Protein AF-0000000078037935 (afdb_homodimer)

Radius of gyration: 75.95 Å; Cα contacts (8 Å, |Δi|>4): 1669; chains: 2; bounding box: 79×256×126 Å

Sequence (1076 aa):
MRINQPVTQREYPV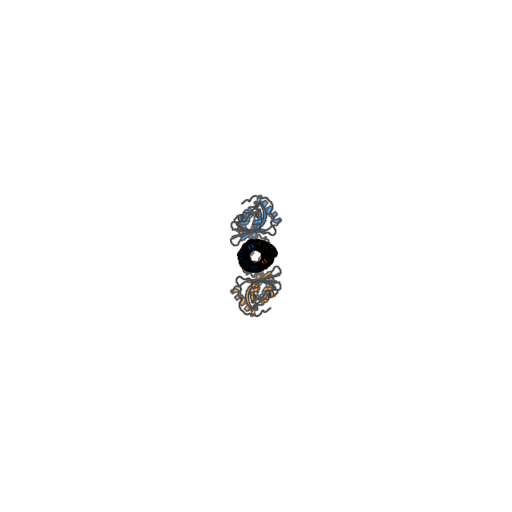RDDCAIISHTDEKGRITYFNKDFLEYSGFAPEELMGQPHNIIRHPDMPPEAFRDLWATLKAGRPWQGMVKNRRKDGDHYWVKATATPKPGGGYMSVRMKPTREEVQAADELYARMRAGEKIALEGGKVRAGAITRFLRRITLKQRVVLLMLFPVIGFGLLLGLEWYEYGQPSLLSFLFTLLGVVVTLTVGGWTVSRLSHGFAEALRIARAVANGEIKVEFDDMGRDELGELFDALQIMRNRLFELVFTLQQQLKAVQEAQHAAESSAQAIAASAHQQAENTQAIAASVSQNTASAQKIAEHATVTAKAAVAAQQAVDTGARVVHRAADEIARIALSVRTSAANLTKLEGIAGEIGQIIQTIREIADQTNLLALNAAIEAARAGEQGRGFAVVADEVRKLAERTAKATLEIGTMIERIQEETRVSVTSMQEGVALVEKGAESAHEAGNSVEEIKREAEKVISAAQEIQRAMHEELEALREIETHAKQIAEDSQLVEEKAQTVVAAAGQVGRATQQVINTASLFKTMRINQPVTQREYPVRDDCAIISHTDEKGRITYFNKDFLEYSGFAPEELMGQPHNIIRHPDMPPEAFRDLWATLKAGRPWQGMVKNRRKDGDHYWVKATATPKPGGGYMSVRMKPTREEVQAADELYARMRAGEKIALEGGKVRAGAITRFLRRITLKQRVVLLMLFPVIGFGLLLGLEWYEYGQPSLLSFLFTLLGVVVTLTVGGWTVSRLSHGFAEALRIARAVANGEIKVEFDDMGRDELGELFDALQIMRNRLFELVFTLQQQLKAVQEAQHAAESSAQAIAASAHQQAENTQAIAASVSQNTASAQKIAEHATVTAKAAVAAQQAVDTGARVVHRAADEIARIALSVRTSAANLTKLEGIAGEIGQIIQTIREIADQTNLLALNAAIEAARAGEQGRGFAVVADEVRKLAERTAKATLEIGTMIERIQEETRVSVTSMQEGVALVEKGAESAHEAGNSVEEIKREAEKVISAAQEIQRAMHEELEALREIETHAKQIAEDSQLVEEKAQTVVAAAGQVGRATQQVINTASLFKT

Structure (mmCIF, N/CA/C/O backbone):
data_AF-0000000078037935-model_v1
#
loop_
_entity.id
_entity.type
_entity.pdbx_description
1 polymer 'Methyl-accepting chemotaxis sensory transducer with PAS sensor'
#
loop_
_atom_site.group_PDB
_atom_site.id
_atom_site.type_symbol
_atom_site.label_atom_id
_atom_site.label_alt_id
_atom_site.label_comp_id
_atom_site.label_asym_id
_atom_site.label_entity_id
_atom_site.label_seq_id
_atom_site.pdbx_PDB_ins_code
_atom_site.Cartn_x
_atom_site.Cartn_y
_atom_site.Cartn_z
_atom_site.occupancy
_atom_site.B_iso_or_equiv
_atom_site.auth_seq_id
_atom_site.auth_comp_id
_atom_site.auth_asym_id
_atom_site.auth_atom_id
_atom_site.pdbx_PDB_model_num
ATOM 1 N N . MET A 1 1 ? 35.781 31.25 18.203 1 72.38 1 MET A N 1
ATOM 2 C CA . MET A 1 1 ? 34.781 30.797 17.234 1 72.38 1 MET A CA 1
ATOM 3 C C . MET A 1 1 ? 35.375 29.781 16.266 1 72.38 1 MET A C 1
ATOM 5 O O . MET A 1 1 ? 36.5 29.938 15.812 1 72.38 1 MET A O 1
ATOM 9 N N . ARG A 1 2 ? 34.75 28.594 16.219 1 77.56 2 ARG A N 1
ATOM 10 C CA . ARG A 1 2 ? 35.219 27.531 15.336 1 77.56 2 ARG A CA 1
ATOM 11 C C . ARG A 1 2 ? 35.375 28.031 13.906 1 77.56 2 ARG A C 1
ATOM 13 O O . ARG A 1 2 ? 34.5 28.734 13.391 1 77.56 2 ARG A O 1
ATOM 20 N N . ILE A 1 3 ? 36.562 27.906 13.328 1 82.31 3 ILE A N 1
ATOM 21 C CA . ILE A 1 3 ? 36.812 28.25 11.93 1 82.31 3 ILE A CA 1
ATOM 22 C C . ILE A 1 3 ? 36.812 26.984 11.07 1 82.31 3 ILE A C 1
ATOM 24 O O . ILE A 1 3 ? 37.75 26.172 11.156 1 82.31 3 ILE A O 1
ATOM 28 N N . ASN A 1 4 ? 35.75 26.875 10.305 1 83.75 4 ASN A N 1
ATOM 29 C CA . ASN A 1 4 ? 35.625 25.703 9.453 1 83.75 4 ASN A CA 1
ATOM 30 C C . ASN A 1 4 ? 36.312 25.891 8.117 1 83.75 4 ASN A C 1
ATOM 32 O O . ASN A 1 4 ? 36.125 26.906 7.445 1 83.75 4 ASN A O 1
ATOM 36 N N . GLN A 1 5 ? 37.188 24.984 7.809 1 86.88 5 GLN A N 1
ATOM 37 C CA . GLN A 1 5 ? 37.938 24.984 6.555 1 86.88 5 GLN A CA 1
ATOM 38 C C . GLN A 1 5 ? 37.812 23.641 5.836 1 86.88 5 GLN A C 1
ATOM 40 O O . GLN A 1 5 ? 37.375 22.641 6.441 1 86.88 5 GLN A O 1
ATOM 45 N N . PRO A 1 6 ? 37.969 23.578 4.391 1 85 6 PRO A N 1
ATOM 46 C CA . PRO A 1 6 ? 38.312 24.625 3.428 1 85 6 PRO A CA 1
ATOM 47 C C . PRO A 1 6 ? 37.094 25.406 2.932 1 85 6 PRO A C 1
ATOM 49 O O . PRO A 1 6 ? 35.969 24.984 3.127 1 85 6 PRO A O 1
ATOM 52 N N . VAL A 1 7 ? 37.406 26.609 2.379 1 90.94 7 VAL A N 1
ATOM 53 C CA . VAL A 1 7 ? 36.344 27.406 1.749 1 90.94 7 VAL A CA 1
ATOM 54 C C . VAL A 1 7 ? 36.688 27.641 0.282 1 90.94 7 VAL A C 1
ATOM 56 O O . VAL A 1 7 ? 37.812 28.031 -0.038 1 90.94 7 VAL A O 1
ATOM 59 N N . THR A 1 8 ? 35.844 27.25 -0.712 1 90.56 8 THR A N 1
ATOM 60 C CA . THR A 1 8 ? 36.094 27.391 -2.143 1 90.56 8 THR A CA 1
ATOM 61 C C . THR A 1 8 ? 35.531 28.719 -2.658 1 90.56 8 THR A C 1
ATOM 63 O O . THR A 1 8 ? 35.875 29.156 -3.752 1 90.56 8 THR A O 1
ATOM 66 N N . GLN A 1 9 ? 34.688 29.375 -2.148 1 85.5 9 GLN A N 1
ATOM 67 C CA . GLN A 1 9 ? 33.969 30.594 -2.486 1 85.5 9 GLN A CA 1
ATOM 68 C C . GLN A 1 9 ? 33.031 30.375 -3.676 1 85.5 9 GLN A C 1
ATOM 70 O O . GLN A 1 9 ? 32.719 31.312 -4.41 1 85.5 9 GLN A O 1
ATOM 75 N N . ARG A 1 10 ? 32.781 29.078 -4.023 1 92.56 10 ARG A N 1
ATOM 76 C CA . ARG A 1 10 ? 31.734 28.75 -4.977 1 92.56 10 ARG A CA 1
ATOM 77 C C . ARG A 1 10 ? 30.375 28.688 -4.289 1 92.56 10 ARG A C 1
ATOM 79 O O . ARG A 1 10 ? 30.188 27.969 -3.305 1 92.56 10 ARG A O 1
ATOM 86 N N . GLU A 1 11 ? 29.406 29.469 -4.77 1 94.31 11 GLU A N 1
ATOM 87 C CA . GLU A 1 11 ? 28.094 29.531 -4.145 1 94.31 11 GLU A CA 1
ATOM 88 C C . GLU A 1 11 ? 27.203 28.391 -4.629 1 94.31 11 GLU A C 1
ATOM 90 O O . GLU A 1 11 ? 27.125 28.125 -5.828 1 94.31 11 GLU A O 1
ATOM 95 N N . TYR A 1 12 ? 26.688 27.688 -3.777 1 94.88 12 TYR A N 1
ATOM 96 C CA . TYR A 1 12 ? 25.641 26.688 -4.02 1 94.88 12 TYR A CA 1
ATOM 97 C C . TYR A 1 12 ? 24.25 27.312 -3.82 1 94.88 12 TYR A C 1
ATOM 99 O O . TYR A 1 12 ? 23.75 27.359 -2.699 1 94.88 12 TYR A O 1
ATOM 107 N N . PRO A 1 13 ? 23.578 27.734 -4.836 1 92.44 13 PRO A N 1
ATOM 108 C CA . PRO A 1 13 ? 22.344 28.516 -4.715 1 92.44 13 PRO A CA 1
ATOM 109 C C . PRO A 1 13 ? 21.219 27.719 -4.078 1 92.44 13 PRO A C 1
ATOM 111 O O . PRO A 1 13 ? 21.031 26.531 -4.383 1 92.44 13 PRO A O 1
ATOM 114 N N . VAL A 1 14 ? 20.469 28.438 -3.229 1 93.31 14 VAL A N 1
ATOM 115 C CA . VAL A 1 14 ? 19.344 27.812 -2.555 1 93.31 14 VAL A CA 1
ATOM 116 C C . VAL A 1 14 ? 18.109 27.859 -3.465 1 93.31 14 VAL A C 1
ATOM 118 O O . VAL A 1 14 ? 17.797 28.891 -4.047 1 93.31 14 VAL A O 1
ATOM 121 N N . ARG A 1 15 ? 17.391 26.734 -3.547 1 91.44 15 ARG A N 1
ATOM 122 C CA . ARG A 1 15 ? 16.203 26.625 -4.391 1 91.44 15 ARG A CA 1
ATOM 123 C C . ARG A 1 15 ? 15.031 27.375 -3.777 1 91.44 15 ARG A C 1
ATOM 125 O O . ARG A 1 15 ? 14.93 27.5 -2.555 1 91.44 15 ARG A O 1
ATOM 132 N N . ASP A 1 16 ? 14.07 27.797 -4.582 1 86.44 16 ASP A N 1
ATOM 133 C CA . ASP A 1 16 ? 12.898 28.562 -4.152 1 86.44 16 ASP A CA 1
ATOM 134 C C . ASP A 1 16 ? 11.922 27.672 -3.389 1 86.44 16 ASP A C 1
ATOM 136 O O . ASP A 1 16 ? 11.18 28.156 -2.529 1 86.44 16 ASP A O 1
ATOM 140 N N . ASP A 1 17 ? 11.992 26.422 -3.684 1 81.94 17 ASP A N 1
ATOM 141 C CA . ASP A 1 17 ? 10.984 25.516 -3.135 1 81.94 17 ASP A CA 1
ATOM 142 C C . ASP A 1 17 ? 11.516 24.781 -1.906 1 81.94 17 ASP A C 1
ATOM 144 O O . ASP A 1 17 ? 10.898 23.844 -1.427 1 81.94 17 ASP A O 1
ATOM 148 N N . CYS A 1 18 ? 12.711 25.25 -1.368 1 86.5 18 CYS A N 1
ATOM 149 C CA . CYS A 1 18 ? 13.297 24.531 -0.248 1 86.5 18 CYS A CA 1
ATOM 150 C C . CYS A 1 18 ? 13.234 25.344 1.031 1 86.5 18 CYS A C 1
ATOM 152 O O . CYS A 1 18 ? 13.156 26.578 0.979 1 86.5 18 CYS A O 1
ATOM 154 N N . ALA A 1 19 ? 13.047 24.719 2.135 1 89.81 19 ALA A N 1
ATOM 155 C CA . ALA A 1 19 ? 13.164 25.297 3.475 1 89.81 19 ALA A CA 1
ATOM 156 C C . ALA A 1 19 ? 14.094 24.453 4.352 1 89.81 19 ALA A C 1
ATOM 158 O O . ALA A 1 19 ? 13.789 23.297 4.664 1 89.81 19 ALA A O 1
ATOM 159 N N . ILE A 1 20 ? 15.188 25.078 4.688 1 93.56 20 ILE A N 1
ATOM 160 C CA . ILE A 1 20 ? 16.172 24.375 5.512 1 93.56 20 ILE A CA 1
ATOM 161 C C . ILE A 1 20 ? 15.789 24.5 6.984 1 93.56 20 ILE A C 1
ATOM 163 O O . ILE A 1 20 ? 15.828 25.609 7.547 1 93.56 20 ILE A O 1
ATOM 167 N N . ILE A 1 21 ? 15.383 23.438 7.598 1 92.31 21 ILE A N 1
ATOM 168 C CA . ILE A 1 21 ? 14.867 23.469 8.961 1 92.31 21 ILE A CA 1
ATOM 169 C C . ILE A 1 21 ? 15.758 22.625 9.875 1 92.31 21 ILE A C 1
ATOM 171 O O . ILE A 1 21 ? 16.156 21.516 9.508 1 92.31 21 ILE A O 1
ATOM 175 N N . SER A 1 22 ? 16.078 23.078 11.008 1 93.75 22 SER A N 1
ATOM 176 C CA . SER A 1 22 ? 16.828 22.328 12.023 1 93.75 22 SER A CA 1
ATOM 177 C C . SER A 1 22 ? 16.359 22.719 13.43 1 93.75 22 SER A C 1
ATOM 179 O O . SER A 1 22 ? 15.773 23.781 13.633 1 93.75 22 SER A O 1
ATOM 181 N N . HIS A 1 23 ? 16.422 21.797 14.359 1 92.81 23 HIS A N 1
ATOM 182 C CA . HIS A 1 23 ? 16.203 22.047 15.781 1 92.81 23 HIS A CA 1
ATOM 183 C C . HIS A 1 23 ? 17.5 21.844 16.578 1 92.81 23 HIS A C 1
ATOM 185 O O . HIS A 1 23 ? 18.328 21.016 16.203 1 92.81 23 HIS A O 1
ATOM 191 N N . THR A 1 24 ? 17.688 22.641 17.484 1 94.06 24 THR A N 1
ATOM 192 C CA . THR A 1 24 ? 18.828 22.5 18.375 1 94.06 24 THR A CA 1
ATOM 193 C C . THR A 1 24 ? 18.391 22.469 19.828 1 94.06 24 THR A C 1
ATOM 195 O O . THR A 1 24 ? 17.281 22.906 20.156 1 94.06 24 THR A O 1
ATOM 198 N N . ASP A 1 25 ? 19.172 21.906 20.672 1 92.88 25 ASP A N 1
ATOM 199 C CA . ASP A 1 25 ? 18.922 22.016 22.109 1 92.88 25 ASP A CA 1
ATOM 200 C C . ASP A 1 25 ? 19.359 23.375 22.641 1 92.88 25 ASP A C 1
ATOM 202 O O . ASP A 1 25 ? 19.672 24.281 21.859 1 92.88 25 ASP A O 1
ATOM 206 N N . GLU A 1 26 ? 19.25 23.594 23.922 1 91.75 26 GLU A N 1
ATOM 207 C CA . GLU A 1 26 ? 19.531 24.891 24.547 1 91.75 26 GLU A CA 1
ATOM 208 C C . GLU A 1 26 ? 21.016 25.25 24.391 1 91.75 26 GLU A C 1
ATOM 210 O O . GLU A 1 26 ? 21.375 26.422 24.484 1 91.75 26 GLU A O 1
ATOM 215 N N . LYS A 1 27 ? 21.859 24.109 24.125 1 92.19 27 LYS A N 1
ATOM 216 C CA . LYS A 1 27 ? 23.297 24.328 23.969 1 92.19 27 LYS A CA 1
ATOM 217 C C . LYS A 1 27 ? 23.672 24.484 22.5 1 92.19 27 LYS A C 1
ATOM 219 O O . LYS A 1 27 ? 24.859 24.625 22.172 1 92.19 27 LYS A O 1
ATOM 224 N N . GLY A 1 28 ? 22.719 24.438 21.625 1 91.5 28 GLY A N 1
ATOM 225 C CA . GLY A 1 28 ? 22.984 24.641 20.203 1 91.5 28 GLY A CA 1
ATOM 226 C C . GLY A 1 28 ? 23.344 23.359 19.469 1 91.5 28 GLY A C 1
ATOM 227 O O . GLY A 1 28 ? 23.875 23.406 18.359 1 91.5 28 GLY A O 1
ATOM 228 N N . ARG A 1 29 ? 23.141 22.234 20.094 1 96 29 ARG A N 1
ATOM 229 C CA . ARG A 1 29 ? 23.391 20.953 19.422 1 96 29 ARG A CA 1
ATOM 230 C C . ARG A 1 29 ? 22.203 20.516 18.594 1 96 29 ARG A C 1
ATOM 232 O O . ARG A 1 29 ? 21.047 20.594 19.047 1 96 29 ARG A O 1
ATOM 239 N N . ILE A 1 30 ? 22.484 20.047 17.438 1 94.5 30 ILE A N 1
ATOM 240 C CA . ILE A 1 30 ? 21.453 19.688 16.484 1 94.5 30 ILE A CA 1
ATOM 241 C C . ILE A 1 30 ? 20.688 18.453 16.969 1 94.5 30 ILE A C 1
ATOM 243 O O . ILE A 1 30 ? 21.281 17.422 17.266 1 94.5 30 ILE A O 1
ATOM 247 N N . THR A 1 31 ? 19.375 18.5 17.047 1 92.12 31 THR A N 1
ATOM 248 C CA . THR A 1 31 ? 18.531 17.406 17.5 1 92.12 31 THR A CA 1
ATOM 249 C C . THR A 1 31 ? 17.625 16.922 16.359 1 92.12 31 THR A C 1
ATOM 251 O O . THR A 1 31 ? 17.062 15.828 16.422 1 92.12 31 THR A O 1
ATOM 254 N N . TYR A 1 32 ? 17.531 17.75 15.43 1 90.31 32 TYR A N 1
ATOM 255 C CA . TYR A 1 32 ? 16.719 17.406 14.266 1 90.31 32 TYR A CA 1
ATOM 256 C C . TYR A 1 32 ? 17.172 18.188 13.039 1 90.31 32 TYR A C 1
ATOM 258 O O . TYR A 1 32 ? 17.625 19.328 13.156 1 90.31 32 TYR A O 1
ATOM 266 N N . PHE A 1 33 ? 17.047 17.641 11.859 1 91.88 33 PHE A N 1
ATOM 267 C CA . PHE A 1 33 ? 17.234 18.312 10.578 1 91.88 33 PHE A CA 1
ATOM 268 C C . PHE A 1 33 ? 16.375 17.688 9.492 1 91.88 33 PHE A C 1
ATOM 270 O O . PHE A 1 33 ? 16.047 16.5 9.57 1 91.88 33 PHE A O 1
ATOM 277 N N . ASN A 1 34 ? 16.016 18.516 8.523 1 88.19 34 ASN A N 1
ATOM 278 C CA . ASN A 1 34 ? 15.211 17.969 7.438 1 88.19 34 ASN A CA 1
ATOM 279 C C . ASN A 1 34 ? 16.078 17.609 6.23 1 88.19 34 ASN A C 1
ATOM 281 O O . ASN A 1 34 ? 17.297 17.719 6.277 1 88.19 34 ASN A O 1
ATOM 285 N N . LYS A 1 35 ? 15.516 17.094 5.191 1 88.31 35 LYS A N 1
ATOM 286 C CA . LYS A 1 35 ? 16.219 16.594 4.008 1 88.31 35 LYS A CA 1
ATOM 287 C C . LYS A 1 35 ? 16.984 17.734 3.316 1 88.31 35 LYS A C 1
ATOM 289 O O . LYS A 1 35 ? 18.094 17.531 2.83 1 88.31 35 LYS A O 1
ATOM 294 N N . ASP A 1 36 ? 16.328 18.859 3.307 1 92.12 36 ASP A N 1
ATOM 295 C CA . ASP A 1 36 ? 16.969 20.016 2.67 1 92.12 36 ASP A CA 1
ATOM 296 C C . ASP A 1 36 ? 18.25 20.406 3.402 1 92.12 36 ASP A C 1
ATOM 298 O O . ASP A 1 36 ? 19.25 20.75 2.771 1 92.12 36 ASP A O 1
ATOM 302 N N . PHE A 1 37 ? 18.203 20.359 4.734 1 94.88 37 PHE A N 1
ATOM 303 C CA . PHE A 1 37 ? 19.391 20.641 5.535 1 94.88 37 PHE A CA 1
ATOM 304 C C . PHE A 1 37 ? 20.531 19.688 5.18 1 94.88 37 PHE A C 1
ATOM 306 O O . PHE A 1 37 ? 21.688 20.109 5.039 1 94.88 37 PHE A O 1
ATOM 313 N N . LEU A 1 38 ? 20.203 18.484 5.062 1 93.38 38 LEU A N 1
ATOM 314 C CA . LEU A 1 38 ? 21.188 17.453 4.707 1 93.38 38 LEU A CA 1
ATOM 315 C C . LEU A 1 38 ? 21.797 17.734 3.334 1 93.38 38 LEU A C 1
ATOM 317 O O . LEU A 1 38 ? 23.016 17.656 3.154 1 93.38 38 LEU A O 1
ATOM 321 N N . GLU A 1 39 ? 20.984 18.047 2.445 1 94 39 GLU A N 1
ATOM 322 C CA . GLU A 1 39 ? 21.422 18.312 1.078 1 94 39 GLU A CA 1
ATOM 323 C C . GLU A 1 39 ? 22.359 19.516 1.023 1 94 39 GLU A C 1
ATOM 325 O O . GLU A 1 39 ? 23.422 19.453 0.41 1 94 39 GLU A O 1
ATOM 330 N N . TYR A 1 40 ? 21.984 20.531 1.707 1 94.56 40 TYR A N 1
ATOM 331 C CA . TYR A 1 40 ? 22.719 21.781 1.575 1 94.56 40 TYR A CA 1
ATOM 332 C C . TYR A 1 40 ? 23.969 21.766 2.438 1 94.56 40 TYR A C 1
ATOM 334 O O . TYR A 1 40 ? 24.984 22.375 2.086 1 94.56 40 TYR A O 1
ATOM 342 N N . SER A 1 41 ? 23.953 21.109 3.506 1 94.25 41 SER A N 1
ATOM 343 C CA . SER A 1 41 ? 25.141 21 4.336 1 94.25 41 SER A CA 1
ATOM 344 C C . SER A 1 41 ? 26.188 20.078 3.697 1 94.25 41 SER A C 1
ATOM 346 O O . SER A 1 41 ? 27.391 20.297 3.852 1 94.25 41 SER A O 1
ATOM 348 N N . GLY A 1 42 ? 25.656 19 3.059 1 94.06 42 GLY A N 1
ATOM 349 C CA . GLY A 1 42 ? 26.531 18.031 2.41 1 94.06 42 GLY A CA 1
ATOM 350 C C . GLY A 1 42 ? 27.062 16.969 3.361 1 94.06 42 GLY A C 1
ATOM 351 O O . GLY A 1 42 ? 27.875 16.125 2.973 1 94.06 42 GLY A O 1
ATOM 352 N N . PHE A 1 43 ? 26.656 17 4.602 1 93.62 43 PHE A N 1
ATOM 353 C CA . PHE A 1 43 ? 27.094 16.047 5.609 1 93.62 43 PHE A CA 1
ATOM 354 C C . PHE A 1 43 ? 26.203 14.805 5.613 1 93.62 43 PHE A C 1
ATOM 356 O O . PHE A 1 43 ? 25.094 14.836 5.086 1 93.62 43 PHE A O 1
ATOM 363 N N . ALA A 1 44 ? 26.75 13.758 6.223 1 93.12 44 ALA A N 1
ATOM 364 C CA . ALA A 1 44 ? 25.938 12.578 6.488 1 93.12 44 ALA A CA 1
ATOM 365 C C . ALA A 1 44 ? 25.125 12.75 7.766 1 93.12 44 ALA A C 1
ATOM 367 O O . ALA A 1 44 ? 25.5 13.5 8.664 1 93.12 44 ALA A O 1
ATOM 368 N N . PRO A 1 45 ? 23.984 12.133 7.883 1 91.81 45 PRO A N 1
ATOM 369 C CA . PRO A 1 45 ? 23.109 12.258 9.062 1 91.81 45 PRO A CA 1
ATOM 370 C C . PRO A 1 45 ? 23.859 11.977 10.367 1 91.81 45 PRO A C 1
ATOM 372 O O . PRO A 1 45 ? 23.641 12.672 11.359 1 91.81 45 PRO A O 1
ATOM 375 N N . GLU A 1 46 ? 24.75 11.008 10.32 1 92.06 46 GLU A N 1
ATOM 376 C CA . GLU A 1 46 ? 25.469 10.602 11.523 1 92.06 46 GLU A CA 1
ATOM 377 C C . GLU A 1 46 ? 26.469 11.68 11.953 1 92.06 46 GLU A C 1
ATOM 379 O O . GLU A 1 46 ? 26.781 11.797 13.141 1 92.06 46 GLU A O 1
ATOM 384 N N . GLU A 1 47 ? 26.891 12.484 10.984 1 93.56 47 GLU A N 1
ATOM 385 C CA . GLU A 1 47 ? 27.875 13.523 11.25 1 93.56 47 GLU A CA 1
ATOM 386 C C . GLU A 1 47 ? 27.219 14.781 11.812 1 93.56 47 GLU A C 1
ATOM 388 O O . GLU A 1 47 ? 27.906 15.633 12.398 1 93.56 47 GLU A O 1
ATOM 393 N N . LEU A 1 48 ? 25.938 14.922 11.625 1 92 48 LEU A N 1
ATOM 394 C CA . LEU A 1 48 ? 25.234 16.156 11.984 1 92 48 LEU A CA 1
ATOM 395 C C . LEU A 1 48 ? 24.547 16.016 13.336 1 92 48 LEU A C 1
ATOM 397 O O . LEU A 1 48 ? 24.578 16.938 14.156 1 92 48 LEU A O 1
ATOM 401 N N . MET A 1 49 ? 24.031 14.836 13.617 1 93 49 MET A N 1
ATOM 402 C CA . MET A 1 49 ? 23.234 14.633 14.82 1 93 49 MET A CA 1
ATOM 403 C C . MET A 1 49 ? 24.078 14.797 16.078 1 93 49 MET A C 1
ATOM 405 O O . MET A 1 49 ? 25.141 14.172 16.203 1 93 49 MET A O 1
ATOM 409 N N . GLY A 1 50 ? 23.672 15.625 16.859 1 92.62 50 GLY A N 1
ATOM 410 C CA . GLY A 1 50 ? 24.344 15.828 18.141 1 92.62 50 GLY A CA 1
ATOM 411 C C . GLY A 1 50 ? 25.5 16.797 18.062 1 92.62 50 GLY A C 1
ATOM 412 O O . GLY A 1 50 ? 26.062 17.188 19.078 1 92.62 50 GLY A O 1
ATOM 413 N N . GLN A 1 51 ? 25.828 17.219 16.953 1 93.06 51 GLN A N 1
ATOM 414 C CA . GLN A 1 51 ? 26.938 18.156 16.766 1 93.06 51 GLN A CA 1
ATOM 415 C C . GLN A 1 51 ? 26.484 19.594 16.938 1 93.06 51 GLN A C 1
ATOM 417 O O . GLN A 1 51 ? 25.297 19.906 16.766 1 93.06 51 GLN A O 1
ATOM 422 N N . PRO A 1 52 ? 27.438 20.422 17.375 1 93.62 52 PRO A N 1
ATOM 423 C CA . PRO A 1 52 ? 27.078 21.844 17.453 1 93.62 52 PRO A CA 1
ATOM 424 C C . PRO A 1 52 ? 26.703 22.438 16.094 1 93.62 52 PRO A C 1
ATOM 426 O O . PRO A 1 52 ? 27.328 22.094 15.078 1 93.62 52 PRO A O 1
ATOM 429 N N . HIS A 1 53 ? 25.75 23.312 16.094 1 92.62 53 HIS A N 1
ATOM 430 C CA . HIS A 1 53 ? 25.203 23.875 14.859 1 92.62 53 HIS A CA 1
ATOM 431 C C . HIS A 1 53 ? 26.266 24.688 14.109 1 92.62 53 HIS A C 1
ATOM 433 O O . HIS A 1 53 ? 26.141 24.906 12.898 1 92.62 53 HIS A O 1
ATOM 439 N N . ASN A 1 54 ? 27.344 25.062 14.781 1 92 54 ASN A N 1
ATOM 440 C CA . ASN A 1 54 ? 28.375 25.891 14.164 1 92 54 ASN A CA 1
ATOM 441 C C . ASN A 1 54 ? 29.234 25.062 13.195 1 92 54 ASN A C 1
ATOM 443 O O . ASN A 1 54 ? 30.156 25.609 12.562 1 92 54 ASN A O 1
ATOM 447 N N . ILE A 1 55 ? 28.922 23.781 13.023 1 91.44 55 ILE A N 1
ATOM 448 C CA . ILE A 1 55 ? 29.625 22.906 12.094 1 91.44 55 ILE A CA 1
ATOM 449 C C . ILE A 1 55 ? 29.438 23.406 10.664 1 91.44 55 ILE A C 1
ATOM 451 O O . ILE A 1 55 ? 30.266 23.141 9.789 1 91.44 55 ILE A O 1
ATOM 455 N N . ILE A 1 56 ? 28.391 24.141 10.422 1 93.06 56 ILE A N 1
ATOM 456 C CA . ILE A 1 56 ? 28.109 24.578 9.07 1 93.06 56 ILE A CA 1
ATOM 457 C C . ILE A 1 56 ? 28.438 26.078 8.938 1 93.06 56 ILE A C 1
ATOM 459 O O . ILE A 1 56 ? 28.094 26.703 7.938 1 93.06 56 ILE A O 1
ATOM 463 N N . ARG A 1 57 ? 29.062 26.656 9.898 1 92.88 57 ARG A N 1
ATOM 464 C CA . ARG A 1 57 ? 29.344 28.078 9.898 1 92.88 57 ARG A CA 1
ATOM 465 C C . ARG A 1 57 ? 30.453 28.422 8.914 1 92.88 57 ARG A C 1
ATOM 467 O O . ARG A 1 57 ? 31.5 27.766 8.891 1 92.88 57 ARG A O 1
ATOM 474 N N . HIS A 1 58 ? 30.141 29.422 8.125 1 94.31 58 HIS A N 1
ATOM 475 C CA . HIS A 1 58 ? 31.172 29.922 7.234 1 94.31 58 HIS A CA 1
ATOM 476 C C . HIS A 1 58 ? 32.125 30.891 7.969 1 94.31 58 HIS A C 1
ATOM 478 O O . HIS A 1 58 ? 31.656 31.703 8.773 1 94.31 58 HIS A O 1
ATOM 484 N N . PRO A 1 59 ? 33.375 30.844 7.672 1 92.69 59 PRO A N 1
ATOM 485 C CA . PRO A 1 59 ? 34.344 31.703 8.359 1 92.69 59 PRO A CA 1
ATOM 486 C C . PRO A 1 59 ? 34.125 33.188 8.07 1 92.69 59 PRO A C 1
ATOM 488 O O . PRO A 1 59 ? 34.594 34.031 8.836 1 92.69 59 PRO A O 1
ATOM 491 N N . ASP A 1 60 ? 33.406 33.5 7.09 1 92.62 60 ASP A N 1
ATOM 492 C CA . ASP A 1 60 ? 33.156 34.875 6.73 1 92.62 60 ASP A CA 1
ATOM 493 C C . ASP A 1 60 ? 32.156 35.531 7.68 1 92.62 60 ASP A C 1
ATOM 495 O O . ASP A 1 60 ? 32 36.75 7.703 1 92.62 60 ASP A O 1
ATOM 499 N N . MET A 1 61 ? 31.469 34.75 8.406 1 94.19 61 MET A N 1
ATOM 500 C CA . MET A 1 61 ? 30.453 35.281 9.32 1 94.19 61 MET A CA 1
ATOM 501 C C . MET A 1 61 ? 31.109 35.938 10.523 1 94.19 61 MET A C 1
ATOM 503 O O . MET A 1 61 ? 31.922 35.344 11.219 1 94.19 61 MET A O 1
ATOM 507 N N . PRO A 1 62 ? 30.797 37.156 10.766 1 93.75 62 PRO A N 1
ATOM 508 C CA . PRO A 1 62 ? 31.391 37.844 11.922 1 93.75 62 PRO A CA 1
ATOM 509 C C . PRO A 1 62 ? 30.859 37.312 13.25 1 93.75 62 PRO A C 1
ATOM 511 O O . PRO A 1 62 ? 29.688 36.969 13.359 1 93.75 62 PRO A O 1
ATOM 514 N N . PRO A 1 63 ? 31.719 37.281 14.242 1 92.25 63 PRO A N 1
ATOM 515 C CA . PRO A 1 63 ? 31.297 36.781 15.555 1 92.25 63 PRO A CA 1
ATOM 516 C C . PRO A 1 63 ? 30.141 37.594 16.141 1 92.25 63 PRO A C 1
ATOM 518 O O . PRO A 1 63 ? 29.312 37.031 16.875 1 92.25 63 PRO A O 1
ATOM 521 N N . GLU A 1 64 ? 30.047 38.812 15.75 1 93.94 64 GLU A N 1
ATOM 522 C CA . GLU A 1 64 ? 28.984 39.656 16.234 1 93.94 64 GLU A CA 1
ATOM 523 C C . GLU A 1 64 ? 27.609 39.156 15.828 1 93.94 64 GLU A C 1
ATOM 525 O O . GLU A 1 64 ? 26.641 39.281 16.578 1 93.94 64 GLU A O 1
ATOM 530 N N . ALA A 1 65 ? 27.531 38.625 14.742 1 93.19 65 ALA A N 1
ATOM 531 C CA . ALA A 1 65 ? 26.266 38.094 14.25 1 93.19 65 ALA A CA 1
ATOM 532 C C . ALA A 1 65 ? 25.75 36.969 15.141 1 93.19 65 ALA A C 1
ATOM 534 O O . ALA A 1 65 ? 24.562 36.906 15.461 1 93.19 65 ALA A O 1
ATOM 535 N N . PHE A 1 66 ? 26.656 36.156 15.586 1 92.5 66 PHE A N 1
ATOM 536 C CA . PHE A 1 66 ? 26.25 35 16.406 1 92.5 66 PHE A CA 1
ATOM 537 C C . PHE A 1 66 ? 26.062 35.438 17.859 1 92.5 66 PHE A C 1
ATOM 539 O O . PHE A 1 66 ? 25.219 34.875 18.562 1 92.5 66 PHE A O 1
ATOM 546 N N . ARG A 1 67 ? 26.891 36.344 18.266 1 93.44 67 ARG A N 1
ATOM 547 C CA . ARG A 1 67 ? 26.609 36.938 19.578 1 93.44 67 ARG A CA 1
ATOM 548 C C . ARG A 1 67 ? 25.172 37.469 19.641 1 93.44 67 ARG A C 1
ATOM 550 O O . ARG A 1 67 ? 24.453 37.188 20.594 1 93.44 67 ARG A O 1
ATOM 557 N N . ASP A 1 68 ? 24.844 38.219 18.641 1 94.44 68 ASP A N 1
ATOM 558 C CA . ASP A 1 68 ? 23.5 38.812 18.547 1 94.44 68 ASP A CA 1
ATOM 559 C C . ASP A 1 68 ? 22.438 37.719 18.5 1 94.44 68 ASP A C 1
ATOM 561 O O . ASP A 1 68 ? 21.406 37.812 19.172 1 94.44 68 ASP A O 1
ATOM 565 N N . LEU A 1 69 ? 22.688 36.719 17.734 1 93.94 69 LEU A N 1
ATOM 566 C CA . LEU A 1 69 ? 21.75 35.594 17.609 1 93.94 69 LEU A CA 1
ATOM 567 C C . LEU A 1 69 ? 21.469 34.938 18.969 1 93.94 69 LEU A C 1
ATOM 569 O O . LEU A 1 69 ? 20.312 34.844 19.375 1 93.94 69 LEU A O 1
ATOM 573 N N . TRP A 1 70 ? 22.469 34.656 19.656 1 93.31 70 TRP A N 1
ATOM 574 C CA . TRP A 1 70 ? 22.328 33.938 20.922 1 93.31 70 TRP A CA 1
ATOM 575 C C . TRP A 1 70 ? 21.734 34.844 21.984 1 93.31 70 TRP A C 1
ATOM 577 O O . TRP A 1 70 ? 20.891 34.438 22.781 1 93.31 70 TRP A O 1
ATOM 587 N N . ALA A 1 71 ? 22.172 36.062 21.969 1 93.62 71 ALA A N 1
ATOM 588 C CA . ALA A 1 71 ? 21.625 37.031 22.922 1 93.62 71 ALA A CA 1
ATOM 589 C C . ALA A 1 71 ? 20.109 37.188 22.734 1 93.62 71 ALA A C 1
ATOM 591 O O . ALA A 1 71 ? 19.359 37.25 23.703 1 93.62 71 ALA A O 1
ATOM 592 N N . THR A 1 72 ? 19.75 37.25 21.516 1 92.88 72 THR A N 1
ATOM 593 C CA . THR A 1 72 ? 18.344 37.406 21.172 1 92.88 72 THR A CA 1
ATOM 594 C C . THR A 1 72 ? 17.531 36.188 21.562 1 92.88 72 THR A C 1
ATOM 596 O O . THR A 1 72 ? 16.469 36.312 22.188 1 92.88 72 THR A O 1
ATOM 599 N N . LEU A 1 73 ? 17.984 35.031 21.234 1 92.88 73 LEU A N 1
ATOM 600 C CA . LEU A 1 73 ? 17.281 33.781 21.5 1 92.88 73 LEU A CA 1
ATOM 601 C C . LEU A 1 73 ? 17.188 33.531 23 1 92.88 73 LEU A C 1
ATOM 603 O O . LEU A 1 73 ? 16.141 33.094 23.484 1 92.88 73 LEU A O 1
ATOM 607 N N . LYS A 1 74 ? 18.281 33.75 23.672 1 92.06 74 LYS A N 1
ATOM 608 C CA . LYS A 1 74 ? 18.297 33.531 25.109 1 92.06 74 LYS A CA 1
ATOM 609 C C . LYS A 1 74 ? 17.312 34.469 25.812 1 92.06 74 LYS A C 1
ATOM 611 O O . LYS A 1 74 ? 16.812 34.156 26.891 1 92.06 74 LYS A O 1
ATOM 616 N N . ALA A 1 75 ? 17.031 35.594 25.141 1 90.38 75 ALA A N 1
ATOM 617 C CA . ALA A 1 75 ? 16.062 36.531 25.672 1 90.38 75 ALA A CA 1
ATOM 618 C C . ALA A 1 75 ? 14.633 36.125 25.328 1 90.38 75 ALA A C 1
ATOM 620 O O . ALA A 1 75 ? 13.68 36.844 25.641 1 90.38 75 ALA A O 1
ATOM 621 N N . GLY A 1 76 ? 14.469 34.969 24.656 1 88.5 76 GLY A N 1
ATOM 622 C CA . GLY A 1 76 ? 13.156 34.438 24.312 1 88.5 76 GLY A CA 1
ATOM 623 C C . GLY A 1 76 ? 12.547 35.125 23.094 1 88.5 76 GLY A C 1
ATOM 624 O O . GLY A 1 76 ? 11.328 35.062 22.906 1 88.5 76 GLY A O 1
ATOM 625 N N . ARG A 1 77 ? 13.375 35.781 22.344 1 91.06 77 ARG A N 1
ATOM 626 C CA . ARG A 1 77 ? 12.898 36.5 21.172 1 91.06 77 ARG A CA 1
ATOM 627 C C . ARG A 1 77 ? 13.344 35.844 19.875 1 91.06 77 ARG A C 1
ATOM 629 O O . ARG A 1 77 ? 14.344 35.125 19.859 1 91.06 77 ARG A O 1
ATOM 636 N N . PRO A 1 78 ? 12.57 36.062 18.828 1 91.62 78 PRO A N 1
ATOM 637 C CA . PRO A 1 78 ? 12.969 35.531 17.531 1 91.62 78 PRO A CA 1
ATOM 638 C C . PRO A 1 78 ? 14.094 36.344 16.875 1 91.62 78 PRO A C 1
ATOM 640 O O . PRO A 1 78 ? 14.125 37.562 17.016 1 91.62 78 PRO A O 1
ATOM 643 N N . TRP A 1 79 ? 14.992 35.656 16.297 1 93.44 79 TRP A N 1
ATOM 644 C CA . TRP A 1 79 ? 16.109 36.281 15.57 1 93.44 79 TRP A CA 1
ATOM 645 C C . TRP A 1 79 ? 15.969 36.062 14.07 1 93.44 79 TRP A C 1
ATOM 647 O O . TRP A 1 79 ? 15.641 34.969 13.617 1 93.44 79 TRP A O 1
ATOM 657 N N . GLN A 1 80 ? 16.031 37.094 13.281 1 92.62 80 GLN A N 1
ATOM 658 C CA . GLN A 1 80 ? 16 36.969 11.828 1 92.62 80 GLN A CA 1
ATOM 659 C C . GLN A 1 80 ? 17.188 37.719 11.203 1 92.62 80 GLN A C 1
ATOM 661 O O . GLN A 1 80 ? 17.438 38.875 11.5 1 92.62 80 GLN A O 1
ATOM 666 N N . GLY A 1 81 ? 17.922 37.031 10.406 1 92.75 81 GLY A N 1
ATOM 667 C CA . GLY A 1 81 ? 19.094 37.625 9.766 1 92.75 81 GLY A CA 1
ATOM 668 C C . GLY A 1 81 ? 19.641 36.781 8.633 1 92.75 81 GLY A C 1
ATOM 669 O O . GLY A 1 81 ? 19.141 35.688 8.352 1 92.75 81 GLY A O 1
ATOM 670 N N . MET A 1 82 ? 20.609 37.406 7.953 1 95.12 82 MET A N 1
ATOM 671 C CA . MET A 1 82 ? 21.281 36.719 6.852 1 95.12 82 MET A CA 1
ATOM 672 C C . MET A 1 82 ? 22.469 35.938 7.363 1 95.12 82 MET A C 1
ATOM 674 O O . MET A 1 82 ? 23.25 36.406 8.18 1 95.12 82 MET A O 1
ATOM 678 N N . VAL A 1 83 ? 22.594 34.688 6.906 1 96.12 83 VAL A N 1
ATOM 679 C CA . VAL A 1 83 ? 23.688 33.844 7.355 1 96.12 83 VAL A CA 1
ATOM 680 C C . VAL A 1 83 ? 24.359 33.188 6.156 1 96.12 83 VAL A C 1
ATOM 682 O O . VAL A 1 83 ? 23.672 32.656 5.281 1 96.12 83 VAL A O 1
ATOM 685 N N . LYS A 1 84 ? 25.688 33.312 6.051 1 96.69 84 LYS A N 1
ATOM 686 C CA . LYS A 1 84 ? 26.5 32.562 5.094 1 96.69 84 LYS A CA 1
ATOM 687 C C . LYS A 1 84 ? 26.969 31.25 5.691 1 96.69 84 LYS A C 1
ATOM 689 O O . LYS A 1 84 ? 27.672 31.234 6.707 1 96.69 84 LYS A O 1
ATOM 694 N N . ASN A 1 85 ? 26.5 30.141 5.086 1 95.94 85 ASN A N 1
ATOM 695 C CA . ASN A 1 85 ? 26.859 28.812 5.598 1 95.94 85 ASN A CA 1
ATOM 696 C C . ASN A 1 85 ? 27.875 28.109 4.684 1 95.94 85 ASN A C 1
ATOM 698 O O . ASN A 1 85 ? 27.984 28.453 3.506 1 95.94 85 ASN A O 1
ATOM 702 N N . ARG A 1 86 ? 28.594 27.188 5.293 1 95.94 86 ARG A N 1
ATOM 703 C CA . ARG A 1 86 ? 29.594 26.406 4.566 1 95.94 86 ARG A CA 1
ATOM 704 C C . ARG A 1 86 ? 29.172 24.953 4.41 1 95.94 86 ARG A C 1
ATOM 706 O O . ARG A 1 86 ? 28.719 24.328 5.375 1 95.94 86 ARG A O 1
ATOM 713 N N . ARG A 1 87 ? 29.312 24.484 3.186 1 95.5 87 ARG A N 1
ATOM 714 C CA . ARG A 1 87 ? 29.094 23.078 2.92 1 95.5 87 ARG A CA 1
ATOM 715 C C . ARG A 1 87 ? 30.312 22.234 3.283 1 95.5 87 ARG A C 1
ATOM 717 O O . ARG A 1 87 ? 31.422 22.766 3.387 1 95.5 87 ARG A O 1
ATOM 724 N N . LYS A 1 88 ? 30.094 20.953 3.402 1 93.81 88 LYS A N 1
ATOM 725 C CA . LYS A 1 88 ? 31.203 20.078 3.742 1 93.81 88 LYS A CA 1
ATOM 726 C C . LYS A 1 88 ? 32.312 20.156 2.699 1 93.81 88 LYS A C 1
ATOM 728 O O . LYS A 1 88 ? 33.5 20.062 3.033 1 93.81 88 LYS A O 1
ATOM 733 N N . ASP A 1 89 ? 31.984 20.359 1.46 1 93.31 89 ASP A N 1
ATOM 734 C CA . ASP A 1 89 ? 32.938 20.375 0.363 1 93.31 89 ASP A CA 1
ATOM 735 C C . ASP A 1 89 ? 33.625 21.75 0.241 1 93.31 89 ASP A C 1
ATOM 737 O O . ASP A 1 89 ? 34.438 21.969 -0.637 1 93.31 89 ASP A O 1
ATOM 741 N N . GLY A 1 90 ? 33.219 22.719 1.082 1 94 90 GLY A N 1
ATOM 742 C CA . GLY A 1 90 ? 33.844 24.031 1.083 1 94 90 GLY A CA 1
ATOM 743 C C . GLY A 1 90 ? 33.031 25.094 0.372 1 94 90 GLY A C 1
ATOM 744 O O . GLY A 1 90 ? 33.281 26.281 0.515 1 94 90 GLY A O 1
ATOM 745 N N . ASP A 1 91 ? 32.062 24.688 -0.371 1 96.06 91 ASP A N 1
ATOM 746 C CA . ASP A 1 91 ? 31.156 25.656 -0.998 1 96.06 91 ASP A CA 1
ATOM 747 C C . ASP A 1 91 ? 30.328 26.406 0.05 1 96.06 91 ASP A C 1
ATOM 749 O O . ASP A 1 91 ? 30.391 26.078 1.237 1 96.06 91 ASP A O 1
ATOM 753 N N . HIS A 1 92 ? 29.781 27.516 -0.456 1 96.31 92 HIS A N 1
ATOM 754 C CA . HIS A 1 92 ? 28.969 28.25 0.516 1 96.31 92 HIS A CA 1
ATOM 755 C C . HIS A 1 92 ? 27.562 28.5 -0.015 1 96.31 92 HIS A C 1
ATOM 757 O O . HIS A 1 92 ? 27.312 28.375 -1.215 1 96.31 92 HIS A O 1
ATOM 763 N N . TYR A 1 93 ? 26.594 28.734 0.833 1 96.12 93 TYR A N 1
ATOM 764 C CA . TYR A 1 93 ? 25.234 29.141 0.476 1 96.12 93 TYR A CA 1
ATOM 765 C C . TYR A 1 93 ? 24.703 30.188 1.453 1 96.12 93 TYR A C 1
ATOM 767 O O . TYR A 1 93 ? 25.016 30.141 2.646 1 96.12 93 TYR A O 1
ATOM 775 N N . TRP A 1 94 ? 23.922 31.172 0.937 1 96.06 94 TRP A N 1
ATOM 776 C CA . TRP A 1 94 ? 23.297 32.219 1.729 1 96.06 94 TRP A CA 1
ATOM 777 C C . TRP A 1 94 ? 21.844 31.875 2.062 1 96.06 94 TRP A C 1
ATOM 779 O O . TRP A 1 94 ? 21.125 31.344 1.218 1 96.06 94 TRP A O 1
ATOM 789 N N . VAL A 1 95 ? 21.516 32.125 3.312 1 95.44 95 VAL A N 1
ATOM 790 C CA . VAL A 1 95 ? 20.125 31.891 3.693 1 95.44 95 VAL A CA 1
ATOM 791 C C . VAL A 1 95 ? 19.625 33.031 4.562 1 95.44 95 VAL A C 1
ATOM 793 O O . VAL A 1 95 ? 20.406 33.719 5.211 1 95.44 95 VAL A O 1
ATOM 796 N N . LYS A 1 96 ? 18.359 33.25 4.418 1 95.25 96 LYS A N 1
ATOM 797 C CA . LYS A 1 96 ? 17.656 34.062 5.398 1 95.25 96 LYS A CA 1
ATOM 798 C C . LYS A 1 96 ? 17.109 33.219 6.543 1 95.25 96 LYS A C 1
ATOM 800 O O . LYS A 1 96 ? 16.109 32.531 6.383 1 95.25 96 LYS A O 1
ATOM 805 N N . ALA A 1 97 ? 17.719 33.344 7.672 1 93.69 97 ALA A N 1
ATOM 806 C CA . ALA A 1 97 ? 17.422 32.438 8.781 1 93.69 97 ALA A CA 1
ATOM 807 C C . ALA A 1 97 ? 16.516 33.125 9.805 1 93.69 97 ALA A C 1
ATOM 809 O O . ALA A 1 97 ? 16.688 34.281 10.133 1 93.69 97 ALA A O 1
ATOM 810 N N . THR A 1 98 ? 15.508 32.438 10.203 1 92.31 98 THR A N 1
ATOM 811 C CA . THR A 1 98 ? 14.648 32.812 11.32 1 92.31 98 THR A CA 1
ATOM 812 C C . THR A 1 98 ? 14.734 31.781 12.438 1 92.31 98 THR A C 1
ATOM 814 O O . THR A 1 98 ? 14.234 30.656 12.289 1 92.31 98 THR A O 1
ATOM 817 N N . ALA A 1 99 ? 15.32 32.125 13.477 1 94 99 ALA A N 1
ATOM 818 C CA . ALA A 1 99 ? 15.461 31.234 14.625 1 94 99 ALA A CA 1
ATOM 819 C C . ALA A 1 99 ? 14.539 31.656 15.766 1 94 99 ALA A C 1
ATOM 821 O O . ALA A 1 99 ? 14.422 32.844 16.078 1 94 99 ALA A O 1
ATOM 822 N N . THR A 1 100 ? 13.828 30.734 16.281 1 93.38 100 THR A N 1
ATOM 823 C CA . THR A 1 100 ? 12.875 31.016 17.344 1 93.38 100 THR A CA 1
ATOM 824 C C . THR A 1 100 ? 13.039 30.016 18.484 1 93.38 100 THR A C 1
ATOM 826 O O . THR A 1 100 ? 13.461 28.875 18.266 1 93.38 100 THR A O 1
ATOM 829 N N . PRO A 1 101 ? 12.75 30.453 19.672 1 91.12 101 PRO A N 1
ATOM 830 C CA . PRO A 1 101 ? 12.734 29.484 20.781 1 91.12 101 PRO A CA 1
ATOM 831 C C . PRO A 1 101 ? 11.586 28.484 20.672 1 91.12 101 PRO A C 1
ATOM 833 O O . PRO A 1 101 ? 10.516 28.828 20.172 1 91.12 101 PRO A O 1
ATOM 836 N N . LYS A 1 102 ? 11.742 27.172 21.062 1 88.31 102 LYS A N 1
ATOM 837 C CA . LYS A 1 102 ? 10.727 26.109 21.078 1 88.31 102 LYS A CA 1
ATOM 838 C C . LYS A 1 102 ? 10.117 25.969 22.469 1 88.31 102 LYS A C 1
ATOM 840 O O . LYS A 1 102 ? 10.789 26.203 23.484 1 88.31 102 LYS A O 1
ATOM 845 N N . PRO A 1 103 ? 8.727 25.531 22.25 1 75.81 103 PRO A N 1
ATOM 846 C CA . PRO A 1 103 ? 8.141 25.219 23.547 1 75.81 103 PRO A CA 1
ATOM 847 C C . PRO A 1 103 ? 8.797 24.016 24.219 1 75.81 103 PRO A C 1
ATOM 849 O O . PRO A 1 103 ? 9.047 23 23.562 1 75.81 103 PRO A O 1
ATOM 852 N N . GLY A 1 104 ? 9.445 24.062 25.344 1 77 104 GLY A N 1
ATOM 853 C CA . GLY A 1 104 ? 10.086 22.969 26.062 1 77 104 GLY A CA 1
ATOM 854 C C . GLY A 1 104 ? 11.594 23.094 26.094 1 77 104 GLY A C 1
ATOM 855 O O . GLY A 1 104 ? 12.273 22.219 26.656 1 77 104 GLY A O 1
ATOM 856 N N . GLY A 1 105 ? 12.031 23.906 25.344 1 85.38 105 GLY A N 1
ATOM 857 C CA . GLY A 1 105 ? 13.469 24.109 25.375 1 85.38 105 GLY A CA 1
ATOM 858 C C . GLY A 1 105 ? 14.133 23.906 24.031 1 85.38 105 GLY A C 1
ATOM 859 O O . GLY A 1 105 ? 13.656 23.109 23.219 1 85.38 105 GLY A O 1
ATOM 860 N N . GLY A 1 106 ? 15.07 24.797 23.766 1 92.06 106 GLY A N 1
ATOM 861 C CA . GLY A 1 106 ? 15.797 24.703 22.516 1 92.06 106 GLY A CA 1
ATOM 862 C C . GLY A 1 106 ? 15.352 25.75 21.5 1 92.06 106 GLY A C 1
ATOM 863 O O . GLY A 1 106 ? 14.711 26.734 21.844 1 92.06 106 GLY A O 1
ATOM 864 N N . TYR A 1 107 ? 15.852 25.516 20.219 1 93.88 107 TYR A N 1
ATOM 865 C CA . TYR A 1 107 ? 15.586 26.531 19.188 1 93.88 107 TYR A CA 1
ATOM 866 C C . TYR A 1 107 ? 15.242 25.875 17.859 1 93.88 107 TYR A C 1
ATOM 868 O O . TYR A 1 107 ? 15.648 24.734 17.594 1 93.88 107 TYR A O 1
ATOM 876 N N . MET A 1 108 ? 14.477 26.484 17.188 1 92.06 108 MET A N 1
ATOM 877 C CA . MET A 1 108 ? 14.133 26.078 15.828 1 92.06 108 MET A CA 1
ATOM 878 C C . MET A 1 108 ? 14.602 27.125 14.82 1 92.06 108 MET A C 1
ATOM 880 O O . MET A 1 108 ? 14.469 28.328 15.055 1 92.06 108 MET A O 1
ATOM 884 N N . SER A 1 109 ? 15.172 26.688 13.789 1 94 109 SER A N 1
ATOM 885 C CA . SER A 1 109 ? 15.656 27.594 12.75 1 94 109 SER A CA 1
ATOM 886 C C . SER A 1 109 ? 15.07 27.219 11.391 1 94 109 SER A C 1
ATOM 888 O O . SER A 1 109 ? 15.148 26.078 10.961 1 94 109 SER A O 1
ATOM 890 N N . VAL A 1 110 ? 14.422 28.141 10.82 1 91.5 110 VAL A N 1
ATOM 891 C CA . VAL A 1 110 ? 13.922 28.016 9.453 1 91.5 110 VAL A CA 1
ATOM 892 C C . VAL A 1 110 ? 14.695 28.953 8.523 1 91.5 110 VAL A C 1
ATOM 894 O O . VAL A 1 110 ? 14.758 30.156 8.766 1 91.5 110 VAL A O 1
ATOM 897 N N . ARG A 1 111 ? 15.305 28.359 7.48 1 94.75 111 ARG A N 1
ATOM 898 C CA . ARG A 1 111 ? 16.125 29.125 6.555 1 94.75 111 ARG A CA 1
ATOM 899 C C . ARG A 1 111 ? 15.562 29.062 5.137 1 94.75 111 ARG A C 1
ATOM 901 O O . ARG A 1 111 ? 15.305 27.969 4.621 1 94.75 111 ARG A O 1
ATOM 908 N N . MET A 1 112 ? 15.367 30.219 4.613 1 91.75 112 MET A N 1
ATOM 909 C CA . MET A 1 112 ? 14.789 30.297 3.275 1 91.75 112 MET A CA 1
ATOM 910 C C . MET A 1 112 ? 15.734 31.031 2.316 1 91.75 112 MET A C 1
ATOM 912 O O . MET A 1 112 ? 16.75 31.578 2.74 1 91.75 112 MET A O 1
ATOM 916 N N . LYS A 1 113 ? 15.383 30.984 0.978 1 93.12 113 LYS A N 1
ATOM 917 C CA . LYS A 1 113 ? 16.172 31.641 -0.051 1 93.12 113 LYS A CA 1
ATOM 918 C C . LYS A 1 113 ? 16.109 33.156 0.086 1 93.12 113 LYS A C 1
ATOM 920 O O . LYS A 1 113 ? 15.008 33.75 0.118 1 93.12 113 LYS A O 1
ATOM 925 N N . PRO A 1 114 ? 17.203 33.812 0.31 1 93.19 114 PRO A N 1
ATOM 926 C CA . PRO A 1 114 ? 17.203 35.25 0.349 1 93.19 114 PRO A CA 1
ATOM 927 C C . PRO A 1 114 ? 17.188 35.875 -1.044 1 93.19 114 PRO A C 1
ATOM 929 O O . PRO A 1 114 ? 17.453 35.219 -2.035 1 93.19 114 PRO A O 1
ATOM 932 N N . THR A 1 115 ? 16.797 37.125 -1.088 1 91.62 115 THR A N 1
ATOM 933 C CA . THR A 1 115 ? 16.906 37.875 -2.344 1 91.62 115 THR A CA 1
ATOM 934 C C . THR A 1 115 ? 18.344 38.25 -2.611 1 91.62 115 THR A C 1
ATOM 936 O O . THR A 1 115 ? 19.172 38.312 -1.689 1 91.62 115 THR A O 1
ATOM 939 N N . ARG A 1 116 ? 18.625 38.531 -3.855 1 94.12 116 ARG A N 1
ATOM 940 C CA . ARG A 1 116 ? 19.984 38.906 -4.227 1 94.12 116 ARG A CA 1
ATOM 941 C C . ARG A 1 116 ? 20.375 40.25 -3.59 1 94.12 116 ARG A C 1
ATOM 943 O O . ARG A 1 116 ? 21.547 40.438 -3.221 1 94.12 116 ARG A O 1
ATOM 950 N N . GLU A 1 117 ? 19.438 41.031 -3.455 1 94.31 117 GLU A N 1
ATOM 951 C CA . GLU A 1 117 ? 19.672 42.344 -2.822 1 94.31 117 GLU A CA 1
ATOM 952 C C . GLU A 1 117 ? 20.031 42.188 -1.35 1 94.31 117 GLU A C 1
ATOM 954 O O . GLU A 1 117 ? 20.938 42.844 -0.849 1 94.31 117 GLU A O 1
ATOM 959 N N . GLU A 1 118 ? 19.359 41.312 -0.735 1 93.56 118 GLU A N 1
ATOM 960 C CA . GLU A 1 118 ? 19.641 41.031 0.672 1 93.56 118 GLU A CA 1
ATOM 961 C C . GLU A 1 118 ? 21.047 40.438 0.852 1 93.56 118 GLU A C 1
ATOM 963 O O . GLU A 1 118 ? 21.75 40.781 1.808 1 93.56 118 GLU A O 1
ATOM 968 N N . VAL A 1 119 ? 21.422 39.594 -0.039 1 95.44 119 VAL A N 1
ATOM 969 C CA . VAL A 1 119 ? 22.719 38.938 0.036 1 95.44 119 VAL A CA 1
ATOM 970 C C . VAL A 1 119 ? 23.844 39.969 -0.136 1 95.44 119 VAL A C 1
ATOM 972 O O . VAL A 1 119 ? 24.812 39.969 0.619 1 95.44 119 VAL A O 1
ATOM 975 N N . GLN A 1 120 ? 23.656 40.812 -1.086 1 95.62 120 GLN A N 1
ATOM 976 C CA . GLN A 1 120 ? 24.672 41.812 -1.35 1 95.62 120 GLN A CA 1
ATOM 977 C C . GLN A 1 120 ? 24.828 42.75 -0.159 1 95.62 120 GLN A C 1
ATOM 979 O O . GLN A 1 120 ? 25.938 43.094 0.238 1 95.62 120 GLN A O 1
ATOM 984 N N . ALA A 1 121 ? 23.719 43.156 0.367 1 95.31 121 ALA A N 1
ATOM 985 C CA . ALA A 1 121 ? 23.734 44.062 1.518 1 95.31 121 ALA A CA 1
ATOM 986 C C . ALA A 1 121 ? 24.422 43.406 2.713 1 95.31 121 ALA A C 1
ATOM 988 O O . ALA A 1 121 ? 25.203 44.062 3.416 1 95.31 121 ALA A O 1
ATOM 989 N N . ALA A 1 122 ? 24.109 42.219 2.957 1 95.06 122 ALA A N 1
ATOM 990 C CA . ALA A 1 122 ? 24.688 41.5 4.082 1 95.06 122 ALA A CA 1
ATOM 991 C C . ALA A 1 122 ? 26.188 41.281 3.877 1 95.06 122 ALA A C 1
ATOM 993 O O . ALA A 1 122 ? 26.969 41.375 4.82 1 95.06 122 ALA A O 1
ATOM 994 N N . ASP A 1 123 ? 26.516 40.938 2.693 1 94.88 123 ASP A N 1
ATOM 995 C CA . ASP A 1 123 ? 27.922 40.688 2.375 1 94.88 123 ASP A CA 1
ATOM 996 C C . ASP A 1 123 ? 28.766 41.938 2.617 1 94.88 123 ASP A C 1
ATOM 998 O O . ASP A 1 123 ? 29.859 41.875 3.162 1 94.88 123 ASP A O 1
ATOM 1002 N N . GLU A 1 124 ? 28.234 43 2.199 1 95.44 124 GLU A N 1
ATOM 1003 C CA . GLU A 1 124 ? 28.922 44.281 2.416 1 95.44 124 GLU A CA 1
ATOM 1004 C C . GLU A 1 124 ? 29.031 44.594 3.904 1 95.44 124 GLU A C 1
ATOM 1006 O O . GLU A 1 124 ? 30.078 45.062 4.375 1 95.44 124 GLU A O 1
ATOM 1011 N N . LEU A 1 125 ? 27.969 44.406 4.562 1 95.19 125 LEU A N 1
ATOM 1012 C CA . LEU A 1 125 ? 27.938 44.688 5.996 1 95.19 125 LEU A CA 1
ATOM 1013 C C . LEU A 1 125 ? 28.953 43.812 6.734 1 95.19 125 LEU A C 1
ATOM 1015 O O . LEU A 1 125 ? 29.719 44.312 7.566 1 95.19 125 LEU A O 1
ATOM 1019 N N . TYR A 1 126 ? 28.969 42.562 6.449 1 94.69 126 TYR A N 1
ATOM 1020 C CA . TYR A 1 126 ? 29.844 41.656 7.141 1 94.69 126 TYR A CA 1
ATOM 1021 C C . TYR A 1 126 ? 31.312 41.875 6.766 1 94.69 126 TYR A C 1
ATOM 1023 O O . TYR A 1 126 ? 32.219 41.688 7.582 1 94.69 126 TYR A O 1
ATOM 1031 N N . ALA A 1 127 ? 31.531 42.312 5.539 1 94.38 127 ALA A N 1
ATOM 1032 C CA . ALA A 1 127 ? 32.875 42.656 5.129 1 94.38 127 ALA A CA 1
ATOM 1033 C C . ALA A 1 127 ? 33.406 43.844 5.945 1 94.38 127 ALA A C 1
ATOM 1035 O O . ALA A 1 127 ? 34.562 43.844 6.352 1 94.38 127 ALA A O 1
ATOM 1036 N N . ARG A 1 128 ? 32.562 44.75 6.141 1 94.81 128 ARG A N 1
ATOM 1037 C CA . ARG A 1 128 ? 32.938 45.906 6.965 1 94.81 128 ARG A CA 1
ATOM 1038 C C . ARG A 1 128 ? 33.25 45.469 8.398 1 94.81 128 ARG A C 1
ATOM 1040 O O . ARG A 1 128 ? 34.188 46 9.016 1 94.81 128 ARG A O 1
ATOM 1047 N N . MET A 1 129 ? 32.5 44.594 8.891 1 93.94 129 MET A N 1
ATOM 1048 C CA . MET A 1 129 ? 32.688 44.094 10.25 1 93.94 129 MET A CA 1
ATOM 1049 C C . MET A 1 129 ? 34 43.344 10.359 1 93.94 129 MET A C 1
ATOM 1051 O O . MET A 1 129 ? 34.719 43.469 11.352 1 93.94 129 MET A O 1
ATOM 1055 N N . ARG A 1 130 ? 34.312 42.625 9.336 1 90.81 130 ARG A N 1
ATOM 1056 C CA . ARG A 1 130 ? 35.562 41.875 9.328 1 90.81 130 ARG A CA 1
ATOM 1057 C C . ARG A 1 130 ? 36.781 42.781 9.219 1 90.81 130 ARG A C 1
ATOM 1059 O O . ARG A 1 130 ? 37.844 42.438 9.711 1 90.81 130 ARG A O 1
ATOM 1066 N N . ALA A 1 131 ? 36.531 43.844 8.617 1 92.25 131 ALA A N 1
ATOM 1067 C CA . ALA A 1 131 ? 37.625 44.812 8.438 1 92.25 131 ALA A CA 1
ATOM 1068 C C . ALA A 1 131 ? 37.875 45.594 9.727 1 92.25 131 ALA A C 1
ATOM 1070 O O . ALA A 1 131 ? 38.812 46.406 9.789 1 92.25 131 ALA A O 1
ATOM 1071 N N . GLY A 1 132 ? 37.062 45.406 10.805 1 89.56 132 GLY A N 1
ATOM 1072 C CA . GLY A 1 132 ? 37.344 45.969 12.109 1 89.56 132 GLY A CA 1
ATOM 1073 C C . GLY A 1 132 ? 36.375 47.062 12.547 1 89.56 132 GLY A C 1
ATOM 1074 O O . GLY A 1 132 ? 36.5 47.625 13.633 1 89.56 132 GLY A O 1
ATOM 1075 N N . GLU A 1 133 ? 35.406 47.344 11.719 1 90.31 133 GLU A N 1
ATOM 1076 C CA . GLU A 1 133 ? 34.406 48.312 12.125 1 90.31 133 GLU A CA 1
ATOM 1077 C C . GLU A 1 133 ? 33.531 47.781 13.258 1 90.31 133 GLU A C 1
ATOM 1079 O O . GLU A 1 133 ? 33.062 46.656 13.203 1 90.31 133 GLU A O 1
ATOM 1084 N N . LYS A 1 134 ? 33.438 48.625 14.219 1 90.38 134 LYS A N 1
ATOM 1085 C CA . LYS A 1 134 ? 32.656 48.188 15.367 1 90.38 134 LYS A CA 1
ATOM 1086 C C . LYS A 1 134 ? 31.156 48.469 15.18 1 90.38 134 LYS A C 1
ATOM 1088 O O . LYS A 1 134 ? 30.656 49.469 15.656 1 90.38 134 LYS A O 1
ATOM 1093 N N . ILE A 1 135 ? 30.453 47.531 14.492 1 91.88 135 ILE A N 1
ATOM 1094 C CA . ILE A 1 135 ? 29.016 47.625 14.258 1 91.88 135 ILE A CA 1
ATOM 1095 C C . ILE A 1 135 ? 28.297 46.594 15.133 1 91.88 135 ILE A C 1
ATOM 1097 O O . ILE A 1 135 ? 28.641 45.406 15.125 1 91.88 135 ILE A O 1
ATOM 1101 N N . ALA A 1 136 ? 27.406 47.062 15.969 1 91.88 136 ALA A N 1
ATOM 1102 C CA . ALA A 1 136 ? 26.641 46.156 16.828 1 91.88 136 ALA A CA 1
ATOM 1103 C C . ALA A 1 136 ? 25.312 45.75 16.172 1 91.88 136 ALA A C 1
ATOM 1105 O O . ALA A 1 136 ? 24.656 46.594 15.539 1 91.88 136 ALA A O 1
ATOM 1106 N N . LEU A 1 137 ? 25.031 44.5 16.281 1 91.69 137 LEU A N 1
ATOM 1107 C CA . LEU A 1 137 ? 23.781 43.969 15.734 1 91.69 137 LEU A CA 1
ATOM 1108 C C . LEU A 1 137 ? 22.766 43.719 16.844 1 91.69 137 LEU A C 1
ATOM 1110 O O . LEU A 1 137 ? 23.156 43.438 17.984 1 91.69 137 LEU A O 1
ATOM 1114 N N . GLU A 1 138 ? 21.547 43.875 16.5 1 89.25 138 GLU A N 1
ATOM 1115 C CA . GLU A 1 138 ? 20.438 43.5 17.375 1 89.25 138 GLU A CA 1
ATOM 1116 C C . GLU A 1 138 ? 19.281 42.875 16.594 1 89.25 138 GLU A C 1
ATOM 1118 O O . GLU A 1 138 ? 18.656 43.531 15.758 1 89.25 138 GLU A O 1
ATOM 1123 N N . GLY A 1 139 ? 19 41.656 16.875 1 88.75 139 GLY A N 1
ATOM 1124 C CA . GLY A 1 139 ? 17.922 40.938 16.203 1 88.75 139 GLY A CA 1
ATOM 1125 C C . GLY A 1 139 ? 18.188 40.719 14.727 1 88.75 139 GLY A C 1
ATOM 1126 O O . GLY A 1 139 ? 17.25 40.75 13.922 1 88.75 139 GLY A O 1
ATOM 1127 N N . GLY A 1 140 ? 19.375 40.688 14.32 1 88.06 140 GLY A N 1
ATOM 1128 C CA . GLY A 1 140 ? 19.75 40.438 12.938 1 88.06 140 GLY A CA 1
ATOM 1129 C C . GLY A 1 140 ? 19.938 41.688 12.125 1 88.06 140 GLY A C 1
ATOM 1130 O O . GLY A 1 140 ? 20.266 41.625 10.938 1 88.06 140 GLY A O 1
ATOM 1131 N N . LYS A 1 141 ? 19.656 42.781 12.695 1 90.56 141 LYS A N 1
ATOM 1132 C CA . LYS A 1 141 ? 19.812 44.062 12.016 1 90.56 141 LYS A CA 1
ATOM 1133 C C . LYS A 1 141 ? 20.797 44.969 12.766 1 90.56 141 LYS A C 1
ATOM 1135 O O . LYS A 1 141 ? 21.125 44.719 13.922 1 90.56 141 LYS A O 1
ATOM 1140 N N . VAL A 1 142 ? 21.219 46 12.039 1 89.75 142 VAL A N 1
ATOM 1141 C CA . VAL A 1 142 ? 22.188 46.938 12.625 1 89.75 142 VAL A CA 1
ATOM 1142 C C . VAL A 1 142 ? 21.531 47.656 13.789 1 89.75 142 VAL A C 1
ATOM 1144 O O . VAL A 1 142 ? 20.406 48.156 13.664 1 89.75 142 VAL A O 1
ATOM 1147 N N . ARG A 1 143 ? 22.25 47.656 14.953 1 90.19 143 ARG A N 1
ATOM 1148 C CA . ARG A 1 143 ? 21.734 48.281 16.156 1 90.19 143 ARG A CA 1
ATOM 1149 C C . ARG A 1 143 ? 21.562 49.781 15.961 1 90.19 143 ARG A C 1
ATOM 1151 O O . ARG A 1 143 ? 22.469 50.469 15.453 1 90.19 143 ARG A O 1
ATOM 1158 N N . ALA A 1 144 ? 20.328 50.219 16.281 1 84.31 144 ALA A N 1
ATOM 1159 C CA . ALA A 1 144 ? 20.047 51.625 16.109 1 84.31 144 ALA A CA 1
ATOM 1160 C C . ALA A 1 144 ? 20.797 52.469 17.141 1 84.31 144 ALA A C 1
ATOM 1162 O O . ALA A 1 144 ? 21.391 51.938 18.078 1 84.31 144 ALA A O 1
ATOM 1163 N N . GLY A 1 145 ? 20.812 53.781 17.031 1 82.56 145 GLY A N 1
ATOM 1164 C CA . GLY A 1 145 ? 21.484 54.688 17.953 1 82.56 145 GLY A CA 1
ATOM 1165 C C . GLY A 1 145 ? 20.906 54.656 19.359 1 82.56 145 GLY A C 1
ATOM 1166 O O . GLY A 1 145 ? 19.844 54.062 19.578 1 82.56 145 GLY A O 1
ATOM 1167 N N . ALA A 1 146 ? 21.625 55.188 20.328 1 84.19 146 ALA A N 1
ATOM 1168 C CA . ALA A 1 146 ? 21.266 55.125 21.734 1 84.19 146 ALA A CA 1
ATOM 1169 C C . ALA A 1 146 ? 19.922 55.812 21.984 1 84.19 146 ALA A C 1
ATOM 1171 O O . ALA A 1 146 ? 19.094 55.281 22.75 1 84.19 146 ALA A O 1
ATOM 1172 N N . ILE A 1 147 ? 19.734 56.844 21.359 1 85 147 ILE A N 1
ATOM 1173 C CA . ILE A 1 147 ? 18.5 57.594 21.562 1 85 147 ILE A CA 1
ATOM 1174 C C . ILE A 1 147 ? 17.312 56.812 21 1 85 147 ILE A C 1
ATOM 1176 O O . ILE A 1 147 ? 16.281 56.688 21.656 1 85 147 ILE A O 1
ATOM 1180 N N . THR A 1 148 ? 17.531 56.281 19.859 1 83.38 148 THR A N 1
ATOM 1181 C CA . THR A 1 148 ? 16.484 55.5 19.219 1 83.38 148 THR A CA 1
ATOM 1182 C C . THR A 1 148 ? 16.172 54.219 20.031 1 83.38 148 THR A C 1
ATOM 1184 O O . THR A 1 148 ? 15.016 53.844 20.156 1 83.38 148 THR A O 1
ATOM 1187 N N . ARG A 1 149 ? 17.188 53.688 20.625 1 85.75 149 ARG A N 1
ATOM 1188 C CA . ARG A 1 149 ? 17 52.5 21.438 1 85.75 149 ARG A CA 1
ATOM 1189 C C . ARG A 1 149 ? 16.219 52.812 22.703 1 85.75 149 ARG A C 1
ATOM 1191 O O . ARG A 1 149 ? 15.359 52.031 23.109 1 85.75 149 ARG A O 1
ATOM 1198 N N . PHE A 1 150 ? 16.609 54 23.203 1 83.44 150 PHE A N 1
ATOM 1199 C CA . PHE A 1 150 ? 15.922 54.406 24.422 1 83.44 150 PHE A CA 1
ATOM 1200 C C . PHE A 1 150 ? 14.445 54.688 24.156 1 83.44 150 PHE A C 1
ATOM 1202 O O . PHE A 1 150 ? 13.57 54.219 24.891 1 83.44 150 PHE A O 1
ATOM 1209 N N . LEU A 1 151 ? 14.164 55.281 23.062 1 81.12 151 LEU A N 1
ATOM 1210 C CA . LEU A 1 151 ? 12.797 55.625 22.703 1 81.12 151 LEU A CA 1
ATOM 1211 C C . LEU A 1 151 ? 12 54.344 22.375 1 81.12 151 LEU A C 1
ATOM 1213 O O . LEU A 1 151 ? 10.805 54.281 22.656 1 81.12 151 LEU A O 1
ATOM 1217 N N . ARG A 1 152 ? 12.719 53.406 21.875 1 80.44 152 ARG A N 1
ATOM 1218 C CA . ARG A 1 152 ? 12.055 52.156 21.484 1 80.44 152 ARG A CA 1
ATOM 1219 C C . ARG A 1 152 ? 11.75 51.312 22.719 1 80.44 152 ARG A C 1
ATOM 1221 O O . ARG A 1 152 ? 10.922 50.406 22.641 1 80.44 152 ARG A O 1
ATOM 1228 N N . ARG A 1 153 ? 12.352 51.656 23.812 1 81.5 153 ARG A N 1
ATOM 1229 C CA . ARG A 1 153 ? 12.156 50.875 25.031 1 81.5 153 ARG A CA 1
ATOM 1230 C C . ARG A 1 153 ? 10.977 51.406 25.844 1 81.5 153 ARG A C 1
ATOM 1232 O O . ARG A 1 153 ? 10.453 50.719 26.719 1 81.5 153 ARG A O 1
ATOM 1239 N N . ILE A 1 154 ? 10.562 52.562 25.438 1 86.81 154 ILE A N 1
ATOM 1240 C CA . ILE A 1 154 ? 9.422 53.156 26.141 1 86.81 154 ILE A CA 1
ATOM 1241 C C . ILE A 1 154 ? 8.133 52.438 25.703 1 86.81 154 ILE A C 1
ATOM 1243 O O . ILE A 1 154 ? 7.758 52.531 24.531 1 86.81 154 ILE A O 1
ATOM 1247 N N . THR A 1 155 ? 7.57 51.844 26.703 1 87.75 155 THR A N 1
ATOM 1248 C CA . THR A 1 155 ? 6.367 51.062 26.406 1 87.75 155 THR A CA 1
ATOM 1249 C C . THR A 1 155 ? 5.191 52 26.109 1 87.75 155 THR A C 1
ATOM 1251 O O . THR A 1 155 ? 5.254 53.188 26.375 1 87.75 155 THR A O 1
ATOM 1254 N N . LEU A 1 156 ? 4.234 51.438 25.438 1 88.75 156 LEU A N 1
ATOM 1255 C CA . LEU A 1 156 ? 3.029 52.188 25.156 1 88.75 156 LEU A CA 1
ATOM 1256 C C . LEU A 1 156 ? 2.342 52.625 26.438 1 88.75 156 LEU A C 1
ATOM 1258 O O . LEU A 1 156 ? 1.84 53.75 26.531 1 88.75 156 LEU A O 1
ATOM 1262 N N . LYS A 1 157 ? 2.359 51.781 27.422 1 90.31 157 LYS A N 1
ATOM 1263 C CA . LYS A 1 157 ? 1.798 52.156 28.734 1 90.31 157 LYS A CA 1
ATOM 1264 C C . LYS A 1 157 ? 2.506 53.344 29.328 1 90.31 157 LYS A C 1
ATOM 1266 O O . LYS A 1 157 ? 1.855 54.281 29.828 1 90.31 157 LYS A O 1
ATOM 1271 N N . GLN A 1 158 ? 3.775 53.375 29.203 1 89.81 158 GLN A N 1
ATOM 1272 C CA . GLN A 1 158 ? 4.566 54.469 29.75 1 89.81 158 GLN A CA 1
ATOM 1273 C C . GLN A 1 158 ? 4.312 55.75 28.984 1 89.81 158 GLN A C 1
ATOM 1275 O O . GLN A 1 158 ? 4.289 56.844 29.578 1 89.81 158 GLN A O 1
ATOM 1280 N N . ARG A 1 159 ? 4.109 55.594 27.781 1 90.12 159 ARG A N 1
ATOM 1281 C CA . ARG A 1 159 ? 3.818 56.781 26.984 1 90.12 159 ARG A CA 1
ATOM 1282 C C . ARG A 1 159 ? 2.482 57.375 27.375 1 90.12 159 ARG A C 1
ATOM 1284 O O . ARG A 1 159 ? 2.359 58.594 27.484 1 90.12 159 ARG A O 1
ATOM 1291 N N . VAL A 1 160 ? 1.549 56.562 27.625 1 90.94 160 VAL A N 1
ATOM 1292 C CA . VAL A 1 160 ? 0.234 57.062 28.031 1 90.94 160 VAL A CA 1
ATOM 1293 C C . VAL A 1 160 ? 0.317 57.656 29.438 1 90.94 160 VAL A C 1
ATOM 1295 O O . VAL A 1 160 ? -0.304 58.688 29.703 1 90.94 160 VAL A O 1
ATOM 1298 N N . VAL A 1 161 ? 1.097 57.094 30.297 1 91.44 161 VAL A N 1
ATOM 1299 C CA . VAL A 1 161 ? 1.278 57.625 31.641 1 91.44 161 VAL A CA 1
ATOM 1300 C C . VAL A 1 161 ? 1.949 59 31.578 1 91.44 161 VAL A C 1
ATOM 1302 O O . VAL A 1 161 ? 1.585 59.938 32.312 1 91.44 161 VAL A O 1
ATOM 1305 N N . LEU A 1 162 ? 2.848 59.094 30.672 1 90 162 LEU A N 1
ATOM 1306 C CA . LEU A 1 162 ? 3.5 60.406 30.484 1 90 162 LEU A CA 1
ATOM 1307 C C . LEU A 1 162 ? 2.504 61.438 29.984 1 90 162 LEU A C 1
ATOM 1309 O O . LEU A 1 162 ? 2.551 62.594 30.406 1 90 162 LEU A O 1
ATOM 1313 N N . LEU A 1 163 ? 1.629 61 29.156 1 91.19 163 LEU A N 1
ATOM 1314 C CA . LEU A 1 163 ? 0.607 61.875 28.609 1 91.19 163 LEU A CA 1
ATOM 1315 C C . LEU A 1 163 ? -0.383 62.281 29.703 1 91.19 163 LEU A C 1
ATOM 1317 O O . LEU A 1 163 ? -1.067 63.312 29.562 1 91.19 163 LEU A O 1
ATOM 1321 N N . MET A 1 164 ? -0.365 61.531 30.719 1 90.38 164 MET A N 1
ATOM 1322 C CA . MET A 1 164 ? -1.223 61.844 31.859 1 90.38 164 MET A CA 1
ATOM 1323 C C . MET A 1 164 ? -0.5 62.781 32.844 1 90.38 164 MET A C 1
ATOM 1325 O O . MET A 1 164 ? -1.07 63.75 33.312 1 90.38 164 MET A O 1
ATOM 1329 N N . LEU A 1 165 ? 0.722 62.531 33.031 1 89.31 165 LEU A N 1
ATOM 1330 C CA . LEU A 1 165 ? 1.474 63.188 34.094 1 89.31 165 LEU A CA 1
ATOM 1331 C C . LEU A 1 165 ? 1.843 64.625 33.688 1 89.31 165 LEU A C 1
ATOM 1333 O O . LEU A 1 165 ? 1.758 65.562 34.5 1 89.31 165 LEU A O 1
ATOM 1337 N N . PHE A 1 166 ? 2.145 64.812 32.531 1 88.62 166 PHE A N 1
ATOM 1338 C CA . PHE A 1 166 ? 2.654 66.125 32.125 1 88.62 166 PHE A CA 1
ATOM 1339 C C . PHE A 1 166 ? 1.578 67.188 32.25 1 88.62 166 PHE A C 1
ATOM 1341 O O . PHE A 1 166 ? 1.83 68.25 32.781 1 88.62 166 PHE A O 1
ATOM 1348 N N . PRO A 1 167 ? 0.367 66.938 31.75 1 88 167 PRO A N 1
ATOM 1349 C CA . PRO A 1 167 ? -0.673 67.938 31.906 1 88 167 PRO A CA 1
ATOM 1350 C C . PRO A 1 167 ? -1.047 68.125 33.375 1 88 167 PRO A C 1
ATOM 1352 O O . PRO A 1 167 ? -1.346 69.312 33.781 1 88 167 PRO A O 1
ATOM 1355 N N . VAL A 1 168 ? -0.979 67.125 34.156 1 88.81 168 VAL A N 1
ATOM 1356 C CA . VAL A 1 168 ? -1.313 67.312 35.562 1 88.81 168 VAL A CA 1
ATOM 1357 C C . VAL A 1 168 ? -0.292 68.188 36.25 1 88.81 168 VAL A C 1
ATOM 1359 O O . VAL A 1 168 ? -0.66 69.125 36.969 1 88.81 168 VAL A O 1
ATOM 1362 N N . ILE A 1 169 ? 0.891 68 35.938 1 87.94 169 ILE A N 1
ATOM 1363 C CA . ILE A 1 169 ? 1.957 68.812 36.469 1 87.94 169 ILE A CA 1
ATOM 1364 C C . ILE A 1 169 ? 1.833 70.25 35.938 1 87.94 169 ILE A C 1
ATOM 1366 O O . ILE A 1 169 ? 1.993 71.25 36.656 1 87.94 169 ILE A O 1
ATOM 1370 N N . GLY A 1 170 ? 1.51 70.312 34.688 1 86.06 170 GLY A N 1
ATOM 1371 C CA . GLY A 1 170 ? 1.336 71.625 34.062 1 86.06 170 GLY A CA 1
ATOM 1372 C C . GLY A 1 170 ? 0.218 72.438 34.656 1 86.06 170 GLY A C 1
ATOM 1373 O O . GLY A 1 170 ? 0.385 73.625 34.938 1 86.06 170 GLY A O 1
ATOM 1374 N N . PHE A 1 171 ? -0.879 71.75 34.969 1 86.81 171 PHE A N 1
ATOM 1375 C CA . PHE A 1 171 ? -2.012 72.375 35.625 1 86.81 171 PHE A CA 1
ATOM 1376 C C . PHE A 1 171 ? -1.635 72.875 37 1 86.81 171 PHE A C 1
ATOM 1378 O O . PHE A 1 171 ? -1.996 74 37.406 1 86.81 171 PHE A O 1
ATOM 1385 N N . GLY A 1 172 ? -0.858 72.125 37.656 1 85.56 172 GLY A N 1
ATOM 1386 C CA . GLY A 1 172 ? -0.402 72.5 39 1 85.56 172 GLY A CA 1
ATOM 1387 C C . GLY A 1 172 ? 0.552 73.688 39 1 85.56 172 GLY A C 1
ATOM 1388 O O . GLY A 1 172 ? 0.449 74.562 39.844 1 85.56 172 GLY A O 1
ATOM 1389 N N . LEU A 1 173 ? 1.33 73.625 38.062 1 86.25 173 LEU A N 1
ATOM 1390 C CA . LEU A 1 173 ? 2.311 74.75 37.938 1 86.25 173 LEU A CA 1
ATOM 1391 C C . LEU A 1 173 ? 1.631 76.062 37.594 1 86.25 173 LEU A C 1
ATOM 1393 O O . LEU A 1 173 ? 2.014 77.125 38.125 1 86.25 173 LEU A O 1
ATOM 1397 N N . LEU A 1 174 ? 0.666 76 36.781 1 85.62 174 LEU A N 1
ATOM 1398 C CA . LEU A 1 174 ? -0.043 77.188 36.406 1 85.62 174 LEU A CA 1
ATOM 1399 C C . LEU A 1 174 ? -0.84 77.75 37.562 1 85.62 174 LEU A C 1
ATOM 1401 O O . LEU A 1 174 ? -0.907 79 37.75 1 85.62 174 LEU A O 1
ATOM 1405 N N . LEU A 1 175 ? -1.312 76.875 38.312 1 84.69 175 LEU A N 1
ATOM 1406 C CA . LEU A 1 175 ? -2.025 77.312 39.5 1 84.69 175 LEU A CA 1
ATOM 1407 C C . LEU A 1 175 ? -1.063 77.875 40.531 1 84.69 175 LEU A C 1
ATOM 1409 O O . LEU A 1 175 ? -1.385 78.875 41.188 1 84.69 175 LEU A O 1
ATOM 1413 N N . GLY A 1 176 ? 0.007 77.25 40.656 1 84.69 176 GLY A N 1
ATOM 1414 C CA . GLY A 1 176 ? 1.033 77.75 41.562 1 84.69 176 GLY A CA 1
ATOM 1415 C C . GLY A 1 176 ? 1.557 79.125 41.156 1 84.69 176 GLY A C 1
ATOM 1416 O O . GLY A 1 176 ? 1.787 80 42 1 84.69 176 GLY A O 1
ATOM 1417 N N . LEU A 1 177 ? 1.687 79.25 39.938 1 83.5 177 LEU A N 1
ATOM 1418 C CA . LEU A 1 177 ? 2.15 80.5 39.438 1 83.5 177 LEU A CA 1
ATOM 1419 C C . LEU A 1 177 ? 1.118 81.625 39.688 1 83.5 177 LEU A C 1
ATOM 1421 O O . LEU A 1 177 ? 1.476 82.75 39.969 1 83.5 177 LEU A O 1
ATOM 1425 N N . GLU A 1 178 ? -0.126 81.25 39.5 1 82.75 178 GLU A N 1
ATOM 1426 C CA . GLU A 1 178 ? -1.189 82.188 39.812 1 82.75 178 GLU A CA 1
ATOM 1427 C C . GLU A 1 178 ? -1.187 82.562 41.312 1 82.75 178 GLU A C 1
ATOM 1429 O O . GLU A 1 178 ? -1.406 83.75 41.656 1 82.75 178 GLU A O 1
ATOM 1434 N N . TRP A 1 179 ? -0.901 81.562 42.031 1 82.38 179 TRP A N 1
ATOM 1435 C CA . TRP A 1 179 ? -0.822 81.812 43.469 1 82.38 179 TRP A CA 1
ATOM 1436 C C . TRP A 1 179 ? 0.351 82.75 43.812 1 82.38 179 TRP A C 1
ATOM 1438 O O . TRP A 1 179 ? 0.223 83.625 44.656 1 82.38 179 TRP A O 1
ATOM 1448 N N . TYR A 1 180 ? 1.352 82.5 43.188 1 82.38 180 TYR A N 1
ATOM 1449 C CA . TYR A 1 180 ? 2.578 83.25 43.438 1 82.38 180 TYR A CA 1
ATOM 1450 C C . TYR A 1 180 ? 2.455 84.688 42.969 1 82.38 180 TYR A C 1
ATOM 1452 O O . TYR A 1 180 ? 2.875 85.625 43.656 1 82.38 180 TYR A O 1
ATOM 1460 N N . GLU A 1 181 ? 1.863 84.938 41.875 1 82.12 181 GLU A N 1
ATOM 1461 C CA . GLU A 1 181 ? 1.831 86.25 41.25 1 82.12 181 GLU A CA 1
ATOM 1462 C C . GLU A 1 181 ? 0.663 87.062 41.781 1 82.12 181 GLU A C 1
ATOM 1464 O O . GLU A 1 181 ? 0.784 88.312 41.938 1 82.12 181 GLU A O 1
ATOM 1469 N N . TYR A 1 182 ? -0.401 86.5 42 1 80.38 182 TYR A N 1
ATOM 1470 C CA . TYR A 1 182 ? -1.594 87.312 42.25 1 80.38 182 TYR A CA 1
ATOM 1471 C C . TYR A 1 182 ? -2.158 87 43.656 1 80.38 182 TYR A C 1
ATOM 1473 O O . TYR A 1 182 ? -3.166 87.562 44.062 1 80.38 182 TYR A O 1
ATOM 1481 N N . GLY A 1 183 ? -1.509 86.25 44.438 1 80.5 183 GLY A N 1
ATOM 1482 C CA . GLY A 1 183 ? -1.919 85.938 45.781 1 80.5 183 GLY A CA 1
ATOM 1483 C C . GLY A 1 183 ? -2.922 84.75 45.844 1 80.5 183 GLY A C 1
ATOM 1484 O O . GLY A 1 183 ? -2.584 83.625 45.531 1 80.5 183 GLY A O 1
ATOM 1485 N N . GLN A 1 184 ? -4.238 85.125 45.844 1 78.88 184 GLN A N 1
ATOM 1486 C CA . GLN A 1 184 ? -5.211 84.062 45.938 1 78.88 184 GLN A CA 1
ATOM 1487 C C . GLN A 1 184 ? -5.797 83.688 44.562 1 78.88 184 GLN A C 1
ATOM 1489 O O . GLN A 1 184 ? -6.312 84.625 43.875 1 78.88 184 GLN A O 1
ATOM 1494 N N . PRO A 1 185 ? -5.613 82.375 44.156 1 76.12 185 PRO A N 1
ATOM 1495 C CA . PRO A 1 185 ? -6.195 82.062 42.875 1 76.12 185 PRO A CA 1
ATOM 1496 C C . PRO A 1 185 ? -7.719 82.125 42.875 1 76.12 185 PRO A C 1
ATOM 1498 O O . PRO A 1 185 ? -8.352 81.938 43.906 1 76.12 185 PRO A O 1
ATOM 1501 N N . SER A 1 186 ? -8.242 82.562 41.688 1 82.25 186 SER A N 1
ATOM 1502 C CA . SER A 1 186 ? -9.688 82.625 41.531 1 82.25 186 SER A CA 1
ATOM 1503 C C . SER A 1 186 ? -10.328 81.25 41.688 1 82.25 186 SER A C 1
ATOM 1505 O O . SER A 1 186 ? -9.703 80.25 41.406 1 82.25 186 SER A O 1
ATOM 1507 N N . LEU A 1 187 ? -11.508 81.188 42.219 1 84.25 187 LEU A N 1
ATOM 1508 C CA . LEU A 1 187 ? -12.258 79.938 42.406 1 84.25 187 LEU A CA 1
ATOM 1509 C C . LEU A 1 187 ? -12.469 79.25 41.062 1 84.25 187 LEU A C 1
ATOM 1511 O O . LEU A 1 187 ? -12.422 78 41 1 84.25 187 LEU A O 1
ATOM 1515 N N . LEU A 1 188 ? -12.578 80 40.031 1 84.94 188 LEU A N 1
ATOM 1516 C CA . LEU A 1 188 ? -12.82 79.438 38.719 1 84.94 188 LEU A CA 1
ATOM 1517 C C . LEU A 1 188 ? -11.578 78.75 38.188 1 84.94 188 LEU A C 1
ATOM 1519 O O . LEU A 1 188 ? -11.68 77.688 37.562 1 84.94 188 LEU A O 1
ATOM 1523 N N . SER A 1 189 ? -10.398 79.375 38.469 1 85.81 189 SER A N 1
ATOM 1524 C CA . SER A 1 189 ? -9.164 78.75 38.031 1 85.81 189 SER A CA 1
ATOM 1525 C C . SER A 1 189 ? -8.922 77.438 38.781 1 85.81 189 SER A C 1
ATOM 1527 O O . SER A 1 189 ? -8.453 76.438 38.188 1 85.81 189 SER A O 1
ATOM 1529 N N . PHE A 1 190 ? -9.312 77.375 40 1 87.5 190 PHE A N 1
ATOM 1530 C CA . PHE A 1 190 ? -9.148 76.188 40.812 1 87.5 190 PHE A CA 1
ATOM 1531 C C . PHE A 1 190 ? -10.078 75.062 40.312 1 87.5 190 PHE A C 1
ATOM 1533 O O . PHE A 1 190 ? -9.664 73.938 40.156 1 87.5 190 PHE A O 1
ATOM 1540 N N . LEU A 1 191 ? -11.281 75.438 39.969 1 88.44 191 LEU A N 1
ATOM 1541 C CA . LEU A 1 191 ? -12.266 74.5 39.531 1 88.44 191 LEU A CA 1
ATOM 1542 C C . LEU A 1 191 ? -11.891 73.938 38.156 1 88.44 191 LEU A C 1
ATOM 1544 O O . LEU A 1 191 ? -12.031 72.688 37.938 1 88.44 191 LEU A O 1
ATOM 1548 N N . PHE A 1 192 ? -11.406 74.688 37.312 1 86.12 192 PHE A N 1
ATOM 1549 C CA . PHE A 1 192 ? -11.023 74.25 35.969 1 86.12 192 PHE A CA 1
ATOM 1550 C C . PHE A 1 192 ? -9.797 73.312 36.031 1 86.12 192 PHE A C 1
ATOM 1552 O O . PHE A 1 192 ? -9.695 72.375 35.281 1 86.12 192 PHE A O 1
ATOM 1559 N N . THR A 1 193 ? -8.891 73.688 36.906 1 87.88 193 THR A N 1
ATOM 1560 C CA . THR A 1 193 ? -7.719 72.875 37.094 1 87.88 193 THR A CA 1
ATOM 1561 C C . THR A 1 193 ? -8.117 71.5 37.656 1 87.88 193 THR A C 1
ATOM 1563 O O . THR A 1 193 ? -7.652 70.438 37.156 1 87.88 193 THR A O 1
ATOM 1566 N N . LEU A 1 194 ? -9.016 71.5 38.562 1 90.81 194 LEU A N 1
ATOM 1567 C CA . LEU A 1 194 ? -9.461 70.25 39.156 1 90.81 194 LEU A CA 1
ATOM 1568 C C . LEU A 1 194 ? -10.188 69.375 38.125 1 90.81 194 LEU A C 1
ATOM 1570 O O . LEU A 1 194 ? -9.969 68.188 38.062 1 90.81 194 LEU A O 1
ATOM 1574 N N . LEU A 1 195 ? -11 70.062 37.344 1 89.25 195 LEU A N 1
ATOM 1575 C CA . LEU A 1 195 ? -11.727 69.312 36.312 1 89.25 195 LEU A CA 1
ATOM 1576 C C . LEU A 1 195 ? -10.766 68.75 35.281 1 89.25 195 LEU A C 1
ATOM 1578 O O . LEU A 1 195 ? -10.938 67.625 34.844 1 89.25 195 LEU A O 1
ATOM 1582 N N . GLY A 1 196 ? -9.836 69.5 34.906 1 86.5 196 GLY A N 1
ATOM 1583 C CA . GLY A 1 196 ? -8.844 69.062 33.969 1 86.5 196 GLY A CA 1
ATOM 1584 C C . GLY A 1 196 ? -8.062 67.875 34.469 1 86.5 196 GLY A C 1
ATOM 1585 O O . GLY A 1 196 ? -7.836 66.875 33.75 1 86.5 196 GLY A O 1
ATOM 1586 N N . VAL A 1 197 ? -7.699 67.875 35.688 1 89.69 197 VAL A N 1
ATOM 1587 C CA . VAL A 1 197 ? -6.93 66.812 36.312 1 89.69 197 VAL A CA 1
ATOM 1588 C C . VAL A 1 197 ? -7.789 65.562 36.375 1 89.69 197 VAL A C 1
ATOM 1590 O O . VAL A 1 197 ? -7.332 64.438 36.031 1 89.69 197 VAL A O 1
ATOM 1593 N N . VAL A 1 198 ? -8.992 65.75 36.719 1 91.56 198 VAL A N 1
ATOM 1594 C CA . VAL A 1 198 ? -9.883 64.625 36.906 1 91.56 198 VAL A CA 1
ATOM 1595 C C . VAL A 1 198 ? -10.141 63.938 35.531 1 91.56 198 VAL A C 1
ATOM 1597 O O . VAL A 1 198 ? -10.078 62.719 35.406 1 91.56 198 VAL A O 1
ATOM 1600 N N . VAL A 1 199 ? -10.359 64.688 34.531 1 89.38 199 VAL A N 1
ATOM 1601 C CA . VAL A 1 199 ? -10.641 64.188 33.188 1 89.38 199 VAL A CA 1
ATOM 1602 C C . VAL A 1 199 ? -9.414 63.469 32.625 1 89.38 199 VAL A C 1
ATOM 1604 O O . VAL A 1 199 ? -9.523 62.375 32.062 1 89.38 199 VAL A O 1
ATOM 1607 N N . THR A 1 200 ? -8.328 64.062 32.844 1 90.12 200 THR A N 1
ATOM 1608 C CA . THR A 1 200 ? -7.094 63.5 32.344 1 90.12 200 THR A CA 1
ATOM 1609 C C . THR A 1 200 ? -6.805 62.156 33.031 1 90.12 200 THR A C 1
ATOM 1611 O O . THR A 1 200 ? -6.434 61.188 32.406 1 90.12 200 THR A O 1
ATOM 1614 N N . LEU A 1 201 ? -7.031 62.094 34.25 1 92 201 LEU A N 1
ATOM 1615 C CA . LEU A 1 201 ? -6.75 60.875 35.031 1 92 201 LEU A CA 1
ATOM 1616 C C . LEU A 1 201 ? -7.754 59.781 34.688 1 92 201 LEU A C 1
ATOM 1618 O O . LEU A 1 201 ? -7.398 58.594 34.625 1 92 201 LEU A O 1
ATOM 1622 N N . THR A 1 202 ? -8.938 60.188 34.438 1 91.94 202 THR A N 1
ATOM 1623 C CA . THR A 1 202 ? -9.969 59.188 34.156 1 91.94 202 THR A CA 1
ATOM 1624 C C . THR A 1 202 ? -9.758 58.594 32.75 1 91.94 202 THR A C 1
ATOM 1626 O O . THR A 1 202 ? -9.766 57.375 32.594 1 91.94 202 THR A O 1
ATOM 1629 N N . VAL A 1 203 ? -9.555 59.406 31.75 1 90 203 VAL A N 1
ATOM 1630 C CA . VAL A 1 203 ? -9.352 58.938 30.375 1 90 203 VAL A CA 1
ATOM 1631 C C . VAL A 1 203 ? -8.031 58.156 30.281 1 90 203 VAL A C 1
ATOM 1633 O O . VAL A 1 203 ? -7.945 57.125 29.625 1 90 203 VAL A O 1
ATOM 1636 N N . GLY A 1 204 ? -7.113 58.75 30.906 1 91.5 204 GLY A N 1
ATOM 1637 C CA . GLY A 1 204 ? -5.82 58.062 30.922 1 91.5 204 GLY A CA 1
ATOM 1638 C C . GLY A 1 204 ? -5.852 56.719 31.609 1 91.5 204 GLY A C 1
ATOM 1639 O O . GLY A 1 204 ? -5.324 55.75 31.078 1 91.5 204 GLY A O 1
ATOM 1640 N N . GLY A 1 205 ? -6.441 56.688 32.75 1 92.44 205 GLY A N 1
ATOM 1641 C CA . GLY A 1 205 ? -6.57 55.438 33.469 1 92.44 205 GLY A CA 1
ATOM 1642 C C . GLY A 1 205 ? -7.348 54.375 32.688 1 92.44 205 GLY A C 1
ATOM 1643 O O . GLY A 1 205 ? -6.977 53.219 32.688 1 92.44 205 GLY A O 1
ATOM 1644 N N . TRP A 1 206 ? -8.312 54.812 32.062 1 91 206 TRP A N 1
ATOM 1645 C CA . TRP A 1 206 ? -9.125 53.969 31.219 1 91 206 TRP A CA 1
ATOM 1646 C C . TRP A 1 206 ? -8.305 53.406 30.062 1 91 206 TRP A C 1
ATOM 1648 O O . TRP A 1 206 ? -8.406 52.219 29.719 1 91 206 TRP A O 1
ATOM 1658 N N . THR A 1 207 ? -7.531 54.156 29.516 1 91.06 207 THR A N 1
ATOM 1659 C CA . THR A 1 207 ? -6.691 53.75 28.391 1 91.06 207 THR A CA 1
ATOM 1660 C C . THR A 1 207 ? -5.609 52.781 28.828 1 91.06 207 THR A C 1
ATOM 1662 O O . THR A 1 207 ? -5.379 51.75 28.172 1 91.06 207 THR A O 1
ATOM 1665 N N . VAL A 1 208 ? -4.98 53.094 29.906 1 91.88 208 VAL A N 1
ATOM 1666 C CA . VAL A 1 208 ? -3.914 52.25 30.406 1 91.88 208 VAL A CA 1
ATOM 1667 C C . VAL A 1 208 ? -4.477 50.875 30.766 1 91.88 208 VAL A C 1
ATOM 1669 O O . VAL A 1 208 ? -3.846 49.844 30.5 1 91.88 208 VAL A O 1
ATOM 1672 N N . SER A 1 209 ? -5.578 50.812 31.344 1 91.25 209 SER A N 1
ATOM 1673 C CA . SER A 1 209 ? -6.199 49.531 31.719 1 91.25 209 SER A CA 1
ATOM 1674 C C . SER A 1 209 ? -6.531 48.719 30.484 1 91.25 209 SER A C 1
ATOM 1676 O O . SER A 1 209 ? -6.273 47.5 30.453 1 91.25 209 SER A O 1
ATOM 1678 N N . ARG A 1 210 ? -7.031 49.344 29.484 1 89.62 210 ARG A N 1
ATOM 1679 C CA . ARG A 1 210 ? -7.375 48.625 28.25 1 89.62 210 ARG A CA 1
ATOM 1680 C C . ARG A 1 210 ? -6.125 48.094 27.547 1 89.62 210 ARG A C 1
ATOM 1682 O O . ARG A 1 210 ? -6.113 46.969 27.062 1 89.62 210 ARG A O 1
ATOM 1689 N N . LEU A 1 211 ? -5.156 48.875 27.5 1 89.31 211 LEU A N 1
ATOM 1690 C CA . LEU A 1 211 ? -3.9 48.469 26.875 1 89.31 211 LEU A CA 1
ATOM 1691 C C . LEU A 1 211 ? -3.273 47.312 27.625 1 89.31 211 LEU A C 1
ATOM 1693 O O . LEU A 1 211 ? -2.832 46.344 27 1 89.31 211 LEU A O 1
ATOM 1697 N N . SER A 1 212 ? -3.264 47.438 28.875 1 90.31 212 SER A N 1
ATOM 1698 C CA . SER A 1 212 ? -2.631 46.406 29.703 1 90.31 212 SER A CA 1
ATOM 1699 C C . SER A 1 212 ? -3.359 45.062 29.578 1 90.31 212 SER A C 1
ATOM 1701 O O . SER A 1 212 ? -2.742 44.031 29.297 1 90.31 212 SER A O 1
ATOM 1703 N N . HIS A 1 213 ? -4.594 45.156 29.688 1 88.38 213 HIS A N 1
ATOM 1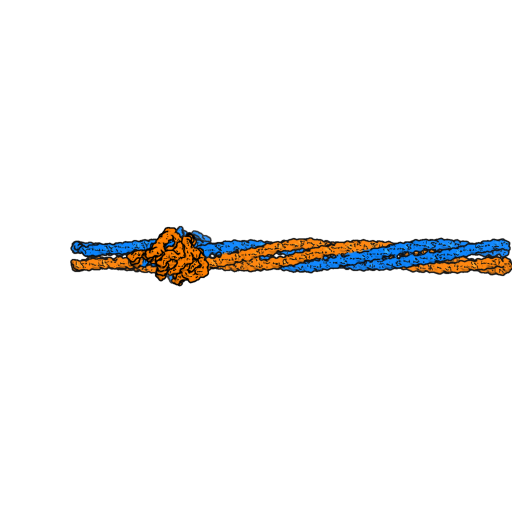704 C CA . HIS A 1 213 ? -5.367 43.906 29.625 1 88.38 213 HIS A CA 1
ATOM 1705 C C . HIS A 1 213 ? -5.441 43.375 28.188 1 88.38 213 HIS A C 1
ATOM 1707 O O . HIS A 1 213 ? -5.355 42.156 27.969 1 88.38 213 HIS A O 1
ATOM 1713 N N . GLY A 1 214 ? -5.621 44.25 27.297 1 87.81 214 GLY A N 1
ATOM 1714 C CA . GLY A 1 214 ? -5.734 43.844 25.906 1 87.81 214 GLY A CA 1
ATOM 1715 C C . GLY A 1 214 ? -4.484 43.188 25.375 1 87.81 214 GLY A C 1
ATOM 1716 O O . GLY A 1 214 ? -4.555 42.094 24.781 1 87.81 214 GLY A O 1
ATOM 1717 N N . PHE A 1 215 ? -3.391 43.75 25.594 1 88.75 215 PHE A N 1
ATOM 1718 C CA . PHE A 1 215 ? -2.139 43.188 25.109 1 88.75 215 PHE A CA 1
ATOM 1719 C C . PHE A 1 215 ? -1.793 41.906 25.844 1 88.75 215 PHE A C 1
ATOM 1721 O O . PHE A 1 215 ? -1.262 40.969 25.25 1 88.75 215 PHE A O 1
ATOM 1728 N N . ALA A 1 216 ? -2.041 41.906 27.078 1 89.5 216 ALA A N 1
ATOM 1729 C CA . ALA A 1 216 ? -1.784 40.688 27.844 1 89.5 216 ALA A CA 1
ATOM 1730 C C . ALA A 1 216 ? -2.57 39.5 27.266 1 89.5 216 ALA A C 1
ATOM 1732 O O . ALA A 1 216 ? -2.035 38.406 27.141 1 89.5 216 ALA A O 1
ATOM 1733 N N . GLU A 1 217 ? -3.76 39.812 26.938 1 89.19 217 GLU A N 1
ATOM 1734 C CA . GLU A 1 217 ? -4.605 38.75 26.391 1 89.19 217 GLU A CA 1
ATOM 1735 C C . GLU A 1 217 ? -4.148 38.344 24.984 1 89.19 217 GLU A C 1
ATOM 1737 O O . GLU A 1 217 ? -4.129 37.156 24.656 1 89.19 217 GLU A O 1
ATOM 1742 N N . ALA A 1 218 ? -3.887 39.25 24.156 1 87.44 218 ALA A N 1
ATOM 1743 C CA . ALA A 1 218 ? -3.4 38.969 22.812 1 87.44 218 ALA A CA 1
ATOM 1744 C C . ALA A 1 218 ? -2.123 38.125 22.859 1 87.44 218 ALA A C 1
ATOM 1746 O O . ALA A 1 218 ? -1.967 37.188 22.078 1 87.44 218 ALA A O 1
ATOM 1747 N N . LEU A 1 219 ? -1.264 38.531 23.766 1 88.5 219 LEU A N 1
ATOM 1748 C CA . LEU A 1 219 ? -0.007 37.812 23.922 1 88.5 219 LEU A CA 1
ATOM 1749 C C . LEU A 1 219 ? -0.257 36.375 24.406 1 88.5 219 LEU A C 1
ATOM 1751 O O . LEU A 1 219 ? 0.389 35.438 23.953 1 88.5 219 LEU A O 1
ATOM 1755 N N . ARG A 1 220 ? -1.116 36.25 25.297 1 88.69 220 ARG A N 1
ATOM 1756 C CA . ARG A 1 220 ? -1.467 34.938 25.812 1 88.69 220 ARG A CA 1
ATOM 1757 C C . ARG A 1 220 ? -1.965 34.031 24.703 1 88.69 220 ARG A C 1
ATOM 1759 O O . ARG A 1 220 ? -1.534 32.875 24.594 1 88.69 220 ARG A O 1
ATOM 1766 N N . ILE A 1 221 ? -2.787 34.5 23.891 1 85.19 221 ILE A N 1
ATOM 1767 C CA . ILE A 1 221 ? -3.365 33.719 22.797 1 85.19 221 ILE A CA 1
ATOM 1768 C C . ILE A 1 221 ? -2.285 33.375 21.781 1 85.19 221 ILE A C 1
ATOM 1770 O O . ILE A 1 221 ? -2.17 32.219 21.344 1 85.19 221 ILE A O 1
ATOM 1774 N N . ALA A 1 222 ? -1.566 34.344 21.344 1 85.69 222 ALA A N 1
ATOM 1775 C CA . ALA A 1 222 ? -0.502 34.125 20.375 1 85.69 222 ALA A CA 1
ATOM 1776 C C . ALA A 1 222 ? 0.498 33.094 20.875 1 85.69 222 ALA A C 1
ATOM 1778 O O . ALA A 1 222 ? 0.908 32.188 20.125 1 85.69 222 ALA A O 1
ATOM 1779 N N . ARG A 1 223 ? 0.872 33.188 22.141 1 86.31 223 ARG A N 1
ATOM 1780 C CA . ARG A 1 223 ? 1.816 32.25 22.719 1 86.31 223 ARG A CA 1
ATOM 1781 C C . ARG A 1 223 ? 1.195 30.859 22.844 1 86.31 223 ARG A C 1
ATOM 1783 O O . ARG A 1 223 ? 1.873 29.844 22.625 1 86.31 223 ARG A O 1
ATOM 1790 N N . ALA A 1 224 ? -0.015 30.844 23.203 1 87.06 224 ALA A N 1
ATOM 1791 C CA . ALA A 1 224 ? -0.705 29.562 23.297 1 87.06 224 ALA A CA 1
ATOM 1792 C C . ALA A 1 224 ? -0.735 28.844 21.953 1 87.06 224 ALA A C 1
ATOM 1794 O O . ALA A 1 224 ? -0.414 27.656 21.859 1 87.06 224 ALA A O 1
ATOM 1795 N N . VAL A 1 225 ? -1.07 29.562 20.969 1 82.75 225 VAL A N 1
ATOM 1796 C CA . VAL A 1 225 ? -1.121 28.984 19.625 1 82.75 225 VAL A CA 1
ATOM 1797 C C . VAL A 1 225 ? 0.279 28.562 19.188 1 82.75 225 VAL A C 1
ATOM 1799 O O . VAL A 1 225 ? 0.456 27.484 18.609 1 82.75 225 VAL A O 1
ATOM 1802 N N . ALA A 1 226 ? 1.229 29.391 19.469 1 81.31 226 ALA A N 1
ATOM 1803 C CA . ALA A 1 226 ? 2.615 29.062 19.141 1 81.31 226 ALA A CA 1
ATOM 1804 C C . ALA A 1 226 ? 3.059 27.797 19.859 1 81.31 226 ALA A C 1
ATOM 1806 O O . ALA A 1 226 ? 3.879 27.031 19.344 1 81.31 226 ALA A O 1
ATOM 1807 N N . ASN A 1 227 ? 2.475 27.609 21.031 1 82.88 227 ASN A N 1
ATOM 1808 C CA . ASN A 1 227 ? 2.826 26.438 21.828 1 82.88 227 ASN A CA 1
ATOM 1809 C C . ASN A 1 227 ? 1.956 25.234 21.453 1 82.88 227 ASN A C 1
ATOM 1811 O O . ASN A 1 227 ? 2.039 24.188 22.078 1 82.88 227 ASN A O 1
ATOM 1815 N N . GLY A 1 228 ? 1.088 25.438 20.531 1 79.94 228 GLY A N 1
ATOM 1816 C CA . GLY A 1 228 ? 0.297 24.312 20.031 1 79.94 228 GLY A CA 1
ATOM 1817 C C . GLY A 1 228 ? -1.063 24.203 20.688 1 79.94 228 GLY A C 1
ATOM 1818 O O . GLY A 1 228 ? -1.799 23.25 20.453 1 79.94 228 GLY A O 1
ATOM 1819 N N . GLU A 1 229 ? -1.36 25.078 21.594 1 84.19 229 GLU A N 1
ATOM 1820 C CA . GLU A 1 229 ? -2.678 25.094 22.219 1 84.19 229 GLU A CA 1
ATOM 1821 C C . GLU A 1 229 ? -3.686 25.859 21.375 1 84.19 229 GLU A C 1
ATOM 1823 O O . GLU A 1 229 ? -3.844 27.078 21.531 1 84.19 229 GLU A O 1
ATOM 1828 N N . ILE A 1 230 ? -4.438 25.141 20.656 1 78.25 230 ILE A N 1
ATOM 1829 C CA . ILE A 1 230 ? -5.289 25.828 19.688 1 78.25 230 ILE A CA 1
ATOM 1830 C C . ILE A 1 230 ? -6.727 25.875 20.188 1 78.25 230 ILE A C 1
ATOM 1832 O O . ILE A 1 230 ? -7.617 26.391 19.516 1 78.25 230 ILE A O 1
ATOM 1836 N N . LYS A 1 231 ? -7.02 25.344 21.391 1 82.75 231 LYS A N 1
ATOM 1837 C CA . LYS A 1 231 ? -8.359 25.375 21.969 1 82.75 231 LYS A CA 1
ATOM 1838 C C . LYS A 1 231 ? -8.555 26.594 22.859 1 82.75 231 LYS A C 1
ATOM 1840 O O . LYS A 1 231 ? -9.578 26.719 23.531 1 82.75 231 LYS A O 1
ATOM 1845 N N . VAL A 1 232 ? -7.742 27.547 22.703 1 77.88 232 VAL A N 1
ATOM 1846 C CA . VAL A 1 232 ? -7.801 28.703 23.578 1 77.88 232 VAL A CA 1
ATOM 1847 C C . VAL A 1 232 ? -9.023 29.547 23.234 1 77.88 232 VAL A C 1
ATOM 1849 O O . VAL A 1 232 ? -9.375 29.703 22.062 1 77.88 232 VAL A O 1
ATOM 1852 N N . GLU A 1 233 ? -9.633 30.094 24.297 1 76.94 233 GLU A N 1
ATOM 1853 C CA . GLU A 1 233 ? -10.844 30.875 24.141 1 76.94 233 GLU A CA 1
ATOM 1854 C C . GLU A 1 233 ? -10.539 32.375 24.078 1 76.94 233 GLU A C 1
ATOM 1856 O O . GLU A 1 233 ? -9.586 32.844 24.719 1 76.94 233 GLU A O 1
ATOM 1861 N N . PHE A 1 234 ? -11.359 33 23.219 1 77.06 234 PHE A N 1
ATOM 1862 C CA . PHE A 1 234 ? -11.25 34.469 23.078 1 77.06 234 PHE A CA 1
ATOM 1863 C C . PHE A 1 234 ? -12.383 35.156 23.844 1 77.06 234 PHE A C 1
ATOM 1865 O O . PHE A 1 234 ? -13.555 34.812 23.672 1 77.06 234 PHE A O 1
ATOM 1872 N N . ASP A 1 235 ? -12.047 35.875 24.891 1 74 235 ASP A N 1
ATOM 1873 C CA . ASP A 1 235 ? -13.086 36.562 25.656 1 74 235 ASP A CA 1
ATOM 1874 C C . ASP A 1 235 ? -12.953 38.094 25.5 1 74 235 ASP A C 1
ATOM 1876 O O . ASP A 1 235 ? -12.578 38.781 26.453 1 74 235 ASP A O 1
ATOM 1880 N N . ASP A 1 236 ? -12.82 38.625 24.25 1 74.31 236 ASP A N 1
ATOM 1881 C CA . ASP A 1 236 ? -12.711 40.062 24.109 1 74.31 236 ASP A CA 1
ATOM 1882 C C . ASP A 1 236 ? -13.852 40.625 23.266 1 74.31 236 ASP A C 1
ATOM 1884 O O . ASP A 1 236 ? -14.062 40.188 22.141 1 74.31 236 ASP A O 1
ATOM 1888 N N . MET A 1 237 ? -14.648 41.594 23.875 1 72.38 237 MET A N 1
ATOM 1889 C CA . MET A 1 237 ? -15.797 42.156 23.188 1 72.38 237 MET A CA 1
ATOM 1890 C C . MET A 1 237 ? -15.492 43.594 22.734 1 72.38 237 MET A C 1
ATOM 1892 O O . MET A 1 237 ? -16.406 44.312 22.328 1 72.38 237 MET A O 1
ATOM 1896 N N . GLY A 1 238 ? -14.211 43.875 22.766 1 79.5 238 GLY A N 1
ATOM 1897 C CA . GLY A 1 238 ? -13.852 45.219 22.359 1 79.5 238 GLY A CA 1
ATOM 1898 C C . GLY A 1 238 ? -13.883 45.406 20.844 1 79.5 238 GLY A C 1
ATOM 1899 O O . GLY A 1 238 ? -13.703 44.469 20.094 1 79.5 238 GLY A O 1
ATOM 1900 N N . ARG A 1 239 ? -14.305 46.688 20.375 1 85.69 239 ARG A N 1
ATOM 1901 C CA . ARG A 1 239 ? -14.344 46.969 18.953 1 85.69 239 ARG A CA 1
ATOM 1902 C C . ARG A 1 239 ? -13.258 47.969 18.578 1 85.69 239 ARG A C 1
ATOM 1904 O O . ARG A 1 239 ? -13.414 48.75 17.625 1 85.69 239 ARG A O 1
ATOM 1911 N N . ASP A 1 240 ? -12.227 47.969 19.359 1 88.62 240 ASP A N 1
ATOM 1912 C CA . ASP A 1 240 ? -11.094 48.844 19.078 1 88.62 240 ASP A CA 1
ATOM 1913 C C . ASP A 1 240 ? -10.016 48.094 18.297 1 88.62 240 ASP A C 1
ATOM 1915 O O . ASP A 1 240 ? -10.273 47.062 17.703 1 88.62 240 ASP A O 1
ATOM 1919 N N . GLU A 1 241 ? -8.852 48.75 18.156 1 88.5 241 GLU A N 1
ATOM 1920 C CA . GLU A 1 241 ? -7.742 48.125 17.406 1 88.5 241 GLU A CA 1
ATOM 1921 C C . GLU A 1 241 ? -7.383 46.75 17.969 1 88.5 241 GLU A C 1
ATOM 1923 O O . GLU A 1 241 ? -7.074 45.844 17.219 1 88.5 241 GLU A O 1
ATOM 1928 N N . LEU A 1 242 ? -7.488 46.625 19.234 1 88.62 242 LEU A N 1
ATOM 1929 C CA . LEU A 1 242 ? -7.23 45.312 19.859 1 88.62 242 LEU A CA 1
ATOM 1930 C C . LEU A 1 242 ? -8.312 44.312 19.5 1 88.62 242 LEU A C 1
ATOM 1932 O O . LEU A 1 242 ? -8.023 43.125 19.281 1 88.62 242 LEU A O 1
ATOM 1936 N N . GLY A 1 243 ? -9.539 44.781 19.5 1 88.19 243 GLY A N 1
ATOM 1937 C CA . GLY A 1 243 ? -10.633 43.938 19.094 1 88.19 243 GLY A CA 1
ATOM 1938 C C . GLY A 1 243 ? -10.469 43.375 17.688 1 88.19 243 GLY A C 1
ATOM 1939 O O . GLY A 1 243 ? -10.719 42.188 17.453 1 88.19 243 GLY A O 1
ATOM 1940 N N . GLU A 1 244 ? -10.039 44.219 16.797 1 88.56 244 GLU A N 1
ATOM 1941 C CA . GLU A 1 244 ? -9.789 43.781 15.422 1 88.56 244 GLU A CA 1
ATOM 1942 C C . GLU A 1 244 ? -8.672 42.75 15.367 1 88.56 244 GLU A C 1
ATOM 1944 O O . GLU A 1 244 ? -8.734 41.812 14.578 1 88.56 244 GLU A O 1
ATOM 1949 N N . LEU A 1 245 ? -7.711 42.969 16.109 1 88.75 245 LEU A N 1
ATOM 1950 C CA . LEU A 1 245 ? -6.613 42 16.172 1 88.75 245 LEU A CA 1
ATOM 1951 C C . LEU A 1 245 ? -7.098 40.656 16.719 1 88.75 245 LEU A C 1
ATOM 1953 O O . LEU A 1 245 ? -6.711 39.594 16.203 1 88.75 245 LEU A O 1
ATOM 1957 N N . PHE A 1 246 ? -7.895 40.688 17.734 1 89 246 PHE A N 1
ATOM 1958 C CA . PHE A 1 246 ? -8.453 39.469 18.297 1 89 246 PHE A CA 1
ATOM 1959 C C . PHE A 1 246 ? -9.273 38.719 17.25 1 89 246 PHE A C 1
ATOM 1961 O O . PHE A 1 246 ? -9.195 37.5 17.156 1 89 246 PHE A O 1
ATOM 1968 N N . ASP A 1 247 ? -10.008 39.469 16.484 1 89.12 247 ASP A N 1
ATOM 1969 C CA . ASP A 1 247 ? -10.789 38.844 15.414 1 89.12 247 ASP A CA 1
ATOM 1970 C C . ASP A 1 247 ? -9.875 38.094 14.43 1 89.12 247 ASP A C 1
ATOM 1972 O O . ASP A 1 247 ? -10.156 36.969 14.062 1 89.12 247 ASP A O 1
ATOM 1976 N N . ALA A 1 248 ? -8.852 38.719 14.039 1 87.56 248 ALA A N 1
ATOM 1977 C CA . ALA A 1 248 ? -7.922 38.125 13.086 1 87.56 248 ALA A CA 1
ATOM 1978 C C . ALA A 1 248 ? -7.254 36.906 13.672 1 87.56 248 ALA A C 1
ATOM 1980 O O . ALA A 1 248 ? -7.086 35.875 12.984 1 87.56 248 ALA A O 1
ATOM 1981 N N . LEU A 1 249 ? -6.883 36.969 14.891 1 87.06 249 LEU A N 1
ATOM 1982 C CA . LEU A 1 249 ? -6.25 35.844 15.562 1 87.06 249 LEU A CA 1
ATOM 1983 C C . LEU A 1 249 ? -7.227 34.656 15.703 1 87.06 249 LEU A C 1
ATOM 1985 O O . LEU A 1 249 ? -6.828 33.5 15.594 1 87.06 249 LEU A O 1
ATOM 1989 N N . GLN A 1 250 ? -8.422 35 15.969 1 87.75 250 GLN A N 1
ATOM 1990 C CA . GLN A 1 250 ? -9.445 33.969 16.078 1 87.75 250 GLN A CA 1
ATOM 1991 C C . GLN A 1 250 ? -9.648 33.25 14.758 1 87.75 250 GLN A C 1
ATOM 1993 O O . GLN A 1 250 ? -9.812 32.031 14.727 1 87.75 250 GLN A O 1
ATOM 1998 N N . ILE A 1 251 ? -9.719 34 13.703 1 87.5 251 ILE A N 1
ATOM 1999 C CA . ILE A 1 251 ? -9.836 33.406 12.375 1 87.5 251 ILE A CA 1
ATOM 2000 C C . ILE A 1 251 ? -8.641 32.469 12.109 1 87.5 251 ILE A C 1
ATOM 2002 O O . ILE A 1 251 ? -8.812 31.344 11.656 1 87.5 251 ILE A O 1
ATOM 2006 N N . MET A 1 252 ? -7.523 32.969 12.398 1 84.88 252 MET A N 1
ATOM 2007 C CA . MET A 1 252 ? -6.297 32.188 12.227 1 84.88 252 MET A CA 1
ATOM 2008 C C . MET A 1 252 ? -6.355 30.906 13.039 1 84.88 252 MET A C 1
ATOM 2010 O O . MET A 1 252 ? -6.027 29.828 12.531 1 84.88 252 MET A O 1
ATOM 2014 N N . ARG A 1 253 ? -6.68 31.062 14.273 1 84.75 253 ARG A N 1
ATOM 2015 C CA . ARG A 1 253 ? -6.754 29.906 15.164 1 84.75 253 ARG A CA 1
ATOM 2016 C C . ARG A 1 253 ? -7.734 28.859 14.625 1 84.75 253 ARG A C 1
ATOM 2018 O O . ARG A 1 253 ? -7.457 27.656 14.672 1 84.75 253 ARG A O 1
ATOM 2025 N N . ASN A 1 254 ? -8.875 29.297 14.203 1 87 254 ASN A N 1
ATOM 2026 C CA . ASN A 1 254 ? -9.883 28.391 13.68 1 87 254 ASN A CA 1
ATOM 2027 C C . ASN A 1 254 ? -9.383 27.641 12.453 1 87 254 ASN A C 1
ATOM 2029 O O . ASN A 1 254 ? -9.648 26.453 12.297 1 87 254 ASN A O 1
ATOM 2033 N N . ARG A 1 255 ? -8.734 28.281 11.664 1 83.81 255 ARG A N 1
ATOM 2034 C CA . ARG A 1 255 ? -8.164 27.672 10.469 1 83.81 255 ARG A CA 1
ATOM 2035 C C . ARG A 1 255 ? -7.102 26.641 10.836 1 83.81 255 ARG A C 1
ATOM 2037 O O . ARG A 1 255 ? -7.059 25.547 10.25 1 83.81 255 ARG A O 1
ATOM 2044 N N . LEU A 1 256 ? -6.285 27.016 11.695 1 83.69 256 LEU A N 1
ATOM 2045 C CA . LEU A 1 256 ? -5.238 26.109 12.141 1 83.69 256 LEU A CA 1
ATOM 2046 C C . LEU A 1 256 ? -5.84 24.875 12.812 1 83.69 256 LEU A C 1
ATOM 2048 O O . LEU A 1 256 ? -5.34 23.766 12.633 1 83.69 256 LEU A O 1
ATOM 2052 N N . PHE A 1 257 ? -6.879 25.172 13.578 1 85.88 257 PHE A N 1
ATOM 2053 C CA . PHE A 1 257 ? -7.562 24.047 14.219 1 85.88 257 PHE A CA 1
ATOM 2054 C C . PHE A 1 257 ? -8.086 23.062 13.18 1 85.88 257 PHE A C 1
ATOM 2056 O O . PHE A 1 257 ? -7.898 21.859 13.32 1 85.88 257 PHE A O 1
ATOM 2063 N N . GLU A 1 258 ? -8.742 23.594 12.242 1 85.06 258 GLU A N 1
ATOM 2064 C CA . GLU A 1 258 ? -9.273 22.734 11.195 1 85.06 258 GLU A CA 1
ATOM 2065 C C . GLU A 1 258 ? -8.156 21.938 10.516 1 85.06 258 GLU A C 1
ATOM 2067 O O . GLU A 1 258 ? -8.312 20.734 10.258 1 85.06 258 GLU A O 1
ATOM 2072 N N . LEU A 1 259 ? -7.082 22.516 10.172 1 83.44 259 LEU A N 1
ATOM 2073 C CA . LEU A 1 259 ? -5.961 21.859 9.516 1 83.44 259 LEU A CA 1
ATOM 2074 C C . LEU A 1 259 ? -5.422 20.719 10.367 1 83.44 259 LEU A C 1
ATOM 2076 O O . LEU A 1 259 ? -5.293 19.594 9.891 1 83.44 259 LEU A O 1
ATOM 2080 N N . VAL A 1 260 ? -5.148 21.078 11.625 1 85.5 260 VAL A N 1
ATOM 2081 C CA . VAL A 1 260 ? -4.523 20.094 12.508 1 85.5 260 VAL A CA 1
ATOM 2082 C C . VAL A 1 260 ? -5.492 18.938 12.766 1 85.5 260 VAL A C 1
ATOM 2084 O O . VAL A 1 260 ? -5.09 17.781 12.766 1 85.5 260 VAL A O 1
ATOM 2087 N N . PHE A 1 261 ? -6.742 19.266 12.961 1 86.5 261 PHE A N 1
ATOM 2088 C CA . PHE A 1 261 ? -7.73 18.234 13.227 1 86.5 261 PHE A CA 1
ATOM 2089 C C . PHE A 1 261 ? -7.898 17.312 12.023 1 86.5 261 PHE A C 1
ATOM 2091 O O . PHE A 1 261 ? -7.914 16.094 12.164 1 86.5 261 PHE A O 1
ATOM 2098 N N . THR A 1 262 ? -8.102 17.906 10.867 1 84.5 262 THR A N 1
ATOM 2099 C CA . THR A 1 262 ? -8.242 17.125 9.641 1 84.5 262 THR A CA 1
ATOM 2100 C C . THR A 1 262 ? -6.996 16.266 9.398 1 84.5 262 THR A C 1
ATOM 2102 O O . THR A 1 262 ? -7.102 15.102 9.023 1 84.5 262 THR A O 1
ATOM 2105 N N . LEU A 1 263 ? -5.887 16.859 9.594 1 86.62 263 LEU A N 1
ATOM 2106 C CA . LEU A 1 263 ? -4.625 16.141 9.445 1 86.62 263 LEU A CA 1
ATOM 2107 C C . LEU A 1 263 ? -4.574 14.922 10.367 1 86.62 263 LEU A C 1
ATOM 2109 O O . LEU A 1 263 ? -4.238 13.82 9.922 1 86.62 263 LEU A O 1
ATOM 2113 N N . GLN A 1 264 ? -4.965 15.086 11.578 1 86.12 264 GLN A N 1
ATOM 2114 C CA . GLN A 1 264 ? -4.918 13.992 12.539 1 86.12 264 GLN A CA 1
ATOM 2115 C C . GLN A 1 264 ? -5.879 12.875 12.148 1 86.12 264 GLN A C 1
ATOM 2117 O O . GLN A 1 264 ? -5.535 11.695 12.25 1 86.12 264 GLN A O 1
ATOM 2122 N N . GLN A 1 265 ? -7 13.258 11.711 1 86 265 GLN A N 1
ATOM 2123 C CA . GLN A 1 265 ? -7.992 12.273 11.305 1 86 265 GLN A CA 1
ATOM 2124 C C . GLN A 1 265 ? -7.52 11.484 10.086 1 86 265 GLN A C 1
ATOM 2126 O O . GLN A 1 265 ? -7.645 10.258 10.047 1 86 265 GLN A O 1
ATOM 2131 N N . GLN A 1 266 ? -7.043 12.18 9.156 1 89.25 266 GLN A N 1
ATOM 2132 C CA . GLN A 1 266 ? -6.609 11.539 7.922 1 89.25 266 GLN A CA 1
ATOM 2133 C C . GLN A 1 266 ? -5.371 10.68 8.156 1 89.25 266 GLN A C 1
ATOM 2135 O O . GLN A 1 266 ? -5.211 9.625 7.523 1 89.25 266 GLN A O 1
ATOM 2140 N N . LEU A 1 267 ? -4.492 11.094 9.039 1 89.19 267 LEU A N 1
ATOM 2141 C CA . LEU A 1 267 ? -3.289 10.328 9.328 1 89.19 267 LEU A CA 1
ATOM 2142 C C . LEU A 1 267 ? -3.643 8.992 9.977 1 89.19 267 LEU A C 1
ATOM 2144 O O . LEU A 1 267 ? -2.973 7.98 9.734 1 89.19 267 LEU A O 1
ATOM 2148 N N . LYS A 1 268 ? -4.711 9 10.758 1 89.12 268 LYS A N 1
ATOM 2149 C CA . LYS A 1 268 ? -5.164 7.738 11.328 1 89.12 268 LYS A CA 1
ATOM 2150 C C . LYS A 1 268 ? -5.633 6.777 10.242 1 89.12 268 LYS A C 1
ATOM 2152 O O . LYS A 1 268 ? -5.312 5.586 10.281 1 89.12 268 LYS A O 1
ATOM 2157 N N . ALA A 1 269 ? -6.328 7.293 9.328 1 90.06 269 ALA A N 1
ATOM 2158 C CA . ALA A 1 269 ? -6.809 6.488 8.211 1 90.06 269 ALA A CA 1
ATOM 2159 C C . ALA A 1 269 ? -5.648 5.961 7.371 1 90.06 269 ALA A C 1
ATOM 2161 O O . ALA A 1 269 ? -5.66 4.809 6.934 1 90.06 269 ALA A O 1
ATOM 2162 N N . VAL A 1 270 ? -4.684 6.777 7.168 1 92.62 270 VAL A N 1
ATOM 2163 C CA . VAL A 1 270 ? -3.508 6.395 6.395 1 92.62 270 VAL A CA 1
ATOM 2164 C C . VAL A 1 270 ? -2.758 5.281 7.121 1 92.62 270 VAL A C 1
ATOM 2166 O O . VAL A 1 270 ? -2.324 4.305 6.5 1 92.62 270 VAL A O 1
ATOM 2169 N N . GLN A 1 271 ? -2.66 5.391 8.391 1 92.75 271 GLN A N 1
ATOM 2170 C CA . GLN A 1 271 ? -1.954 4.383 9.172 1 92.75 271 GLN A CA 1
ATOM 2171 C C . GLN A 1 271 ? -2.67 3.035 9.109 1 92.75 271 GLN A C 1
ATOM 2173 O O . GLN A 1 271 ? -2.027 1.992 8.977 1 92.75 271 GLN A O 1
ATOM 2178 N N . GLU A 1 272 ? -3.957 3.07 9.188 1 93.31 272 GLU A N 1
ATOM 2179 C CA . GLU A 1 272 ? -4.738 1.841 9.109 1 93.31 272 GLU A CA 1
ATOM 2180 C C . GLU A 1 272 ? -4.586 1.178 7.742 1 93.31 272 GLU A C 1
ATOM 2182 O O . GLU A 1 272 ? -4.387 -0.036 7.656 1 93.31 272 GLU A O 1
ATOM 2187 N N . ALA A 1 273 ? -4.672 1.961 6.762 1 93.25 273 ALA A N 1
ATOM 2188 C CA . ALA A 1 273 ? -4.527 1.454 5.402 1 93.25 273 ALA A CA 1
ATOM 2189 C C . ALA A 1 273 ? -3.121 0.911 5.164 1 93.25 273 ALA A C 1
ATOM 2191 O O . ALA A 1 273 ? -2.945 -0.099 4.48 1 93.25 273 ALA A O 1
ATOM 2192 N N . GLN A 1 274 ? -2.146 1.604 5.645 1 94.94 274 GLN A N 1
ATOM 2193 C CA . GLN A 1 274 ? -0.759 1.166 5.535 1 94.94 274 GLN A CA 1
ATOM 2194 C C . GLN A 1 274 ? -0.563 -0.206 6.176 1 94.94 274 GLN A C 1
ATOM 2196 O O . GLN A 1 274 ? 0.082 -1.081 5.594 1 94.94 274 GLN A O 1
ATOM 2201 N N . HIS A 1 275 ? -1.154 -0.43 7.375 1 94.25 275 HIS A N 1
ATOM 2202 C CA . HIS A 1 275 ? -1.027 -1.711 8.062 1 94.25 275 HIS A CA 1
ATOM 2203 C C . HIS A 1 275 ? -1.713 -2.826 7.277 1 94.25 275 HIS A C 1
ATOM 2205 O O . HIS A 1 275 ? -1.189 -3.938 7.188 1 94.25 275 HIS A O 1
ATOM 2211 N N . ALA A 1 276 ? -2.803 -2.52 6.734 1 93.56 276 ALA A N 1
ATOM 2212 C CA . ALA A 1 276 ? -3.537 -3.498 5.938 1 93.56 276 ALA A CA 1
ATOM 2213 C C . ALA A 1 276 ? -2.754 -3.887 4.688 1 93.56 276 ALA A C 1
ATOM 2215 O O . ALA A 1 276 ? -2.66 -5.07 4.348 1 93.56 276 ALA A O 1
ATOM 2216 N N . ALA A 1 277 ? -2.207 -2.936 4.074 1 92.94 277 ALA A N 1
ATOM 2217 C CA . ALA A 1 277 ? -1.415 -3.189 2.873 1 92.94 277 ALA A CA 1
ATOM 2218 C C . ALA A 1 277 ? -0.177 -4.02 3.197 1 92.94 277 ALA A C 1
ATOM 2220 O O . ALA A 1 277 ? 0.138 -4.98 2.488 1 92.94 277 ALA A O 1
ATOM 2221 N N . GLU A 1 278 ? 0.468 -3.639 4.246 1 94.75 278 GLU A N 1
ATOM 2222 C CA . GLU A 1 278 ? 1.687 -4.34 4.645 1 94.75 278 GLU A CA 1
ATOM 2223 C C . GLU A 1 278 ? 1.398 -5.797 4.992 1 94.75 278 GLU A C 1
ATOM 2225 O O . GLU A 1 278 ? 2.104 -6.699 4.535 1 94.75 278 GLU A O 1
ATOM 2230 N N . SER A 1 279 ? 0.369 -6.051 5.766 1 96.12 279 SER A N 1
ATOM 2231 C CA . SER A 1 279 ? 0.001 -7.406 6.16 1 96.12 279 SER A CA 1
ATOM 2232 C C . SER A 1 279 ? -0.401 -8.242 4.953 1 96.12 279 SER A C 1
ATOM 2234 O O . SER A 1 279 ? -0.015 -9.406 4.84 1 96.12 279 SER A O 1
ATOM 2236 N N . SER A 1 280 ? -1.14 -7.645 4.125 1 96 280 SER A N 1
ATOM 2237 C CA . SER A 1 280 ? -1.574 -8.344 2.924 1 96 280 SER A CA 1
ATOM 2238 C C . SER A 1 280 ? -0.391 -8.672 2.02 1 96 280 SER A C 1
ATOM 2240 O O . SER A 1 280 ? -0.314 -9.773 1.463 1 96 280 SER A O 1
ATOM 2242 N N . ALA A 1 281 ? 0.485 -7.781 1.888 1 95.12 281 ALA A N 1
ATOM 2243 C CA . ALA A 1 281 ? 1.664 -8 1.054 1 95.12 281 ALA A CA 1
ATOM 2244 C C . ALA A 1 281 ? 2.529 -9.125 1.614 1 95.12 281 ALA A C 1
ATOM 2246 O O . ALA A 1 281 ? 3.072 -9.938 0.858 1 95.12 281 ALA A O 1
ATOM 2247 N N . GLN A 1 282 ? 2.623 -9.211 2.898 1 94.56 282 GLN A N 1
ATOM 2248 C CA . GLN A 1 282 ? 3.389 -10.281 3.523 1 94.56 282 GLN A CA 1
ATOM 2249 C C . GLN A 1 282 ? 2.738 -11.641 3.27 1 94.56 282 GLN A C 1
ATOM 2251 O O . GLN A 1 282 ? 3.432 -12.625 3.004 1 94.56 282 GLN A O 1
ATOM 2256 N N . ALA A 1 283 ? 1.475 -11.672 3.309 1 95.38 283 ALA A N 1
ATOM 2257 C CA . ALA A 1 283 ? 0.743 -12.898 3.014 1 95.38 283 ALA A CA 1
ATOM 2258 C C . ALA A 1 283 ? 0.933 -13.312 1.558 1 95.38 283 ALA A C 1
ATOM 2260 O O . ALA A 1 283 ? 1.089 -14.5 1.261 1 95.38 283 ALA A O 1
ATOM 2261 N N . ILE A 1 284 ? 0.942 -12.367 0.722 1 95.12 284 ILE A N 1
ATOM 2262 C CA . ILE A 1 284 ? 1.153 -12.609 -0.7 1 95.12 284 ILE A CA 1
ATOM 2263 C C . ILE A 1 284 ? 2.539 -13.211 -0.92 1 95.12 284 ILE A C 1
ATOM 2265 O O . ILE A 1 284 ? 2.682 -14.211 -1.625 1 95.12 284 ILE A O 1
ATOM 2269 N N . ALA A 1 285 ? 3.508 -12.586 -0.291 1 94.5 285 ALA A N 1
ATOM 2270 C CA . ALA A 1 285 ? 4.875 -13.086 -0.432 1 94.5 285 ALA A CA 1
ATOM 2271 C C . ALA A 1 285 ? 4.996 -14.516 0.075 1 94.5 285 ALA A C 1
ATOM 2273 O O . ALA A 1 285 ? 5.637 -15.359 -0.561 1 94.5 285 ALA A O 1
ATOM 2274 N N . ALA A 1 286 ? 4.375 -14.867 1.136 1 94.25 286 ALA A N 1
ATOM 2275 C CA . ALA A 1 286 ? 4.406 -16.219 1.698 1 94.25 286 ALA A CA 1
ATOM 2276 C C . ALA A 1 286 ? 3.727 -17.219 0.766 1 94.25 286 ALA A C 1
ATOM 2278 O O . ALA A 1 286 ? 4.238 -18.312 0.548 1 94.25 286 ALA A O 1
ATOM 2279 N N . SER A 1 287 ? 2.631 -16.797 0.247 1 94.62 287 SER A N 1
ATOM 2280 C CA . SER A 1 287 ? 1.903 -17.656 -0.676 1 94.62 287 SER A CA 1
ATOM 2281 C C . SER A 1 287 ? 2.701 -17.891 -1.953 1 94.62 287 SER A C 1
ATOM 2283 O O . SER A 1 287 ? 2.705 -19 -2.486 1 94.62 287 SER A O 1
ATOM 2285 N N . ALA A 1 288 ? 3.312 -16.906 -2.424 1 92 288 ALA A N 1
ATOM 2286 C CA . ALA A 1 288 ? 4.145 -17.031 -3.617 1 92 288 ALA A CA 1
ATOM 2287 C C . ALA A 1 288 ? 5.301 -18 -3.375 1 92 288 ALA A C 1
ATOM 2289 O O . ALA A 1 288 ? 5.645 -18.797 -4.25 1 92 288 ALA A O 1
ATOM 2290 N N . HIS A 1 289 ? 5.879 -17.953 -2.195 1 92.62 289 HIS A N 1
ATOM 2291 C CA . HIS A 1 289 ? 6.945 -18.875 -1.836 1 92.62 289 HIS A CA 1
ATOM 2292 C C . HIS A 1 289 ? 6.445 -20.312 -1.825 1 92.62 289 HIS A C 1
ATOM 2294 O O . HIS A 1 289 ? 7.109 -21.219 -2.35 1 92.62 289 HIS A O 1
ATOM 2300 N N . GLN A 1 290 ? 5.285 -20.484 -1.297 1 93 290 GLN A N 1
ATOM 2301 C CA . GLN A 1 290 ? 4.672 -21.812 -1.271 1 93 290 GLN A CA 1
ATOM 2302 C C . GLN A 1 290 ? 4.367 -22.297 -2.684 1 93 290 GLN A C 1
ATOM 2304 O O . GLN A 1 290 ? 4.559 -23.484 -2.99 1 93 290 GLN A O 1
ATOM 2309 N N . GLN A 1 291 ? 3.938 -21.438 -3.51 1 91.12 291 GLN A N 1
ATOM 2310 C CA . GLN A 1 291 ? 3.648 -21.781 -4.898 1 91.12 291 GLN A CA 1
ATOM 2311 C C . GLN A 1 291 ? 4.914 -22.203 -5.637 1 91.12 291 GLN A C 1
ATOM 2313 O O . GLN A 1 291 ? 4.895 -23.156 -6.41 1 91.12 291 GLN A O 1
ATOM 2318 N N . ALA A 1 292 ? 5.98 -21.531 -5.352 1 91.38 292 ALA A N 1
ATOM 2319 C CA . ALA A 1 292 ? 7.258 -21.891 -5.965 1 91.38 292 ALA A CA 1
ATOM 2320 C C . ALA A 1 292 ? 7.695 -23.281 -5.539 1 91.38 292 ALA A C 1
ATOM 2322 O O . ALA A 1 292 ? 8.156 -24.078 -6.367 1 91.38 292 ALA A O 1
ATOM 2323 N N . GLU A 1 293 ? 7.465 -23.641 -4.324 1 93.56 293 GLU A N 1
ATOM 2324 C CA . GLU A 1 293 ? 7.805 -24.969 -3.816 1 93.56 293 GLU A CA 1
ATOM 2325 C C . GLU A 1 293 ? 6.941 -26.031 -4.461 1 93.56 293 GLU A C 1
ATOM 2327 O O . GLU A 1 293 ? 7.445 -27.094 -4.867 1 93.56 293 GLU A O 1
ATOM 2332 N N . ASN A 1 294 ? 5.684 -25.75 -4.531 1 93.88 294 ASN A N 1
ATOM 2333 C CA . ASN A 1 294 ? 4.754 -26.688 -5.148 1 93.88 294 ASN A CA 1
ATOM 2334 C C . ASN A 1 294 ? 5.059 -26.891 -6.629 1 93.88 294 ASN A C 1
ATOM 2336 O O . ASN A 1 294 ? 4.949 -28 -7.141 1 93.88 294 ASN A O 1
ATOM 2340 N N . THR A 1 295 ? 5.422 -25.859 -7.285 1 93.12 295 THR A N 1
ATOM 2341 C CA . THR A 1 295 ? 5.754 -25.953 -8.703 1 93.12 295 THR A CA 1
ATOM 2342 C C . THR A 1 295 ? 7.008 -26.797 -8.906 1 93.12 295 THR A C 1
ATOM 2344 O O . THR A 1 295 ? 7.098 -27.562 -9.875 1 93.12 295 THR A O 1
ATOM 2347 N N . GLN A 1 296 ? 7.988 -26.688 -7.988 1 92 296 GLN A N 1
ATOM 2348 C CA . GLN A 1 296 ? 9.188 -27.516 -8.047 1 92 296 GLN A CA 1
ATOM 2349 C C . GLN A 1 296 ? 8.844 -28.984 -7.863 1 92 296 GLN A C 1
ATOM 2351 O O . GLN A 1 296 ? 9.414 -29.859 -8.531 1 92 296 GLN A O 1
ATOM 2356 N N . ALA A 1 297 ? 7.914 -29.234 -7.012 1 92.31 297 ALA A N 1
ATOM 2357 C CA . ALA A 1 297 ? 7.453 -30.609 -6.793 1 92.31 297 ALA A CA 1
ATOM 2358 C C . ALA A 1 297 ? 6.777 -31.156 -8.047 1 92.31 297 ALA A C 1
ATOM 2360 O O . ALA A 1 297 ? 6.98 -32.312 -8.406 1 92.31 297 ALA A O 1
ATOM 2361 N N . ILE A 1 298 ? 6.027 -30.344 -8.711 1 92.69 298 ILE A N 1
ATOM 2362 C CA . ILE A 1 298 ? 5.375 -30.734 -9.953 1 92.69 298 ILE A CA 1
ATOM 2363 C C . ILE A 1 298 ? 6.434 -31.062 -11.016 1 92.69 298 ILE A C 1
ATOM 2365 O O . ILE A 1 298 ? 6.348 -32.094 -11.695 1 92.69 298 ILE A O 1
ATOM 2369 N N . ALA A 1 299 ? 7.441 -30.188 -11.109 1 92.19 299 ALA A N 1
ATOM 2370 C CA . ALA A 1 299 ? 8.508 -30.406 -12.086 1 92.19 299 ALA A CA 1
ATOM 2371 C C . ALA A 1 299 ? 9.211 -31.734 -11.852 1 92.19 299 ALA A C 1
ATOM 2373 O O . ALA A 1 299 ? 9.5 -32.469 -12.797 1 92.19 299 ALA A O 1
ATOM 2374 N N . ALA A 1 300 ? 9.453 -32.062 -10.609 1 91.56 300 ALA A N 1
ATOM 2375 C CA . ALA A 1 300 ? 10.086 -33.344 -10.266 1 91.56 300 ALA A CA 1
ATOM 2376 C C . ALA A 1 300 ? 9.195 -34.531 -10.633 1 91.56 300 ALA A C 1
ATOM 2378 O O . ALA A 1 300 ? 9.664 -35.5 -11.195 1 91.56 300 ALA A O 1
ATOM 2379 N N . SER A 1 301 ? 7.914 -34.375 -10.352 1 91.44 301 SER A N 1
ATOM 2380 C CA . SER A 1 301 ? 6.965 -35.406 -10.664 1 91.44 301 SER A CA 1
ATOM 2381 C C . SER A 1 301 ? 6.824 -35.625 -12.172 1 91.44 301 SER A C 1
ATOM 2383 O O . SER A 1 301 ? 6.723 -36.75 -12.648 1 91.44 301 SER A O 1
ATOM 2385 N N . VAL A 1 302 ? 6.859 -34.531 -12.93 1 92 302 VAL A N 1
ATOM 2386 C CA . VAL A 1 302 ? 6.777 -34.594 -14.383 1 92 302 VAL A CA 1
ATOM 2387 C C . VAL A 1 302 ? 8.023 -35.281 -14.938 1 92 302 VAL A C 1
ATOM 2389 O O . VAL A 1 302 ? 7.922 -36.125 -15.852 1 92 302 VAL A O 1
ATOM 2392 N N . SER A 1 303 ? 9.188 -35.031 -14.414 1 91 303 SER A N 1
ATOM 2393 C CA . SER A 1 303 ? 10.422 -35.688 -14.836 1 91 303 SER A CA 1
ATOM 2394 C C . SER A 1 303 ? 10.352 -37.219 -14.602 1 91 303 SER A C 1
ATOM 2396 O O . SER A 1 303 ? 10.727 -38 -15.469 1 91 303 SER A O 1
ATOM 2398 N N . GLN A 1 304 ? 9.859 -37.562 -13.453 1 88.62 304 GLN A N 1
ATOM 2399 C CA . GLN A 1 304 ? 9.688 -38.969 -13.133 1 88.62 304 GLN A CA 1
ATOM 2400 C C . GLN A 1 304 ? 8.711 -39.625 -14.094 1 88.62 304 GLN A C 1
ATOM 2402 O O . GLN A 1 304 ? 8.961 -40.75 -14.578 1 88.62 304 GLN A O 1
ATOM 2407 N N . ASN A 1 305 ? 7.621 -38.938 -14.375 1 88.88 305 ASN A N 1
ATOM 2408 C CA . ASN A 1 305 ? 6.613 -39.5 -15.281 1 88.88 305 ASN A CA 1
ATOM 2409 C C . ASN A 1 305 ? 7.145 -39.625 -16.703 1 88.88 305 ASN A C 1
ATOM 2411 O O . ASN A 1 305 ? 6.828 -40.562 -17.406 1 88.88 305 ASN A O 1
ATOM 2415 N N . THR A 1 306 ? 7.914 -38.656 -17.094 1 89.56 306 THR A N 1
ATOM 2416 C CA . THR A 1 306 ? 8.523 -38.719 -18.406 1 89.56 306 THR A CA 1
ATOM 2417 C C . THR A 1 306 ? 9.445 -39.938 -18.531 1 89.56 306 THR A C 1
ATOM 2419 O O . THR A 1 306 ? 9.414 -40.656 -19.531 1 89.56 306 THR A O 1
ATOM 2422 N N . ALA A 1 307 ? 10.258 -40.156 -17.453 1 87.88 307 ALA A N 1
ATOM 2423 C CA . ALA A 1 307 ? 11.141 -41.312 -17.438 1 87.88 307 ALA A CA 1
ATOM 2424 C C . ALA A 1 307 ? 10.328 -42.625 -17.484 1 87.88 307 ALA A C 1
ATOM 2426 O O . ALA A 1 307 ? 10.68 -43.562 -18.219 1 87.88 307 ALA A O 1
ATOM 2427 N N . SER A 1 308 ? 9.258 -42.594 -16.734 1 85.56 308 SER A N 1
ATOM 2428 C CA . SER A 1 308 ? 8.398 -43.781 -16.703 1 85.56 308 SER A CA 1
ATOM 2429 C C . SER A 1 308 ? 7.723 -44 -18.047 1 85.56 308 SER A C 1
ATOM 2431 O O . SER A 1 308 ? 7.648 -45.156 -18.531 1 85.56 308 SER A O 1
ATOM 2433 N N . ALA A 1 309 ? 7.262 -43 -18.672 1 85.56 309 ALA A N 1
ATOM 2434 C CA . ALA A 1 309 ? 6.617 -43.094 -19.984 1 85.56 309 ALA A CA 1
ATOM 2435 C C . ALA A 1 309 ? 7.586 -43.625 -21.047 1 85.56 309 ALA A C 1
ATOM 2437 O O . ALA A 1 309 ? 7.203 -44.438 -21.891 1 85.56 309 ALA A O 1
ATOM 2438 N N . GLN A 1 310 ? 8.828 -43.188 -20.984 1 85.94 310 GLN A N 1
ATOM 2439 C CA . GLN A 1 310 ? 9.836 -43.688 -21.922 1 85.94 310 GLN A CA 1
ATOM 2440 C C . GLN A 1 310 ? 10.109 -45.156 -21.734 1 85.94 310 GLN A C 1
ATOM 2442 O O . GLN A 1 310 ? 10.234 -45.906 -22.703 1 85.94 310 GLN A O 1
ATOM 2447 N N . LYS A 1 311 ? 10.133 -45.594 -20.5 1 87.19 311 LYS A N 1
ATOM 2448 C CA . LYS A 1 311 ? 10.32 -47.031 -20.203 1 87.19 311 LYS A CA 1
ATOM 2449 C C . LYS A 1 311 ? 9.164 -47.844 -20.734 1 87.19 311 LYS A C 1
ATOM 2451 O O . LYS A 1 311 ? 9.383 -48.938 -21.312 1 87.19 311 LYS A O 1
ATOM 2456 N N . ILE A 1 312 ? 7.949 -47.312 -20.531 1 84.94 312 ILE A N 1
ATOM 2457 C CA . ILE A 1 312 ? 6.758 -48.031 -21 1 84.94 312 ILE A CA 1
ATOM 2458 C C . ILE A 1 312 ? 6.797 -48.156 -22.531 1 84.94 312 ILE A C 1
ATOM 2460 O O . ILE A 1 312 ? 6.516 -49.219 -23.078 1 84.94 312 ILE A O 1
ATOM 2464 N N . ALA A 1 313 ? 7.18 -47.062 -23.188 1 84.06 313 ALA A N 1
ATOM 2465 C CA . ALA A 1 313 ? 7.293 -47.094 -24.641 1 84.06 313 ALA A CA 1
ATOM 2466 C C . ALA A 1 313 ? 8.305 -48.125 -25.109 1 84.06 313 ALA A C 1
ATOM 2468 O O . ALA A 1 313 ? 8.055 -48.875 -26.078 1 84.06 313 ALA A O 1
ATOM 2469 N N . GLU A 1 314 ? 9.422 -48.25 -24.453 1 86.25 314 GLU A N 1
ATOM 2470 C CA . GLU A 1 314 ? 10.453 -49.219 -24.781 1 86.25 314 GLU A CA 1
ATOM 2471 C C . GLU A 1 314 ? 9.938 -50.656 -24.594 1 86.25 314 GLU A C 1
ATOM 2473 O O . GLU A 1 314 ? 10.133 -51.5 -25.453 1 86.25 314 GLU A O 1
ATOM 2478 N N . HIS A 1 315 ? 9.258 -50.781 -23.469 1 83.06 315 HIS A N 1
ATOM 2479 C CA . HIS A 1 315 ? 8.719 -52.125 -23.188 1 83.06 315 HIS A CA 1
ATOM 2480 C C . HIS A 1 315 ? 7.648 -52.5 -24.188 1 83.06 315 HIS A C 1
ATOM 2482 O O . HIS A 1 315 ? 7.547 -53.656 -24.578 1 83.06 315 HIS A O 1
ATOM 2488 N N . ALA A 1 316 ? 6.855 -51.562 -24.609 1 83.75 316 ALA A N 1
ATOM 2489 C CA . ALA A 1 316 ? 5.836 -51.812 -25.625 1 83.75 316 ALA A CA 1
ATOM 2490 C C . ALA A 1 316 ? 6.477 -52.219 -26.953 1 83.75 316 ALA A C 1
ATOM 2492 O O . ALA A 1 316 ? 5.984 -53.125 -27.625 1 83.75 316 ALA A O 1
ATOM 2493 N N . THR A 1 317 ? 7.602 -51.594 -27.344 1 84.44 317 THR A N 1
ATOM 2494 C CA . THR A 1 317 ? 8.328 -51.938 -28.562 1 84.44 317 THR A CA 1
ATOM 2495 C C . THR A 1 317 ? 8.883 -53.344 -28.5 1 84.44 317 THR A C 1
ATOM 2497 O O . THR A 1 317 ? 8.766 -54.094 -29.453 1 84.44 317 THR A O 1
ATOM 2500 N N . VAL A 1 318 ? 9.492 -53.688 -27.375 1 82.38 318 VAL A N 1
ATOM 2501 C CA . VAL A 1 318 ? 10.055 -55 -27.172 1 82.38 318 VAL A CA 1
ATOM 2502 C C . VAL A 1 318 ? 8.938 -56.062 -27.25 1 82.38 318 VAL A C 1
ATOM 2504 O O . VAL A 1 318 ? 9.094 -57.094 -27.875 1 82.38 318 VAL A O 1
ATOM 2507 N N . THR A 1 319 ? 7.816 -55.688 -26.609 1 80.5 319 THR A N 1
ATOM 2508 C CA . THR A 1 319 ? 6.664 -56.594 -26.609 1 80.5 319 THR A CA 1
ATOM 2509 C C . THR A 1 319 ? 6.164 -56.844 -28.031 1 80.5 319 THR A C 1
ATOM 2511 O O . THR A 1 319 ? 5.914 -57.969 -28.422 1 80.5 319 THR A O 1
ATOM 2514 N N . ALA A 1 320 ? 6.09 -55.844 -28.844 1 80.12 320 ALA A N 1
ATOM 2515 C CA . ALA A 1 320 ? 5.633 -55.938 -30.234 1 80.12 320 ALA A CA 1
ATOM 2516 C C . ALA A 1 320 ? 6.586 -56.812 -31.047 1 80.12 320 ALA A C 1
ATOM 2518 O O . ALA A 1 320 ? 6.148 -57.656 -31.828 1 80.12 320 ALA A O 1
ATOM 2519 N N . LYS A 1 321 ? 7.879 -56.594 -30.953 1 83.06 321 LYS A N 1
ATOM 2520 C CA . LYS A 1 321 ? 8.875 -57.375 -31.688 1 83.06 321 LYS A CA 1
ATOM 2521 C C . LYS A 1 321 ? 8.82 -58.844 -31.312 1 83.06 321 LYS A C 1
ATOM 2523 O O . LYS A 1 321 ? 8.875 -59.719 -32.188 1 83.06 321 LYS A O 1
ATOM 2528 N N . ALA A 1 322 ? 8.695 -59 -30 1 75.12 322 ALA A N 1
ATOM 2529 C CA . ALA A 1 322 ? 8.602 -60.375 -29.516 1 75.12 322 ALA A CA 1
ATOM 2530 C C . ALA A 1 322 ? 7.352 -61.062 -30.047 1 75.12 322 ALA A C 1
ATOM 2532 O O . ALA A 1 322 ? 7.387 -62.25 -30.422 1 75.12 322 ALA A O 1
ATOM 2533 N N . ALA A 1 323 ? 6.27 -60.375 -30.109 1 77.69 323 ALA A N 1
ATOM 2534 C CA . ALA A 1 323 ? 5.012 -60.938 -30.625 1 77.69 323 ALA A CA 1
ATOM 2535 C C . ALA A 1 323 ? 5.113 -61.25 -32.125 1 77.69 323 ALA A C 1
ATOM 2537 O O . ALA A 1 323 ? 4.613 -62.281 -32.562 1 77.69 323 ALA A O 1
ATOM 2538 N N . VAL A 1 324 ? 5.762 -60.438 -32.938 1 79.56 324 VAL A N 1
ATOM 2539 C CA . VAL A 1 324 ? 5.957 -60.656 -34.375 1 79.56 324 VAL A CA 1
ATOM 2540 C C . VAL A 1 324 ? 6.836 -61.906 -34.594 1 79.56 324 VAL A C 1
ATOM 2542 O O . VAL A 1 324 ? 6.543 -62.75 -35.438 1 79.56 324 VAL A O 1
ATOM 2545 N N . ALA A 1 325 ? 7.883 -61.938 -33.812 1 76.75 325 ALA A N 1
ATOM 2546 C CA . ALA A 1 325 ? 8.766 -63.125 -33.906 1 76.75 325 ALA A CA 1
ATOM 2547 C C . ALA A 1 325 ? 8.016 -64.375 -33.562 1 76.75 325 ALA A C 1
ATOM 2549 O O . ALA A 1 325 ? 8.195 -65.438 -34.219 1 76.75 325 ALA A O 1
ATOM 2550 N N . ALA A 1 326 ? 7.191 -64.25 -32.531 1 72.31 326 ALA A N 1
ATOM 2551 C CA . ALA A 1 326 ? 6.375 -65.438 -32.156 1 72.31 326 ALA A CA 1
ATOM 2552 C C . ALA A 1 326 ? 5.426 -65.812 -33.281 1 72.31 326 ALA A C 1
ATOM 2554 O O . ALA A 1 326 ? 5.258 -67 -33.531 1 72.31 326 ALA A O 1
ATOM 2555 N N . GLN A 1 327 ? 4.828 -64.938 -33.969 1 75.69 327 GLN A N 1
ATOM 2556 C CA . GLN A 1 327 ? 3.916 -65.188 -35.062 1 75.69 327 GLN A CA 1
ATOM 2557 C C . GLN A 1 327 ? 4.633 -65.875 -36.219 1 75.69 327 GLN A C 1
ATOM 2559 O O . GLN A 1 327 ? 4.082 -66.812 -36.844 1 75.69 327 GLN A O 1
ATOM 2564 N N . GLN A 1 328 ? 5.82 -65.438 -36.562 1 78.38 328 GLN A N 1
ATOM 2565 C CA . GLN A 1 328 ? 6.59 -66.062 -37.625 1 78.38 328 GLN A CA 1
ATOM 2566 C C . GLN A 1 328 ? 6.957 -67.5 -37.312 1 78.38 328 GLN A C 1
ATOM 2568 O O . GLN A 1 328 ? 6.883 -68.375 -38.156 1 78.38 328 GLN A O 1
ATOM 2573 N N . ALA A 1 329 ? 7.34 -67.625 -36.062 1 71.44 329 ALA A N 1
ATOM 2574 C CA . ALA A 1 329 ? 7.676 -69 -35.594 1 71.44 329 ALA A CA 1
ATOM 2575 C C . ALA A 1 329 ? 6.461 -69.875 -35.688 1 71.44 329 ALA A C 1
ATOM 2577 O O . ALA A 1 329 ? 6.578 -71.062 -36.094 1 71.44 329 ALA A O 1
ATOM 2578 N N . VAL A 1 330 ? 5.305 -69.375 -35.344 1 73.19 330 VAL A N 1
ATOM 2579 C CA . VAL A 1 330 ? 4.059 -70.125 -35.375 1 73.19 330 VAL A CA 1
ATOM 2580 C C . VAL A 1 330 ? 3.713 -70.5 -36.812 1 73.19 330 VAL A C 1
ATOM 2582 O O . VAL A 1 330 ? 3.295 -71.625 -37.094 1 73.19 330 VAL A O 1
ATOM 2585 N N . ASP A 1 331 ? 3.869 -69.562 -37.75 1 76.75 331 ASP A N 1
ATOM 2586 C CA . ASP A 1 331 ? 3.572 -69.812 -39.156 1 76.75 331 ASP A CA 1
ATOM 2587 C C . ASP A 1 331 ? 4.453 -70.938 -39.688 1 76.75 331 ASP A C 1
ATOM 2589 O O . ASP A 1 331 ? 3.965 -71.875 -40.375 1 76.75 331 ASP A O 1
ATOM 2593 N N . THR A 1 332 ? 5.688 -70.875 -39.469 1 73.31 332 THR A N 1
ATOM 2594 C CA . THR A 1 332 ? 6.625 -71.875 -39.906 1 73.31 332 THR A CA 1
ATOM 2595 C C . THR A 1 332 ? 6.301 -73.25 -39.281 1 73.31 332 THR A C 1
ATOM 2597 O O . THR A 1 332 ? 6.273 -74.25 -39.969 1 73.31 332 THR A O 1
ATOM 2600 N N . GLY A 1 333 ? 6.027 -73.125 -37.938 1 68.38 333 GLY A N 1
ATOM 2601 C CA . GLY A 1 333 ? 5.672 -74.312 -37.25 1 68.38 333 GLY A CA 1
ATOM 2602 C C . GLY A 1 333 ? 4.418 -75 -37.781 1 68.38 333 GLY A C 1
ATOM 2603 O O . GLY A 1 333 ? 4.383 -76.188 -37.969 1 68.38 333 GLY A O 1
ATOM 2604 N N . ALA A 1 334 ? 3.404 -74.25 -38.094 1 71.94 334 ALA A N 1
ATOM 2605 C CA . ALA A 1 334 ? 2.148 -74.75 -38.625 1 71.94 334 ALA A CA 1
ATOM 2606 C C . ALA A 1 334 ? 2.373 -75.438 -40 1 71.94 334 ALA A C 1
ATOM 2608 O O . ALA A 1 334 ? 1.821 -76.5 -40.25 1 71.94 334 ALA A O 1
ATOM 2609 N N . ARG A 1 335 ? 3.197 -74.875 -40.844 1 75.81 335 ARG A N 1
ATOM 2610 C CA . ARG A 1 335 ? 3.498 -75.438 -42.156 1 75.81 335 ARG A CA 1
ATOM 2611 C C . ARG A 1 335 ? 4.199 -76.812 -42.031 1 75.81 335 ARG A C 1
ATOM 2613 O O . ARG A 1 335 ? 3.877 -77.75 -42.75 1 75.81 335 ARG A O 1
ATOM 2620 N N . VAL A 1 336 ? 5.098 -76.812 -41.125 1 70.25 336 VAL A N 1
ATOM 2621 C CA . VAL A 1 336 ? 5.871 -78 -40.938 1 70.25 336 VAL A CA 1
ATOM 2622 C C . VAL A 1 336 ? 4.969 -79.125 -40.406 1 70.25 336 VAL A C 1
ATOM 2624 O O . VAL A 1 336 ? 5.047 -80.25 -40.875 1 70.25 336 VAL A O 1
ATOM 2627 N N . VAL A 1 337 ? 4.102 -78.75 -39.469 1 70.69 337 VAL A N 1
ATOM 2628 C CA . VAL A 1 337 ? 3.188 -79.75 -38.875 1 70.69 337 VAL A CA 1
ATOM 2629 C C . VAL A 1 337 ? 2.213 -80.25 -39.938 1 70.69 337 VAL A C 1
ATOM 2631 O O . VAL A 1 337 ? 1.937 -81.438 -40.031 1 70.69 337 VAL A O 1
ATOM 2634 N N . HIS A 1 338 ? 1.703 -79.438 -40.812 1 73.81 338 HIS A N 1
ATOM 2635 C CA . HIS A 1 338 ? 0.777 -79.812 -41.875 1 73.81 338 HIS A CA 1
ATOM 2636 C C . HIS A 1 338 ? 1.465 -80.688 -42.906 1 73.81 338 HIS A C 1
ATOM 2638 O O . HIS A 1 338 ? 0.879 -81.688 -43.375 1 73.81 338 HIS A O 1
ATOM 2644 N N . ARG A 1 339 ? 2.662 -80.375 -43.281 1 74.19 339 ARG A N 1
ATOM 2645 C CA . ARG A 1 339 ? 3.426 -81.188 -44.219 1 74.19 339 ARG A CA 1
ATOM 2646 C C . ARG A 1 339 ? 3.68 -82.625 -43.656 1 74.19 339 ARG A C 1
ATOM 2648 O O . ARG A 1 339 ? 3.553 -83.625 -44.375 1 74.19 339 ARG A O 1
ATOM 2655 N N . ALA A 1 340 ? 3.994 -82.562 -42.375 1 69.25 340 ALA A N 1
ATOM 2656 C CA . ALA A 1 340 ? 4.219 -83.812 -41.688 1 69.25 340 ALA A CA 1
ATOM 2657 C C . ALA A 1 340 ? 2.947 -84.688 -41.688 1 69.25 340 ALA A C 1
ATOM 2659 O O . ALA A 1 340 ? 2.99 -85.875 -41.969 1 69.25 340 ALA A O 1
ATOM 2660 N N . ALA A 1 341 ? 1.807 -84.125 -41.438 1 71.31 341 ALA A N 1
ATOM 2661 C CA . ALA A 1 341 ? 0.527 -84.812 -41.438 1 71.31 341 ALA A CA 1
ATOM 2662 C C . ALA A 1 341 ? 0.206 -85.375 -42.812 1 71.31 341 ALA A C 1
ATOM 2664 O O . ALA A 1 341 ? -0.247 -86.5 -42.938 1 71.31 341 ALA A O 1
ATOM 2665 N N . ASP A 1 342 ? 0.486 -84.688 -43.844 1 75.44 342 ASP A N 1
ATOM 2666 C CA . ASP A 1 342 ? 0.259 -85.125 -45.219 1 75.44 342 ASP A CA 1
ATOM 2667 C C . ASP A 1 342 ? 1.159 -86.312 -45.562 1 75.44 342 ASP A C 1
ATOM 2669 O O . ASP A 1 342 ? 0.716 -87.25 -46.188 1 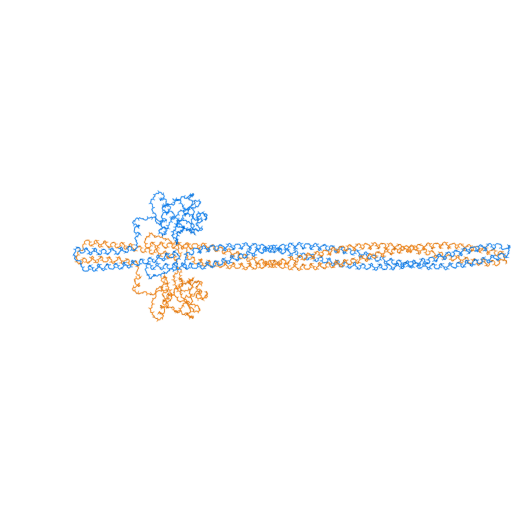75.44 342 ASP A O 1
ATOM 2673 N N . GLU A 1 343 ? 2.379 -86.188 -45.188 1 71 343 GLU A N 1
ATOM 2674 C CA . GLU A 1 343 ? 3.328 -87.25 -45.438 1 71 343 GLU A CA 1
ATOM 2675 C C . GLU A 1 343 ? 2.945 -88.562 -44.688 1 71 343 GLU A C 1
ATOM 2677 O O . GLU A 1 343 ? 3.033 -89.625 -45.25 1 71 343 GLU A O 1
ATOM 2682 N N . ILE A 1 344 ? 2.428 -88.438 -43.531 1 70.12 344 ILE A N 1
ATOM 2683 C CA . ILE A 1 344 ? 1.999 -89.562 -42.719 1 70.12 344 ILE A CA 1
ATOM 2684 C C . ILE A 1 344 ? 0.786 -90.25 -43.344 1 70.12 344 ILE A C 1
ATOM 2686 O O . ILE A 1 344 ? 0.693 -91.438 -43.375 1 70.12 344 ILE A O 1
ATOM 2690 N N . ALA A 1 345 ? -0.069 -89.5 -43.906 1 72.81 345 ALA A N 1
ATOM 2691 C CA . ALA A 1 345 ? -1.231 -90 -44.625 1 72.81 345 ALA A CA 1
ATOM 2692 C C . ALA A 1 345 ? -0.808 -90.812 -45.844 1 72.81 345 ALA A C 1
ATOM 2694 O O . ALA A 1 345 ? -1.387 -91.875 -46.156 1 72.81 345 ALA A O 1
ATOM 2695 N N . ARG A 1 346 ? 0.23 -90.375 -46.531 1 75.56 346 ARG A N 1
ATOM 2696 C CA . ARG A 1 346 ? 0.746 -91.125 -47.719 1 75.56 346 ARG A CA 1
ATOM 2697 C C . ARG A 1 346 ? 1.41 -92.438 -47.312 1 75.56 346 ARG A C 1
ATOM 2699 O O . ARG A 1 346 ? 1.275 -93.438 -48.031 1 75.56 346 ARG A O 1
ATOM 2706 N N . ILE A 1 347 ? 2.068 -92.375 -46.188 1 70.38 347 ILE A N 1
ATOM 2707 C CA . ILE A 1 347 ? 2.721 -93.562 -45.656 1 70.38 347 ILE A CA 1
ATOM 2708 C C . ILE A 1 347 ? 1.667 -94.625 -45.281 1 70.38 347 ILE A C 1
ATOM 2710 O O . ILE A 1 347 ? 1.811 -95.812 -45.594 1 70.38 347 ILE A O 1
ATOM 2714 N N . ALA A 1 348 ? 0.625 -94.188 -44.656 1 71.88 348 ALA A N 1
ATOM 2715 C CA . ALA A 1 348 ? -0.463 -95.062 -44.281 1 71.88 348 ALA A CA 1
ATOM 2716 C C . ALA A 1 348 ? -1.054 -95.75 -45.5 1 71.88 348 ALA A C 1
ATOM 2718 O O . ALA A 1 348 ? -1.309 -96.938 -45.5 1 71.88 348 ALA A O 1
ATOM 2719 N N . LEU A 1 349 ? -1.136 -95.062 -46.594 1 75.81 349 LEU A N 1
ATOM 2720 C CA . LEU A 1 349 ? -1.667 -95.625 -47.844 1 75.81 349 LEU A CA 1
ATOM 2721 C C . LEU A 1 349 ? -0.701 -96.625 -48.438 1 75.81 349 LEU A C 1
ATOM 2723 O O . LEU A 1 349 ? -1.122 -97.688 -48.906 1 75.81 349 LEU A O 1
ATOM 2727 N N . SER A 1 350 ? 0.519 -96.312 -48.375 1 73.38 350 SER A N 1
ATOM 2728 C CA . SER A 1 350 ? 1.536 -97.188 -48.906 1 73.38 350 SER A CA 1
ATOM 2729 C C . SER A 1 350 ? 1.599 -98.5 -48.125 1 73.38 350 SER A C 1
ATOM 2731 O O . SER A 1 350 ? 1.682 -99.562 -48.719 1 73.38 350 SER A O 1
ATOM 2733 N N . VAL A 1 351 ? 1.483 -98.438 -46.875 1 70.5 351 VAL A N 1
ATOM 2734 C CA . VAL A 1 351 ? 1.537 -99.562 -46 1 70.5 351 VAL A CA 1
ATOM 2735 C C . VAL A 1 351 ? 0.292 -100.438 -46.219 1 70.5 351 VAL A C 1
ATOM 2737 O O . VAL A 1 351 ? 0.377 -101.688 -46.25 1 70.5 351 VAL A O 1
ATOM 2740 N N . ARG A 1 352 ? -0.804 -99.812 -46.438 1 76 352 ARG A N 1
ATOM 2741 C CA . ARG A 1 352 ? -2.043 -100.5 -46.719 1 76 352 ARG A CA 1
ATOM 2742 C C . ARG A 1 352 ? -1.95 -101.312 -48.062 1 76 352 ARG A C 1
ATOM 2744 O O . ARG A 1 352 ? -2.393 -102.438 -48.156 1 76 352 ARG A O 1
ATOM 2751 N N . THR A 1 353 ? -1.354 -100.688 -49 1 77 353 THR A N 1
ATOM 2752 C CA . THR A 1 353 ? -1.184 -101.312 -50.312 1 77 353 THR A CA 1
ATOM 2753 C C . THR A 1 353 ? -0.222 -102.5 -50.219 1 77 353 THR A C 1
ATOM 2755 O O . THR A 1 353 ? -0.463 -103.562 -50.812 1 77 353 THR A O 1
ATOM 2758 N N . SER A 1 354 ? 0.785 -102.312 -49.406 1 73.44 354 SER A N 1
ATOM 2759 C CA . SER A 1 354 ? 1.75 -103.375 -49.188 1 73.44 354 SER A CA 1
ATOM 2760 C C . SER A 1 354 ? 1.118 -104.562 -48.469 1 73.44 354 SER A C 1
ATOM 2762 O O . SER A 1 354 ? 1.369 -105.75 -48.812 1 73.44 354 SER A O 1
ATOM 2764 N N . ALA A 1 355 ? 0.272 -104.25 -47.531 1 74.44 355 ALA A N 1
ATOM 2765 C CA . ALA A 1 355 ? -0.452 -105.25 -46.812 1 74.44 355 ALA A CA 1
ATOM 2766 C C . ALA A 1 355 ? -1.381 -106.062 -47.75 1 74.44 355 ALA A C 1
ATOM 2768 O O . ALA A 1 355 ? -1.488 -107.25 -47.656 1 74.44 355 ALA A O 1
ATOM 2769 N N . ALA A 1 356 ? -1.93 -105.375 -48.688 1 79.25 356 ALA A N 1
ATOM 2770 C CA . ALA A 1 356 ? -2.818 -106 -49.688 1 79.25 356 ALA A CA 1
ATOM 2771 C C . ALA A 1 356 ? -2.037 -106.875 -50.625 1 79.25 356 ALA A C 1
ATOM 2773 O O . ALA A 1 356 ? -2.496 -108 -50.969 1 79.25 356 ALA A O 1
ATOM 2774 N N . ASN A 1 357 ? -0.856 -106.438 -50.906 1 75.38 357 ASN A N 1
ATOM 2775 C CA . ASN A 1 357 ? -0.006 -107.25 -51.812 1 75.38 357 ASN A CA 1
ATOM 2776 C C . ASN A 1 357 ? 0.478 -108.5 -51.094 1 75.38 357 ASN A C 1
ATOM 2778 O O . ASN A 1 357 ? 0.522 -109.562 -51.719 1 75.38 357 ASN A O 1
ATOM 2782 N N . LEU A 1 358 ? 0.713 -108.438 -49.906 1 74.81 358 LEU A N 1
ATOM 2783 C CA . LEU A 1 358 ? 1.153 -109.625 -49.125 1 74.81 358 LEU A CA 1
ATOM 2784 C C . LEU A 1 358 ? 0.03 -110.625 -48.969 1 74.81 358 LEU A C 1
ATOM 2786 O O . LEU A 1 358 ? 0.274 -111.812 -49 1 74.81 358 LEU A O 1
ATOM 2790 N N . THR A 1 359 ? -1.142 -110.125 -48.906 1 78.56 359 THR A N 1
ATOM 2791 C CA . THR A 1 359 ? -2.287 -111 -48.844 1 78.56 359 THR A CA 1
ATOM 2792 C C . THR A 1 359 ? -2.455 -111.75 -50.156 1 78.56 359 THR A C 1
ATOM 2794 O O . THR A 1 359 ? -2.787 -112.938 -50.156 1 78.56 359 THR A O 1
ATOM 2797 N N . LYS A 1 360 ? -2.195 -111.188 -51.312 1 80.19 360 LYS A N 1
ATOM 2798 C CA . LYS A 1 360 ? -2.232 -111.812 -52.594 1 80.19 360 LYS A CA 1
ATOM 2799 C C . LYS A 1 360 ? -1.156 -112.938 -52.719 1 80.19 360 LYS A C 1
ATOM 2801 O O . LYS A 1 360 ? -1.402 -114 -53.25 1 80.19 360 LYS A O 1
ATOM 2806 N N . LEU A 1 361 ? -0.012 -112.562 -52.094 1 76.44 361 LEU A N 1
ATOM 2807 C CA . LEU A 1 361 ? 1.098 -113.5 -52.094 1 76.44 361 LEU A CA 1
ATOM 2808 C C . LEU A 1 361 ? 0.754 -114.75 -51.281 1 76.44 361 LEU A C 1
ATOM 2810 O O . LEU A 1 361 ? 1.12 -115.875 -51.688 1 76.44 361 LEU A O 1
ATOM 2814 N N . GLU A 1 362 ? 0.054 -114.5 -50.281 1 79.12 362 GLU A N 1
ATOM 2815 C CA . GLU A 1 362 ? -0.419 -115.625 -49.469 1 79.12 362 GLU A CA 1
ATOM 2816 C C . GLU A 1 362 ? -1.331 -116.562 -50.281 1 79.12 362 GLU A C 1
ATOM 2818 O O . GLU A 1 362 ? -1.251 -117.75 -50.188 1 79.12 362 GLU A O 1
ATOM 2823 N N . GLY A 1 363 ? -2.094 -115.938 -51.156 1 82.25 363 GLY A N 1
ATOM 2824 C CA . GLY A 1 363 ? -2.965 -116.688 -52.031 1 82.25 363 GLY A CA 1
ATOM 2825 C C . GLY A 1 363 ? -2.209 -117.5 -53.094 1 82.25 363 GLY A C 1
ATOM 2826 O O . GLY A 1 363 ? -2.492 -118.688 -53.281 1 82.25 363 GLY A O 1
ATOM 2827 N N . ILE A 1 364 ? -1.278 -116.875 -53.594 1 81.62 364 ILE A N 1
ATOM 2828 C CA . ILE A 1 364 ? -0.472 -117.562 -54.625 1 81.62 364 ILE A CA 1
ATOM 2829 C C . ILE A 1 364 ? 0.287 -118.688 -53.969 1 81.62 364 ILE A C 1
ATOM 2831 O O . ILE A 1 364 ? 0.351 -119.812 -54.562 1 81.62 364 ILE A O 1
ATOM 2835 N N . ALA A 1 365 ? 0.749 -118.5 -52.781 1 82.25 365 ALA A N 1
ATOM 2836 C CA . ALA A 1 365 ? 1.445 -119.562 -52.062 1 82.25 365 ALA A CA 1
ATOM 2837 C C . ALA A 1 365 ? 0.512 -120.75 -51.75 1 82.25 365 ALA A C 1
ATOM 2839 O O . ALA A 1 365 ? 0.913 -121.875 -51.875 1 82.25 365 ALA A O 1
ATOM 2840 N N . GLY A 1 366 ? -0.654 -120.375 -51.531 1 84.44 366 GLY A N 1
ATOM 2841 C CA . GLY A 1 366 ? -1.649 -121.438 -51.344 1 84.44 366 GLY A CA 1
ATOM 2842 C C . GLY A 1 366 ? -1.923 -122.25 -52.594 1 84.44 366 GLY A C 1
ATOM 2843 O O . GLY A 1 366 ? -2.053 -123.438 -52.5 1 84.44 366 GLY A O 1
ATOM 2844 N N . GLU A 1 367 ? -1.91 -121.562 -53.656 1 88.31 367 GLU A N 1
ATOM 2845 C CA . GLU A 1 367 ? -2.121 -122.25 -54.938 1 88.31 367 GLU A CA 1
ATOM 2846 C C . GLU A 1 367 ? -0.942 -123.188 -55.281 1 88.31 367 GLU A C 1
ATOM 2848 O O . GLU A 1 367 ? -1.131 -124.312 -55.75 1 88.31 367 GLU A O 1
ATOM 2853 N N . ILE A 1 368 ? 0.095 -122.688 -54.938 1 87.69 368 ILE A N 1
ATOM 2854 C CA . ILE A 1 368 ? 1.296 -123.5 -55.156 1 87.69 368 ILE A CA 1
ATOM 2855 C C . ILE A 1 368 ? 1.253 -124.75 -54.25 1 87.69 368 ILE A C 1
ATOM 2857 O O . ILE A 1 368 ? 1.581 -125.812 -54.719 1 87.69 368 ILE A O 1
ATOM 2861 N N . GLY A 1 369 ? 0.772 -124.438 -53.125 1 85.19 369 GLY A N 1
ATOM 2862 C CA . GLY A 1 369 ? 0.618 -125.562 -52.219 1 85.19 369 GLY A CA 1
ATOM 2863 C C . GLY A 1 369 ? -0.285 -126.688 -52.75 1 85.19 369 GLY A C 1
ATOM 2864 O O . GLY A 1 369 ? 0.03 -127.875 -52.625 1 85.19 369 GLY A O 1
ATOM 2865 N N . GLN A 1 370 ? -1.199 -126.375 -53.469 1 90.12 370 GLN A N 1
ATOM 2866 C CA . GLN A 1 370 ? -2.141 -127.312 -54.062 1 90.12 370 GLN A CA 1
ATOM 2867 C C . GLN A 1 370 ? -1.521 -128.125 -55.219 1 90.12 370 GLN A C 1
ATOM 2869 O O . GLN A 1 370 ? -1.694 -129.25 -55.344 1 90.12 370 GLN A O 1
ATOM 2874 N N . ILE A 1 371 ? -0.83 -127.375 -55.938 1 89.62 371 ILE A N 1
ATOM 2875 C CA . ILE A 1 371 ? -0.208 -128 -57.094 1 89.62 371 ILE A CA 1
ATOM 2876 C C . ILE A 1 371 ? 0.883 -129 -56.656 1 89.62 371 ILE A C 1
ATOM 2878 O O . ILE A 1 371 ? 1.021 -130 -57.219 1 89.62 371 ILE A O 1
ATOM 2882 N N . ILE A 1 372 ? 1.474 -128.625 -55.625 1 91.38 372 ILE A N 1
ATOM 2883 C CA . ILE A 1 372 ? 2.551 -129.375 -55.094 1 91.38 372 ILE A CA 1
ATOM 2884 C C . ILE A 1 372 ? 1.972 -130.75 -54.5 1 91.38 372 ILE A C 1
ATOM 2886 O O . ILE A 1 372 ? 2.576 -131.75 -54.625 1 91.38 372 ILE A O 1
ATOM 2890 N N . GLN A 1 373 ? 0.881 -130.625 -54.062 1 89.5 373 GLN A N 1
ATOM 2891 C CA . GLN A 1 373 ? 0.198 -131.75 -53.562 1 89.5 373 GLN A CA 1
ATOM 2892 C C . GLN A 1 373 ? -0.188 -132.75 -54.719 1 89.5 373 GLN A C 1
ATOM 2894 O O . GLN A 1 373 ? -0.058 -133.875 -54.594 1 89.5 373 GLN A O 1
ATOM 2899 N N . THR A 1 374 ? -0.542 -132.125 -55.719 1 89.94 374 THR A N 1
ATOM 2900 C CA . THR A 1 374 ? -0.879 -133 -56.906 1 89.94 374 THR A CA 1
ATOM 2901 C C . THR A 1 374 ? 0.362 -133.625 -57.469 1 89.94 374 THR A C 1
ATOM 2903 O O . THR A 1 374 ? 0.315 -134.875 -57.844 1 89.94 374 THR A O 1
ATOM 2906 N N . ILE A 1 375 ? 1.321 -133 -57.375 1 90.62 375 ILE A N 1
ATOM 2907 C CA . ILE A 1 375 ? 2.572 -133.5 -57.875 1 90.62 375 ILE A CA 1
ATOM 2908 C C . ILE A 1 375 ? 3.027 -134.625 -56.969 1 90.62 375 ILE A C 1
ATOM 2910 O O . ILE A 1 375 ? 3.514 -135.625 -57.469 1 90.62 375 ILE A O 1
ATOM 2914 N N . ARG A 1 376 ? 2.77 -134.5 -55.844 1 90.75 376 ARG A N 1
ATOM 2915 C CA . ARG A 1 376 ? 3.107 -135.625 -54.906 1 90.75 376 ARG A CA 1
ATOM 2916 C C . ARG A 1 376 ? 2.266 -136.875 -55.156 1 90.75 376 ARG A C 1
ATOM 2918 O O . ARG A 1 376 ? 2.787 -138 -55.125 1 90.75 376 ARG A O 1
ATOM 2925 N N . GLU A 1 377 ? 1.143 -136.625 -55.469 1 91.38 377 GLU A N 1
ATOM 2926 C CA . GLU A 1 377 ? 0.25 -137.75 -55.781 1 91.38 377 GLU A CA 1
ATOM 2927 C C . GLU A 1 377 ? 0.666 -138.375 -57.094 1 91.38 377 GLU A C 1
ATOM 2929 O O . GLU A 1 377 ? 0.625 -139.625 -57.156 1 91.38 377 GLU A O 1
ATOM 2934 N N . ILE A 1 378 ? 1.047 -137.625 -57.844 1 90.31 378 ILE A N 1
ATOM 2935 C CA . ILE A 1 378 ? 1.513 -138.125 -59.125 1 90.31 378 ILE A CA 1
ATOM 2936 C C . ILE A 1 378 ? 2.795 -139 -58.906 1 90.31 378 ILE A C 1
ATOM 2938 O O . ILE A 1 378 ? 2.961 -140 -59.469 1 90.31 378 ILE A O 1
ATOM 2942 N N . ALA A 1 379 ? 3.578 -138.5 -58.094 1 91.94 379 ALA A N 1
ATOM 2943 C CA . ALA A 1 379 ? 4.832 -139.125 -57.781 1 91.94 379 ALA A CA 1
ATOM 2944 C C . ALA A 1 379 ? 4.578 -140.5 -57.031 1 91.94 379 ALA A C 1
ATOM 2946 O O . ALA A 1 379 ? 5.207 -141.5 -57.344 1 91.94 379 ALA A O 1
ATOM 2947 N N . ASP A 1 380 ? 3.631 -140.5 -56.281 1 90.62 380 ASP A N 1
ATOM 2948 C CA . ASP A 1 380 ? 3.26 -141.625 -55.562 1 90.62 380 ASP A CA 1
ATOM 2949 C C . ASP A 1 380 ? 2.633 -142.75 -56.5 1 90.62 380 ASP A C 1
ATOM 2951 O O . ASP A 1 380 ? 2.9 -143.875 -56.375 1 90.62 380 ASP A O 1
ATOM 2955 N N . GLN A 1 381 ? 1.922 -142.25 -57.312 1 91.38 381 GLN A N 1
ATOM 2956 C CA . GLN A 1 381 ? 1.291 -143.125 -58.312 1 91.38 381 GLN A CA 1
ATOM 2957 C C . GLN A 1 381 ? 2.322 -143.625 -59.281 1 91.38 381 GLN A C 1
ATOM 2959 O O . GLN A 1 381 ? 2.262 -144.875 -59.625 1 91.38 381 GLN A O 1
ATOM 2964 N N . THR A 1 382 ? 3.203 -142.75 -59.562 1 89.19 382 THR A N 1
ATOM 2965 C CA . THR A 1 382 ? 4.277 -143.25 -60.438 1 89.19 382 THR A CA 1
ATOM 2966 C C . THR A 1 382 ? 5.168 -144.25 -59.75 1 89.19 382 THR A C 1
ATOM 2968 O O . THR A 1 382 ? 5.586 -145.25 -60.344 1 89.19 382 THR A O 1
ATOM 2971 N N . ASN A 1 383 ? 5.359 -144 -58.562 1 89.56 383 ASN A N 1
ATOM 2972 C CA . ASN A 1 383 ? 6.137 -145 -57.75 1 89.56 383 ASN A CA 1
ATOM 2973 C C . ASN A 1 383 ? 5.441 -146.375 -57.625 1 89.56 383 ASN A C 1
ATOM 2975 O O . ASN A 1 383 ? 6.082 -147.375 -57.75 1 89.56 383 ASN A O 1
ATOM 2979 N N . LEU A 1 384 ? 4.223 -146.375 -57.594 1 90.31 384 LEU A N 1
ATOM 2980 C CA . LEU A 1 384 ? 3.436 -147.625 -57.469 1 90.31 384 LEU A CA 1
ATOM 2981 C C . LEU A 1 384 ? 3.4 -148.375 -58.812 1 90.31 384 LEU A C 1
ATOM 2983 O O . LEU A 1 384 ? 3.488 -149.625 -58.844 1 90.31 384 LEU A O 1
ATOM 2987 N N . LEU A 1 385 ? 3.279 -147.625 -59.75 1 88.44 385 LEU A N 1
ATOM 2988 C CA . LEU A 1 385 ? 3.273 -148.25 -61.094 1 88.44 385 LEU A CA 1
ATOM 2989 C C . LEU A 1 385 ? 4.629 -148.875 -61.406 1 88.44 385 LEU A C 1
ATOM 2991 O O . LEU A 1 385 ? 4.703 -149.875 -62 1 88.44 385 LEU A O 1
ATOM 2995 N N . ALA A 1 386 ? 5.625 -148.125 -60.969 1 88.69 386 ALA A N 1
ATOM 2996 C CA . ALA A 1 386 ? 6.984 -148.625 -61.188 1 88.69 386 ALA A CA 1
ATOM 2997 C C . ALA A 1 386 ? 7.273 -149.875 -60.344 1 88.69 386 ALA A C 1
ATOM 2999 O O . ALA A 1 386 ? 7.934 -150.875 -60.781 1 88.69 386 ALA A O 1
ATOM 3000 N N . LEU A 1 387 ? 6.699 -150 -59.25 1 88.06 387 LEU A N 1
ATOM 3001 C CA . LEU A 1 387 ? 6.844 -151.125 -58.375 1 88.06 387 LEU A CA 1
ATOM 3002 C C . LEU A 1 387 ? 6.125 -152.375 -58.969 1 88.06 387 LEU A C 1
ATOM 3004 O O . LEU A 1 387 ? 6.676 -153.5 -59 1 88.06 387 LEU A O 1
ATOM 3008 N N . ASN A 1 388 ? 5.066 -152.25 -59.438 1 85.38 388 ASN A N 1
ATOM 3009 C CA . ASN A 1 388 ? 4.301 -153.25 -60.062 1 85.38 388 ASN A CA 1
ATOM 3010 C C . ASN A 1 388 ? 4.977 -153.75 -61.344 1 85.38 388 ASN A C 1
ATOM 3012 O O . ASN A 1 388 ? 4.98 -155 -61.625 1 85.38 388 ASN A O 1
ATOM 3016 N N . ALA A 1 389 ? 5.5 -152.75 -62 1 84.56 389 ALA A N 1
ATOM 3017 C CA . ALA A 1 389 ? 6.23 -153.125 -63.219 1 84.56 389 ALA A CA 1
ATOM 3018 C C . ALA A 1 389 ? 7.504 -153.875 -62.906 1 84.56 389 ALA A C 1
ATOM 3020 O O . ALA A 1 389 ? 7.879 -154.875 -63.625 1 84.56 389 ALA A O 1
ATOM 3021 N N . ALA A 1 390 ? 8.117 -153.75 -61.812 1 86.19 390 ALA A N 1
ATOM 3022 C CA . ALA A 1 390 ? 9.312 -154.375 -61.344 1 86.19 390 ALA A CA 1
ATOM 3023 C C . ALA A 1 390 ? 8.969 -155.875 -60.906 1 86.19 390 ALA A C 1
ATOM 3025 O O . ALA A 1 390 ? 9.727 -156.75 -61.188 1 86.19 390 ALA A O 1
ATOM 3026 N N . ILE A 1 391 ? 7.902 -156 -60.406 1 82.19 391 ILE A N 1
ATOM 3027 C CA . ILE A 1 391 ? 7.434 -157.375 -59.969 1 82.19 391 ILE A CA 1
ATOM 3028 C C . ILE A 1 391 ? 7.117 -158.25 -61.188 1 82.19 391 ILE A C 1
ATOM 3030 O O . ILE A 1 391 ? 7.504 -159.375 -61.219 1 82.19 391 ILE A O 1
ATOM 3034 N N . GLU A 1 392 ? 6.508 -157.625 -62.094 1 77.44 392 GLU A N 1
ATOM 3035 C CA . GLU A 1 392 ? 6.125 -158.375 -63.312 1 77.44 392 GLU A CA 1
ATOM 3036 C C . GLU A 1 392 ? 7.348 -158.75 -64.125 1 77.44 392 GLU A C 1
ATOM 3038 O O . GLU A 1 392 ? 7.41 -159.75 -64.75 1 77.44 392 GLU A O 1
ATOM 3043 N N . ALA A 1 393 ? 8.273 -157.75 -64.188 1 82.25 393 ALA A N 1
ATOM 3044 C CA . ALA A 1 393 ? 9.523 -158 -64.875 1 82.25 393 ALA A CA 1
ATOM 3045 C C . ALA A 1 393 ? 10.32 -159.125 -64.25 1 82.25 393 ALA A C 1
ATOM 3047 O O . ALA A 1 393 ? 10.945 -160 -64.938 1 82.25 393 ALA A O 1
ATOM 3048 N N . ALA A 1 394 ? 10.289 -159.375 -63.062 1 81.5 394 ALA A N 1
ATOM 3049 C CA . ALA A 1 394 ? 10.953 -160.5 -62.312 1 81.5 394 ALA A CA 1
ATOM 3050 C C . ALA A 1 394 ? 10.281 -161.875 -62.594 1 81.5 394 ALA A C 1
ATOM 3052 O O . ALA A 1 394 ? 10.953 -162.875 -62.719 1 81.5 394 ALA A O 1
ATOM 3053 N N . ARG A 1 395 ? 9.086 -161.875 -62.781 1 79.12 395 ARG A N 1
ATOM 3054 C CA . ARG A 1 395 ? 8.281 -163 -63.031 1 79.12 395 ARG A CA 1
ATOM 3055 C C . ARG A 1 395 ? 8.531 -163.5 -64.438 1 79.12 395 ARG A C 1
ATOM 3057 O O . ARG A 1 395 ? 8.406 -164.75 -64.688 1 79.12 395 ARG A O 1
ATOM 3064 N N . ALA A 1 396 ? 8.883 -162.625 -65.25 1 79.44 396 ALA A N 1
ATOM 3065 C CA . ALA A 1 396 ? 9.086 -163 -66.688 1 79.44 396 ALA A CA 1
ATOM 3066 C C . ALA A 1 396 ? 10.484 -163.625 -66.875 1 79.44 396 ALA A C 1
ATOM 3068 O O . ALA A 1 396 ? 10.836 -164 -68 1 79.44 396 ALA A O 1
ATOM 3069 N N . GLY A 1 397 ? 11.414 -163.625 -65.875 1 77.44 397 GLY A N 1
ATOM 3070 C CA . GLY A 1 397 ? 12.711 -164.25 -65.875 1 77.44 397 GLY A CA 1
ATOM 3071 C C . GLY A 1 397 ? 13.75 -163.625 -66.688 1 77.44 397 GLY A C 1
ATOM 3072 O O . GLY A 1 397 ? 13.969 -162.375 -66.5 1 77.44 397 GLY A O 1
ATOM 3073 N N . GLU A 1 398 ? 14.359 -164.25 -67.688 1 75.56 398 GLU A N 1
ATOM 3074 C CA . GLU A 1 398 ? 15.461 -163.75 -68.5 1 75.56 398 GLU A CA 1
ATOM 3075 C C . GLU A 1 398 ? 14.961 -162.75 -69.562 1 75.56 398 GLU A C 1
ATOM 3077 O O . GLU A 1 398 ? 15.703 -161.875 -70 1 75.56 398 GLU A O 1
ATOM 3082 N N . GLN A 1 399 ? 13.773 -162.875 -69.938 1 75 399 GLN A N 1
ATOM 3083 C CA . GLN A 1 399 ? 13.188 -162 -70.938 1 75 399 GLN A CA 1
ATOM 3084 C C . GLN A 1 399 ? 12.789 -160.625 -70.375 1 75 399 GLN A C 1
ATOM 3086 O O . GLN A 1 399 ? 12.578 -159.625 -71.062 1 75 399 GLN A O 1
ATOM 3091 N N . GLY A 1 400 ? 12.844 -160.625 -69.062 1 76.94 400 GLY A N 1
ATOM 3092 C CA . GLY A 1 400 ? 12.375 -159.375 -68.375 1 76.94 400 GLY A CA 1
ATOM 3093 C C . GLY A 1 400 ? 13.5 -158.625 -67.75 1 76.94 400 GLY A C 1
ATOM 3094 O O . GLY A 1 400 ? 13.25 -157.5 -67.125 1 76.94 400 GLY A O 1
ATOM 3095 N N . ARG A 1 401 ? 14.609 -158.875 -67.938 1 81.81 401 ARG A N 1
ATOM 3096 C CA . ARG A 1 401 ? 15.742 -158.25 -67.312 1 81.81 401 ARG A CA 1
ATOM 3097 C C . ARG A 1 401 ? 15.844 -156.75 -67.75 1 81.81 401 ARG A C 1
ATOM 3099 O O . ARG A 1 401 ? 16.109 -155.875 -66.875 1 81.81 401 ARG A O 1
ATOM 3106 N N . GLY A 1 402 ? 15.656 -156.5 -68.875 1 79.94 402 GLY A N 1
ATOM 3107 C CA . GLY A 1 402 ? 15.711 -155.125 -69.375 1 79.94 402 GLY A CA 1
ATOM 3108 C C . GLY A 1 402 ? 14.617 -154.25 -68.812 1 79.94 402 GLY A C 1
ATOM 3109 O O . GLY A 1 402 ? 14.875 -153 -68.438 1 79.94 402 GLY A O 1
ATOM 3110 N N . PHE A 1 403 ? 13.406 -154.75 -68.625 1 82.12 403 PHE A N 1
ATOM 3111 C CA . PHE A 1 403 ? 12.266 -154 -68.062 1 82.12 403 PHE A CA 1
ATOM 3112 C C . PHE A 1 403 ? 12.414 -153.75 -66.562 1 82.12 403 PHE A C 1
ATOM 3114 O O . PHE A 1 403 ? 11.969 -152.75 -66.062 1 82.12 403 PHE A O 1
ATOM 3121 N N . ALA A 1 404 ? 13.07 -154.625 -65.938 1 84.19 404 ALA A N 1
ATOM 3122 C CA . ALA A 1 404 ? 13.305 -154.5 -64.5 1 84.19 404 ALA A CA 1
ATOM 3123 C C . ALA A 1 404 ? 14.211 -153.375 -64.188 1 84.19 404 ALA A C 1
ATOM 3125 O O . ALA A 1 404 ? 13.984 -152.625 -63.219 1 84.19 404 ALA A O 1
ATOM 3126 N N . VAL A 1 405 ? 15.117 -153.125 -65.062 1 86.19 405 VAL A N 1
ATOM 3127 C CA . VAL A 1 405 ? 16.047 -152 -64.875 1 86.19 405 VAL A CA 1
ATOM 3128 C C . VAL A 1 405 ? 15.305 -150.625 -65.062 1 86.19 405 VAL A C 1
ATOM 3130 O O . VAL A 1 405 ? 15.484 -149.625 -64.312 1 86.19 405 VAL A O 1
ATOM 3133 N N . VAL A 1 406 ? 14.484 -150.625 -66 1 86.38 406 VAL A N 1
ATOM 3134 C CA . VAL A 1 406 ? 13.711 -149.375 -66.312 1 86.38 406 VAL A CA 1
ATOM 3135 C C . VAL A 1 406 ? 12.727 -149.125 -65.188 1 86.38 406 VAL A C 1
ATOM 3137 O O . VAL A 1 406 ? 12.578 -148 -64.75 1 86.38 406 VAL A O 1
ATOM 3140 N N . ALA A 1 407 ? 12.039 -150.125 -64.688 1 86.06 407 ALA A N 1
ATOM 3141 C CA . ALA A 1 407 ? 11.07 -150 -63.594 1 86.06 407 ALA A CA 1
ATOM 3142 C C . ALA A 1 407 ? 11.742 -149.5 -62.344 1 86.06 407 ALA A C 1
ATOM 3144 O O . ALA A 1 407 ? 11.195 -148.625 -61.625 1 86.06 407 ALA A O 1
ATOM 3145 N N . ASP A 1 408 ? 12.961 -149.875 -62.125 1 86.19 408 ASP A N 1
ATOM 3146 C CA . ASP A 1 408 ? 13.688 -149.5 -60.906 1 86.19 408 ASP A CA 1
ATOM 3147 C C . ASP A 1 408 ? 14.141 -148 -61.031 1 86.19 408 ASP A C 1
ATOM 3149 O O . ASP A 1 408 ? 14.156 -147.25 -60.031 1 86.19 408 ASP A O 1
ATOM 3153 N N . GLU A 1 409 ? 14.461 -147.75 -62.219 1 89.88 409 GLU A N 1
ATOM 3154 C CA . GLU A 1 409 ? 14.883 -146.375 -62.406 1 89.88 409 GLU A CA 1
ATOM 3155 C C . GLU A 1 409 ? 13.703 -145.375 -62.281 1 89.88 409 GLU A C 1
ATOM 3157 O O . GLU A 1 409 ? 13.836 -144.25 -61.688 1 89.88 409 GLU A O 1
ATOM 3162 N N . VAL A 1 410 ? 12.602 -145.75 -62.812 1 89.5 410 VAL A N 1
ATOM 3163 C CA . VAL A 1 410 ? 11.406 -144.875 -62.688 1 89.5 410 VAL A CA 1
ATOM 3164 C C . VAL A 1 410 ? 10.969 -144.75 -61.25 1 89.5 410 VAL A C 1
ATOM 3166 O O . VAL A 1 410 ? 10.516 -143.75 -60.781 1 89.5 410 VAL A O 1
ATOM 3169 N N . ARG A 1 411 ? 11.125 -145.875 -60.594 1 90 411 ARG A N 1
ATOM 3170 C CA . ARG A 1 411 ? 10.797 -145.875 -59.188 1 90 411 ARG A CA 1
ATOM 3171 C C . ARG A 1 411 ? 11.68 -144.875 -58.406 1 90 411 ARG A C 1
ATOM 3173 O O . ARG A 1 411 ? 11.18 -144.125 -57.562 1 90 411 ARG A O 1
ATOM 3180 N N . LYS A 1 412 ? 12.93 -144.875 -58.688 1 90.88 412 LYS A N 1
ATOM 3181 C CA . LYS A 1 412 ? 13.867 -143.875 -58.031 1 90.88 412 LYS A CA 1
ATOM 3182 C C . LYS A 1 412 ? 13.547 -142.5 -58.344 1 90.88 412 LYS A C 1
ATOM 3184 O O . LYS A 1 412 ? 13.633 -141.625 -57.469 1 90.88 412 LYS A O 1
ATOM 3189 N N . LEU A 1 413 ? 13.164 -142.25 -59.5 1 89.5 413 LEU A N 1
ATOM 3190 C CA . LEU A 1 413 ? 12.805 -140.875 -59.906 1 89.5 413 LEU A CA 1
ATOM 3191 C C . LEU A 1 413 ? 11.516 -140.375 -59.25 1 89.5 413 LEU A C 1
ATOM 3193 O O . LEU A 1 413 ? 11.391 -139.25 -58.844 1 89.5 413 LEU A O 1
ATOM 3197 N N . ALA A 1 414 ? 10.578 -141.25 -59.125 1 91.75 414 ALA A N 1
ATOM 3198 C CA . ALA A 1 414 ? 9.32 -140.875 -58.438 1 91.75 414 ALA A CA 1
ATOM 3199 C C . ALA A 1 414 ? 9.562 -140.625 -56.969 1 91.75 414 ALA A C 1
ATOM 3201 O O . ALA A 1 414 ? 8.945 -139.75 -56.406 1 91.75 414 ALA A O 1
ATOM 3202 N N . GLU A 1 415 ? 10.445 -141.375 -56.375 1 90.5 415 GLU A N 1
ATOM 3203 C CA . GLU A 1 415 ? 10.789 -141.125 -54.969 1 90.5 415 GLU A CA 1
ATOM 3204 C C . GLU A 1 415 ? 11.484 -139.75 -54.781 1 90.5 415 GLU A C 1
ATOM 3206 O O . GLU A 1 415 ? 11.242 -139.125 -53.812 1 90.5 415 GLU A O 1
ATOM 3211 N N . ARG A 1 416 ? 12.273 -139.5 -55.75 1 90.38 416 ARG A N 1
ATOM 3212 C CA . ARG A 1 416 ? 12.945 -138.25 -55.688 1 90.38 416 ARG A CA 1
ATOM 3213 C C . ARG A 1 416 ? 11.953 -137.125 -55.875 1 90.38 416 ARG A C 1
ATOM 3215 O O . ARG A 1 416 ? 12.062 -136 -55.219 1 90.38 416 ARG A O 1
ATOM 3222 N N . THR A 1 417 ? 11.031 -137.125 -56.688 1 90 417 THR A N 1
ATOM 3223 C CA . THR A 1 417 ? 10 -136.125 -56.906 1 90 417 THR A CA 1
ATOM 3224 C C . THR A 1 417 ? 9.141 -136 -55.656 1 90 417 THR A C 1
ATOM 3226 O O . THR A 1 417 ? 8.812 -134.875 -55.25 1 90 417 THR A O 1
ATOM 3229 N N . ALA A 1 418 ? 8.805 -137.125 -55.125 1 88.69 418 ALA A N 1
ATOM 3230 C CA . ALA A 1 418 ? 8.008 -137.125 -53.906 1 88.69 418 ALA A CA 1
ATOM 3231 C C . ALA A 1 418 ? 8.742 -136.375 -52.781 1 88.69 418 ALA A C 1
ATOM 3233 O O . ALA A 1 418 ? 8.141 -135.625 -52.062 1 88.69 418 ALA A O 1
ATOM 3234 N N . LYS A 1 419 ? 10.016 -136.625 -52.688 1 91.19 419 LYS A N 1
ATOM 3235 C CA . LYS A 1 419 ? 10.805 -136 -51.656 1 91.19 419 LYS A CA 1
ATOM 3236 C C . LYS A 1 419 ? 10.898 -134.5 -51.938 1 91.19 419 LYS A C 1
ATOM 3238 O O . LYS A 1 419 ? 10.789 -133.625 -51 1 91.19 419 LYS A O 1
A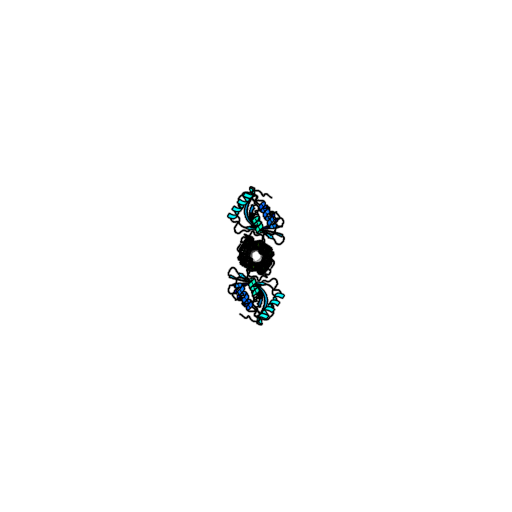TOM 3243 N N . ALA A 1 420 ? 11.07 -134.125 -53.125 1 90.5 420 ALA A N 1
ATOM 3244 C CA . ALA A 1 420 ? 11.141 -132.75 -53.531 1 90.5 420 ALA A CA 1
ATOM 3245 C C . ALA A 1 420 ? 9.812 -132 -53.25 1 90.5 420 ALA A C 1
ATOM 3247 O O . ALA A 1 420 ? 9.797 -130.875 -52.812 1 90.5 420 ALA A O 1
ATOM 3248 N N . THR A 1 421 ? 8.719 -132.625 -53.469 1 90.06 421 THR A N 1
ATOM 3249 C CA . THR A 1 421 ? 7.402 -132 -53.281 1 90.06 421 THR A CA 1
ATOM 3250 C C . THR A 1 421 ? 7.141 -131.75 -51.781 1 90.06 421 THR A C 1
ATOM 3252 O O . THR A 1 421 ? 6.48 -130.75 -51.406 1 90.06 421 THR A O 1
ATOM 3255 N N . LEU A 1 422 ? 7.684 -132.75 -51.031 1 89.62 422 LEU A N 1
ATOM 3256 C CA . LEU A 1 422 ? 7.543 -132.5 -49.594 1 89.62 422 LEU A CA 1
ATOM 3257 C C . LEU A 1 422 ? 8.336 -131.375 -49.094 1 89.62 422 LEU A C 1
ATOM 3259 O O . LEU A 1 422 ? 7.859 -130.5 -48.25 1 89.62 422 LEU A O 1
ATOM 3263 N N . GLU A 1 423 ? 9.469 -131.125 -49.719 1 89 423 GLU A N 1
ATOM 3264 C CA . GLU A 1 423 ? 10.297 -130 -49.375 1 89 423 GLU A CA 1
ATOM 3265 C C . GLU A 1 423 ? 9.617 -128.75 -49.781 1 89 423 GLU A C 1
ATOM 3267 O O . GLU A 1 423 ? 9.586 -127.75 -49 1 89 423 GLU A O 1
ATOM 3272 N N . ILE A 1 424 ? 9.031 -128.625 -50.781 1 89.06 424 ILE A N 1
ATOM 3273 C CA . ILE A 1 424 ? 8.336 -127.438 -51.281 1 89.06 424 ILE A CA 1
ATOM 3274 C C . ILE A 1 424 ? 7.105 -127.188 -50.406 1 89.06 424 ILE A C 1
ATOM 3276 O O . ILE A 1 424 ? 6.789 -126.062 -50.125 1 89.06 424 ILE A O 1
ATOM 3280 N N . GLY A 1 425 ? 6.453 -128.375 -50.094 1 87.06 425 GLY A N 1
ATOM 3281 C CA . GLY A 1 425 ? 5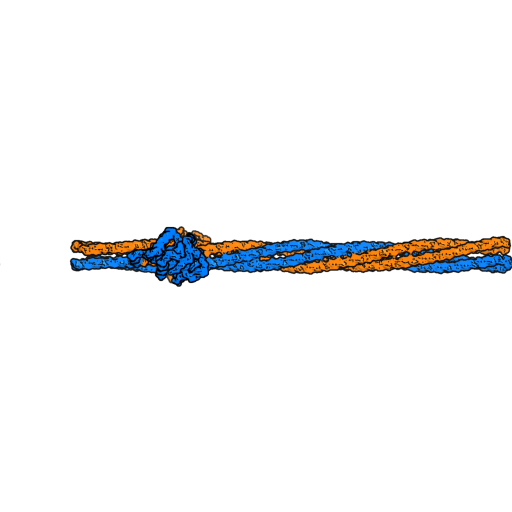.301 -128.125 -49.25 1 87.06 425 GLY A CA 1
ATOM 3282 C C . GLY A 1 425 ? 5.621 -127.438 -47.938 1 87.06 425 GLY A C 1
ATOM 3283 O O . GLY A 1 425 ? 4.883 -126.562 -47.531 1 87.06 425 GLY A O 1
ATOM 3284 N N . THR A 1 426 ? 6.766 -127.75 -47.406 1 89.25 426 THR A N 1
ATOM 3285 C CA . THR A 1 426 ? 7.195 -127.125 -46.156 1 89.25 426 THR A CA 1
ATOM 3286 C C . THR A 1 426 ? 7.551 -125.625 -46.406 1 89.25 426 THR A C 1
ATOM 3288 O O . THR A 1 426 ? 7.266 -124.75 -45.562 1 89.25 426 THR A O 1
ATOM 3291 N N . MET A 1 427 ? 8.125 -125.375 -47.469 1 85.44 427 MET A N 1
ATOM 3292 C CA . MET A 1 427 ? 8.516 -124 -47.812 1 85.44 427 MET A CA 1
ATOM 3293 C C . MET A 1 427 ? 7.289 -123.125 -48.031 1 85.44 427 MET A C 1
ATOM 3295 O O . MET A 1 427 ? 7.262 -122 -47.625 1 85.44 427 MET A O 1
ATOM 3299 N N . ILE A 1 428 ? 6.312 -123.688 -48.594 1 85.94 428 ILE A N 1
ATOM 3300 C CA . ILE A 1 428 ? 5.078 -122.938 -48.875 1 85.94 428 ILE A CA 1
ATOM 3301 C C . ILE A 1 428 ? 4.371 -122.625 -47.562 1 85.94 428 ILE A C 1
ATOM 3303 O O . ILE A 1 428 ? 3.826 -121.562 -47.375 1 85.94 428 ILE A O 1
ATOM 3307 N N . GLU A 1 429 ? 4.434 -123.562 -46.688 1 86 429 GLU A N 1
ATOM 3308 C CA . GLU A 1 429 ? 3.85 -123.375 -45.375 1 86 429 GLU A CA 1
ATOM 3309 C C . GLU A 1 429 ? 4.57 -122.25 -44.656 1 86 429 GLU A C 1
ATOM 3311 O O . GLU A 1 429 ? 3.939 -121.375 -43.969 1 86 429 GLU A O 1
ATOM 3316 N N . ARG A 1 430 ? 5.797 -122.188 -44.875 1 81.88 430 ARG A N 1
ATOM 3317 C CA . ARG A 1 430 ? 6.59 -121.125 -44.25 1 81.88 430 ARG A CA 1
ATOM 3318 C C . ARG A 1 430 ? 6.277 -119.812 -44.906 1 81.88 430 ARG A C 1
ATOM 3320 O O . ARG A 1 430 ? 6.172 -118.75 -44.188 1 81.88 430 ARG A O 1
ATOM 3327 N N . ILE A 1 431 ? 6.082 -119.688 -46.156 1 78.06 431 ILE A N 1
ATOM 3328 C CA . ILE A 1 431 ? 5.734 -118.438 -46.844 1 78.06 431 ILE A CA 1
ATOM 3329 C C . ILE A 1 431 ? 4.379 -117.938 -46.375 1 78.06 431 ILE A C 1
ATOM 3331 O O . ILE A 1 431 ? 4.219 -116.75 -46.094 1 78.06 431 ILE A O 1
ATOM 3335 N N . GLN A 1 432 ? 3.451 -118.938 -46.281 1 80.88 432 GLN A N 1
ATOM 3336 C CA . GLN A 1 432 ? 2.115 -118.562 -45.844 1 80.88 432 GLN A CA 1
ATOM 3337 C C . GLN A 1 432 ? 2.146 -118 -44.406 1 80.88 432 GLN A C 1
ATOM 3339 O O . GLN A 1 432 ? 1.488 -117 -44.125 1 80.88 432 GLN A O 1
ATOM 3344 N N . GLU A 1 433 ? 3.008 -118.562 -43.562 1 84.06 433 GLU A N 1
ATOM 3345 C CA . GLU A 1 433 ? 3.109 -118.125 -42.188 1 84.06 433 GLU A CA 1
ATOM 3346 C C . GLU A 1 433 ? 3.787 -116.75 -42.094 1 84.06 433 GLU A C 1
ATOM 3348 O O . GLU A 1 433 ? 3.311 -115.875 -41.375 1 84.06 433 GLU A O 1
ATOM 3353 N N . GLU A 1 434 ? 4.812 -116.562 -42.812 1 73.44 434 GLU A N 1
ATOM 3354 C CA . GLU A 1 434 ? 5.547 -115.312 -42.781 1 73.44 434 GLU A CA 1
ATOM 3355 C C . GLU A 1 434 ? 4.723 -114.188 -43.375 1 73.44 434 GLU A C 1
ATOM 3357 O O . GLU A 1 434 ? 4.789 -113.062 -42.906 1 73.44 434 GLU A O 1
ATOM 3362 N N . THR A 1 435 ? 3.965 -114.438 -44.375 1 74.56 435 THR A N 1
ATOM 3363 C CA . THR A 1 435 ? 3.107 -113.438 -44.969 1 74.56 435 THR A CA 1
ATOM 3364 C C . THR A 1 435 ? 2.02 -113 -44 1 74.56 435 THR A C 1
ATOM 3366 O O . THR A 1 435 ? 1.711 -111.812 -43.906 1 74.56 435 THR A O 1
ATOM 3369 N N . ARG A 1 436 ? 1.441 -114.062 -43.25 1 81.56 436 ARG A N 1
ATOM 3370 C CA . ARG A 1 436 ? 0.407 -113.688 -42.281 1 81.56 436 ARG A CA 1
ATOM 3371 C C . ARG A 1 436 ? 0.956 -112.75 -41.188 1 81.56 436 ARG A C 1
ATOM 3373 O O . ARG A 1 436 ? 0.3 -111.812 -40.781 1 81.56 436 ARG A O 1
ATOM 3380 N N . VAL A 1 437 ? 2.176 -113.062 -40.844 1 79.06 437 VAL A N 1
ATOM 3381 C CA . VAL A 1 437 ? 2.797 -112.25 -39.781 1 79.06 437 VAL A CA 1
ATOM 3382 C C . VAL A 1 437 ? 3.107 -110.875 -40.344 1 79.06 437 VAL A C 1
ATOM 3384 O O . VAL A 1 437 ? 2.902 -109.875 -39.656 1 79.06 437 VAL A O 1
ATOM 3387 N N . SER A 1 438 ? 3.52 -110.75 -41.531 1 72.94 438 SER A N 1
ATOM 3388 C CA . SER A 1 438 ? 3.863 -109.5 -42.156 1 72.94 438 SER A CA 1
ATOM 3389 C C . SER A 1 438 ? 2.625 -108.625 -42.344 1 72.94 438 SER A C 1
ATOM 3391 O O . SER A 1 438 ? 2.666 -107.438 -42.094 1 72.94 438 SER A O 1
ATOM 3393 N N . VAL A 1 439 ? 1.513 -109.312 -42.75 1 74.31 439 VAL A N 1
ATOM 3394 C CA . VAL A 1 439 ? 0.269 -108.562 -42.969 1 74.31 439 VAL A CA 1
ATOM 3395 C C . VAL A 1 439 ? -0.224 -108 -41.625 1 74.31 439 VAL A C 1
ATOM 3397 O O . VAL A 1 439 ? -0.666 -106.875 -41.562 1 74.31 439 VAL A O 1
ATOM 3400 N N . THR A 1 440 ? -0.068 -108.75 -40.562 1 80.81 440 THR A N 1
ATOM 3401 C CA . THR A 1 440 ? -0.495 -108.312 -39.25 1 80.81 440 THR A CA 1
ATOM 3402 C C . THR A 1 440 ? 0.361 -107.125 -38.781 1 80.81 440 THR A C 1
ATOM 3404 O O . THR A 1 440 ? -0.162 -106.125 -38.25 1 80.81 440 THR A O 1
ATOM 3407 N N . SER A 1 441 ? 1.583 -107.188 -39.031 1 73.06 441 SER A N 1
ATOM 3408 C CA . SER A 1 441 ? 2.492 -106.125 -38.625 1 73.06 441 SER A CA 1
ATOM 3409 C C . SER A 1 441 ? 2.203 -104.875 -39.406 1 73.06 441 SER A C 1
ATOM 3411 O O . SER A 1 441 ? 2.238 -103.75 -38.844 1 73.06 441 SER A O 1
ATOM 3413 N N . MET A 1 442 ? 1.854 -105 -40.625 1 70.38 442 MET A N 1
ATOM 3414 C CA . MET A 1 442 ? 1.556 -103.812 -41.469 1 70.38 442 MET A CA 1
ATOM 3415 C C . MET A 1 442 ? 0.249 -103.188 -41.031 1 70.38 442 MET A C 1
ATOM 3417 O O . MET A 1 442 ? 0.142 -101.938 -41.031 1 70.38 442 MET A O 1
ATOM 3421 N N . GLN A 1 443 ? -0.702 -104.062 -40.688 1 75.06 443 GLN A N 1
ATOM 3422 C CA . GLN A 1 443 ? -1.976 -103.5 -40.219 1 75.06 443 GLN A CA 1
ATOM 3423 C C . GLN A 1 443 ? -1.8 -102.75 -38.906 1 75.06 443 GLN A C 1
ATOM 3425 O O . GLN A 1 443 ? -2.422 -101.688 -38.719 1 75.06 443 GLN A O 1
ATOM 3430 N N . GLU A 1 444 ? -0.857 -103.188 -38.094 1 76.12 444 GLU A N 1
ATOM 3431 C CA . GLU A 1 444 ? -0.538 -102.5 -36.875 1 76.12 444 GLU A CA 1
ATOM 3432 C C . GLU A 1 444 ? 0.173 -101.125 -37.156 1 76.12 444 GLU A C 1
ATOM 3434 O O . GLU A 1 444 ? -0.08 -100.125 -36.531 1 76.12 444 GLU A O 1
ATOM 3439 N N . GLY A 1 445 ? 0.939 -101.188 -38.125 1 67.5 445 GLY A N 1
ATOM 3440 C CA . GLY A 1 445 ? 1.623 -100 -38.562 1 67.5 445 GLY A CA 1
ATOM 3441 C C . GLY A 1 445 ? 0.679 -98.938 -39.094 1 67.5 445 GLY A C 1
ATOM 3442 O O . GLY A 1 445 ? 0.82 -97.75 -38.781 1 67.5 445 GLY A O 1
ATOM 3443 N N . VAL A 1 446 ? -0.302 -99.375 -39.938 1 69.88 446 VAL A N 1
ATOM 3444 C CA . VAL A 1 446 ? -1.282 -98.438 -40.5 1 69.88 446 VAL A CA 1
ATOM 3445 C C . VAL A 1 446 ? -2.062 -97.812 -39.344 1 69.88 446 VAL A C 1
ATOM 3447 O O . VAL A 1 446 ? -2.328 -96.562 -39.406 1 69.88 446 VAL A O 1
ATOM 3450 N N . ALA A 1 447 ? -2.344 -98.562 -38.312 1 76.62 447 ALA A N 1
ATOM 3451 C CA . ALA A 1 447 ? -3.088 -98 -37.188 1 76.62 447 ALA A CA 1
ATOM 3452 C C . ALA A 1 447 ? -2.268 -96.938 -36.469 1 76.62 447 ALA A C 1
ATOM 3454 O O . ALA A 1 447 ? -2.805 -95.938 -36.031 1 76.62 447 ALA A O 1
ATOM 3455 N N . LEU A 1 448 ? -1.036 -97.188 -36.406 1 69.5 448 LEU A N 1
ATOM 3456 C CA . LEU A 1 448 ? -0.154 -96.25 -35.75 1 69.5 448 LEU A CA 1
ATOM 3457 C C . LEU A 1 448 ? 0.011 -94.938 -36.562 1 69.5 448 LEU A C 1
ATOM 3459 O O . LEU A 1 448 ? 0.061 -93.875 -36.031 1 69.5 448 LEU A O 1
ATOM 3463 N N . VAL A 1 449 ? 0.043 -95.062 -37.844 1 67.44 449 VAL A N 1
ATOM 3464 C CA . VAL A 1 449 ? 0.184 -93.938 -38.75 1 67.44 449 VAL A CA 1
ATOM 3465 C C . VAL A 1 449 ? -1.062 -93.062 -38.656 1 67.44 449 VAL A C 1
ATOM 3467 O O . VAL A 1 449 ? -0.961 -91.812 -38.656 1 67.44 449 VAL A O 1
ATOM 3470 N N . GLU A 1 450 ? -2.168 -93.75 -38.594 1 73.12 450 GLU A N 1
ATOM 3471 C CA . GLU A 1 450 ? -3.418 -93 -38.5 1 73.12 450 GLU A CA 1
ATOM 3472 C C . GLU A 1 450 ? -3.494 -92.188 -37.219 1 73.12 450 GLU A C 1
ATOM 3474 O O . GLU A 1 450 ? -3.949 -91 -37.219 1 73.12 450 GLU A O 1
ATOM 3479 N N . LYS A 1 451 ? -2.994 -92.75 -36.156 1 74.25 451 LYS A N 1
ATOM 3480 C CA . LYS A 1 451 ? -2.959 -92 -34.906 1 74.25 451 LYS A CA 1
ATOM 3481 C C . LYS A 1 451 ? -1.97 -90.875 -34.938 1 74.25 451 LYS A C 1
ATOM 3483 O O . LYS A 1 451 ? -2.238 -89.812 -34.406 1 74.25 451 LYS A O 1
ATOM 3488 N N . GLY A 1 452 ? -0.95 -91.062 -35.531 1 66.62 452 GLY A N 1
ATOM 3489 C CA . GLY A 1 452 ? 0.034 -90 -35.719 1 66.62 452 GLY A CA 1
ATOM 3490 C C . GLY A 1 452 ? -0.487 -88.812 -36.531 1 66.62 452 GLY A C 1
ATOM 3491 O O . GLY A 1 452 ? -0.247 -87.688 -36.188 1 66.62 452 GLY A O 1
ATOM 3492 N N . ALA A 1 453 ? -1.205 -89.125 -37.625 1 68.62 453 ALA A N 1
ATOM 3493 C CA . ALA A 1 453 ? -1.794 -88.125 -38.438 1 68.62 453 ALA A CA 1
ATOM 3494 C C . ALA A 1 453 ? -2.795 -87.25 -37.656 1 68.62 453 ALA A C 1
ATOM 3496 O O . ALA A 1 453 ? -2.855 -86.062 -37.812 1 68.62 453 ALA A O 1
ATOM 3497 N N . GLU A 1 454 ? -3.484 -87.938 -36.75 1 75.81 454 GLU A N 1
ATOM 3498 C CA . GLU A 1 454 ? -4.441 -87.25 -35.875 1 75.81 454 GLU A CA 1
ATOM 3499 C C . GLU A 1 454 ? -3.734 -86.312 -34.906 1 75.81 454 GLU A C 1
ATOM 3501 O O . GLU A 1 454 ? -4.18 -85.188 -34.688 1 75.81 454 GLU A O 1
ATOM 3506 N N . SER A 1 455 ? -2.654 -86.812 -34.438 1 71.12 455 SER A N 1
ATOM 3507 C CA . SER A 1 455 ? -1.881 -86 -33.5 1 71.12 455 SER A CA 1
ATOM 3508 C C . SER A 1 455 ? -1.272 -84.75 -34.188 1 71.12 455 SER A C 1
ATOM 3510 O O . SER A 1 455 ? -1.223 -83.688 -33.625 1 71.12 455 SER A O 1
ATOM 3512 N N . ALA A 1 456 ? -0.828 -84.875 -35.375 1 68.62 456 ALA A N 1
ATOM 3513 C CA . ALA A 1 456 ? -0.263 -83.75 -36.156 1 68.62 456 ALA A CA 1
ATOM 3514 C C . ALA A 1 456 ? -1.323 -82.688 -36.469 1 68.62 456 ALA A C 1
ATOM 3516 O O . ALA A 1 456 ? -1.048 -81.5 -36.438 1 68.62 456 ALA A O 1
ATOM 3517 N N . HIS A 1 457 ? -2.525 -83.188 -36.719 1 72.38 457 HIS A N 1
ATOM 3518 C CA . HIS A 1 457 ? -3.629 -82.25 -36.969 1 72.38 457 HIS A CA 1
ATOM 3519 C C . HIS A 1 457 ? -3.971 -81.438 -35.719 1 72.38 457 HIS A C 1
ATOM 3521 O O . HIS A 1 457 ? -4.242 -80.25 -35.812 1 72.38 457 HIS A O 1
ATOM 3527 N N . GLU A 1 458 ? -3.881 -82.125 -34.594 1 74.56 458 GLU A N 1
ATOM 3528 C CA . GLU A 1 458 ? -4.141 -81.438 -33.344 1 74.56 458 GLU A CA 1
ATOM 3529 C C . GLU A 1 458 ? -3.061 -80.375 -33.062 1 74.56 458 GLU A C 1
ATOM 3531 O O . GLU A 1 458 ? -3.357 -79.312 -32.562 1 74.56 458 GLU A O 1
ATOM 3536 N N . ALA A 1 459 ? -1.854 -80.688 -33.344 1 69.5 459 ALA A N 1
ATOM 3537 C CA . ALA A 1 459 ? -0.75 -79.75 -33.188 1 69.5 459 ALA A CA 1
ATOM 3538 C C . ALA A 1 459 ? -0.916 -78.5 -34.094 1 69.5 459 ALA A C 1
ATOM 3540 O O . ALA A 1 459 ? -0.644 -77.375 -33.688 1 69.5 459 ALA A O 1
ATOM 3541 N N . GLY A 1 460 ? -1.362 -78.812 -35.281 1 70.56 460 GLY A N 1
ATOM 3542 C CA . GLY A 1 460 ? -1.632 -77.688 -36.219 1 70.56 460 GLY A CA 1
ATOM 3543 C C . GLY A 1 460 ? -2.68 -76.75 -35.688 1 70.56 460 GLY A C 1
ATOM 3544 O O . GLY A 1 460 ? -2.514 -75.5 -35.781 1 70.56 460 GLY A O 1
ATOM 3545 N N . ASN A 1 461 ? -3.705 -77.25 -35 1 76.25 461 ASN A N 1
ATOM 3546 C CA . ASN A 1 461 ? -4.742 -76.375 -34.406 1 76.25 461 ASN A CA 1
ATOM 3547 C C . ASN A 1 461 ? -4.199 -75.562 -33.25 1 76.25 461 ASN A C 1
ATOM 3549 O O . ASN A 1 461 ? -4.582 -74.375 -33.094 1 76.25 461 ASN A O 1
ATOM 3553 N N . SER A 1 462 ? -3.346 -76.125 -32.531 1 72.75 462 SER A N 1
ATOM 3554 C CA . SER A 1 462 ? -2.742 -75.438 -31.406 1 72.75 462 SER A CA 1
ATOM 3555 C C . SER A 1 462 ? -1.868 -74.25 -31.906 1 72.75 462 SER A C 1
ATOM 3557 O O . SER A 1 462 ? -1.876 -73.188 -31.328 1 72.75 462 SER A O 1
ATOM 3559 N N . VAL A 1 463 ? -1.194 -74.438 -32.969 1 71.19 463 VAL A N 1
ATOM 3560 C CA . VAL A 1 463 ? -0.325 -73.438 -33.531 1 71.19 463 VAL A CA 1
ATOM 3561 C C . VAL A 1 463 ? -1.167 -72.25 -34.094 1 71.19 463 VAL A C 1
ATOM 3563 O O . VAL A 1 463 ? -0.783 -71.125 -33.969 1 71.19 463 VAL A O 1
ATOM 3566 N N . GLU A 1 464 ? -2.303 -72.688 -34.594 1 76.56 464 GLU A N 1
ATOM 3567 C CA . GLU A 1 464 ? -3.203 -71.625 -35.094 1 76.56 464 GLU A CA 1
ATOM 3568 C C . GLU A 1 464 ? -3.734 -70.75 -33.969 1 76.56 464 GLU A C 1
ATOM 3570 O O . GLU A 1 464 ? -3.916 -69.562 -34.125 1 76.56 464 GLU A O 1
ATOM 3575 N N . GLU A 1 465 ? -3.953 -71.375 -32.844 1 77 465 GLU A N 1
ATOM 3576 C CA . GLU A 1 465 ? -4.402 -70.625 -31.672 1 77 465 GLU A CA 1
ATOM 3577 C C . GLU A 1 465 ? -3.316 -69.688 -31.156 1 77 465 GLU A C 1
ATOM 3579 O O . GLU A 1 465 ? -3.604 -68.562 -30.766 1 77 465 GLU A O 1
ATOM 3584 N N . ILE A 1 466 ? -2.107 -70.062 -31.203 1 73.75 466 ILE A N 1
ATOM 3585 C CA . ILE A 1 466 ? -0.981 -69.25 -30.797 1 73.75 466 ILE A CA 1
ATOM 3586 C C . ILE A 1 466 ? -0.859 -68.062 -31.719 1 73.75 466 ILE A C 1
ATOM 3588 O O . ILE A 1 466 ? -0.597 -66.938 -31.25 1 73.75 466 ILE A O 1
ATOM 3592 N N . LYS A 1 467 ? -1.032 -68.312 -32.938 1 74.12 467 LYS A N 1
ATOM 3593 C CA . LYS A 1 467 ? -0.961 -67.25 -33.906 1 74.12 467 LYS A CA 1
ATOM 3594 C C . LYS A 1 467 ? -1.993 -66.125 -33.594 1 74.12 467 LYS A C 1
ATOM 3596 O O . LYS A 1 467 ? -1.681 -64.938 -33.656 1 74.12 467 LYS A O 1
ATOM 3601 N N . ARG A 1 468 ? -3.197 -66.5 -33.188 1 83.5 468 ARG A N 1
ATOM 3602 C CA . ARG A 1 468 ? -4.27 -65.562 -32.906 1 83.5 468 ARG A CA 1
ATOM 3603 C C . ARG A 1 468 ? -3.938 -64.75 -31.656 1 83.5 468 ARG A C 1
ATOM 3605 O O . ARG A 1 468 ? -4.191 -63.531 -31.609 1 83.5 468 ARG A O 1
ATOM 3612 N N . GLU A 1 469 ? -3.355 -65.438 -30.719 1 77.25 469 GLU A N 1
ATOM 3613 C CA . GLU A 1 469 ? -3.004 -64.75 -29.469 1 77.25 469 GLU A CA 1
ATOM 3614 C C . GLU A 1 469 ? -1.85 -63.781 -29.703 1 77.25 469 GLU A C 1
ATOM 3616 O O . GLU A 1 469 ? -1.826 -62.719 -29.125 1 77.25 469 GLU A O 1
ATOM 3621 N N . ALA A 1 470 ? -0.919 -64.125 -30.484 1 76.06 470 ALA A N 1
ATOM 3622 C CA . ALA A 1 470 ? 0.203 -63.25 -30.812 1 76.06 470 ALA A CA 1
ATOM 3623 C C . ALA A 1 470 ? -0.274 -62 -31.531 1 76.06 470 ALA A C 1
ATOM 3625 O O . ALA A 1 470 ? 0.241 -60.875 -31.281 1 76.06 470 ALA A O 1
ATOM 3626 N N . GLU A 1 471 ? -1.271 -62.156 -32.344 1 81.94 471 GLU A N 1
ATOM 3627 C CA . GLU A 1 471 ? -1.841 -61.031 -33.031 1 81.94 471 GLU A CA 1
ATOM 3628 C C . GLU A 1 471 ? -2.463 -60.031 -32.062 1 81.94 471 GLU A C 1
ATOM 3630 O O . GLU A 1 471 ? -2.35 -58.812 -32.25 1 81.94 471 GLU A O 1
ATOM 3635 N N . LYS A 1 472 ? -3.064 -60.562 -31.078 1 83 472 LYS A N 1
ATOM 3636 C CA . LYS A 1 472 ? -3.648 -59.719 -30.047 1 83 472 LYS A CA 1
ATOM 3637 C C . LYS A 1 472 ? -2.568 -58.938 -29.312 1 83 472 LYS A C 1
ATOM 3639 O O . LYS A 1 472 ? -2.746 -57.75 -29 1 83 472 LYS A O 1
ATOM 3644 N N . VAL A 1 473 ? -1.48 -59.562 -29 1 80.44 473 VAL A N 1
ATOM 3645 C CA . VAL A 1 473 ? -0.38 -58.906 -28.281 1 80.44 473 VAL A CA 1
ATOM 3646 C C . VAL A 1 473 ? 0.217 -57.812 -29.125 1 80.44 473 VAL A C 1
ATOM 3648 O O . VAL A 1 473 ? 0.499 -56.719 -28.625 1 80.44 473 VAL A O 1
ATOM 3651 N N . ILE A 1 474 ? 0.366 -58.062 -30.344 1 79.25 474 ILE A N 1
ATOM 3652 C CA . ILE A 1 474 ? 0.923 -57.062 -31.25 1 79.25 474 ILE A CA 1
ATOM 3653 C C . ILE A 1 474 ? 0.016 -55.812 -31.297 1 79.25 474 ILE A C 1
ATOM 3655 O O . ILE A 1 474 ? 0.49 -54.688 -31.188 1 79.25 474 ILE A O 1
ATOM 3659 N N . SER A 1 475 ? -1.267 -56.062 -31.391 1 84.19 475 SER A N 1
ATOM 3660 C CA . SER A 1 475 ? -2.232 -54.969 -31.422 1 84.19 475 SER A CA 1
ATOM 3661 C C . SER A 1 475 ? -2.207 -54.156 -30.125 1 84.19 475 SER A C 1
ATOM 3663 O O . SER A 1 475 ? -2.234 -52.938 -30.156 1 84.19 475 SER A O 1
ATOM 3665 N N . ALA A 1 476 ? -2.131 -54.844 -29.031 1 82 476 ALA A N 1
ATOM 3666 C CA . ALA A 1 476 ? -2.094 -54.188 -27.734 1 82 476 ALA A CA 1
ATOM 3667 C C . ALA A 1 476 ? -0.822 -53.344 -27.562 1 82 476 ALA A C 1
ATOM 3669 O O . ALA A 1 476 ? -0.861 -52.25 -27.047 1 82 476 ALA A O 1
ATOM 3670 N N . ALA A 1 477 ? 0.228 -53.844 -28 1 81.19 477 ALA A N 1
ATOM 3671 C CA . ALA A 1 477 ? 1.505 -53.156 -27.906 1 81.19 477 ALA A CA 1
ATOM 3672 C C . ALA A 1 477 ? 1.486 -51.875 -28.75 1 81.19 477 ALA A C 1
ATOM 3674 O O . ALA A 1 477 ? 2.025 -50.844 -28.344 1 81.19 477 ALA A O 1
ATOM 3675 N N . GLN A 1 478 ? 0.849 -51.969 -29.875 1 82.88 478 GLN A N 1
ATOM 3676 C CA . GLN A 1 478 ? 0.728 -50.812 -30.734 1 82.88 478 GLN A CA 1
ATOM 3677 C C . GLN A 1 478 ? -0.14 -49.719 -30.094 1 82.88 478 GLN A C 1
ATOM 3679 O O . GLN A 1 478 ? 0.162 -48.531 -30.188 1 82.88 478 GLN A O 1
ATOM 3684 N N . GLU A 1 479 ? -1.146 -50.188 -29.438 1 85.5 479 GLU A N 1
ATOM 3685 C CA . GLU A 1 479 ? -2.016 -49.219 -28.75 1 85.5 479 GLU A CA 1
ATOM 3686 C C . GLU A 1 479 ? -1.29 -48.562 -27.578 1 85.5 479 GLU A C 1
ATOM 3688 O O . GLU A 1 479 ? -1.487 -47.375 -27.312 1 85.5 479 GLU A O 1
ATOM 3693 N N . ILE A 1 480 ? -0.481 -49.25 -26.891 1 85.44 480 ILE A N 1
ATOM 3694 C CA . ILE A 1 480 ? 0.313 -48.719 -25.797 1 85.44 480 ILE A CA 1
ATOM 3695 C C . ILE A 1 480 ? 1.275 -47.656 -26.328 1 85.44 480 ILE A C 1
ATOM 3697 O O . ILE A 1 480 ? 1.428 -46.594 -25.719 1 85.44 480 ILE A O 1
ATOM 3701 N N . GLN A 1 481 ? 1.864 -47.938 -27.438 1 82.06 481 GLN A N 1
ATOM 3702 C CA . GLN A 1 481 ? 2.791 -46.969 -28.047 1 82.06 481 GLN A CA 1
ATOM 3703 C C . GLN A 1 481 ? 2.084 -45.656 -28.391 1 82.06 481 GLN A C 1
ATOM 3705 O O . GLN A 1 481 ? 2.623 -44.594 -28.156 1 82.06 481 GLN A O 1
ATOM 3710 N N . ARG A 1 482 ? 0.894 -45.75 -28.953 1 86.38 482 ARG A N 1
ATOM 3711 C CA . ARG A 1 482 ? 0.125 -44.562 -29.297 1 86.38 482 ARG A CA 1
ATOM 3712 C C . ARG A 1 482 ? -0.252 -43.75 -28.062 1 86.38 482 ARG A C 1
ATOM 3714 O O . ARG A 1 482 ? -0.112 -42.531 -28.031 1 86.38 482 ARG A O 1
ATOM 3721 N N . ALA A 1 483 ? -0.728 -44.5 -27.047 1 85.44 483 ALA A N 1
ATOM 3722 C CA . ALA A 1 483 ? -1.116 -43.875 -25.797 1 85.44 483 ALA A CA 1
ATOM 3723 C C . ALA A 1 483 ? 0.079 -43.188 -25.141 1 85.44 483 ALA A C 1
ATOM 3725 O O . ALA A 1 483 ? -0.06 -42.094 -24.562 1 85.44 483 ALA A O 1
ATOM 3726 N N . MET A 1 484 ? 1.227 -43.719 -25.234 1 84.44 484 MET A N 1
ATOM 3727 C CA . MET A 1 484 ? 2.439 -43.156 -24.641 1 84.44 484 MET A CA 1
ATOM 3728 C C . MET A 1 484 ? 2.84 -41.875 -25.328 1 84.44 484 MET A C 1
ATOM 3730 O O . MET A 1 484 ? 3.33 -40.938 -24.688 1 84.44 484 MET A O 1
ATOM 3734 N N . HIS A 1 485 ? 2.643 -41.844 -26.609 1 85.62 485 HIS A N 1
ATOM 3735 C CA . HIS A 1 485 ? 2.928 -40.594 -27.328 1 85.62 485 HIS A CA 1
ATOM 3736 C C . HIS A 1 485 ? 2.035 -39.469 -26.859 1 85.62 485 HIS A C 1
ATOM 3738 O O . HIS A 1 485 ? 2.5 -38.344 -26.688 1 85.62 485 HIS A O 1
ATOM 3744 N N . GLU A 1 486 ? 0.809 -39.781 -26.656 1 87.31 486 GLU A N 1
ATOM 3745 C CA . GLU A 1 486 ? -0.127 -38.812 -26.141 1 87.31 486 GLU A CA 1
ATOM 3746 C C . GLU A 1 486 ? 0.265 -38.375 -24.734 1 87.31 486 GLU A C 1
ATOM 3748 O O . GLU A 1 486 ? 0.198 -37.188 -24.391 1 87.31 486 GLU A O 1
ATOM 3753 N N . GLU A 1 487 ? 0.736 -39.25 -23.906 1 87.69 487 GLU A N 1
ATOM 3754 C CA . GLU A 1 487 ? 1.149 -38.969 -22.531 1 87.69 487 GLU A CA 1
ATOM 3755 C C . GLU A 1 487 ? 2.367 -38.062 -22.5 1 87.69 487 GLU A C 1
ATOM 3757 O O . GLU A 1 487 ? 2.42 -37.125 -21.703 1 87.69 487 GLU A O 1
ATOM 3762 N N . LEU A 1 488 ? 3.242 -38.344 -23.375 1 88.38 488 LEU A N 1
ATOM 3763 C CA . LEU A 1 488 ? 4.453 -37.531 -23.406 1 88.38 488 LEU A CA 1
ATOM 3764 C C . LEU A 1 488 ? 4.133 -36.125 -23.828 1 88.38 488 LEU A C 1
ATOM 3766 O O . LEU A 1 488 ? 4.727 -35.156 -23.297 1 88.38 488 LEU A O 1
ATOM 3770 N N . GLU A 1 489 ? 3.197 -35.969 -24.719 1 90.12 489 GLU A N 1
ATOM 3771 C CA . GLU A 1 489 ? 2.773 -34.625 -25.125 1 90.12 489 GLU A CA 1
ATOM 3772 C C . GLU A 1 489 ? 2.1 -33.906 -23.969 1 90.12 489 GLU A C 1
ATOM 3774 O O . GLU A 1 489 ? 2.354 -32.719 -23.75 1 90.12 489 GLU A O 1
ATOM 3779 N N . ALA A 1 490 ? 1.25 -34.594 -23.281 1 89.75 490 ALA A N 1
ATOM 3780 C CA . ALA A 1 490 ? 0.567 -34 -22.141 1 89.75 490 ALA A CA 1
ATOM 3781 C C . ALA A 1 490 ? 1.563 -33.594 -21.047 1 89.75 490 ALA A C 1
ATOM 3783 O O . ALA A 1 490 ? 1.41 -32.562 -20.406 1 89.75 490 ALA A O 1
ATOM 3784 N N . LEU A 1 491 ? 2.568 -34.375 -20.828 1 91.19 491 LEU A N 1
ATOM 3785 C CA . LEU A 1 491 ? 3.592 -34.094 -19.828 1 91.19 491 LEU A CA 1
ATOM 3786 C C . LEU A 1 491 ? 4.391 -32.844 -20.203 1 91.19 491 LEU A C 1
ATOM 3788 O O . LEU A 1 491 ? 4.738 -32.031 -19.344 1 91.19 491 LEU A O 1
ATOM 3792 N N . ARG A 1 492 ? 4.602 -32.625 -21.453 1 91.44 492 ARG A N 1
ATOM 3793 C CA . ARG A 1 492 ? 5.285 -31.422 -21.922 1 91.44 492 ARG A CA 1
ATOM 3794 C C . ARG A 1 492 ? 4.449 -30.172 -21.641 1 91.44 492 ARG A C 1
ATOM 3796 O O . ARG A 1 492 ? 4.984 -29.141 -21.25 1 91.44 492 ARG A O 1
ATOM 3803 N N . GLU A 1 493 ? 3.219 -30.391 -21.891 1 92.62 493 GLU A N 1
ATOM 3804 C CA . GLU A 1 493 ? 2.316 -29.281 -21.609 1 92.62 493 GLU A CA 1
ATOM 3805 C C . GLU A 1 493 ? 2.338 -28.922 -20.125 1 92.62 493 GLU A C 1
ATOM 3807 O O . GLU A 1 493 ? 2.408 -27.734 -19.766 1 92.62 493 GLU A O 1
ATOM 3812 N N . ILE A 1 494 ? 2.281 -29.859 -19.266 1 92.38 494 ILE A N 1
ATOM 3813 C CA . ILE A 1 494 ? 2.326 -29.641 -17.828 1 92.38 494 ILE A CA 1
ATOM 3814 C C . ILE A 1 494 ? 3.623 -28.922 -17.453 1 92.38 494 ILE A C 1
ATOM 3816 O O . ILE A 1 494 ? 3.611 -27.969 -16.672 1 92.38 494 ILE A O 1
ATOM 3820 N N . GLU A 1 495 ? 4.641 -29.391 -18.031 1 93.5 495 GLU A N 1
ATOM 3821 C CA . GLU A 1 495 ? 5.945 -28.797 -17.766 1 93.5 495 GLU A CA 1
ATOM 3822 C C . GLU A 1 495 ? 5.969 -27.328 -18.156 1 93.5 495 GLU A C 1
ATOM 3824 O O . GLU A 1 495 ? 6.484 -26.484 -17.406 1 93.5 495 GLU A O 1
ATOM 3829 N N . THR A 1 496 ? 5.457 -27.016 -19.297 1 94.19 496 THR A N 1
ATOM 3830 C CA . THR A 1 496 ? 5.422 -25.641 -19.797 1 94.19 496 THR A CA 1
ATOM 3831 C C . THR A 1 496 ? 4.602 -24.75 -18.859 1 94.19 496 THR A C 1
ATOM 3833 O O . THR A 1 496 ? 5.043 -23.672 -18.484 1 94.19 496 THR A O 1
ATOM 3836 N N . HIS A 1 497 ? 3.455 -25.219 -18.484 1 94 497 HIS A N 1
ATOM 3837 C CA . HIS A 1 497 ? 2.59 -24.453 -17.594 1 94 497 HIS A CA 1
ATOM 3838 C C . HIS A 1 497 ? 3.225 -24.297 -16.219 1 94 497 HIS A C 1
ATOM 3840 O O . HIS A 1 497 ? 3.115 -23.234 -15.594 1 94 497 HIS A O 1
ATOM 3846 N N . ALA A 1 498 ? 3.859 -25.359 -15.734 1 92.94 498 ALA A N 1
ATOM 3847 C CA . ALA A 1 498 ? 4.539 -25.297 -14.445 1 92.94 498 ALA A CA 1
ATOM 3848 C C . ALA A 1 498 ? 5.656 -24.25 -14.461 1 92.94 498 ALA A C 1
ATOM 3850 O O . ALA A 1 498 ? 5.828 -23.5 -13.5 1 92.94 498 ALA A O 1
ATOM 3851 N N . LYS A 1 499 ? 6.363 -24.219 -15.555 1 92.88 499 LYS A N 1
ATOM 3852 C CA . LYS A 1 499 ? 7.422 -23.219 -15.703 1 92.88 499 LYS A CA 1
ATOM 3853 C C . LYS A 1 499 ? 6.855 -21.812 -15.672 1 92.88 499 LYS A C 1
ATOM 3855 O O . LYS A 1 499 ? 7.434 -20.922 -15.039 1 92.88 499 LYS A O 1
ATOM 3860 N N . GLN A 1 500 ? 5.777 -21.594 -16.297 1 94.25 500 GLN A N 1
ATOM 3861 C CA . GLN A 1 500 ? 5.125 -20.281 -16.312 1 94.25 500 GLN A CA 1
ATOM 3862 C C . GLN A 1 500 ? 4.656 -19.891 -14.914 1 94.25 500 GLN A C 1
ATOM 3864 O O . GLN A 1 500 ? 4.805 -18.734 -14.5 1 94.25 500 GLN A O 1
ATOM 3869 N N . ILE A 1 501 ? 4.121 -20.812 -14.211 1 92.75 501 ILE A N 1
ATOM 3870 C CA . ILE A 1 501 ? 3.67 -20.562 -12.844 1 92.75 501 ILE A CA 1
ATOM 3871 C C . ILE A 1 501 ? 4.859 -20.172 -11.969 1 92.75 501 ILE A C 1
ATOM 3873 O O . ILE A 1 501 ? 4.766 -19.266 -11.148 1 92.75 501 ILE A O 1
ATOM 3877 N N . ALA A 1 502 ? 5.938 -20.906 -12.156 1 92.56 502 ALA A N 1
ATOM 3878 C CA . ALA A 1 502 ? 7.148 -20.594 -11.398 1 92.56 502 ALA A CA 1
ATOM 3879 C C . ALA A 1 502 ? 7.609 -19.172 -11.664 1 92.56 502 ALA A C 1
ATOM 3881 O O . ALA A 1 502 ? 7.957 -18.438 -10.734 1 92.56 502 ALA A O 1
ATOM 3882 N N . GLU A 1 503 ? 7.594 -18.719 -12.891 1 94.19 503 GLU A N 1
ATOM 3883 C CA . GLU A 1 503 ? 7.977 -17.359 -13.266 1 94.19 503 GLU A CA 1
ATOM 3884 C C . GLU A 1 503 ? 7.023 -16.328 -12.664 1 94.19 503 GLU A C 1
ATOM 3886 O O . GLU A 1 503 ? 7.465 -15.312 -12.133 1 94.19 503 GLU A O 1
ATOM 3891 N N . ASP A 1 504 ? 5.793 -16.641 -12.766 1 93.44 504 ASP A N 1
ATOM 3892 C CA . ASP A 1 504 ? 4.777 -15.758 -12.203 1 93.44 504 ASP A CA 1
ATOM 3893 C C . ASP A 1 504 ? 4.926 -15.641 -10.688 1 93.44 504 ASP A C 1
ATOM 3895 O O . ASP A 1 504 ? 4.742 -14.562 -10.117 1 93.44 504 ASP A O 1
ATOM 3899 N N . SER A 1 505 ? 5.211 -16.75 -10.047 1 94.12 505 SER A N 1
ATOM 3900 C CA . SER A 1 505 ? 5.391 -16.75 -8.594 1 94.12 505 SER A CA 1
ATOM 3901 C C . SER A 1 505 ? 6.562 -15.875 -8.188 1 94.12 505 SER A C 1
ATOM 3903 O O . SER A 1 505 ? 6.492 -15.164 -7.18 1 94.12 505 SER A O 1
ATOM 3905 N N . GLN A 1 506 ? 7.602 -15.914 -8.977 1 93.06 506 GLN A N 1
ATOM 3906 C CA . GLN A 1 506 ? 8.758 -15.062 -8.703 1 93.06 506 GLN A CA 1
ATOM 3907 C C . GLN A 1 506 ? 8.406 -13.586 -8.852 1 93.06 506 GLN A C 1
ATOM 3909 O O . GLN A 1 506 ? 8.805 -12.758 -8.031 1 93.06 506 GLN A O 1
ATOM 3914 N N . LEU A 1 507 ? 7.672 -13.281 -9.875 1 93.25 507 LEU A N 1
ATOM 3915 C CA . LEU A 1 507 ? 7.223 -11.914 -10.094 1 93.25 507 LEU A CA 1
ATOM 3916 C C . LEU A 1 507 ? 6.336 -11.438 -8.953 1 93.25 507 LEU A C 1
ATOM 3918 O O . LEU A 1 507 ? 6.48 -10.305 -8.477 1 93.25 507 LEU A O 1
ATOM 3922 N N . VAL A 1 508 ? 5.457 -12.227 -8.5 1 94.62 508 VAL A N 1
ATOM 3923 C CA . VAL A 1 508 ? 4.547 -11.906 -7.398 1 94.62 508 VAL A CA 1
ATOM 3924 C C . VAL A 1 508 ? 5.348 -11.617 -6.133 1 94.62 508 VAL A C 1
ATOM 3926 O O . VAL A 1 508 ? 5.066 -10.656 -5.418 1 94.62 508 VAL A O 1
ATOM 3929 N N . GLU A 1 509 ? 6.305 -12.477 -5.898 1 95.38 509 GLU A N 1
ATOM 3930 C CA . GLU A 1 509 ? 7.145 -12.273 -4.719 1 95.38 509 GLU A CA 1
ATOM 3931 C C . GLU A 1 509 ? 7.871 -10.93 -4.785 1 95.38 509 GLU A C 1
ATOM 3933 O O . GLU A 1 509 ? 7.922 -10.203 -3.795 1 95.38 509 GLU A O 1
ATOM 3938 N N . GLU A 1 510 ? 8.383 -10.562 -5.906 1 95.5 510 GLU A N 1
ATOM 3939 C CA . GLU A 1 510 ? 9.094 -9.305 -6.102 1 95.5 510 GLU A CA 1
ATOM 3940 C C . GLU A 1 510 ? 8.156 -8.109 -5.906 1 95.5 510 GLU A C 1
ATOM 3942 O O . GLU A 1 510 ? 8.508 -7.148 -5.219 1 95.5 510 GLU A O 1
ATOM 3947 N N . LYS A 1 511 ? 7.039 -8.234 -6.523 1 96.25 511 LYS A N 1
ATOM 3948 C CA . LYS A 1 511 ? 6.07 -7.145 -6.441 1 96.25 511 LYS A CA 1
ATOM 3949 C C . LYS A 1 511 ? 5.523 -7.004 -5.023 1 96.25 511 LYS A C 1
ATOM 3951 O O . LYS A 1 511 ? 5.238 -5.895 -4.57 1 96.25 511 LYS A O 1
ATOM 3956 N N . ALA A 1 512 ? 5.363 -8.109 -4.332 1 95.75 512 ALA A N 1
ATOM 3957 C CA . ALA A 1 512 ? 4.941 -8.07 -2.934 1 95.75 512 ALA A CA 1
ATOM 3958 C C . ALA A 1 512 ? 5.965 -7.336 -2.072 1 95.75 512 ALA A C 1
ATOM 3960 O O . ALA A 1 512 ? 5.594 -6.539 -1.204 1 95.75 512 ALA A O 1
ATOM 3961 N N . GLN A 1 513 ? 7.223 -7.547 -2.367 1 95.19 513 GLN A N 1
ATOM 3962 C CA . GLN A 1 513 ? 8.281 -6.855 -1.637 1 95.19 513 GLN A CA 1
ATOM 3963 C C . GLN A 1 513 ? 8.234 -5.352 -1.9 1 95.19 513 GLN A C 1
ATOM 3965 O O . GLN A 1 513 ? 8.492 -4.551 -0.998 1 95.19 513 GLN A O 1
ATOM 3970 N N . THR A 1 514 ? 7.922 -4.996 -3.074 1 95.5 514 THR A N 1
ATOM 3971 C CA . THR A 1 514 ? 7.766 -3.588 -3.422 1 95.5 514 THR A CA 1
ATOM 3972 C C . THR A 1 514 ? 6.625 -2.957 -2.629 1 95.5 514 THR A C 1
ATOM 3974 O O . THR A 1 514 ? 6.75 -1.828 -2.146 1 95.5 514 THR A O 1
ATOM 3977 N N . VAL A 1 515 ? 5.57 -3.666 -2.463 1 94.62 515 VAL A N 1
ATOM 3978 C CA . VAL A 1 515 ? 4.43 -3.178 -1.696 1 94.62 515 VAL A CA 1
ATOM 3979 C C . VAL A 1 515 ? 4.828 -3.002 -0.232 1 94.62 515 VAL A C 1
ATOM 3981 O O . VAL A 1 515 ? 4.48 -1.999 0.396 1 94.62 515 VAL A O 1
ATOM 3984 N N . VAL A 1 516 ? 5.551 -3.996 0.3 1 95.5 516 VAL A N 1
ATOM 3985 C CA . VAL A 1 516 ? 6.008 -3.908 1.683 1 95.5 516 VAL A CA 1
ATOM 3986 C C . VAL A 1 516 ? 6.887 -2.67 1.859 1 95.5 516 VAL A C 1
ATOM 3988 O O . VAL A 1 516 ? 6.723 -1.919 2.824 1 95.5 516 VAL A O 1
ATOM 3991 N N . ALA A 1 517 ? 7.742 -2.396 0.927 1 94.69 517 ALA A N 1
ATOM 3992 C CA . ALA A 1 517 ? 8.625 -1.233 0.979 1 94.69 517 ALA A CA 1
ATOM 3993 C C . ALA A 1 517 ? 7.828 0.064 0.877 1 94.69 517 ALA A C 1
ATOM 3995 O O . ALA A 1 517 ? 8.094 1.021 1.608 1 94.69 517 ALA A O 1
ATOM 3996 N N . ALA A 1 518 ? 6.891 0.055 -0.014 1 94.81 518 ALA A N 1
ATOM 3997 C CA . ALA A 1 518 ? 6.035 1.224 -0.191 1 94.81 518 ALA A CA 1
ATOM 3998 C C . ALA A 1 518 ? 5.215 1.499 1.066 1 94.81 518 ALA A C 1
ATOM 4000 O O . ALA A 1 518 ? 5.094 2.648 1.497 1 94.81 518 ALA A O 1
ATOM 4001 N N . ALA A 1 519 ? 4.68 0.475 1.65 1 94 519 ALA A N 1
ATOM 4002 C CA . ALA A 1 519 ? 3.934 0.605 2.898 1 94 519 ALA A CA 1
ATOM 4003 C C . ALA A 1 519 ? 4.828 1.131 4.02 1 94 519 ALA A C 1
ATOM 4005 O O . ALA A 1 519 ? 4.402 1.967 4.82 1 94 519 ALA A O 1
ATOM 4006 N N . GLY A 1 520 ? 6.02 0.597 4.035 1 93.44 520 GLY A N 1
ATOM 4007 C CA . GLY A 1 520 ? 6.984 1.102 5.004 1 93.44 520 GLY A CA 1
ATOM 4008 C C . GLY A 1 520 ? 7.285 2.578 4.832 1 93.44 520 GLY A C 1
ATOM 4009 O O . GLY A 1 520 ? 7.379 3.316 5.812 1 93.44 520 GLY A O 1
ATOM 4010 N N . GLN A 1 521 ? 7.387 3.035 3.639 1 92.94 521 GLN A N 1
ATOM 4011 C CA . GLN A 1 521 ? 7.621 4.441 3.332 1 92.94 521 GLN A CA 1
ATOM 4012 C C . GLN A 1 521 ? 6.438 5.305 3.768 1 92.94 521 GLN A C 1
ATOM 4014 O O . GLN A 1 521 ? 6.625 6.383 4.332 1 92.94 521 GLN A O 1
ATOM 4019 N N . VAL A 1 522 ? 5.273 4.84 3.531 1 93.81 522 VAL A N 1
ATOM 4020 C CA . VAL A 1 522 ? 4.062 5.523 3.971 1 93.81 522 VAL A CA 1
ATOM 4021 C C . VAL A 1 522 ? 4.051 5.625 5.496 1 93.81 522 VAL A C 1
ATOM 4023 O O . VAL A 1 522 ? 3.748 6.688 6.051 1 93.81 522 VAL A O 1
ATOM 4026 N N . GLY A 1 523 ? 4.406 4.5 6.102 1 93.44 523 GLY A N 1
ATOM 4027 C CA . GLY A 1 523 ? 4.449 4.488 7.559 1 93.44 523 GLY A CA 1
ATOM 4028 C C . GLY A 1 523 ? 5.441 5.48 8.133 1 93.44 523 GLY A C 1
ATOM 4029 O O . GLY A 1 523 ? 5.117 6.211 9.07 1 93.44 523 GLY A O 1
ATOM 4030 N N . ARG A 1 524 ? 6.566 5.562 7.566 1 93 524 ARG A N 1
ATOM 4031 C CA . ARG A 1 524 ? 7.598 6.484 8.039 1 93 524 ARG A CA 1
ATOM 4032 C C . ARG A 1 524 ? 7.188 7.934 7.797 1 93 524 ARG A C 1
ATOM 4034 O O . ARG A 1 524 ? 7.348 8.781 8.68 1 93 524 ARG A O 1
ATOM 4041 N N . ALA A 1 525 ? 6.664 8.234 6.633 1 90.31 525 ALA A N 1
ATOM 4042 C CA . ALA A 1 525 ? 6.211 9.578 6.293 1 90.31 525 ALA A CA 1
ATOM 4043 C C . ALA A 1 525 ? 5.078 10.023 7.215 1 90.31 525 ALA A C 1
ATOM 4045 O O . ALA A 1 525 ? 5.07 11.156 7.699 1 90.31 525 ALA A O 1
ATOM 4046 N N . THR A 1 526 ? 4.203 9.148 7.449 1 91.38 526 THR A N 1
ATOM 4047 C CA . THR A 1 526 ? 3.07 9.43 8.32 1 91.38 526 THR A CA 1
ATOM 4048 C C . THR A 1 526 ? 3.539 9.688 9.75 1 91.38 526 THR A C 1
ATOM 4050 O O . THR A 1 526 ? 3.062 10.617 10.406 1 91.38 526 THR A O 1
ATOM 4053 N N . GLN A 1 527 ? 4.484 8.898 10.203 1 89.81 527 GLN A N 1
ATOM 4054 C CA . GLN A 1 527 ? 5 9.055 11.555 1 89.81 527 GLN A CA 1
ATOM 4055 C C . GLN A 1 527 ? 5.707 10.398 11.719 1 89.81 527 GLN A C 1
ATOM 4057 O O . GLN A 1 527 ? 5.594 11.039 12.773 1 89.81 527 GLN A O 1
ATOM 4062 N N . GLN A 1 528 ? 6.359 10.867 10.695 1 86.94 528 GLN A N 1
ATOM 4063 C CA . GLN A 1 528 ? 7.031 12.164 10.734 1 86.94 528 GLN A CA 1
ATOM 4064 C C . GLN A 1 528 ? 6.023 13.305 10.836 1 86.94 528 GLN A C 1
ATOM 4066 O O . GLN A 1 528 ? 6.238 14.258 11.586 1 86.94 528 GLN A O 1
ATOM 4071 N N . VAL A 1 529 ? 4.953 13.188 10.172 1 86.25 529 VAL A N 1
ATOM 4072 C CA . VAL A 1 529 ? 3.904 14.195 10.227 1 86.25 529 VAL A CA 1
ATOM 4073 C C . VAL A 1 529 ? 3.248 14.188 11.609 1 86.25 529 VAL A C 1
ATOM 4075 O O . VAL A 1 529 ? 2.984 15.242 12.188 1 86.25 529 VAL A O 1
ATOM 4078 N N . ILE A 1 530 ? 3.059 12.984 12.141 1 86.25 530 ILE A N 1
ATOM 4079 C CA . ILE A 1 530 ? 2.459 12.844 13.469 1 86.25 530 ILE A CA 1
ATOM 4080 C C . ILE A 1 530 ? 3.352 13.508 14.508 1 86.25 530 ILE A C 1
ATOM 4082 O O . ILE A 1 530 ? 2.867 14.242 15.375 1 86.25 530 ILE A O 1
ATOM 4086 N N . ASN A 1 531 ? 4.605 13.336 14.352 1 83.38 531 ASN A N 1
ATOM 4087 C CA . ASN A 1 531 ? 5.555 13.922 15.297 1 83.38 531 ASN A CA 1
ATOM 4088 C C . ASN A 1 531 ? 5.535 15.445 15.234 1 83.38 531 ASN A C 1
ATOM 4090 O O . ASN A 1 531 ? 5.594 16.109 16.266 1 83.38 531 ASN A O 1
ATOM 4094 N N . THR A 1 532 ? 5.363 15.945 14.094 1 79.06 532 THR A N 1
ATOM 4095 C CA . THR A 1 532 ? 5.324 17.391 13.914 1 79.06 532 THR A CA 1
ATOM 4096 C C . THR A 1 532 ? 3.98 17.953 14.367 1 79.06 532 THR A C 1
ATOM 4098 O O . THR A 1 532 ? 3.928 19.016 15 1 79.06 532 THR A O 1
ATOM 4101 N N . ALA A 1 533 ? 2.961 17.203 14.086 1 79.69 533 ALA A N 1
ATOM 4102 C CA . ALA A 1 533 ? 1.608 17.641 14.43 1 79.69 533 ALA A CA 1
ATOM 4103 C C . ALA A 1 533 ? 1.337 17.469 15.922 1 79.69 533 ALA A C 1
ATOM 4105 O O . ALA A 1 533 ? 0.47 18.156 16.484 1 79.69 533 ALA A O 1
ATOM 4106 N N . SER A 1 534 ? 2.027 16.516 16.578 1 77.81 534 SER A N 1
ATOM 4107 C CA . SER A 1 534 ? 1.805 16.234 17.984 1 77.81 534 SER A CA 1
ATOM 4108 C C . SER A 1 534 ? 2.152 17.438 18.844 1 77.81 534 SER A C 1
ATOM 4110 O O . SER A 1 534 ? 1.729 17.516 20 1 77.81 534 SER A O 1
ATOM 4112 N N . LEU A 1 535 ? 2.795 18.391 18.188 1 72.38 535 LEU A N 1
ATOM 4113 C CA . LEU A 1 535 ? 3.115 19.625 18.891 1 72.38 535 LEU A CA 1
ATOM 4114 C C . LEU A 1 535 ? 1.87 20.484 19.078 1 72.38 535 LEU A C 1
ATOM 4116 O O . LEU A 1 535 ? 1.833 21.359 19.969 1 72.38 535 LEU A O 1
ATOM 4120 N N . PHE A 1 536 ? 0.906 20.141 18.328 1 74.56 536 PHE A N 1
ATOM 4121 C CA . PHE A 1 536 ? -0.349 20.875 18.422 1 74.56 536 PHE A CA 1
ATOM 4122 C C . PHE A 1 536 ? -1.411 20.047 19.141 1 74.56 536 PHE A C 1
ATOM 4124 O O . PHE A 1 536 ? -1.647 18.891 18.781 1 74.56 536 PHE A O 1
ATOM 4131 N N . LYS A 1 537 ? -1.817 20.344 20.375 1 72.75 537 LYS A N 1
ATOM 4132 C CA . LYS A 1 537 ? -2.781 19.609 21.203 1 72.75 537 LYS A CA 1
ATOM 4133 C C . LYS A 1 537 ? -4.211 20 20.828 1 72.75 537 LYS A C 1
ATOM 4135 O O . LYS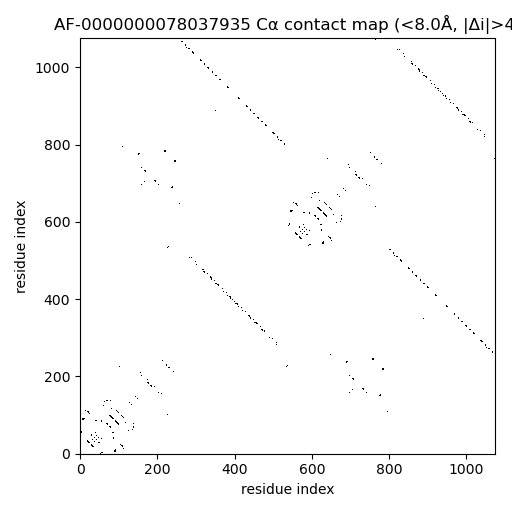 A 1 537 ? -4.574 21.172 20.859 1 72.75 537 LYS A O 1
ATOM 4140 N N . THR A 1 538 ? -4.992 19.188 20.188 1 64.75 538 THR A N 1
ATOM 4141 C CA . THR A 1 538 ? -6.406 19.438 19.906 1 64.75 538 THR A CA 1
ATOM 4142 C C . THR A 1 538 ? -7.281 18.734 20.953 1 64.75 538 THR A C 1
ATOM 4144 O O . THR A 1 538 ? -6.867 17.75 21.562 1 64.75 538 THR A O 1
ATOM 4147 N N . MET B 1 1 ? -38.25 31.719 9.594 1 71.88 1 MET B N 1
ATOM 4148 C CA . MET B 1 1 ? -37.188 30.781 9.945 1 71.88 1 MET B CA 1
ATOM 4149 C C . MET B 1 1 ? -37.656 29.344 9.836 1 71.88 1 MET B C 1
ATOM 4151 O O . MET B 1 1 ? -38.781 29.031 10.211 1 71.88 1 MET B O 1
ATOM 4155 N N . ARG B 1 2 ? -36.969 28.562 9.016 1 78.12 2 ARG B N 1
ATOM 4156 C CA . ARG B 1 2 ? -37.312 27.156 8.82 1 78.12 2 ARG B CA 1
ATOM 4157 C C . ARG B 1 2 ? -37.438 26.438 10.156 1 78.12 2 ARG B C 1
ATOM 4159 O O . ARG B 1 2 ? -36.625 26.609 11.047 1 78.12 2 ARG B O 1
ATOM 4166 N N . ILE B 1 3 ? -38.625 25.812 10.391 1 82.19 3 ILE B N 1
ATOM 4167 C CA . ILE B 1 3 ? -38.812 25.016 11.586 1 82.19 3 ILE B CA 1
ATOM 4168 C C . ILE B 1 3 ? -38.719 23.531 11.234 1 82.19 3 ILE B C 1
ATOM 4170 O O . ILE B 1 3 ? -39.594 22.984 10.555 1 82.19 3 ILE B O 1
ATOM 4174 N N . ASN B 1 4 ? -37.625 22.969 11.727 1 83.62 4 ASN B N 1
ATOM 4175 C CA . ASN B 1 4 ? -37.375 21.562 11.438 1 83.62 4 ASN B CA 1
ATOM 4176 C C . ASN B 1 4 ? -38.031 20.656 12.469 1 83.62 4 ASN B C 1
ATOM 4178 O O . ASN B 1 4 ? -37.875 20.859 13.672 1 83.62 4 ASN B O 1
ATOM 4182 N N . GLN B 1 5 ? -38.844 19.75 11.977 1 86.69 5 GLN B N 1
ATOM 4183 C CA . GLN B 1 5 ? -39.531 18.766 12.805 1 86.69 5 GLN B CA 1
ATOM 4184 C C . GLN B 1 5 ? -39.281 17.344 12.312 1 86.69 5 GLN B C 1
ATOM 4186 O O . GLN B 1 5 ? -38.812 17.156 11.188 1 86.69 5 GLN B O 1
ATOM 4191 N N . PRO B 1 6 ? -39.375 16.234 13.25 1 85.06 6 PRO B N 1
ATOM 4192 C CA . PRO B 1 6 ? -39.781 16.203 14.656 1 85.06 6 PRO B CA 1
ATOM 4193 C C . PRO B 1 6 ? -38.594 16.469 15.602 1 85.06 6 PRO B C 1
ATOM 4195 O O . PRO B 1 6 ? -37.438 16.391 15.188 1 85.06 6 PRO B O 1
ATOM 4198 N N . VAL B 1 7 ? -38.969 16.844 16.828 1 90.88 7 VAL B N 1
ATOM 4199 C CA . VAL B 1 7 ? -37.969 16.984 17.875 1 90.88 7 VAL B CA 1
ATOM 4200 C C . VAL B 1 7 ? -38.281 16.062 19.047 1 90.88 7 VAL B C 1
ATOM 4202 O O . VAL B 1 7 ? -39.406 16 19.5 1 90.88 7 VAL B O 1
ATOM 4205 N N . THR B 1 8 ? -37.375 15.141 19.469 1 90.62 8 THR B N 1
ATOM 4206 C CA . THR B 1 8 ? -37.562 14.164 20.531 1 90.62 8 THR B CA 1
ATOM 4207 C C . THR B 1 8 ? -37.094 14.727 21.875 1 90.62 8 THR B C 1
ATOM 4209 O O . THR B 1 8 ? -37.469 14.203 22.938 1 90.62 8 THR B O 1
ATOM 4212 N N . GLN B 1 9 ? -36.344 15.602 22.047 1 85.56 9 GLN B N 1
ATOM 4213 C CA . GLN B 1 9 ? -35.688 16.234 23.203 1 85.56 9 GLN B CA 1
ATOM 4214 C C . GLN B 1 9 ? -34.719 15.266 23.875 1 85.56 9 GLN B C 1
ATOM 4216 O O . GLN B 1 9 ? -34.469 15.383 25.062 1 85.56 9 GLN B O 1
ATOM 4221 N N . ARG B 1 10 ? -34.375 14.172 23.172 1 92.5 10 ARG B N 1
ATOM 4222 C CA . ARG B 1 10 ? -33.25 13.32 23.609 1 92.5 10 ARG B CA 1
ATOM 4223 C C . ARG B 1 10 ? -31.922 13.883 23.141 1 92.5 10 ARG B C 1
ATOM 4225 O O . ARG B 1 10 ? -31.719 14.133 21.953 1 92.5 10 ARG B O 1
ATOM 4232 N N . GLU B 1 11 ? -30.984 14.125 24.047 1 94.25 11 GLU B N 1
ATOM 4233 C CA . GLU B 1 11 ? -29.688 14.719 23.719 1 94.25 11 GLU B CA 1
ATOM 4234 C C . GLU B 1 11 ? -28.703 13.656 23.234 1 94.25 11 GLU B C 1
ATOM 4236 O O . GLU B 1 11 ? -28.578 12.594 23.844 1 94.25 11 GLU B O 1
ATOM 4241 N N . TYR B 1 12 ? -28.172 13.859 22.156 1 94.81 12 TYR B N 1
ATOM 4242 C CA . TYR B 1 12 ? -27.047 13.094 21.625 1 94.81 12 TYR B CA 1
ATOM 4243 C C . TYR B 1 12 ? -25.719 13.75 21.984 1 94.81 12 TYR B C 1
ATOM 4245 O O . TYR B 1 12 ? -25.25 14.641 21.281 1 94.81 12 TYR B O 1
ATOM 4253 N N . PRO B 1 13 ? -25.031 13.336 23.016 1 92.38 13 PRO B N 1
ATOM 4254 C CA . PRO B 1 13 ? -23.859 14.039 23.531 1 92.38 13 PRO B CA 1
ATOM 4255 C C . PRO B 1 13 ? -22.703 14.055 22.562 1 92.38 13 PRO B C 1
ATOM 4257 O O . PRO B 1 13 ? -22.422 13.047 21.906 1 92.38 13 PRO B O 1
ATOM 4260 N N . VAL B 1 14 ? -22.062 15.211 22.531 1 93.25 14 VAL B N 1
ATOM 4261 C CA . VAL B 1 14 ? -20.906 15.375 21.656 1 93.25 14 VAL B CA 1
ATOM 4262 C C . VAL B 1 14 ? -19.656 14.828 22.344 1 93.25 14 VAL B C 1
ATOM 4264 O O . VAL B 1 14 ? -19.391 15.125 23.516 1 93.25 14 VAL B O 1
ATOM 4267 N N . ARG B 1 15 ? -18.844 14.062 21.594 1 91.38 15 ARG B N 1
ATOM 4268 C CA . ARG B 1 15 ? -17.625 13.461 22.125 1 91.38 15 ARG B CA 1
ATOM 4269 C C . ARG B 1 15 ? -16.531 14.508 22.312 1 91.38 15 ARG B C 1
ATOM 4271 O O . ARG B 1 15 ? -16.484 15.492 21.578 1 91.38 15 ARG B O 1
ATOM 4278 N N . ASP B 1 16 ? -15.57 14.273 23.188 1 86.44 16 ASP B N 1
ATOM 4279 C CA . ASP B 1 16 ? -14.477 15.188 23.5 1 86.44 16 ASP B CA 1
ATOM 4280 C C . ASP B 1 16 ? -13.453 15.234 22.359 1 86.44 16 ASP B C 1
ATOM 4282 O O . ASP B 1 16 ? -12.789 16.25 22.156 1 86.44 16 ASP B O 1
ATOM 4286 N N . ASP B 1 17 ? -13.422 14.172 21.641 1 81.88 17 ASP B N 1
ATOM 4287 C CA . ASP B 1 17 ? -12.367 14.047 20.641 1 81.88 17 ASP B CA 1
ATOM 4288 C C . ASP B 1 17 ? -12.891 14.422 19.25 1 81.88 17 ASP B C 1
ATOM 4290 O O . ASP B 1 17 ? -12.203 14.203 18.25 1 81.88 17 ASP B O 1
ATOM 4294 N N . CYS B 1 18 ? -14.133 15.016 19.188 1 86.69 18 CYS B N 1
ATOM 4295 C CA . CYS B 1 18 ? -14.703 15.312 17.875 1 86.69 18 CYS B CA 1
ATOM 4296 C C . CYS B 1 18 ? -14.742 16.812 17.625 1 86.69 18 CYS B C 1
ATOM 4298 O O . CYS B 1 18 ? -14.734 17.609 18.562 1 86.69 18 CYS B O 1
ATOM 4300 N N . ALA B 1 19 ? -14.562 17.219 16.422 1 89.88 19 ALA B N 1
ATOM 4301 C CA . ALA B 1 19 ? -14.766 18.578 15.93 1 89.88 19 ALA B CA 1
ATOM 4302 C C . ALA B 1 19 ? -15.656 18.578 14.688 1 89.88 19 ALA B C 1
ATOM 4304 O O . ALA B 1 19 ? -15.273 18.047 13.641 1 89.88 19 ALA B O 1
ATOM 4305 N N . ILE B 1 20 ? -16.797 19.172 14.875 1 93.56 20 ILE B N 1
ATOM 4306 C CA . ILE B 1 20 ? -17.75 19.219 13.773 1 93.56 20 ILE B CA 1
ATOM 4307 C C . ILE B 1 20 ? -17.422 20.422 12.883 1 93.56 20 ILE B C 1
ATOM 4309 O O . ILE B 1 20 ? -17.562 21.578 13.305 1 93.56 20 ILE B O 1
ATOM 4313 N N . ILE B 1 21 ? -16.969 20.188 11.695 1 92.38 21 ILE B N 1
ATOM 4314 C CA . ILE B 1 21 ? -16.516 21.25 10.812 1 92.38 21 ILE B CA 1
ATOM 4315 C C . ILE B 1 21 ? -17.359 21.281 9.547 1 92.38 21 ILE B C 1
ATOM 4317 O O . ILE B 1 21 ? -17.656 20.234 8.969 1 92.38 21 ILE B O 1
ATOM 4321 N N . SER B 1 22 ? -17.75 22.391 9.102 1 93.81 22 SER B N 1
ATOM 4322 C CA . SER B 1 22 ? -18.469 22.594 7.844 1 93.81 22 SER B CA 1
ATOM 4323 C C . SER B 1 22 ? -18.078 23.906 7.184 1 93.81 22 SER B C 1
ATOM 4325 O O . SER B 1 22 ? -17.578 24.812 7.852 1 93.81 22 SER B O 1
ATOM 4327 N N . HIS B 1 23 ? -18.109 23.969 5.887 1 92.81 23 HIS B N 1
ATOM 4328 C CA . HIS B 1 23 ? -17.969 25.203 5.113 1 92.81 23 HIS B CA 1
ATOM 4329 C C . HIS B 1 23 ? -19.25 25.547 4.383 1 92.81 23 HIS B C 1
ATOM 4331 O O . HIS B 1 23 ? -20.016 24.656 3.996 1 92.81 23 HIS B O 1
ATOM 4337 N N . THR B 1 24 ? -19.531 26.719 4.34 1 94.06 24 THR B N 1
ATOM 4338 C CA . THR B 1 24 ? -20.688 27.188 3.596 1 94.06 24 THR B CA 1
ATOM 4339 C C . THR B 1 24 ? -20.297 28.281 2.607 1 94.06 24 THR B C 1
ATOM 4341 O O . THR B 1 24 ? -19.234 28.891 2.74 1 94.06 24 THR B O 1
ATOM 4344 N N . ASP B 1 25 ? -21.062 28.453 1.601 1 92.94 25 ASP B N 1
ATOM 4345 C CA . ASP B 1 25 ? -20.875 29.594 0.715 1 92.94 25 ASP B CA 1
ATOM 4346 C C . ASP B 1 25 ? -21.438 30.875 1.342 1 92.94 25 ASP B C 1
ATOM 4348 O O . ASP B 1 25 ? -21.781 30.891 2.523 1 92.94 25 ASP B O 1
ATOM 4352 N N . GLU B 1 26 ? -21.375 31.969 0.646 1 91.75 26 GLU B N 1
ATOM 4353 C CA . GLU B 1 26 ? -21.781 33.281 1.163 1 91.75 26 GLU B CA 1
ATOM 4354 C C . GLU B 1 26 ? -23.281 33.281 1.486 1 91.75 26 GLU B C 1
ATOM 4356 O O . GLU B 1 26 ? -23.734 34.125 2.273 1 91.75 26 GLU B O 1
ATOM 4361 N N . LYS B 1 27 ? -24.031 32.25 0.789 1 92.31 27 LYS B N 1
ATOM 4362 C CA . LYS B 1 27 ? -25.469 32.188 1.006 1 92.31 27 LYS B CA 1
ATOM 4363 C C . LYS B 1 27 ? -25.812 31.203 2.105 1 92.31 27 LYS B C 1
ATOM 4365 O O . LYS B 1 27 ? -27 30.953 2.381 1 92.31 27 LYS B O 1
ATOM 4370 N N . GLY B 1 28 ? -24.844 30.594 2.688 1 91.56 28 GLY B N 1
ATOM 4371 C CA . GLY B 1 28 ? -25.062 29.672 3.791 1 91.56 28 GLY B CA 1
ATOM 4372 C C . GLY B 1 28 ? -25.312 28.25 3.336 1 91.56 28 GLY B C 1
ATOM 4373 O O . GLY B 1 28 ? -25.797 27.422 4.102 1 91.56 28 GLY B O 1
ATOM 4374 N N . ARG B 1 29 ? -25.016 27.953 2.088 1 96.06 29 ARG B N 1
ATOM 4375 C CA . ARG B 1 29 ? -25.156 26.594 1.592 1 96.06 29 ARG B CA 1
ATOM 4376 C C . ARG B 1 29 ? -23.906 25.766 1.881 1 96.06 29 ARG B C 1
ATOM 4378 O O . ARG B 1 29 ? -22.781 26.25 1.674 1 96.06 29 ARG B O 1
ATOM 4385 N N . ILE B 1 30 ? -24.125 24.578 2.299 1 94.5 30 ILE B N 1
ATOM 4386 C CA . ILE B 1 30 ? -23.031 23.719 2.723 1 94.5 30 ILE B CA 1
ATOM 4387 C C . ILE B 1 30 ? -22.188 23.312 1.513 1 94.5 30 ILE B C 1
ATOM 4389 O O . ILE B 1 30 ? -22.719 22.781 0.533 1 94.5 30 ILE B O 1
ATOM 4393 N N . THR B 1 31 ? -20.891 23.5 1.535 1 92.12 31 THR B N 1
ATOM 4394 C CA . THR B 1 31 ? -19.969 23.156 0.455 1 92.12 31 THR B CA 1
ATOM 4395 C C . THR B 1 31 ? -19 22.062 0.898 1 92.12 31 THR B C 1
ATOM 4397 O O . THR B 1 31 ? -18.359 21.406 0.065 1 92.12 31 THR B O 1
ATOM 4400 N N . TYR B 1 32 ? -18.953 21.922 2.148 1 90.44 32 TYR B N 1
ATOM 4401 C CA . TYR B 1 32 ? -18.062 20.906 2.711 1 90.44 32 TYR B CA 1
ATOM 4402 C C . TYR B 1 32 ? -18.531 20.5 4.105 1 90.44 32 TYR B C 1
ATOM 4404 O O . TYR B 1 32 ? -19.078 21.312 4.848 1 90.44 32 TYR B O 1
ATOM 4412 N N . PHE B 1 33 ? -18.312 19.281 4.504 1 91.88 33 PHE B N 1
ATOM 4413 C CA . PHE B 1 33 ? -18.516 18.781 5.855 1 91.88 33 PHE B CA 1
ATOM 4414 C C . PHE B 1 33 ? -17.578 17.625 6.148 1 91.88 33 PHE B C 1
ATOM 4416 O O . PHE B 1 33 ? -17.156 16.906 5.234 1 91.88 33 PHE B O 1
ATOM 4423 N N . ASN B 1 34 ? -17.25 17.5 7.43 1 88.25 34 ASN B N 1
ATOM 4424 C CA . ASN B 1 34 ? -16.375 16.391 7.785 1 88.25 34 ASN B CA 1
ATOM 4425 C C . ASN B 1 34 ? -17.156 15.195 8.312 1 88.25 34 ASN B C 1
ATOM 4427 O O . ASN B 1 34 ? -18.391 15.211 8.328 1 88.25 34 ASN B O 1
ATOM 4431 N N . LYS B 1 35 ? -16.547 14.125 8.648 1 88.31 35 LYS B N 1
ATOM 4432 C CA . LYS B 1 35 ? -17.172 12.875 9.078 1 88.31 35 LYS B CA 1
ATOM 4433 C C . LYS B 1 35 ? -17.984 13.07 10.352 1 88.31 35 LYS B C 1
ATOM 4435 O O . LYS B 1 35 ? -19.062 12.5 10.5 1 88.31 35 LYS B O 1
ATOM 4440 N N . ASP B 1 36 ? -17.422 13.883 11.211 1 92.19 36 ASP B N 1
ATOM 4441 C CA . ASP B 1 36 ? -18.125 14.141 12.469 1 92.19 36 ASP B CA 1
ATOM 4442 C C . ASP B 1 36 ? -19.453 14.844 12.211 1 92.19 36 ASP B C 1
ATOM 4444 O O . ASP B 1 36 ? -20.453 14.539 12.859 1 92.19 36 ASP B O 1
ATOM 4448 N N . PHE B 1 37 ? -19.453 15.789 11.273 1 94.88 37 PHE B N 1
ATOM 4449 C CA . PHE B 1 37 ? -20.688 16.469 10.906 1 94.88 37 PHE B CA 1
ATOM 4450 C C . PHE B 1 37 ? -21.734 15.484 10.406 1 94.88 37 PHE B C 1
ATOM 4452 O O . PHE B 1 37 ? -22.906 15.578 10.766 1 94.88 37 PHE B O 1
ATOM 4459 N N . LEU B 1 38 ? -21.312 14.609 9.609 1 93.38 38 LEU B N 1
ATOM 4460 C CA . LEU B 1 38 ? -22.203 13.586 9.062 1 93.38 38 LEU B CA 1
ATOM 4461 C C . LEU B 1 38 ? -22.766 12.719 10.18 1 93.38 38 LEU B C 1
ATOM 4463 O O . LEU B 1 38 ? -23.969 12.438 10.203 1 93.38 38 LEU B O 1
ATOM 4467 N N . GLU B 1 39 ? -21.969 12.336 11.047 1 94 39 GLU B N 1
ATOM 4468 C CA . GLU B 1 39 ? -22.375 11.477 12.148 1 94 39 GLU B CA 1
ATOM 4469 C C . GLU B 1 39 ? -23.406 12.18 13.039 1 94 39 GLU B C 1
ATOM 4471 O O . GLU B 1 39 ? -24.438 11.602 13.375 1 94 39 GLU B O 1
ATOM 4476 N N . TYR B 1 40 ? -23.125 13.398 13.32 1 94.56 40 TYR B N 1
ATOM 4477 C CA . TYR B 1 40 ? -23.953 14.086 14.305 1 94.56 40 TYR B CA 1
ATOM 4478 C C . TYR B 1 40 ? -25.234 14.609 13.672 1 94.56 40 TYR B C 1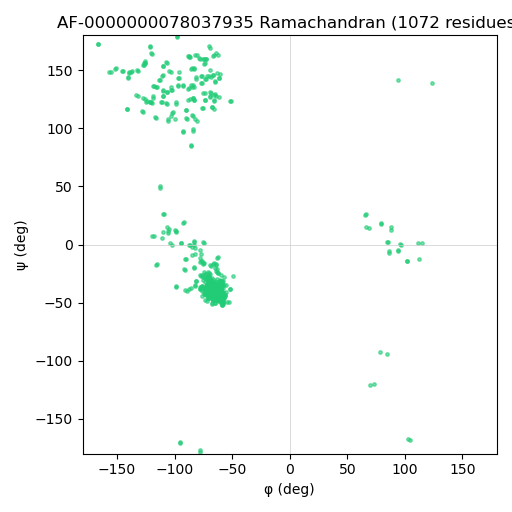
ATOM 4480 O O . TYR B 1 40 ? -26.266 14.695 14.328 1 94.56 40 TYR B O 1
ATOM 4488 N N . SER B 1 41 ? -25.203 14.953 12.469 1 94.25 41 SER B N 1
ATOM 4489 C CA . SER B 1 41 ? -26.406 15.406 11.789 1 94.25 41 SER B CA 1
ATOM 4490 C C . SER B 1 41 ? -27.344 14.234 11.508 1 94.25 41 SER B C 1
ATOM 4492 O O . SER B 1 41 ? -28.578 14.406 11.516 1 94.25 41 SER B O 1
ATOM 4494 N N . GLY B 1 42 ? -26.719 13.086 11.156 1 94 42 GLY B N 1
ATO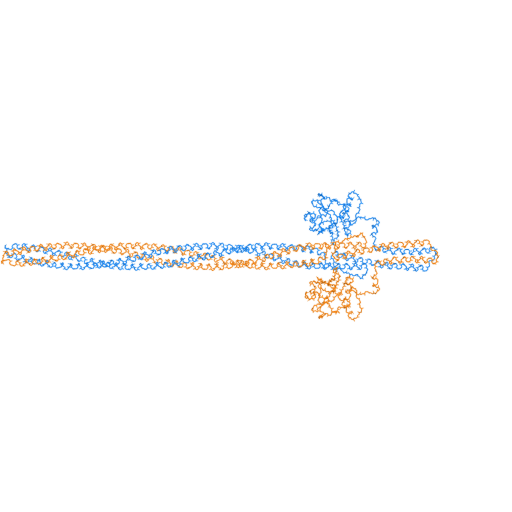M 4495 C CA . GLY B 1 42 ? -27.5 11.891 10.859 1 94 42 GLY B CA 1
ATOM 4496 C C . GLY B 1 42 ? -27.969 11.836 9.422 1 94 42 GLY B C 1
ATOM 4497 O O . GLY B 1 42 ? -28.703 10.922 9.039 1 94 42 GLY B O 1
ATOM 4498 N N . PHE B 1 43 ? -27.609 12.789 8.602 1 93.56 43 PHE B N 1
ATOM 4499 C CA . PHE B 1 43 ? -28.016 12.852 7.203 1 93.56 43 PHE B CA 1
ATOM 4500 C C . PHE B 1 43 ? -27.031 12.094 6.324 1 93.56 43 PHE B C 1
ATOM 4502 O O . PHE B 1 43 ? -25.906 11.812 6.742 1 93.56 43 PHE B O 1
ATOM 4509 N N . ALA B 1 44 ? -27.516 11.789 5.125 1 93.12 44 ALA B N 1
ATOM 4510 C CA . ALA B 1 44 ? -26.609 11.25 4.105 1 93.12 44 ALA B CA 1
ATOM 4511 C C . ALA B 1 44 ? -25.859 12.367 3.391 1 93.12 44 ALA B C 1
ATOM 4513 O O . ALA B 1 44 ? -26.344 13.5 3.328 1 93.12 44 ALA B O 1
ATOM 4514 N N . PRO B 1 45 ? -24.688 12.125 2.904 1 91.75 45 PRO B N 1
ATOM 4515 C CA . PRO B 1 45 ? -23.875 13.133 2.225 1 91.75 45 PRO B CA 1
ATOM 4516 C C . PRO B 1 45 ? -24.641 13.852 1.109 1 91.75 45 PRO B C 1
ATOM 4518 O O . PRO B 1 45 ? -24.516 15.07 0.955 1 91.75 45 PRO B O 1
ATOM 4521 N N . GLU B 1 46 ? -25.469 13.094 0.392 1 92 46 GLU B N 1
ATOM 4522 C CA . GLU B 1 46 ? -26.188 13.656 -0.742 1 92 46 GLU B CA 1
ATOM 4523 C C . GLU B 1 46 ? -27.281 14.617 -0.277 1 92 46 GLU B C 1
ATOM 4525 O O . GLU B 1 46 ? -27.641 15.547 -1 1 92 46 GLU B O 1
ATOM 4530 N N . GLU B 1 47 ? -27.734 14.422 0.959 1 93.56 47 GLU B N 1
ATOM 4531 C CA . GLU B 1 47 ? -28.797 15.234 1.511 1 93.56 47 GLU B CA 1
ATOM 4532 C C . GLU B 1 47 ? -28.266 16.547 2.074 1 93.56 47 GLU B C 1
ATOM 4534 O O . GLU B 1 47 ? -29.016 17.5 2.275 1 93.56 47 GLU B O 1
ATOM 4539 N N . LEU B 1 48 ? -26.969 16.594 2.359 1 92 48 LEU B N 1
ATOM 4540 C CA . LEU B 1 48 ? -26.391 17.75 3.041 1 92 48 LEU B CA 1
ATOM 4541 C C . LEU B 1 48 ? -25.734 18.703 2.043 1 92 48 LEU B C 1
ATOM 4543 O O . LEU B 1 48 ? -25.859 19.922 2.17 1 92 48 LEU B O 1
ATOM 4547 N N . MET B 1 49 ? -25.141 18.156 1.017 1 93 49 MET B N 1
ATOM 4548 C CA . MET B 1 49 ? -24.375 18.969 0.073 1 93 49 MET B CA 1
ATOM 4549 C C . MET B 1 49 ? -25.281 19.938 -0.679 1 93 49 MET B C 1
ATOM 4551 O O . MET B 1 49 ? -26.281 19.531 -1.253 1 93 49 MET B O 1
ATOM 4555 N N . GLY B 1 50 ? -24.953 21.109 -0.596 1 92.69 50 GLY B N 1
ATOM 4556 C CA . GLY B 1 50 ? -25.688 22.125 -1.335 1 92.69 50 GLY B CA 1
ATOM 4557 C C . GLY B 1 50 ? -26.906 22.641 -0.597 1 92.69 50 GLY B C 1
ATOM 4558 O O . GLY B 1 50 ? -27.531 23.609 -1.023 1 92.69 50 GLY B O 1
ATOM 4559 N N . GLN B 1 51 ? -27.219 22.062 0.448 1 93.12 51 GLN B N 1
ATOM 4560 C CA . GLN B 1 51 ? -28.391 22.469 1.224 1 93.12 51 GLN B CA 1
ATOM 4561 C C . GLN B 1 51 ? -28.047 23.609 2.18 1 93.12 51 GLN B C 1
ATOM 4563 O O . GLN B 1 51 ? -26.891 23.781 2.553 1 93.12 51 GLN B O 1
ATOM 4568 N N . PRO B 1 52 ? -29.094 24.422 2.459 1 93.62 52 PRO B N 1
ATOM 4569 C CA . PRO B 1 52 ? -28.844 25.453 3.463 1 93.62 52 PRO B CA 1
ATOM 4570 C C . PRO B 1 52 ? -28.469 24.891 4.828 1 93.62 52 PRO B C 1
ATOM 4572 O O . PRO B 1 52 ? -29.016 23.859 5.242 1 93.62 52 PRO B O 1
ATOM 4575 N N . HIS B 1 53 ? -27.578 25.547 5.512 1 92.62 53 HIS B N 1
ATOM 4576 C CA . HIS B 1 53 ? -27.031 25.062 6.773 1 92.62 53 HIS B CA 1
ATOM 4577 C C . HIS B 1 53 ? -28.109 24.969 7.844 1 92.62 53 HIS B C 1
ATOM 4579 O O . HIS B 1 53 ? -27.969 24.234 8.828 1 92.62 53 HIS B O 1
ATOM 4585 N N . ASN B 1 54 ? -29.25 25.656 7.629 1 92.12 54 ASN B N 1
ATOM 4586 C CA . ASN B 1 54 ? -30.312 25.672 8.617 1 92.12 54 ASN B CA 1
ATOM 4587 C C . ASN B 1 54 ? -31.078 24.344 8.641 1 92.12 54 ASN B C 1
ATOM 4589 O O . ASN B 1 54 ? -32 24.172 9.438 1 92.12 54 ASN B O 1
ATOM 4593 N N . ILE B 1 55 ? -30.672 23.375 7.816 1 91.38 55 ILE B N 1
ATOM 4594 C CA . ILE B 1 55 ? -31.266 22.047 7.777 1 91.38 55 ILE B CA 1
ATOM 4595 C C . ILE B 1 55 ? -31.078 21.344 9.125 1 91.38 55 ILE B C 1
ATOM 4597 O O . ILE B 1 55 ? -31.844 20.453 9.492 1 91.38 55 ILE B O 1
ATOM 4601 N N . ILE B 1 56 ? -30.078 21.734 9.859 1 93.06 56 ILE B N 1
ATOM 4602 C CA . ILE B 1 56 ? -29.797 21.062 11.125 1 93.06 56 ILE B CA 1
ATOM 4603 C C . ILE B 1 56 ? -30.219 21.953 12.289 1 93.06 56 ILE B C 1
ATOM 4605 O O . ILE B 1 56 ? -29.875 21.672 13.445 1 93.06 56 ILE B O 1
ATOM 4609 N N . ARG B 1 57 ? -30.922 22.984 12.055 1 92.88 57 ARG B N 1
ATOM 4610 C CA . ARG B 1 57 ? -31.297 23.938 13.094 1 92.88 57 ARG B CA 1
ATOM 4611 C C . ARG B 1 57 ? -32.406 23.375 13.984 1 92.88 57 ARG B C 1
ATOM 4613 O O . ARG B 1 57 ? -33.375 22.828 13.484 1 92.88 57 ARG B O 1
ATOM 4620 N N . HIS B 1 58 ? -32.125 23.5 15.25 1 94.31 58 HIS B N 1
ATOM 4621 C CA . HIS B 1 58 ? -33.188 23.109 16.188 1 94.31 58 HIS B CA 1
ATOM 4622 C C . HIS B 1 58 ? -34.219 24.219 16.359 1 94.31 58 HIS B C 1
ATOM 4624 O O . HIS B 1 58 ? -33.844 25.391 16.438 1 94.31 58 HIS B O 1
ATOM 4630 N N . PRO B 1 59 ? -35.438 23.875 16.516 1 92.62 59 PRO B N 1
ATOM 4631 C CA . PRO B 1 59 ? -36.5 24.891 16.641 1 92.62 59 PRO B CA 1
ATOM 4632 C C . PRO B 1 59 ? -36.375 25.703 17.938 1 92.62 59 PRO B C 1
ATOM 4634 O O . PRO B 1 59 ? -36.938 26.797 18.031 1 92.62 59 PRO B O 1
ATOM 4637 N N . ASP B 1 60 ? -35.656 25.234 18.844 1 92.56 60 ASP B N 1
ATOM 4638 C CA . ASP B 1 60 ? -35.5 25.938 20.109 1 92.56 60 ASP B CA 1
ATOM 4639 C C . ASP B 1 60 ? -34.562 27.141 19.969 1 92.56 60 ASP B C 1
ATOM 4641 O O . ASP B 1 60 ? -34.5 27.984 20.859 1 92.56 60 ASP B O 1
ATOM 4645 N N . MET B 1 61 ? -33.875 27.203 18.938 1 94.19 61 MET B N 1
ATOM 4646 C CA . MET B 1 61 ? -32.938 28.297 18.734 1 94.19 61 MET B CA 1
ATOM 4647 C C . MET B 1 61 ? -33.688 29.594 18.391 1 94.19 61 MET B C 1
ATOM 4649 O O . MET B 1 61 ? -34.469 29.609 17.438 1 94.19 61 MET B O 1
ATOM 4653 N N . PRO B 1 62 ? -33.469 30.609 19.125 1 93.75 62 PRO B N 1
ATOM 4654 C CA . PRO B 1 62 ? -34.156 31.859 18.812 1 93.75 62 PRO B CA 1
ATOM 4655 C C . PRO B 1 62 ? -33.625 32.531 17.547 1 93.75 62 PRO B C 1
ATOM 4657 O O . PRO B 1 62 ? -32.438 32.469 17.25 1 93.75 62 PRO B O 1
ATOM 4660 N N . PRO B 1 63 ? -34.5 33.156 16.828 1 92.31 63 PRO B N 1
ATOM 4661 C CA . PRO B 1 63 ? -34.094 33.844 15.594 1 92.31 63 PRO B CA 1
ATOM 4662 C C . PRO B 1 63 ? -33 34.906 15.828 1 92.31 63 PRO B C 1
ATOM 4664 O O . PRO B 1 63 ? -32.156 35.125 14.953 1 92.31 63 PRO B O 1
ATOM 4667 N N . GLU B 1 64 ? -33 35.438 16.984 1 93.94 64 GLU B N 1
ATOM 4668 C CA . GLU B 1 64 ? -32.031 36.469 17.312 1 93.94 64 GLU B CA 1
ATOM 4669 C C . GLU B 1 64 ? -30.594 35.906 17.266 1 93.94 64 GLU B C 1
ATOM 4671 O O . GLU B 1 64 ? -29.672 36.625 16.875 1 93.94 64 GLU B O 1
ATOM 4676 N N . ALA B 1 65 ? -30.438 34.781 17.609 1 93.19 65 ALA B N 1
ATOM 4677 C CA . ALA B 1 65 ? -29.125 34.156 17.594 1 93.19 65 ALA B CA 1
ATOM 4678 C C . ALA B 1 65 ? -28.562 34.062 16.172 1 93.19 65 ALA B C 1
ATOM 4680 O O . ALA B 1 65 ? -27.391 34.344 15.953 1 93.19 65 ALA B O 1
ATOM 4681 N N . PHE B 1 66 ? -29.406 33.781 15.25 1 92.38 66 PHE B N 1
ATOM 4682 C CA . PHE B 1 66 ? -28.953 33.656 13.867 1 92.38 66 PHE B CA 1
ATOM 4683 C C . PHE B 1 66 ? -28.844 35 13.203 1 92.38 66 PHE B C 1
ATOM 4685 O O . PHE B 1 66 ? -27.984 35.219 12.352 1 92.38 66 PHE B O 1
ATOM 4692 N N . ARG B 1 67 ? -29.734 35.844 13.578 1 93.38 67 ARG B N 1
ATOM 4693 C CA . ARG B 1 67 ? -29.547 37.219 13.125 1 93.38 67 ARG B CA 1
ATOM 4694 C C . ARG B 1 67 ? -28.172 37.75 13.516 1 93.38 67 ARG B C 1
ATOM 4696 O O . ARG B 1 67 ? -27.453 38.312 12.695 1 93.38 67 ARG B O 1
ATOM 4703 N N . ASP B 1 68 ? -27.859 37.562 14.773 1 94.38 68 ASP B N 1
ATOM 4704 C CA . ASP B 1 68 ? -26.562 37.969 15.312 1 94.38 68 ASP B CA 1
ATOM 4705 C C . ASP B 1 68 ? -25.422 37.281 14.57 1 94.38 68 ASP B C 1
ATOM 4707 O O . ASP B 1 68 ? -24.422 37.938 14.219 1 94.38 68 ASP B O 1
ATOM 4711 N N . LEU B 1 69 ? -25.578 36.031 14.336 1 93.94 69 LEU B N 1
ATOM 4712 C CA . LEU B 1 69 ? -24.562 35.25 13.641 1 93.94 69 LEU B CA 1
ATOM 4713 C C . LEU B 1 69 ? -24.266 35.844 12.266 1 93.94 69 LEU B C 1
ATOM 4715 O O . LEU B 1 69 ? -23.125 36.125 11.938 1 93.94 69 LEU B O 1
ATOM 4719 N N . TRP B 1 70 ? -25.266 36.062 11.531 1 93.31 70 TRP B N 1
ATOM 4720 C CA . TRP B 1 70 ? -25.109 36.531 10.156 1 93.31 70 TRP B CA 1
ATOM 4721 C C . TRP B 1 70 ? -24.609 37.969 10.133 1 93.31 70 TRP B C 1
ATOM 4723 O O . TRP B 1 70 ? -23.766 38.312 9.312 1 93.31 70 TRP B O 1
ATOM 4733 N N . ALA B 1 71 ? -25.141 38.719 11.016 1 93.69 71 ALA B N 1
ATOM 4734 C CA . ALA B 1 71 ? -24.703 40.125 11.094 1 93.69 71 ALA B CA 1
ATOM 4735 C C . ALA B 1 71 ? -23.203 40.219 11.398 1 93.69 71 ALA B C 1
ATOM 4737 O O . ALA B 1 71 ? -22.484 41 10.805 1 93.69 71 ALA B O 1
ATOM 4738 N N . THR B 1 72 ? -22.812 39.375 12.273 1 92.94 72 THR B N 1
ATOM 4739 C CA . THR B 1 72 ? -21.406 39.344 12.68 1 92.94 72 THR B CA 1
ATOM 4740 C C . THR B 1 72 ? -20.516 38.875 11.547 1 92.94 72 THR B C 1
ATOM 4742 O O . THR B 1 72 ? -19.5 39.469 11.234 1 92.94 72 THR B O 1
ATOM 4745 N N . LEU B 1 73 ? -20.875 37.844 10.898 1 92.94 73 LEU B N 1
ATOM 4746 C CA . LEU B 1 73 ? -20.094 37.219 9.828 1 92.94 73 LEU B CA 1
ATOM 4747 C C . LEU B 1 73 ? -20.031 38.156 8.617 1 92.94 73 LEU B C 1
ATOM 4749 O O . LEU B 1 73 ? -18.969 38.312 8 1 92.94 73 LEU B O 1
ATOM 4753 N N . LYS B 1 74 ? -21.156 38.719 8.289 1 92.12 74 LYS B N 1
ATOM 4754 C CA . LYS B 1 74 ? -21.188 39.625 7.148 1 92.12 74 LYS B CA 1
ATOM 4755 C C . LYS B 1 74 ? -20.328 40.844 7.395 1 92.12 74 LYS B C 1
ATOM 4757 O O . LYS B 1 74 ? -19.828 41.469 6.449 1 92.12 74 LYS B O 1
ATOM 4762 N N . ALA B 1 75 ? -20.109 41.125 8.688 1 90.44 75 ALA B N 1
ATOM 4763 C CA . ALA B 1 75 ? -19.234 42.25 9.055 1 90.44 75 ALA B CA 1
ATOM 4764 C C . ALA B 1 75 ? -17.766 41.812 9.031 1 90.44 75 ALA B C 1
ATOM 4766 O O . ALA B 1 75 ? -16.875 42.594 9.359 1 90.44 75 ALA B O 1
ATOM 4767 N N . GLY B 1 76 ? -17.484 40.531 8.641 1 88.44 76 GLY B N 1
ATOM 4768 C CA . GLY B 1 76 ? -16.125 40.031 8.531 1 88.44 76 GLY B CA 1
ATOM 4769 C C . GLY B 1 76 ? -15.523 39.656 9.867 1 88.44 76 GLY B C 1
ATOM 4770 O O . GLY B 1 76 ? -14.305 39.562 10.008 1 88.44 76 GLY B O 1
ATOM 4771 N N . ARG B 1 77 ? -16.375 39.469 10.836 1 91.38 77 ARG B N 1
ATOM 4772 C CA . ARG B 1 77 ? -15.922 39.156 12.188 1 91.38 77 ARG B CA 1
ATOM 4773 C C . ARG B 1 77 ? -16.266 37.719 12.555 1 91.38 77 ARG B C 1
ATOM 4775 O O . ARG B 1 77 ? -17.203 37.125 12.016 1 91.38 77 ARG B O 1
ATOM 4782 N N . PRO B 1 78 ? -15.477 37.156 13.469 1 91.62 78 PRO B N 1
ATOM 4783 C CA . PRO B 1 78 ? -15.789 35.812 13.938 1 91.62 78 PRO B CA 1
ATOM 4784 C C . PRO B 1 78 ? -16.938 35.781 14.938 1 91.62 78 PRO B C 1
ATOM 4786 O O . PRO B 1 78 ? -17.078 36.719 15.75 1 91.62 78 PRO B O 1
ATOM 4789 N N . TRP B 1 79 ? -17.781 34.844 14.812 1 93.5 79 TRP B N 1
ATOM 4790 C CA . TRP B 1 79 ? -18.906 34.656 15.711 1 93.5 79 TRP B CA 1
ATOM 4791 C C . TRP B 1 79 ? -18.703 33.406 16.578 1 93.5 79 TRP B C 1
ATOM 4793 O O . TRP B 1 79 ? -18.281 32.344 16.078 1 93.5 79 TRP B O 1
ATOM 4803 N N . GLN B 1 80 ? -18.812 33.5 17.859 1 92.69 80 GLN B N 1
ATOM 4804 C CA . GLN B 1 80 ? -18.734 32.375 18.781 1 92.69 80 GLN B CA 1
ATOM 4805 C C . GLN B 1 80 ? -19.953 32.312 19.688 1 92.69 80 GLN B C 1
ATOM 4807 O O . GLN B 1 80 ? -20.281 33.312 20.344 1 92.69 80 GLN B O 1
ATOM 4812 N N . GLY B 1 81 ? -20.594 31.219 19.703 1 92.81 81 GLY B N 1
ATOM 4813 C CA . GLY B 1 81 ? -21.781 31.062 20.531 1 92.81 81 GLY B CA 1
ATOM 4814 C C . GLY B 1 81 ? -22.234 29.625 20.672 1 92.81 81 GLY B C 1
ATOM 4815 O O . GLY B 1 81 ? -21.625 28.719 20.078 1 92.81 81 GLY B O 1
ATOM 4816 N N . MET B 1 82 ? -23.219 29.484 21.562 1 95.12 82 MET B N 1
ATOM 4817 C CA . MET B 1 82 ? -23.812 28.156 21.781 1 95.12 82 MET B CA 1
ATOM 4818 C C . MET B 1 82 ? -24.953 27.906 20.797 1 95.12 82 MET B C 1
ATOM 4820 O O . MET B 1 82 ? -25.797 28.781 20.578 1 95.12 82 MET B O 1
ATOM 4824 N N . VAL B 1 83 ? -24.969 26.734 20.219 1 96.12 83 VAL B N 1
ATOM 4825 C CA . VAL B 1 83 ? -26.016 26.406 19.25 1 96.12 83 VAL B CA 1
ATOM 4826 C C . VAL B 1 83 ? -26.578 25.031 19.547 1 96.12 83 VAL B C 1
ATOM 4828 O O . VAL B 1 83 ? -25.844 24.078 19.766 1 96.12 83 VAL B O 1
ATOM 4831 N N . LYS B 1 84 ? -27.906 24.938 19.656 1 96.62 84 LYS B N 1
ATOM 4832 C CA . LYS B 1 84 ? -28.641 23.672 19.734 1 96.62 84 LYS B CA 1
ATOM 4833 C C . LYS B 1 84 ? -29.031 23.188 18.344 1 96.62 84 LYS B C 1
ATOM 4835 O O . LYS B 1 84 ? -29.75 23.875 17.625 1 96.62 84 LYS B O 1
ATOM 4840 N N . ASN B 1 85 ? -28.469 22.031 17.953 1 95.94 85 ASN B N 1
ATOM 4841 C CA . ASN B 1 85 ? -28.75 21.484 16.625 1 95.94 85 ASN B CA 1
ATOM 4842 C C . ASN B 1 85 ? -29.656 20.266 16.703 1 95.94 85 ASN B C 1
ATOM 4844 O O . ASN B 1 85 ? -29.766 19.625 17.75 1 95.94 85 ASN B O 1
ATOM 4848 N N . ARG B 1 86 ? -30.328 20.031 15.578 1 95.94 86 ARG B N 1
ATOM 4849 C CA . ARG B 1 86 ? -31.25 18.906 15.461 1 95.94 86 ARG B CA 1
ATOM 4850 C C . ARG B 1 86 ? -30.703 17.844 14.516 1 95.94 86 ARG B C 1
ATOM 4852 O O . ARG B 1 86 ? -30.234 18.156 13.422 1 95.94 86 ARG B O 1
ATOM 4859 N N . ARG B 1 87 ? -30.781 16.609 15 1 95.5 87 ARG B N 1
ATOM 4860 C CA . ARG B 1 87 ? -30.438 15.477 14.148 1 95.5 87 ARG B CA 1
ATOM 4861 C C . ARG B 1 87 ? -31.609 15.094 13.25 1 95.5 87 ARG B C 1
ATOM 4863 O O . ARG B 1 87 ? -32.75 15.438 13.539 1 95.5 87 ARG B O 1
ATOM 4870 N N . LYS B 1 88 ? -31.297 14.328 12.227 1 93.81 88 LYS B N 1
ATOM 4871 C CA . LYS B 1 88 ? -32.344 13.898 11.312 1 93.81 88 LYS B CA 1
ATOM 4872 C C . LYS B 1 88 ? -33.438 13.109 12.047 1 93.81 88 LYS B C 1
ATOM 4874 O O . LYS B 1 88 ? -34.625 13.203 11.711 1 93.81 88 LYS B O 1
ATOM 4879 N N . ASP B 1 89 ? -33.062 12.352 13.055 1 93.31 89 ASP B N 1
ATOM 4880 C CA . ASP B 1 89 ? -34 11.492 13.781 1 93.31 89 ASP B CA 1
ATOM 4881 C C . ASP B 1 89 ? -34.75 12.281 14.852 1 93.31 89 ASP B C 1
ATOM 4883 O O . ASP B 1 89 ? -35.594 11.719 15.578 1 93.31 89 ASP B O 1
ATOM 4887 N N . GLY B 1 90 ? -34.469 13.586 15.008 1 94 90 GLY B N 1
ATOM 4888 C CA . GLY B 1 90 ? -35.188 14.422 15.945 1 94 90 GLY B CA 1
ATOM 4889 C C . GLY B 1 90 ? -34.438 14.68 17.234 1 94 90 GLY B C 1
ATOM 4890 O O . GLY B 1 90 ? -34.781 15.57 18 1 94 90 GLY B O 1
ATOM 4891 N N . ASP B 1 91 ? -33.406 13.938 17.484 1 96.12 91 ASP B N 1
ATOM 4892 C CA . ASP B 1 91 ? -32.562 14.188 18.641 1 96.12 91 ASP B CA 1
ATOM 4893 C C . ASP B 1 91 ? -31.828 15.523 18.5 1 96.12 91 ASP B C 1
ATOM 4895 O O . ASP B 1 91 ? -31.891 16.172 17.453 1 96.12 91 ASP B O 1
ATOM 4899 N N . HIS B 1 92 ? -31.359 15.945 19.672 1 96.31 92 HIS B N 1
ATOM 4900 C CA . HIS B 1 92 ? -30.641 17.219 19.594 1 96.31 92 HIS B CA 1
ATOM 4901 C C . HIS B 1 92 ? -29.25 17.109 20.188 1 96.31 92 HIS B C 1
ATOM 4903 O O . HIS B 1 92 ? -28.953 16.156 20.906 1 96.31 92 HIS B O 1
ATOM 4909 N N . TYR B 1 93 ? -28.312 17.953 19.812 1 96.12 93 TYR B N 1
ATOM 4910 C CA . TYR B 1 93 ? -26.984 18.062 20.406 1 96.12 93 TYR B CA 1
ATOM 4911 C C . TYR B 1 93 ? -26.562 19.531 20.516 1 96.12 93 TYR B C 1
ATOM 4913 O O . TYR B 1 93 ? -26.906 20.344 19.672 1 96.12 93 TYR B O 1
ATOM 4921 N N . TRP B 1 94 ? -25.828 19.875 21.625 1 96.06 94 TRP B N 1
ATOM 4922 C CA . TRP B 1 94 ? -25.312 21.219 21.875 1 96.06 94 TRP B CA 1
ATOM 4923 C C . TRP B 1 94 ? -23.859 21.328 21.438 1 96.06 94 TRP B C 1
ATOM 4925 O O . TRP B 1 94 ? -23.062 20.406 21.641 1 96.06 94 TRP B O 1
ATOM 4935 N N . VAL B 1 95 ? -23.578 22.438 20.797 1 95.5 95 VAL B N 1
ATOM 4936 C CA . VAL B 1 95 ? -22.188 22.656 20.406 1 95.5 95 VAL B CA 1
ATOM 4937 C C . VAL B 1 95 ? -21.797 24.109 20.672 1 95.5 95 VAL B C 1
ATOM 4939 O O . VAL B 1 95 ? -22.656 25 20.719 1 95.5 95 VAL B O 1
ATOM 4942 N N . LYS B 1 96 ? -20.562 24.234 20.969 1 95.25 96 LYS B N 1
ATOM 4943 C CA . LYS B 1 96 ? -19.953 25.562 20.938 1 95.25 96 LYS B CA 1
ATOM 4944 C C . LYS B 1 96 ? -19.375 25.875 19.547 1 95.25 96 LYS B C 1
ATOM 4946 O O . LYS B 1 96 ? -18.328 25.359 19.172 1 95.25 96 LYS B O 1
ATOM 4951 N N . ALA B 1 97 ? -20.031 26.766 18.875 1 93.69 97 ALA B N 1
ATOM 4952 C CA . ALA B 1 97 ? -19.703 26.984 17.469 1 93.69 97 ALA B CA 1
ATOM 4953 C C . ALA B 1 97 ? -18.875 28.25 17.281 1 93.69 97 ALA B C 1
ATOM 4955 O O . ALA B 1 97 ? -19.141 29.266 17.922 1 93.69 97 ALA B O 1
ATOM 4956 N N . THR B 1 98 ? -17.844 28.156 16.547 1 92.38 98 THR B N 1
ATOM 4957 C CA . THR B 1 98 ? -17.047 29.297 16.094 1 92.38 98 THR B CA 1
ATOM 4958 C C . THR B 1 98 ? -17.094 29.406 14.57 1 92.38 98 THR B C 1
ATOM 4960 O O . THR B 1 98 ? -16.5 28.594 13.867 1 92.38 98 THR B O 1
ATOM 4963 N N . ALA B 1 99 ? -17.734 30.359 14.109 1 94 99 ALA B N 1
ATOM 4964 C CA . ALA B 1 99 ? -17.859 30.594 12.672 1 94 99 ALA B CA 1
ATOM 4965 C C . ALA B 1 99 ? -17 31.781 12.234 1 94 99 ALA B C 1
ATOM 4967 O O . ALA B 1 99 ? -16.984 32.812 12.906 1 94 99 ALA B O 1
ATOM 4968 N N . THR B 1 100 ? -16.25 31.609 11.234 1 93.31 100 THR B N 1
ATOM 4969 C CA . THR B 1 100 ? -15.367 32.656 10.742 1 93.31 100 THR B CA 1
ATOM 4970 C C . THR B 1 100 ? -15.492 32.812 9.234 1 93.31 100 THR B C 1
ATOM 4972 O O . THR B 1 100 ? -15.828 31.844 8.531 1 93.31 100 THR B O 1
ATOM 4975 N N . PRO B 1 101 ? -15.273 34 8.742 1 91.12 101 PRO B N 1
ATOM 4976 C CA . PRO B 1 101 ? -15.227 34.156 7.285 1 91.12 101 PRO B CA 1
ATOM 4977 C C . PRO B 1 101 ? -14 33.5 6.656 1 91.12 101 PRO B C 1
ATOM 4979 O O . PRO B 1 101 ? -12.938 33.438 7.281 1 91.12 101 PRO B O 1
ATOM 4982 N N . LYS B 1 102 ? -14.117 33.031 5.391 1 88.5 102 LYS B N 1
ATOM 4983 C CA . LYS B 1 102 ? -13.023 32.438 4.629 1 88.5 102 LYS B CA 1
ATOM 4984 C C . LYS B 1 102 ? -12.469 33.406 3.598 1 88.5 102 LYS B C 1
ATOM 4986 O O . LYS B 1 102 ? -13.211 34.219 3.055 1 88.5 102 LYS B O 1
ATOM 4991 N N . PRO B 1 103 ? -11.078 33.562 3.43 1 75.81 103 PRO B N 1
ATOM 4992 C CA . PRO B 1 103 ? -10.5 34.5 2.465 1 75.81 103 PRO B CA 1
ATOM 4993 C C . PRO B 1 103 ? -11.117 34.375 1.072 1 75.81 103 PRO B C 1
ATOM 4995 O O . PRO B 1 103 ? -11.32 35.375 0.388 1 75.81 103 PRO B O 1
ATOM 4998 N N . GLY B 1 104 ? -11.648 33.344 0.562 1 76.69 104 GLY B N 1
ATOM 4999 C CA . GLY B 1 104 ? -12.219 33.094 -0.754 1 76.69 104 GLY B CA 1
ATOM 5000 C C . GLY B 1 104 ? -13.734 33.188 -0.774 1 76.69 104 GLY B C 1
ATOM 5001 O O . GLY B 1 104 ? -14.359 32.938 -1.808 1 76.69 104 GLY B O 1
ATOM 5002 N N . GLY B 1 105 ? -14.227 33.656 0.159 1 85.62 105 GLY B N 1
ATOM 5003 C CA . GLY B 1 105 ? -15.672 33.75 0.245 1 85.62 105 GLY B CA 1
ATOM 5004 C C . GLY B 1 105 ? -16.281 32.562 0.991 1 85.62 105 GLY B C 1
ATOM 5005 O O . GLY B 1 105 ? -15.742 31.469 0.989 1 85.62 105 GLY B O 1
ATOM 5006 N N . GLY B 1 106 ? -17.281 32.969 1.749 1 92.19 106 GLY B N 1
ATOM 5007 C CA . GLY B 1 106 ? -17.969 31.938 2.52 1 92.19 106 GLY B CA 1
ATOM 5008 C C . GLY B 1 106 ? -17.578 31.922 3.984 1 92.19 106 GLY B C 1
ATOM 5009 O O . GLY B 1 106 ? -17.016 32.906 4.488 1 92.19 106 GLY B O 1
ATOM 5010 N N . TYR B 1 107 ? -18 30.812 4.664 1 93.88 107 TYR B N 1
ATOM 5011 C CA . TYR B 1 107 ? -17.781 30.766 6.105 1 93.88 107 TYR B CA 1
ATOM 5012 C C . TYR B 1 107 ? -17.344 29.359 6.539 1 93.88 107 TYR B C 1
ATOM 5014 O O . TYR B 1 107 ? -17.656 28.375 5.867 1 93.88 107 TYR B O 1
ATOM 5022 N N . MET B 1 108 ? -16.609 29.344 7.473 1 92.19 108 MET B N 1
ATOM 5023 C CA . MET B 1 108 ? -16.188 28.094 8.109 1 92.19 108 MET B CA 1
ATOM 5024 C C . MET B 1 108 ? -16.703 28.031 9.547 1 92.19 108 MET B C 1
ATOM 5026 O O . MET B 1 108 ? -16.672 29.016 10.273 1 92.19 108 MET B O 1
ATOM 5030 N N . SER B 1 109 ? -17.203 26.938 9.898 1 94.06 109 SER B N 1
ATOM 5031 C CA . SER B 1 109 ? -17.703 26.75 11.25 1 94.06 109 SER B CA 1
ATOM 5032 C C . SER B 1 109 ? -17.047 25.547 11.93 1 94.06 109 SER B C 1
ATOM 5034 O O . SER B 1 109 ? -17.031 24.453 11.367 1 94.06 109 SER B O 1
ATOM 5036 N N . VAL B 1 110 ? -16.469 25.797 13.016 1 91.5 110 VAL B N 1
ATOM 5037 C CA . VAL B 1 110 ? -15.914 24.734 13.859 1 91.5 110 VAL B CA 1
ATOM 5038 C C . VAL B 1 110 ? -16.719 24.625 15.148 1 91.5 110 VAL B C 1
ATOM 5040 O O . VAL B 1 110 ? -16.875 25.609 15.875 1 91.5 110 VAL B O 1
ATOM 5043 N N . ARG B 1 111 ? -17.25 23.422 15.398 1 94.88 111 ARG B N 1
ATOM 5044 C CA . ARG B 1 111 ? -18.094 23.203 16.578 1 94.88 111 ARG B CA 1
ATOM 5045 C C . ARG B 1 111 ? -17.469 22.156 17.5 1 94.88 111 ARG B C 1
ATOM 5047 O O . ARG B 1 111 ? -17.125 21.062 17.062 1 94.88 111 ARG B O 1
ATOM 5054 N N . MET B 1 112 ? -17.359 22.562 18.719 1 91.75 112 MET B N 1
ATOM 5055 C CA . MET B 1 112 ? -16.734 21.688 19.703 1 91.75 112 MET B CA 1
ATOM 5056 C C . MET B 1 112 ? -17.703 21.391 20.844 1 91.75 112 MET B C 1
ATOM 5058 O O . MET B 1 112 ? -18.766 22.016 20.953 1 91.75 112 MET B O 1
ATOM 5062 N N . LYS B 1 113 ? -17.312 20.406 21.734 1 93.19 113 LYS B N 1
ATOM 5063 C CA . LYS B 1 113 ? -18.109 20.047 22.891 1 93.19 113 LYS B CA 1
ATOM 5064 C C . LYS B 1 113 ? -18.156 21.172 23.922 1 93.19 113 LYS B C 1
ATOM 5066 O O . LYS B 1 113 ? -17.109 21.672 24.344 1 93.19 113 LYS B O 1
ATOM 5071 N N . PRO B 1 114 ? -19.297 21.688 24.203 1 93.19 114 PRO B N 1
ATOM 5072 C CA . PRO B 1 114 ? -19.422 22.703 25.25 1 93.19 114 PRO B CA 1
ATOM 5073 C C . PRO B 1 114 ? -19.406 22.094 26.656 1 93.19 114 PRO B C 1
ATOM 5075 O O . PRO B 1 114 ? -19.594 20.891 26.812 1 93.19 114 PRO B O 1
ATOM 5078 N N . THR B 1 115 ? -19.094 22.938 27.609 1 91.56 115 THR B N 1
ATOM 5079 C CA . THR B 1 115 ? -19.219 22.5 28.984 1 91.56 115 THR B CA 1
ATOM 5080 C C . THR B 1 115 ? -20.688 22.469 29.422 1 91.56 115 THR B C 1
ATOM 5082 O O . THR B 1 115 ? -21.531 23.109 28.797 1 91.56 115 THR B O 1
ATOM 5085 N N . ARG B 1 116 ? -20.938 21.719 30.469 1 94.06 116 ARG B N 1
ATOM 5086 C CA . ARG B 1 116 ? -22.312 21.594 30.953 1 94.06 116 ARG B CA 1
ATOM 5087 C C . ARG B 1 116 ? -22.828 22.938 31.469 1 94.06 116 ARG B C 1
ATOM 5089 O O . ARG B 1 116 ? -24 23.25 31.328 1 94.06 116 ARG B O 1
ATOM 5096 N N . GLU B 1 117 ? -21.938 23.641 32 1 94.31 117 GLU B N 1
ATOM 5097 C CA . GLU B 1 117 ? -22.297 24.969 32.531 1 94.31 117 GLU B CA 1
ATOM 5098 C C . GLU B 1 117 ? -22.688 25.906 31.391 1 94.31 117 GLU B C 1
ATOM 5100 O O . GLU B 1 117 ? -23.656 26.672 31.516 1 94.31 117 GLU B O 1
ATOM 5105 N N . GLU B 1 118 ? -21.984 25.812 30.359 1 93.56 118 GLU B N 1
ATOM 5106 C CA . GLU B 1 118 ? -22.281 26.656 29.188 1 93.56 118 GLU B CA 1
ATOM 5107 C C . GLU B 1 118 ? -23.641 26.281 28.594 1 93.56 118 GLU B C 1
ATOM 5109 O O . GLU B 1 118 ? -24.391 27.156 28.156 1 93.56 118 GLU B O 1
ATOM 5114 N N . VAL B 1 119 ? -23.938 25.031 28.562 1 95.44 119 VAL B N 1
ATOM 5115 C CA . VAL B 1 119 ? -25.172 24.547 27.984 1 95.44 119 VAL B CA 1
ATOM 5116 C C . VAL B 1 119 ? -26.359 25.031 28.828 1 95.44 119 VAL B C 1
ATOM 5118 O O . VAL B 1 119 ? -27.359 25.516 28.281 1 95.44 119 VAL B O 1
ATOM 5121 N N . GLN B 1 120 ? -26.219 24.906 30.078 1 95.62 120 GLN B N 1
ATOM 5122 C CA . GLN B 1 120 ? -27.297 25.328 30.969 1 95.62 120 GLN B CA 1
ATOM 5123 C C . GLN B 1 120 ? -27.547 26.828 30.859 1 95.62 120 GLN B C 1
ATOM 5125 O O . GLN B 1 120 ? -28.703 27.266 30.797 1 95.62 120 GLN B O 1
ATOM 5130 N N . ALA B 1 121 ? -26.5 27.562 30.828 1 95.25 121 ALA B N 1
ATOM 5131 C CA . ALA B 1 121 ? -26.609 29.016 30.703 1 95.25 121 ALA B CA 1
ATOM 5132 C C . ALA B 1 121 ? -27.297 29.391 29.391 1 95.25 121 ALA B C 1
ATOM 5134 O O . ALA B 1 121 ? -28.141 30.297 29.359 1 95.25 121 ALA B O 1
ATOM 5135 N N . ALA B 1 122 ? -26.891 28.797 28.375 1 95 122 ALA B N 1
ATOM 5136 C CA . ALA B 1 122 ? -27.453 29.094 27.062 1 95 122 ALA B CA 1
ATOM 5137 C C . ALA B 1 122 ? -28.922 28.672 26.984 1 95 122 ALA B C 1
ATOM 5139 O O . ALA B 1 122 ? -29.75 29.391 26.406 1 95 122 ALA B O 1
ATOM 5140 N N . ASP B 1 123 ? -29.203 27.547 27.516 1 94.88 123 ASP B N 1
ATOM 5141 C CA . ASP B 1 123 ? -30.578 27.062 27.516 1 94.88 123 ASP B CA 1
ATOM 5142 C C . ASP B 1 123 ? -31.516 28.031 28.25 1 94.88 123 ASP B C 1
ATOM 5144 O O . ASP B 1 123 ? -32.625 28.281 27.797 1 94.88 123 ASP B O 1
ATOM 5148 N N . GLU B 1 124 ? -31.047 28.469 29.328 1 95.44 124 GLU B N 1
ATOM 5149 C CA . GLU B 1 124 ? -31.844 29.438 30.094 1 95.44 124 GLU B CA 1
ATOM 5150 C C . GLU B 1 124 ? -32 30.734 29.312 1 95.44 124 GLU B C 1
ATOM 5152 O O . GLU B 1 124 ? -33.094 31.312 29.281 1 95.44 124 GLU B O 1
ATOM 5157 N N . LEU B 1 125 ? -30.969 31.172 28.766 1 95.19 125 LEU B N 1
ATOM 5158 C CA . LEU B 1 125 ? -31.016 32.406 28 1 95.19 125 LEU B CA 1
ATOM 5159 C C . LEU B 1 125 ? -31.984 32.281 26.828 1 95.19 125 LEU B C 1
ATOM 5161 O O . LEU B 1 125 ? -32.812 33.188 26.609 1 95.19 125 LEU B O 1
ATOM 5165 N N . TYR B 1 126 ? -31.891 31.234 26.109 1 94.69 126 TYR B N 1
ATOM 5166 C CA . TYR B 1 126 ? -32.719 31.047 24.922 1 94.69 126 TYR B CA 1
ATOM 5167 C C . TYR B 1 126 ? -34.188 30.828 25.312 1 94.69 126 TYR B C 1
ATOM 5169 O O . TYR B 1 126 ? -35.094 31.219 24.578 1 94.69 126 TYR B O 1
ATOM 5177 N N . ALA B 1 127 ? -34.406 30.203 26.438 1 94.38 127 ALA B N 1
ATOM 5178 C CA . ALA B 1 127 ? -35.75 30.047 26.953 1 94.38 127 ALA B CA 1
ATOM 5179 C C . ALA B 1 127 ? -36.406 31.391 27.25 1 94.38 127 ALA B C 1
ATOM 5181 O O . ALA B 1 127 ? -37.562 31.609 26.938 1 94.38 127 ALA B O 1
ATOM 5182 N N . ARG B 1 128 ? -35.625 32.219 27.797 1 94.81 128 ARG B N 1
ATOM 5183 C CA . ARG B 1 128 ? -36.094 33.562 28.078 1 94.81 128 ARG B CA 1
ATOM 5184 C C . ARG B 1 128 ? -36.438 34.312 26.781 1 94.81 128 ARG B C 1
ATOM 5186 O O . ARG B 1 128 ? -37.406 35.031 26.703 1 94.81 128 ARG B O 1
ATOM 5193 N N . MET B 1 129 ? -35.656 34.125 25.828 1 93.94 129 MET B N 1
ATOM 5194 C CA . MET B 1 129 ? -35.875 34.781 24.531 1 93.94 129 MET B CA 1
ATOM 5195 C C . MET B 1 129 ? -37.125 34.219 23.859 1 93.94 129 MET B C 1
ATOM 5197 O O . MET B 1 129 ? -37.875 35 23.25 1 93.94 129 MET B O 1
ATOM 5201 N N . ARG B 1 130 ? -37.312 32.969 24.016 1 90.81 130 ARG B N 1
ATOM 5202 C CA . ARG B 1 130 ? -38.5 32.375 23.422 1 90.81 130 ARG B CA 1
ATOM 5203 C C . ARG B 1 130 ? -39.781 32.812 24.125 1 90.81 130 ARG B C 1
ATOM 5205 O O . ARG B 1 130 ? -40.844 32.875 23.516 1 90.81 130 ARG B O 1
ATOM 5212 N N . ALA B 1 131 ? -39.625 33.125 25.328 1 92.25 131 ALA B N 1
ATOM 5213 C CA . ALA B 1 131 ? -40.75 33.562 26.125 1 92.25 131 ALA B CA 1
ATOM 5214 C C . ALA B 1 131 ? -41.125 35 25.812 1 92.25 131 ALA B C 1
ATOM 5216 O O . ALA B 1 131 ? -42.125 35.531 26.312 1 92.25 131 ALA B O 1
ATOM 5217 N N . GLY B 1 132 ? -40.312 35.75 25 1 89.62 132 GLY B N 1
ATOM 5218 C CA . GLY B 1 132 ? -40.688 37.062 24.5 1 89.62 132 GLY B CA 1
ATOM 5219 C C . GLY B 1 132 ? -39.812 38.156 25.031 1 89.62 132 GLY B C 1
ATOM 5220 O O . GLY B 1 132 ? -40.031 39.344 24.703 1 89.62 132 GLY B O 1
ATOM 5221 N N . GLU B 1 133 ? -38.844 37.844 25.812 1 90.44 133 GLU B N 1
ATOM 5222 C CA . GLU B 1 133 ? -37.938 38.875 26.297 1 90.44 133 GLU B CA 1
ATOM 5223 C C . GLU B 1 133 ? -37.062 39.406 25.156 1 90.44 133 GLU B C 1
ATOM 5225 O O . GLU B 1 133 ? -36.5 38.625 24.391 1 90.44 133 GLU B O 1
ATOM 5230 N N . LYS B 1 134 ? -37.062 40.688 25.125 1 90.62 134 LYS B N 1
ATOM 5231 C CA . LYS B 1 134 ? -36.281 41.281 24.031 1 90.62 134 LYS B CA 1
ATOM 5232 C C . LYS B 1 134 ? -34.812 41.438 24.422 1 90.62 134 LYS B C 1
ATOM 5234 O O . LYS B 1 134 ? -34.406 42.531 24.844 1 90.62 134 LYS B O 1
ATOM 5239 N N . ILE B 1 135 ? -34.031 40.375 24.234 1 91.81 135 ILE B N 1
ATOM 5240 C CA . ILE B 1 135 ? -32.594 40.375 24.484 1 91.81 135 ILE B CA 1
ATOM 5241 C C . ILE B 1 135 ? -31.812 40.375 23.172 1 91.81 135 ILE B C 1
ATOM 5243 O O . ILE B 1 135 ? -32.062 39.531 22.297 1 91.81 135 ILE B O 1
ATOM 5247 N N . ALA B 1 136 ? -31 41.375 22.969 1 91.94 136 ALA B N 1
ATOM 5248 C CA . ALA B 1 136 ? -30.188 41.438 21.75 1 91.94 136 ALA B CA 1
ATOM 5249 C C . ALA B 1 136 ? -28.828 40.812 21.953 1 91.94 136 ALA B C 1
ATOM 5251 O O . ALA B 1 136 ? -28.219 40.938 23.016 1 91.94 136 ALA B O 1
ATOM 5252 N N . LEU B 1 137 ? -28.438 40.062 20.969 1 91.75 137 LEU B N 1
ATOM 5253 C CA . LEU B 1 137 ? -27.141 39.375 21 1 91.75 137 LEU B CA 1
ATOM 5254 C C . LEU B 1 137 ? -26.156 40.094 20.078 1 91.75 137 LEU B C 1
ATOM 5256 O O . LEU B 1 137 ? -26.547 40.719 19.094 1 91.75 137 LEU B O 1
ATOM 5260 N N . GLU B 1 138 ? -24.922 40.031 20.453 1 89.25 138 GLU B N 1
ATOM 5261 C CA . GLU B 1 138 ? -23.812 40.5 19.625 1 89.25 138 GLU B CA 1
ATOM 5262 C C . GLU B 1 138 ? -22.609 39.594 19.734 1 89.25 138 GLU B C 1
ATOM 5264 O O . GLU B 1 138 ? -22 39.469 20.812 1 89.25 138 GLU B O 1
ATOM 5269 N N . GLY B 1 139 ? -22.25 39 18.656 1 88.81 139 GLY B N 1
ATOM 5270 C CA . GLY B 1 139 ? -21.094 38.125 18.625 1 88.81 139 GLY B CA 1
ATOM 5271 C C . GLY B 1 139 ? -21.297 36.875 19.469 1 88.81 139 GLY B C 1
ATOM 5272 O O . GLY B 1 139 ? -20.344 36.344 20.062 1 88.81 139 GLY B O 1
ATOM 5273 N N . GLY B 1 140 ? -22.453 36.438 19.688 1 87.94 140 GLY B N 1
ATOM 5274 C CA . GLY B 1 140 ? -22.75 35.219 20.438 1 87.94 140 GLY B CA 1
ATOM 5275 C C . GLY B 1 140 ? -23.016 35.469 21.906 1 87.94 140 GLY B C 1
ATOM 5276 O O . GLY B 1 140 ? -23.297 34.562 22.656 1 87.94 140 GLY B O 1
ATOM 5277 N N . LYS B 1 141 ? -22.844 36.656 22.344 1 90.81 141 LYS B N 1
ATOM 5278 C CA . LYS B 1 141 ? -23.078 37.031 23.734 1 90.81 141 LYS B CA 1
ATOM 5279 C C . LYS B 1 141 ? -24.141 38.094 23.859 1 90.81 141 LYS B C 1
ATOM 5281 O O . LYS B 1 141 ? -24.484 38.75 22.875 1 90.81 141 LYS B O 1
ATOM 5286 N N . VAL B 1 142 ? -24.609 38.219 25.078 1 89.81 142 VAL B N 1
ATOM 5287 C CA . VAL B 1 142 ? -25.656 39.219 25.328 1 89.81 142 VAL B CA 1
ATOM 5288 C C . VAL B 1 142 ? -25.109 40.625 25.109 1 89.81 142 VAL B C 1
ATOM 5290 O O . VAL B 1 142 ? -24.016 40.969 25.594 1 89.81 142 VAL B O 1
ATOM 5293 N N . ARG B 1 143 ? -25.844 41.406 24.281 1 90.19 143 ARG B N 1
ATOM 5294 C CA . ARG B 1 143 ? -25.438 42.75 23.938 1 90.19 143 ARG B CA 1
ATOM 5295 C C . ARG B 1 143 ? -25.359 43.625 25.188 1 90.19 143 ARG B C 1
ATOM 5297 O O . ARG B 1 143 ? -26.297 43.656 26 1 90.19 143 ARG B O 1
ATOM 5304 N N . ALA B 1 144 ? -24.172 44.25 25.328 1 84.31 144 ALA B N 1
ATOM 5305 C CA . ALA B 1 144 ? -23.984 45.125 26.5 1 84.31 144 ALA B CA 1
ATOM 5306 C C . ALA B 1 144 ? -24.828 46.375 26.391 1 84.31 144 ALA B C 1
ATOM 5308 O O . ALA B 1 144 ? -25.422 46.656 25.344 1 84.31 144 ALA B O 1
ATOM 5309 N N . GLY B 1 145 ? -24.969 47.188 27.422 1 82.62 145 GLY B N 1
ATOM 5310 C CA . GLY B 1 145 ? -25.719 48.438 27.438 1 82.62 145 GLY B CA 1
ATOM 5311 C C . GLY B 1 145 ? -25.188 49.469 26.484 1 82.62 145 GLY B C 1
ATOM 5312 O O . GLY B 1 145 ? -24.094 49.312 25.938 1 82.62 145 GLY B O 1
ATOM 5313 N N . ALA B 1 146 ? -25.969 50.469 26.172 1 84.31 146 ALA B N 1
ATOM 5314 C CA . ALA B 1 146 ? -25.656 51.5 25.188 1 84.31 146 ALA B CA 1
ATOM 5315 C C . ALA B 1 146 ? -24.375 52.25 25.578 1 84.31 146 ALA B C 1
ATOM 5317 O O . ALA B 1 146 ? -23.531 52.5 24.719 1 84.31 146 ALA B O 1
ATOM 5318 N N . ILE B 1 147 ? -24.25 52.5 26.766 1 84.88 147 ILE B N 1
ATOM 5319 C CA . ILE B 1 147 ? -23.078 53.25 27.234 1 84.88 147 ILE B CA 1
ATOM 5320 C C . ILE B 1 147 ? -21.828 52.406 27.078 1 84.88 147 ILE B C 1
ATOM 5322 O O . ILE B 1 147 ? -20.812 52.875 26.578 1 84.88 147 ILE B O 1
ATOM 5326 N N . THR B 1 148 ? -21.953 51.188 27.453 1 83.56 148 THR B N 1
ATOM 5327 C CA . THR B 1 148 ? -20.828 50.25 27.344 1 83.56 148 THR B CA 1
ATOM 5328 C C . THR B 1 148 ? -20.453 50.031 25.875 1 83.56 148 THR B C 1
ATOM 5330 O O . THR B 1 148 ? -19.266 49.938 25.531 1 83.56 148 THR B O 1
ATOM 5333 N N . ARG B 1 149 ? -21.438 50.031 25.047 1 85.88 149 ARG B N 1
ATOM 5334 C CA . ARG B 1 149 ? -21.188 49.812 23.625 1 85.88 149 ARG B CA 1
ATOM 5335 C C . ARG B 1 149 ? -20.469 51 23.016 1 85.88 149 ARG B C 1
ATOM 5337 O O . ARG B 1 149 ? -19.578 50.844 22.188 1 85.88 149 ARG B O 1
ATOM 5344 N N . PHE B 1 150 ? -20.953 52.156 23.531 1 83.62 150 PHE B N 1
ATOM 5345 C CA . PHE B 1 150 ? -20.328 53.375 23.016 1 83.62 150 PHE B CA 1
ATOM 5346 C C . PHE B 1 150 ? -18.875 53.469 23.469 1 83.62 150 PHE B C 1
ATOM 5348 O O . PHE B 1 150 ? -18 53.75 22.656 1 83.62 150 PHE B O 1
ATOM 5355 N N . LEU B 1 151 ? -18.625 53.094 24.656 1 81.12 151 LEU B N 1
ATOM 5356 C CA . LEU B 1 151 ? -17.266 53.125 25.203 1 81.12 151 LEU B CA 1
ATOM 5357 C C . LEU B 1 151 ? -16.375 52.094 24.516 1 81.12 151 LEU B C 1
ATOM 5359 O O . LEU B 1 151 ? -15.18 52.344 24.328 1 81.12 151 LEU B O 1
ATOM 5363 N N . ARG B 1 152 ? -17 51.062 24.125 1 80.38 152 ARG B N 1
ATOM 5364 C CA . ARG B 1 152 ? -16.25 49.969 23.5 1 80.38 152 ARG B CA 1
ATOM 5365 C C . ARG B 1 152 ? -15.906 50.312 22.062 1 80.38 152 ARG B C 1
ATOM 5367 O O . ARG B 1 152 ? -15.016 49.688 21.469 1 80.38 152 ARG B O 1
ATOM 5374 N N . ARG B 1 153 ? -16.562 51.312 21.547 1 81.88 153 ARG B N 1
ATOM 5375 C CA . ARG B 1 153 ? -16.328 51.688 20.156 1 81.88 153 ARG B CA 1
ATOM 5376 C C . ARG B 1 153 ? -15.234 52.719 20.031 1 81.88 153 ARG B C 1
ATOM 5378 O O . ARG B 1 153 ? -14.688 52.938 18.953 1 81.88 153 ARG B O 1
ATOM 5385 N N . ILE B 1 154 ? -14.891 53.25 21.172 1 86.88 154 ILE B N 1
ATOM 5386 C CA . ILE B 1 154 ? -13.828 54.25 21.156 1 86.88 154 ILE B CA 1
ATOM 5387 C C . ILE B 1 154 ? -12.477 53.562 20.984 1 86.88 154 ILE B C 1
ATOM 5389 O O . ILE B 1 154 ? -12.07 52.75 21.844 1 86.88 154 ILE B O 1
ATOM 5393 N N . THR B 1 155 ? -11.898 53.938 19.875 1 87.81 155 THR B N 1
ATOM 5394 C CA . THR B 1 155 ? -10.633 53.281 19.547 1 87.81 155 THR B CA 1
ATOM 5395 C C . THR B 1 155 ? -9.523 53.781 20.469 1 87.81 155 THR B C 1
ATOM 5397 O O . THR B 1 155 ? -9.688 54.781 21.172 1 87.81 155 THR B O 1
ATOM 5400 N N . LEU B 1 156 ? -8.5 52.969 20.531 1 88.88 156 LEU B N 1
ATOM 5401 C CA . LEU B 1 156 ? -7.344 53.375 21.344 1 88.88 156 LEU B CA 1
ATOM 5402 C C . LEU B 1 156 ? -6.734 54.688 20.812 1 88.88 156 LEU B C 1
ATOM 5404 O O . LEU B 1 156 ? -6.324 55.531 21.594 1 88.88 156 LEU B O 1
ATOM 5408 N N . LYS B 1 157 ? -6.738 54.844 19.531 1 90.06 157 LYS B N 1
ATOM 5409 C CA . LYS B 1 157 ? -6.246 56.062 18.922 1 90.06 157 LYS B CA 1
ATOM 5410 C C . LYS B 1 157 ? -7.062 57.281 19.391 1 90.06 157 LYS B C 1
ATOM 5412 O O . LYS B 1 157 ? -6.5 58.312 19.734 1 90.06 157 LYS B O 1
ATOM 5417 N N . GLN B 1 158 ? -8.328 57.094 19.422 1 89.88 158 GLN B N 1
ATOM 5418 C CA . GLN B 1 158 ? -9.219 58.188 19.844 1 89.88 158 GLN B CA 1
ATOM 5419 C C . GLN B 1 158 ? -9.039 58.531 21.312 1 89.88 158 GLN B C 1
ATOM 5421 O O . GLN B 1 158 ? -9.109 59.688 21.719 1 89.88 158 GLN B O 1
ATOM 5426 N N . ARG B 1 159 ? -8.773 57.5 22.016 1 90.12 159 ARG B N 1
ATOM 5427 C CA . ARG B 1 159 ? -8.539 57.75 23.438 1 90.12 159 ARG B CA 1
ATOM 5428 C C . ARG B 1 159 ? -7.273 58.562 23.672 1 90.12 159 ARG B C 1
ATOM 5430 O O . ARG B 1 159 ? -7.246 59.469 24.5 1 90.12 159 ARG B O 1
ATOM 5437 N N . VAL B 1 160 ? -6.293 58.25 22.922 1 90.94 160 VAL B N 1
ATOM 5438 C CA . VAL B 1 160 ? -5.035 59 23.047 1 90.94 160 VAL B CA 1
ATOM 5439 C C . VAL B 1 160 ? -5.207 60.406 22.547 1 90.94 160 VAL B C 1
ATOM 5441 O O . VAL B 1 160 ? -4.676 61.344 23.141 1 90.94 160 VAL B O 1
ATOM 5444 N N . VAL B 1 161 ? -5.969 60.625 21.531 1 91.44 161 VAL B N 1
ATOM 5445 C CA . VAL B 1 161 ? -6.234 61.969 21 1 91.44 161 VAL B CA 1
ATOM 5446 C C . VAL B 1 161 ? -7 62.781 22.031 1 91.44 161 VAL B C 1
ATOM 5448 O O . VAL B 1 161 ? -6.73 63.969 22.219 1 91.44 161 VAL B O 1
ATOM 5451 N N . LEU B 1 162 ? -7.871 62.125 22.688 1 90 162 LEU B N 1
ATOM 5452 C CA . LEU B 1 162 ? -8.609 62.812 23.75 1 90 162 LEU B CA 1
ATOM 5453 C C . LEU B 1 162 ? -7.684 63.219 24.875 1 90 162 LEU B C 1
ATOM 5455 O O . LEU B 1 162 ? -7.832 64.312 25.438 1 90 162 LEU B O 1
ATOM 5459 N N . LEU B 1 163 ? -6.75 62.375 25.141 1 91.19 163 LEU B N 1
ATOM 5460 C CA . LEU B 1 163 ? -5.781 62.656 26.203 1 91.19 163 LEU B CA 1
ATOM 5461 C C . LEU B 1 163 ? -4.859 63.812 25.797 1 91.19 163 LEU B C 1
ATOM 5463 O O . LEU B 1 163 ? -4.254 64.438 26.656 1 91.19 163 LEU B O 1
ATOM 5467 N N . MET B 1 164 ? -4.859 64.062 24.547 1 90.38 164 MET B N 1
ATOM 5468 C CA . MET B 1 164 ? -4.062 65.125 24.047 1 90.38 164 MET B CA 1
ATOM 5469 C C . MET B 1 164 ? -4.883 66.438 24.031 1 90.38 164 MET B C 1
ATOM 5471 O O . MET B 1 164 ? -4.402 67.5 24.453 1 90.38 164 MET B O 1
ATOM 5475 N N . LEU B 1 165 ? -6.09 66.312 23.688 1 89.5 165 LEU B N 1
ATOM 5476 C CA . LEU B 1 165 ? -6.922 67.5 23.438 1 89.5 165 LEU B CA 1
ATOM 5477 C C . LEU B 1 165 ? -7.383 68.125 24.734 1 89.5 165 LEU B C 1
ATOM 5479 O O . LEU B 1 165 ? -7.387 69.375 24.875 1 89.5 165 LEU B O 1
ATOM 5483 N N . PHE B 1 166 ? -7.66 67.438 25.656 1 88.62 166 PHE B N 1
ATOM 5484 C CA . PHE B 1 166 ? -8.25 67.938 26.891 1 88.62 166 PHE B CA 1
ATOM 5485 C C . PHE B 1 166 ? -7.266 68.812 27.625 1 88.62 166 PHE B C 1
ATOM 5487 O O . PHE B 1 166 ? -7.613 69.938 28.031 1 88.62 166 PHE B O 1
ATOM 5494 N N . PRO B 1 167 ? -6.02 68.375 27.797 1 87.88 167 PRO B N 1
ATOM 5495 C CA . PRO B 1 167 ? -5.062 69.25 28.453 1 87.88 167 PRO B CA 1
ATOM 5496 C C . PRO B 1 167 ? -4.754 70.5 27.641 1 87.88 167 PRO B C 1
ATOM 5498 O O . PRO B 1 167 ? -4.551 71.562 28.203 1 87.88 167 PRO B O 1
ATOM 5501 N N . VAL B 1 168 ? -4.77 70.375 26.391 1 88.81 168 VAL B N 1
ATOM 5502 C CA . VAL B 1 168 ? -4.492 71.562 25.547 1 88.81 168 VAL B CA 1
ATOM 5503 C C . VAL B 1 168 ? -5.605 72.562 25.719 1 88.81 168 VAL B C 1
ATOM 5505 O O . VAL B 1 168 ? -5.332 73.75 25.906 1 88.81 168 VAL B O 1
ATOM 5508 N N . ILE B 1 169 ? -6.762 72.125 25.734 1 88.12 169 ILE B N 1
ATOM 5509 C CA . ILE B 1 169 ? -7.906 73 25.953 1 88.12 169 ILE B CA 1
ATOM 5510 C C . ILE B 1 169 ? -7.871 73.562 27.375 1 88.12 169 ILE B C 1
ATOM 5512 O O . ILE B 1 169 ? -8.133 74.75 27.578 1 88.12 169 ILE B O 1
ATOM 5516 N N . GLY B 1 170 ? -7.5 72.688 28.266 1 86.12 170 GLY B N 1
ATOM 5517 C CA . GLY B 1 170 ? -7.402 73.125 29.641 1 86.12 170 GLY B CA 1
ATOM 5518 C C . GLY B 1 170 ? -6.371 74.25 29.859 1 86.12 170 GLY B C 1
ATOM 5519 O O . GLY B 1 170 ? -6.637 75.25 30.547 1 86.12 170 GLY B O 1
ATOM 5520 N N . PHE B 1 171 ? -5.234 74.062 29.219 1 86.88 171 PHE B N 1
ATOM 5521 C CA . PHE B 1 171 ? -4.176 75.062 29.297 1 86.88 171 PHE B CA 1
ATOM 5522 C C . PHE B 1 171 ? -4.637 76.375 28.688 1 86.88 171 PHE B C 1
ATOM 5524 O O . PHE B 1 171 ? -4.375 77.5 29.234 1 86.88 171 PHE B O 1
ATOM 5531 N N . GLY B 1 172 ? -5.375 76.312 27.656 1 85.62 172 GLY B N 1
ATOM 5532 C CA . GLY B 1 172 ? -5.902 77.5 27.016 1 85.62 172 GLY B CA 1
ATOM 5533 C C . GLY B 1 172 ? -6.941 78.25 27.844 1 85.62 172 GLY B C 1
ATOM 5534 O O . GLY B 1 172 ? -6.938 79.438 27.938 1 85.62 172 GLY B O 1
ATOM 5535 N N . LEU B 1 173 ? -7.688 77.5 28.438 1 86.38 173 LEU B N 1
ATOM 5536 C CA . LEU B 1 173 ? -8.742 78.062 29.281 1 86.38 173 LEU B CA 1
ATOM 5537 C C . LEU B 1 173 ? -8.156 78.75 30.5 1 86.38 173 LEU B C 1
ATOM 5539 O O . LEU B 1 173 ? -8.633 79.812 30.906 1 86.38 173 LEU B O 1
ATOM 5543 N N . LEU B 1 174 ? -7.16 78.125 31.031 1 85.62 174 LEU B N 1
ATOM 5544 C CA . LEU B 1 174 ? -6.535 78.75 32.219 1 85.62 174 LEU B CA 1
ATOM 5545 C C . LEU B 1 174 ? -5.824 80.062 31.859 1 85.62 174 LEU B C 1
ATOM 5547 O O . LEU B 1 174 ? -5.855 81 32.625 1 85.62 174 LEU B O 1
ATOM 5551 N N . LEU B 1 175 ? -5.305 80 30.719 1 84.81 175 LEU B N 1
ATOM 5552 C CA . LEU B 1 175 ? -4.664 81.25 30.25 1 84.81 175 LEU B CA 1
ATOM 5553 C C . LEU B 1 175 ? -5.703 82.312 29.953 1 84.81 175 LEU B C 1
ATOM 5555 O O . LEU B 1 175 ? -5.477 83.5 30.25 1 84.81 175 LEU B O 1
ATOM 5559 N N . GLY B 1 176 ? -6.73 81.938 29.391 1 84.69 176 GLY B N 1
ATOM 5560 C CA . GLY B 1 176 ? -7.824 82.812 29.125 1 84.69 176 GLY B CA 1
ATOM 5561 C C . GLY B 1 176 ? -8.438 83.438 30.391 1 84.69 176 GLY B C 1
ATOM 5562 O O . GLY B 1 176 ? -8.766 84.625 30.438 1 84.69 176 GLY B O 1
ATOM 5563 N N . LEU B 1 177 ? -8.523 82.562 31.281 1 83.56 177 LEU B N 1
ATOM 5564 C CA . LEU B 1 177 ? -9.07 83 32.562 1 83.56 177 LEU B CA 1
ATOM 5565 C C . LEU B 1 177 ? -8.133 84 33.219 1 83.56 177 LEU B C 1
ATOM 5567 O O . LEU B 1 177 ? -8.586 85 33.844 1 83.56 177 LEU B O 1
ATOM 5571 N N . GLU B 1 178 ? -6.859 83.75 33.094 1 82.88 178 GLU B N 1
ATOM 5572 C CA . GLU B 1 178 ? -5.883 84.688 33.625 1 82.88 178 GLU B CA 1
ATOM 5573 C C . GLU B 1 178 ? -5.965 86.062 32.906 1 82.88 178 GLU B C 1
ATOM 5575 O O . GLU B 1 178 ? -5.848 87.125 33.531 1 82.88 178 GLU B O 1
ATOM 5580 N N . TRP B 1 179 ? -6.195 85.938 31.688 1 82.31 179 TRP B N 1
ATOM 5581 C CA . TRP B 1 179 ? -6.34 87.125 30.875 1 82.31 179 TRP B CA 1
ATOM 5582 C C . TRP B 1 179 ? -7.59 87.875 31.281 1 82.31 179 TRP B C 1
ATOM 5584 O O . TRP B 1 179 ? -7.559 89.125 31.391 1 82.31 179 TRP B O 1
ATOM 5594 N N . TYR B 1 180 ? -8.547 87.188 31.516 1 82.56 180 TYR B N 1
ATOM 5595 C CA . TYR B 1 180 ? -9.836 87.812 31.844 1 82.56 180 TYR B CA 1
ATOM 5596 C C . TYR B 1 180 ? -9.805 88.438 33.25 1 82.56 180 TYR B C 1
ATOM 5598 O O . TYR B 1 180 ? -10.32 89.5 33.438 1 82.56 180 TYR B O 1
ATOM 5606 N N . GLU B 1 181 ? -9.203 87.812 34.188 1 82.31 181 GLU B N 1
ATOM 5607 C CA . GLU B 1 181 ? -9.258 88.25 35.562 1 82.31 181 GLU B CA 1
ATOM 5608 C C . GLU B 1 181 ? -8.172 89.312 35.875 1 82.31 181 GLU B C 1
ATOM 5610 O O . GLU B 1 181 ? -8.391 90.188 36.656 1 82.31 181 GLU B O 1
ATOM 5615 N N . TYR B 1 182 ? -7.07 89.125 35.312 1 80.56 182 TYR B N 1
ATOM 5616 C CA . TYR B 1 182 ? -5.949 89.938 35.75 1 80.56 182 TYR B CA 1
ATOM 5617 C C . TYR B 1 182 ? -5.41 90.812 34.625 1 80.56 182 TYR B C 1
ATOM 5619 O O . TYR B 1 182 ? -4.461 91.562 34.812 1 80.56 182 TYR B O 1
ATOM 5627 N N . GLY B 1 183 ? -6.023 90.875 33.531 1 80.5 183 GLY B N 1
ATOM 5628 C CA . GLY B 1 183 ? -5.637 91.625 32.375 1 80.5 183 GLY B CA 1
ATOM 5629 C C . GLY B 1 183 ? -4.547 91 31.547 1 80.5 183 GLY B C 1
ATOM 5630 O O . GLY B 1 183 ? -4.781 90 30.891 1 80.5 183 GLY B O 1
ATOM 5631 N N . GLN B 1 184 ? -3.254 91.375 31.844 1 78.75 184 GLN B N 1
ATOM 5632 C CA . GLN B 1 184 ? -2.205 90.75 31.016 1 78.75 184 GLN B CA 1
ATOM 5633 C C . GLN B 1 184 ? -1.555 89.562 31.719 1 78.75 184 GLN B C 1
ATOM 5635 O O . GLN B 1 184 ? -1.086 89.688 32.844 1 78.75 184 GLN B O 1
ATOM 5640 N N . PRO B 1 185 ? -1.637 88.375 31 1 76 185 PRO B N 1
ATOM 5641 C CA . PRO B 1 185 ? -0.989 87.25 31.641 1 76 185 PRO B CA 1
ATOM 5642 C C . PRO B 1 185 ? 0.525 87.375 31.75 1 76 185 PRO B C 1
ATOM 5644 O O . PRO B 1 185 ? 1.135 88.062 30.938 1 76 185 PRO B O 1
ATOM 5647 N N . SER B 1 186 ? 1.053 86.812 32.875 1 82 186 SER B N 1
ATOM 5648 C CA . SER B 1 186 ? 2.498 86.875 33.062 1 82 186 SER B CA 1
ATOM 5649 C C . SER B 1 186 ? 3.232 86.125 31.984 1 82 186 SER B C 1
ATOM 5651 O O . SER B 1 186 ? 2.689 85.188 31.406 1 82 186 SER B O 1
ATOM 5653 N N . LEU B 1 187 ? 4.395 86.562 31.609 1 84.12 187 LEU B N 1
ATOM 5654 C CA . LEU B 1 187 ? 5.227 85.938 30.594 1 84.12 187 LEU B CA 1
ATOM 5655 C C . LEU B 1 187 ? 5.535 84.5 30.984 1 84.12 187 LEU B C 1
ATOM 5657 O O . LEU B 1 187 ? 5.578 83.625 30.125 1 84.12 187 LEU B O 1
ATOM 5661 N N . LEU B 1 188 ? 5.625 84.25 32.25 1 84.88 188 LEU B N 1
ATOM 5662 C CA . LEU B 1 188 ? 5.953 82.938 32.75 1 84.88 188 LEU B CA 1
ATOM 5663 C C . LEU B 1 188 ? 4.785 81.938 32.531 1 84.88 188 LEU B C 1
ATOM 5665 O O . LEU B 1 188 ? 4.984 80.812 32.156 1 84.88 188 LEU B O 1
ATOM 5669 N N . SER B 1 189 ? 3.553 82.5 32.75 1 85.81 189 SER B N 1
ATOM 5670 C CA . SER B 1 189 ? 2.381 81.688 32.562 1 85.81 189 SER B CA 1
ATOM 5671 C C . SER B 1 189 ? 2.217 81.312 31.078 1 85.81 189 SER B C 1
ATOM 5673 O O . SER B 1 189 ? 1.837 80.188 30.734 1 85.81 189 SER B O 1
ATOM 5675 N N . PHE B 1 190 ? 2.561 82.188 30.203 1 87.5 190 PHE B N 1
ATOM 5676 C CA . PHE B 1 190 ? 2.465 81.938 28.781 1 87.5 190 PHE B CA 1
ATOM 5677 C C . PHE B 1 190 ? 3.488 80.938 28.328 1 87.5 190 PHE B C 1
ATOM 5679 O O . PHE B 1 190 ? 3.166 80 27.578 1 87.5 190 PHE B O 1
ATOM 5686 N N . LEU B 1 191 ? 4.668 81.062 28.875 1 88.44 191 LEU B N 1
ATOM 5687 C CA . LEU B 1 191 ? 5.738 80.125 28.5 1 88.44 191 LEU B CA 1
ATOM 5688 C C . LEU B 1 191 ? 5.449 78.75 29 1 88.44 191 LEU B C 1
ATOM 5690 O O . LEU B 1 191 ? 5.68 77.75 28.281 1 88.44 191 LEU B O 1
ATOM 5694 N N . PHE B 1 192 ? 4.938 78.562 30.141 1 86.12 192 PHE B N 1
ATOM 5695 C CA . PHE B 1 192 ? 4.625 77.25 30.703 1 86.12 192 PHE B CA 1
ATOM 5696 C C . PHE B 1 192 ? 3.473 76.625 29.953 1 86.12 192 PHE B C 1
ATOM 5698 O O . PHE B 1 192 ? 3.463 75.375 29.75 1 86.12 192 PHE B O 1
ATOM 5705 N N . THR B 1 193 ? 2.502 77.438 29.578 1 87.88 193 THR B N 1
ATOM 5706 C CA . THR B 1 193 ? 1.396 76.875 28.797 1 87.88 193 THR B CA 1
ATOM 5707 C C . THR B 1 193 ? 1.88 76.438 27.422 1 87.88 193 THR B C 1
ATOM 5709 O O . THR B 1 193 ? 1.508 75.312 26.969 1 87.88 193 THR B O 1
ATOM 5712 N N . LEU B 1 194 ? 2.738 77.188 26.859 1 90.88 194 LEU B N 1
ATOM 5713 C CA . LEU B 1 194 ? 3.264 76.812 25.547 1 90.88 194 LEU B CA 1
ATOM 5714 C C . LEU B 1 194 ? 4.082 75.562 25.641 1 90.88 194 LEU B C 1
ATOM 5716 O O . LEU B 1 194 ? 3.957 74.625 24.781 1 90.88 194 LEU B O 1
ATOM 5720 N N . LEU B 1 195 ? 4.879 75.438 26.688 1 89.25 195 LEU B N 1
ATOM 5721 C CA . LEU B 1 195 ? 5.691 74.25 26.891 1 89.25 195 LEU B CA 1
ATOM 5722 C C . LEU B 1 195 ? 4.809 73.062 27.125 1 89.25 195 LEU B C 1
ATOM 5724 O O . LEU B 1 195 ? 5.082 71.938 26.594 1 89.25 195 LEU B O 1
ATOM 5728 N N . GLY B 1 196 ? 3.832 73.25 27.891 1 86.5 196 GLY B N 1
ATOM 5729 C CA . GLY B 1 196 ? 2.908 72.125 28.141 1 86.5 196 GLY B CA 1
ATOM 5730 C C . GLY B 1 196 ? 2.205 71.625 26.891 1 86.5 196 GLY B C 1
ATOM 5731 O O . GLY B 1 196 ? 2.078 70.438 26.688 1 86.5 196 GLY B O 1
ATOM 5732 N N . VAL B 1 197 ? 1.798 72.562 26.078 1 89.75 197 VAL B N 1
ATOM 5733 C CA . VAL B 1 197 ? 1.095 72.188 24.844 1 89.75 197 VAL B CA 1
ATOM 5734 C C . VAL B 1 197 ? 2.043 71.438 23.891 1 89.75 197 VAL B C 1
ATOM 5736 O O . VAL B 1 197 ? 1.684 70.438 23.312 1 89.75 197 VAL B O 1
ATOM 5739 N N . VAL B 1 198 ? 3.227 71.938 23.844 1 91.62 198 VAL B N 1
ATOM 5740 C CA . VAL B 1 198 ? 4.195 71.375 22.938 1 91.62 198 VAL B CA 1
ATOM 5741 C C . VAL B 1 198 ? 4.543 69.938 23.375 1 91.62 198 VAL B C 1
ATOM 5743 O O . VAL B 1 198 ? 4.582 69 22.562 1 91.62 198 VAL B O 1
ATOM 5746 N N . VAL B 1 199 ? 4.734 69.75 24.641 1 89.62 199 VAL B N 1
ATOM 5747 C CA . VAL B 1 199 ? 5.102 68.438 25.172 1 89.62 199 VAL B CA 1
ATOM 5748 C C . VAL B 1 199 ? 3.945 67.438 24.984 1 89.62 199 VAL B C 1
ATOM 5750 O O . VAL B 1 199 ? 4.152 66.312 24.562 1 89.62 199 VAL B O 1
ATOM 5753 N N . THR B 1 200 ? 2.811 67.938 25.234 1 90.12 200 THR B N 1
ATOM 5754 C CA . THR B 1 200 ? 1.643 67.062 25.109 1 90.12 200 THR B CA 1
ATOM 5755 C C . THR B 1 200 ? 1.43 66.625 23.656 1 90.12 200 THR B C 1
ATOM 5757 O O . THR B 1 200 ? 1.154 65.5 23.359 1 90.12 200 THR B O 1
ATOM 5760 N N . LEU B 1 201 ? 1.625 67.5 22.766 1 92.12 201 LEU B N 1
ATOM 5761 C CA . LEU B 1 201 ? 1.412 67.25 21.359 1 92.12 201 LEU B CA 1
ATOM 5762 C C . LEU B 1 201 ? 2.508 66.312 20.812 1 92.12 201 LEU B C 1
ATOM 5764 O O . LEU B 1 201 ? 2.246 65.438 19.969 1 92.12 201 LEU B O 1
ATOM 5768 N N . THR B 1 202 ? 3.668 66.5 21.312 1 91.94 202 THR B N 1
ATOM 5769 C CA . THR B 1 202 ? 4.773 65.688 20.828 1 91.94 202 THR B CA 1
ATOM 5770 C C . THR B 1 202 ? 4.652 64.25 21.328 1 91.94 202 THR B C 1
ATOM 5772 O O . THR B 1 202 ? 4.754 63.312 20.547 1 91.94 202 THR B O 1
ATOM 5775 N N . VAL B 1 203 ? 4.414 64.062 22.609 1 90 203 VAL B N 1
ATOM 5776 C CA . VAL B 1 203 ? 4.289 62.719 23.188 1 90 203 VAL B CA 1
ATOM 5777 C C . VAL B 1 203 ? 3.029 62.031 22.641 1 90 203 VAL B C 1
ATOM 5779 O O . VAL B 1 203 ? 3.045 60.844 22.328 1 90 203 VAL B O 1
ATOM 5782 N N . GLY B 1 204 ? 2.053 62.812 22.594 1 91.5 204 GLY B N 1
ATOM 5783 C CA . GLY B 1 204 ? 0.816 62.281 22.062 1 91.5 204 GLY B CA 1
ATOM 5784 C C . GLY B 1 204 ? 0.931 61.875 20.594 1 91.5 204 GLY B C 1
ATOM 5785 O O . GLY B 1 204 ? 0.496 60.781 20.219 1 91.5 204 GLY B O 1
ATOM 5786 N N . GLY B 1 205 ? 1.487 62.719 19.797 1 92.44 205 GLY B N 1
ATOM 5787 C CA . GLY B 1 205 ? 1.694 62.406 18.406 1 92.44 205 GLY B CA 1
ATOM 5788 C C . GLY B 1 205 ? 2.574 61.188 18.188 1 92.44 205 GLY B C 1
ATOM 5789 O O . GLY B 1 205 ? 2.299 60.344 17.328 1 92.44 205 GLY B O 1
ATOM 5790 N N . TRP B 1 206 ? 3.525 61.094 18.969 1 91.12 206 TRP B N 1
ATOM 5791 C CA . TRP B 1 206 ? 4.426 59.938 18.953 1 91.12 206 TRP B CA 1
ATOM 5792 C C . TRP B 1 206 ? 3.684 58.656 19.312 1 91.12 206 TRP B C 1
ATOM 5794 O O . TRP B 1 206 ? 3.885 57.625 18.672 1 91.12 206 TRP B O 1
ATOM 5804 N N . THR B 1 207 ? 2.863 58.719 20.188 1 91.19 207 THR B N 1
ATOM 5805 C CA . THR B 1 207 ? 2.09 57.562 20.641 1 91.19 207 THR B CA 1
ATOM 5806 C C . THR B 1 207 ? 1.071 57.125 19.578 1 91.19 207 THR B C 1
ATOM 5808 O O . THR B 1 207 ? 0.941 55.938 19.266 1 91.19 207 THR B O 1
ATOM 5811 N N . VAL B 1 208 ? 0.397 58.094 19.062 1 92 208 VAL B N 1
ATOM 5812 C CA . VAL B 1 208 ? -0.619 57.812 18.062 1 92 208 VAL B CA 1
ATOM 5813 C C . VAL B 1 208 ? 0.033 57.188 16.828 1 92 208 VAL B C 1
ATOM 5815 O O . VAL B 1 208 ? -0.511 56.25 16.234 1 92 208 VAL B O 1
ATOM 5818 N N . SER B 1 209 ? 1.116 57.656 16.438 1 91.31 209 SER B N 1
ATOM 5819 C CA . SER B 1 209 ? 1.815 57.125 15.273 1 91.31 209 SER B CA 1
ATOM 5820 C C . SER B 1 209 ? 2.252 55.688 15.5 1 91.31 209 SER B C 1
ATOM 5822 O O . SER B 1 209 ? 2.082 54.844 14.617 1 91.31 209 SER B O 1
ATOM 5824 N N . ARG B 1 210 ? 2.742 55.406 16.656 1 89.75 210 ARG B N 1
ATOM 5825 C CA . ARG B 1 210 ? 3.176 54.031 16.984 1 89.75 210 ARG B CA 1
ATOM 5826 C C . ARG B 1 210 ? 1.991 53.094 17.031 1 89.75 210 ARG B C 1
ATOM 5828 O O . ARG B 1 210 ? 2.08 51.969 16.531 1 89.75 210 ARG B O 1
ATOM 5835 N N . LEU B 1 211 ? 0.96 53.5 17.594 1 89.44 211 LEU B N 1
ATOM 5836 C CA . LEU B 1 211 ? -0.242 52.688 17.688 1 89.44 211 LEU B CA 1
ATOM 5837 C C . LEU B 1 211 ? -0.802 52.375 16.297 1 89.44 211 LEU B C 1
ATOM 5839 O O . LEU B 1 211 ? -1.151 51.25 15.984 1 89.44 211 LEU B O 1
ATOM 5843 N N . SER B 1 212 ? -0.864 53.406 15.539 1 90.44 212 SER B N 1
ATOM 5844 C CA . SER B 1 212 ? -1.441 53.25 14.203 1 90.44 212 SER B CA 1
ATOM 5845 C C . SER B 1 212 ? -0.61 52.312 13.336 1 90.44 212 SER B C 1
ATOM 5847 O O . SER B 1 212 ? -1.14 51.344 12.766 1 90.44 212 SER B O 1
ATOM 5849 N N . HIS B 1 213 ? 0.614 52.531 13.352 1 88.5 213 HIS B N 1
ATOM 5850 C CA . HIS B 1 213 ? 1.48 51.719 12.516 1 88.5 213 HIS B CA 1
ATOM 5851 C C . HIS B 1 213 ? 1.634 50.312 13.094 1 88.5 213 HIS B C 1
ATOM 5853 O O . HIS B 1 213 ? 1.646 49.312 12.352 1 88.5 213 HIS B O 1
ATOM 5859 N N . GLY B 1 214 ? 1.776 50.25 14.352 1 87.94 214 GLY B N 1
ATOM 5860 C CA . GLY B 1 214 ? 1.964 48.969 15.008 1 87.94 214 GLY B CA 1
ATOM 5861 C C . GLY B 1 214 ? 0.783 48.031 14.836 1 87.94 214 GLY B C 1
ATOM 5862 O O . GLY B 1 214 ? 0.952 46.875 14.445 1 87.94 214 GLY B O 1
ATOM 5863 N N . PHE B 1 215 ? -0.353 48.5 15.055 1 88.75 215 PHE B N 1
ATOM 5864 C CA . PHE B 1 215 ? -1.544 47.688 14.938 1 88.75 215 PHE B CA 1
ATOM 5865 C C . PHE B 1 215 ? -1.816 47.312 13.477 1 88.75 215 PHE B C 1
ATOM 5867 O O . PHE B 1 215 ? -2.258 46.219 13.172 1 88.75 215 PHE B O 1
ATOM 5874 N N . ALA B 1 216 ? -1.611 48.25 12.656 1 89.62 216 ALA B N 1
ATOM 5875 C CA . ALA B 1 216 ? -1.801 47.969 11.234 1 89.62 216 ALA B CA 1
ATOM 5876 C C . ALA B 1 216 ? -0.909 46.812 10.781 1 89.62 216 ALA B C 1
ATOM 5878 O O . ALA B 1 216 ? -1.355 45.938 10.055 1 89.62 216 ALA B O 1
ATOM 5879 N N . GLU B 1 217 ? 0.272 46.844 11.266 1 89.31 217 GLU B N 1
ATOM 5880 C CA . GLU B 1 217 ? 1.213 45.812 10.891 1 89.31 217 GLU B CA 1
ATOM 5881 C C . GLU B 1 217 ? 0.832 44.469 11.531 1 89.31 217 GLU B C 1
ATOM 5883 O O . GLU B 1 217 ? 0.908 43.438 10.883 1 89.31 217 GLU B O 1
ATOM 5888 N N . ALA B 1 218 ? 0.523 44.438 12.742 1 87.44 218 ALA B N 1
ATOM 5889 C CA . ALA B 1 218 ? 0.101 43.219 13.43 1 87.44 218 ALA B CA 1
ATOM 5890 C C . ALA B 1 218 ? -1.11 42.594 12.75 1 87.44 218 ALA B C 1
ATOM 5892 O O . ALA B 1 218 ? -1.173 41.375 12.57 1 87.44 218 ALA B O 1
ATOM 5893 N N . LEU B 1 219 ? -2.029 43.469 12.391 1 88.44 219 LEU B N 1
ATOM 5894 C CA . LEU B 1 219 ? -3.232 43.031 11.711 1 88.44 219 LEU B CA 1
ATOM 5895 C C . LEU B 1 219 ? -2.891 42.438 10.344 1 88.44 219 LEU B C 1
ATOM 5897 O O . LEU B 1 219 ? -3.449 41.406 9.945 1 88.44 219 LEU B O 1
ATOM 5901 N N . ARG B 1 220 ? -2.053 43.062 9.688 1 88.69 220 ARG B N 1
ATOM 5902 C CA . ARG B 1 220 ? -1.619 42.594 8.383 1 88.69 220 ARG B CA 1
ATOM 5903 C C . ARG B 1 220 ? -1.021 41.188 8.484 1 88.69 220 ARG B C 1
ATOM 5905 O O . ARG B 1 220 ? -1.357 40.281 7.703 1 88.69 220 ARG B O 1
ATOM 5912 N N . ILE B 1 221 ? -0.207 40.969 9.406 1 85.12 221 ILE B N 1
ATOM 5913 C CA . ILE B 1 221 ? 0.462 39.656 9.586 1 85.12 221 ILE B CA 1
ATOM 5914 C C . ILE B 1 221 ? -0.558 38.625 9.992 1 85.12 221 ILE B C 1
ATOM 5916 O O . ILE B 1 221 ? -0.572 37.5 9.438 1 85.12 221 ILE B O 1
ATOM 5920 N N . ALA B 1 222 ? -1.34 38.906 10.969 1 85.62 222 ALA B N 1
ATOM 5921 C CA . ALA B 1 222 ? -2.355 37.969 11.438 1 85.62 222 ALA B CA 1
ATOM 5922 C C . ALA B 1 222 ? -3.285 37.562 10.297 1 85.62 222 ALA B C 1
ATOM 5924 O O . ALA B 1 222 ? -3.602 36.375 10.141 1 85.62 222 ALA B O 1
ATOM 5925 N N . ARG B 1 223 ? -3.713 38.531 9.5 1 86.31 223 ARG B N 1
ATOM 5926 C CA . ARG B 1 223 ? -4.598 38.25 8.375 1 86.31 223 ARG B CA 1
ATOM 5927 C C . ARG B 1 223 ? -3.875 37.438 7.297 1 86.31 223 ARG B C 1
ATOM 5929 O O . ARG B 1 223 ? -4.465 36.562 6.672 1 86.31 223 ARG B O 1
ATOM 5936 N N . ALA B 1 224 ? -2.674 37.781 7.09 1 86.94 224 ALA B N 1
ATOM 5937 C CA . ALA B 1 224 ? -1.89 37.062 6.102 1 86.94 224 ALA B CA 1
ATOM 5938 C C . ALA B 1 224 ? -1.763 35.562 6.492 1 86.94 224 ALA B C 1
ATOM 5940 O O . ALA B 1 224 ? -1.986 34.688 5.668 1 86.94 224 ALA B O 1
ATOM 5941 N N . VAL B 1 225 ? -1.449 35.344 7.695 1 82.69 225 VAL B N 1
ATOM 5942 C CA . VAL B 1 225 ? -1.312 33.969 8.188 1 82.69 225 VAL B CA 1
ATOM 5943 C C . VAL B 1 225 ? -2.662 33.281 8.117 1 82.69 225 VAL B C 1
ATOM 5945 O O . VAL B 1 225 ? -2.738 32.094 7.723 1 82.69 225 VAL B O 1
ATOM 5948 N N . ALA B 1 226 ? -3.688 33.969 8.516 1 81.19 226 ALA B N 1
ATOM 5949 C CA . ALA B 1 226 ? -5.035 33.406 8.445 1 81.19 226 ALA B CA 1
ATOM 5950 C C . ALA B 1 226 ? -5.402 33.062 7.012 1 81.19 226 ALA B C 1
ATOM 5952 O O . ALA B 1 226 ? -6.141 32.094 6.777 1 81.19 226 ALA B O 1
ATOM 5953 N N . ASN B 1 227 ? -4.848 33.844 6.098 1 82.81 227 ASN B N 1
ATOM 5954 C CA . ASN B 1 227 ? -5.133 33.594 4.688 1 82.81 227 ASN B CA 1
ATOM 5955 C C . ASN B 1 227 ? -4.164 32.562 4.09 1 82.81 227 ASN B C 1
ATOM 5957 O O . ASN B 1 227 ? -4.191 32.312 2.885 1 82.81 227 ASN B O 1
ATOM 5961 N N . GLY B 1 228 ? -3.283 32.094 4.879 1 80.06 228 GLY B N 1
ATOM 5962 C CA . GLY B 1 228 ? -2.393 31.047 4.434 1 80.06 228 GLY B CA 1
ATOM 5963 C C . GLY B 1 228 ? -1.052 31.562 3.941 1 80.06 228 GLY B C 1
ATOM 5964 O O . GLY B 1 228 ? -0.238 30.797 3.424 1 80.06 228 GLY B O 1
ATOM 5965 N N . GLU B 1 229 ? -0.857 32.812 3.98 1 83.94 229 GLU B N 1
ATOM 5966 C CA . GLU B 1 229 ? 0.432 33.406 3.607 1 83.94 229 GLU B CA 1
ATOM 5967 C C . GLU B 1 229 ? 1.409 33.375 4.781 1 83.94 229 GLU B C 1
ATOM 5969 O O . GLU B 1 229 ? 1.475 34.312 5.566 1 83.94 229 GLU B O 1
ATOM 5974 N N . ILE B 1 230 ? 2.229 32.406 4.773 1 78.25 230 ILE B N 1
ATOM 5975 C CA . ILE B 1 230 ? 3.055 32.219 5.961 1 78.25 230 ILE B CA 1
ATOM 5976 C C . ILE B 1 230 ? 4.469 32.75 5.695 1 78.25 230 ILE B C 1
ATOM 5978 O O . ILE B 1 230 ? 5.336 32.656 6.57 1 78.25 230 ILE B O 1
ATOM 5982 N N . LYS B 1 231 ? 4.781 33.281 4.496 1 82.62 231 LYS B N 1
ATOM 5983 C CA . LYS B 1 231 ? 6.098 33.812 4.172 1 82.62 231 LYS B CA 1
ATOM 5984 C C . LYS B 1 231 ? 6.164 35.312 4.465 1 82.62 231 LYS B C 1
ATOM 5986 O O . LYS B 1 231 ? 7.148 35.969 4.125 1 82.62 231 LYS B O 1
ATOM 5991 N N . VAL B 1 232 ? 5.285 35.781 5.262 1 77.94 232 VAL B N 1
ATOM 5992 C CA . VAL B 1 232 ? 5.23 37.219 5.52 1 77.94 232 VAL B CA 1
ATOM 5993 C C . VAL B 1 232 ? 6.398 37.625 6.414 1 77.94 232 VAL B C 1
ATOM 5995 O O . VAL B 1 232 ? 6.773 36.875 7.328 1 77.94 232 VAL B O 1
ATOM 5998 N N . GLU B 1 233 ? 6.93 38.812 6.113 1 76.81 233 GLU B N 1
ATOM 5999 C CA . GLU B 1 233 ? 8.086 39.312 6.844 1 76.81 233 GLU B CA 1
ATOM 6000 C C . GLU B 1 233 ? 7.664 40.281 7.957 1 76.81 233 GLU B C 1
ATOM 6002 O O . GLU B 1 233 ? 6.672 41 7.824 1 76.81 233 GLU B O 1
ATOM 6007 N N . PHE B 1 234 ? 8.453 40.125 9.055 1 77.12 234 PHE B N 1
ATOM 6008 C CA . PHE B 1 234 ? 8.242 41 10.195 1 77.12 234 PHE B CA 1
ATOM 6009 C C . PHE B 1 234 ? 9.289 42.094 10.234 1 77.12 234 PHE B C 1
ATOM 6011 O O . PHE B 1 234 ? 10.484 41.812 10.141 1 77.12 234 PHE B O 1
ATOM 6018 N N . ASP B 1 235 ? 8.859 43.344 10.039 1 74.25 235 ASP B N 1
ATOM 6019 C CA . ASP B 1 235 ? 9.828 44.438 10.07 1 74.25 235 ASP B CA 1
ATOM 6020 C C . ASP B 1 235 ? 9.586 45.344 11.273 1 74.25 235 ASP B C 1
ATOM 6022 O O . ASP B 1 235 ? 9.125 46.469 11.125 1 74.25 235 ASP B O 1
ATOM 6026 N N . ASP B 1 236 ? 9.461 44.75 12.523 1 74.44 236 ASP B N 1
ATOM 6027 C CA . ASP B 1 236 ? 9.25 45.625 13.672 1 74.44 236 ASP B CA 1
ATOM 6028 C C . ASP B 1 236 ? 10.367 45.438 14.703 1 74.44 236 ASP B C 1
ATOM 6030 O O . ASP B 1 236 ? 10.641 44.344 15.141 1 74.44 236 ASP B O 1
ATOM 6034 N N . MET B 1 237 ? 11.078 46.594 15.016 1 72.38 237 MET B N 1
ATOM 6035 C CA . MET B 1 237 ? 12.195 46.562 15.953 1 72.38 237 MET B CA 1
ATOM 6036 C C . MET B 1 237 ? 11.812 47.156 17.297 1 72.38 237 MET B C 1
ATOM 6038 O O . MET B 1 237 ? 12.672 47.438 18.125 1 72.38 237 MET B O 1
ATOM 6042 N N . GLY B 1 238 ? 10.516 47.312 17.453 1 79.62 238 GLY B N 1
ATOM 6043 C CA . GLY B 1 238 ? 10.078 47.906 18.703 1 79.62 238 GLY B CA 1
ATOM 6044 C C . GLY B 1 238 ? 10.141 46.938 19.875 1 79.62 238 GLY B C 1
ATOM 6045 O O . GLY B 1 238 ? 10.055 45.719 19.688 1 79.62 238 GLY B O 1
ATOM 6046 N N . ARG B 1 239 ? 10.484 47.469 21.125 1 85.56 239 ARG B N 1
ATOM 6047 C CA . ARG B 1 239 ? 10.547 46.625 22.312 1 85.56 239 ARG B CA 1
ATOM 6048 C C . ARG B 1 239 ? 9.398 46.938 23.266 1 85.56 239 ARG B C 1
ATOM 6050 O O . ARG B 1 239 ? 9.516 46.75 24.484 1 85.56 239 ARG B O 1
ATOM 6057 N N . ASP B 1 240 ? 8.344 47.438 22.672 1 88.69 240 ASP B N 1
ATOM 6058 C CA . ASP B 1 240 ? 7.152 47.719 23.469 1 88.69 240 ASP B CA 1
ATOM 6059 C C . ASP B 1 240 ? 6.156 46.562 23.422 1 88.69 240 ASP B C 1
ATOM 6061 O O . ASP B 1 240 ? 6.512 45.438 23.062 1 88.69 240 ASP B O 1
ATOM 6065 N N . GLU B 1 241 ? 4.949 46.812 23.938 1 88.56 241 GLU B N 1
ATOM 6066 C CA . GLU B 1 241 ? 3.916 45.781 23.969 1 88.56 241 GLU B CA 1
ATOM 6067 C C . GLU B 1 241 ? 3.641 45.25 22.562 1 88.56 241 GLU B C 1
ATOM 6069 O O . GLU B 1 241 ? 3.42 44.062 22.391 1 88.56 241 GLU B O 1
ATOM 6074 N N . LEU B 1 242 ? 3.723 46.094 21.609 1 88.75 242 LEU B N 1
ATOM 6075 C CA . LEU B 1 242 ? 3.543 45.656 20.234 1 88.75 242 LEU B CA 1
ATOM 6076 C C . LEU B 1 242 ? 4.711 44.781 19.766 1 88.75 242 LEU B C 1
ATOM 6078 O O . LEU B 1 242 ? 4.52 43.812 19.047 1 88.75 242 LEU B O 1
ATOM 6082 N N . GLY B 1 243 ? 5.895 45.219 20.156 1 88.19 243 GLY B N 1
ATOM 6083 C CA . GLY B 1 243 ? 7.066 44.406 19.844 1 88.19 243 GLY B CA 1
ATOM 6084 C C . GLY B 1 243 ? 6.984 43 20.375 1 88.19 243 GLY B C 1
ATOM 6085 O O . GLY B 1 243 ? 7.332 42.031 19.672 1 88.19 243 GLY B O 1
ATOM 6086 N N . GLU B 1 244 ? 6.523 42.875 21.609 1 88.5 244 GLU B N 1
ATOM 6087 C CA . GLU B 1 244 ? 6.348 41.531 22.203 1 88.5 244 GLU B CA 1
ATOM 6088 C C . GLU B 1 244 ? 5.316 40.719 21.438 1 88.5 244 GLU B C 1
ATOM 6090 O O . GLU B 1 244 ? 5.473 39.5 21.281 1 88.5 244 GLU B O 1
ATOM 6095 N N . LEU B 1 245 ? 4.316 41.344 21.062 1 88.81 245 LEU B N 1
ATOM 6096 C CA . LEU B 1 245 ? 3.293 40.656 20.266 1 88.81 245 LEU B CA 1
ATOM 6097 C C . LEU B 1 245 ? 3.859 40.188 18.938 1 88.81 245 LEU B C 1
ATOM 6099 O O . LEU B 1 245 ? 3.564 39.094 18.484 1 88.81 245 LEU B O 1
ATOM 6103 N N . PHE B 1 246 ? 4.621 41.031 18.297 1 89.12 246 PHE B N 1
ATOM 6104 C CA . PHE B 1 246 ? 5.25 40.656 17.031 1 89.12 246 PHE B CA 1
ATOM 6105 C C . PHE B 1 246 ? 6.152 39.438 17.219 1 89.12 246 PHE B C 1
ATOM 6107 O O . PHE B 1 246 ? 6.172 38.562 16.375 1 89.12 246 PHE B O 1
ATOM 6114 N N . ASP B 1 247 ? 6.855 39.438 18.297 1 89.12 247 ASP B N 1
ATOM 6115 C CA . ASP B 1 247 ? 7.707 38.281 18.594 1 89.12 247 ASP B CA 1
ATOM 6116 C C . ASP B 1 247 ? 6.891 37 18.688 1 89.12 247 ASP B C 1
ATOM 6118 O O . ASP B 1 247 ? 7.258 35.969 18.109 1 89.12 247 ASP B O 1
ATOM 6122 N N . ALA B 1 248 ? 5.836 37.062 19.391 1 87.62 248 ALA B N 1
ATOM 6123 C CA . ALA B 1 248 ? 4.984 35.875 19.562 1 87.62 248 ALA B CA 1
ATOM 6124 C C . ALA B 1 248 ? 4.391 35.438 18.234 1 87.62 248 ALA B C 1
ATOM 6126 O O . ALA B 1 248 ? 4.316 34.219 17.953 1 87.62 248 ALA B O 1
ATOM 6127 N N . LEU B 1 249 ? 3.973 36.344 17.453 1 87.12 249 LEU B N 1
ATOM 6128 C CA . LEU B 1 249 ? 3.404 36.031 16.141 1 87.12 249 LEU B CA 1
ATOM 6129 C C . LEU B 1 249 ? 4.453 35.406 15.227 1 87.12 249 LEU B C 1
ATOM 6131 O O . LEU B 1 249 ? 4.148 34.531 14.43 1 87.12 249 LEU B O 1
ATOM 6135 N N . GLN B 1 250 ? 5.621 35.938 15.32 1 87.88 250 GLN B N 1
ATOM 6136 C CA . GLN B 1 250 ? 6.711 35.406 14.516 1 87.88 250 GLN B CA 1
ATOM 6137 C C . GLN B 1 250 ? 7.008 33.969 14.898 1 87.88 250 GLN B C 1
ATOM 6139 O O . GLN B 1 250 ? 7.258 33.125 14.023 1 87.88 250 GLN B O 1
ATOM 6144 N N . ILE B 1 251 ? 7.059 33.688 16.156 1 87.56 251 ILE B N 1
ATOM 6145 C CA . ILE B 1 251 ? 7.262 32.312 16.625 1 87.56 251 ILE B CA 1
ATOM 6146 C C . ILE B 1 251 ? 6.148 31.406 16.094 1 87.56 251 ILE B C 1
ATOM 6148 O O . ILE B 1 251 ? 6.414 30.328 15.57 1 87.56 251 ILE B O 1
ATOM 6152 N N . MET B 1 252 ? 4.98 31.875 16.219 1 84.88 252 MET B N 1
ATOM 6153 C CA . MET B 1 252 ? 3.824 31.141 15.734 1 84.88 252 MET B CA 1
ATOM 6154 C C . MET B 1 252 ? 3.951 30.875 14.234 1 84.88 252 MET B C 1
ATOM 6156 O O . MET B 1 252 ? 3.723 29.75 13.781 1 84.88 252 MET B O 1
ATOM 6160 N N . ARG B 1 253 ? 4.219 31.906 13.516 1 84.94 253 ARG B N 1
ATOM 6161 C CA . ARG B 1 253 ? 4.352 31.781 12.07 1 84.94 253 ARG B CA 1
ATOM 6162 C C . ARG B 1 253 ? 5.422 30.766 11.695 1 84.94 253 ARG B C 1
ATOM 6164 O O . ARG B 1 253 ? 5.23 29.953 10.781 1 84.94 253 ARG B O 1
ATOM 6171 N N . ASN B 1 254 ? 6.535 30.828 12.344 1 87 254 ASN B N 1
ATOM 6172 C CA . ASN B 1 254 ? 7.629 29.906 12.055 1 87 254 ASN B CA 1
ATOM 6173 C C . ASN B 1 254 ? 7.227 28.453 12.328 1 87 254 ASN B C 1
ATOM 6175 O O . ASN B 1 254 ? 7.59 27.562 11.57 1 87 254 ASN B O 1
ATOM 6179 N N . ARG B 1 255 ? 6.559 28.25 13.312 1 83.88 255 ARG B N 1
ATOM 6180 C CA . ARG B 1 255 ? 6.082 26.922 13.656 1 83.88 255 ARG B CA 1
ATOM 6181 C C . ARG B 1 255 ? 5.086 26.406 12.625 1 83.88 255 ARG B C 1
ATOM 6183 O O . ARG B 1 255 ? 5.145 25.25 12.219 1 83.88 255 ARG B O 1
ATOM 6190 N N . LEU B 1 256 ? 4.211 27.25 12.297 1 83.75 256 LEU B N 1
ATOM 6191 C CA . LEU B 1 256 ? 3.223 26.875 11.289 1 83.75 256 LEU B CA 1
ATOM 6192 C C . LEU B 1 256 ? 3.893 26.578 9.953 1 83.75 256 LEU B C 1
ATOM 6194 O O . LEU B 1 256 ? 3.486 25.656 9.234 1 83.75 256 LEU B O 1
ATOM 6198 N N . PHE B 1 257 ? 4.875 27.422 9.664 1 85.94 257 PHE B N 1
ATOM 6199 C CA . PHE B 1 257 ? 5.625 27.203 8.438 1 85.94 257 PHE B CA 1
ATOM 6200 C C . PHE B 1 257 ? 6.254 25.812 8.43 1 85.94 257 PHE B C 1
ATOM 6202 O O . PHE B 1 257 ? 6.156 25.078 7.445 1 85.94 257 PHE B O 1
ATOM 6209 N N . GLU B 1 258 ? 6.898 25.516 9.477 1 85.06 258 GLU B N 1
ATOM 6210 C CA . GLU B 1 258 ? 7.531 24.203 9.578 1 85.06 258 GLU B CA 1
ATOM 6211 C C . GLU B 1 258 ? 6.504 23.094 9.414 1 85.06 258 GLU B C 1
ATOM 6213 O O . GLU B 1 258 ? 6.758 22.109 8.719 1 85.06 258 GLU B O 1
ATOM 6218 N N . LEU B 1 259 ? 5.402 23.141 10.039 1 83.31 259 LEU B N 1
ATOM 6219 C CA . LEU B 1 259 ? 4.355 22.125 9.969 1 83.31 259 LEU B CA 1
ATOM 6220 C C . LEU B 1 259 ? 3.877 21.953 8.531 1 83.31 259 LEU B C 1
ATOM 6222 O O . LEU B 1 259 ? 3.846 20.828 8.016 1 83.31 259 LEU B O 1
ATOM 6226 N N . VAL B 1 260 ? 3.527 23.094 7.934 1 85.5 260 VAL B N 1
ATOM 6227 C CA . VAL B 1 260 ? 2.951 23.031 6.594 1 85.5 260 VAL B CA 1
ATOM 6228 C C . VAL B 1 260 ? 3.996 22.516 5.605 1 85.5 260 VAL B C 1
ATOM 6230 O O . VAL B 1 260 ? 3.686 21.703 4.734 1 85.5 260 VAL B O 1
ATOM 6233 N N . PHE B 1 261 ? 5.223 22.969 5.746 1 86.44 261 PHE B N 1
ATOM 6234 C CA . PHE B 1 261 ? 6.277 22.547 4.836 1 86.44 261 PHE B CA 1
ATOM 6235 C C . PHE B 1 261 ? 6.555 21.047 4.988 1 86.44 261 PHE B C 1
ATOM 6237 O O . PHE B 1 261 ? 6.652 20.328 3.994 1 86.44 261 PHE B O 1
ATOM 6244 N N . THR B 1 262 ? 6.746 20.609 6.211 1 84.38 262 THR B N 1
ATOM 6245 C CA . THR B 1 262 ? 6.984 19.203 6.473 1 84.38 262 THR B CA 1
ATOM 6246 C C . THR B 1 262 ? 5.82 18.359 5.973 1 84.38 262 THR B C 1
ATOM 6248 O O . THR B 1 262 ? 6.023 17.297 5.375 1 84.38 262 THR B O 1
ATOM 6251 N N . LEU B 1 263 ? 4.66 18.812 6.223 1 86.69 263 LEU B N 1
ATOM 6252 C CA . LEU B 1 263 ? 3.459 18.125 5.758 1 86.69 263 LEU B CA 1
ATOM 6253 C C . LEU B 1 263 ? 3.473 17.969 4.238 1 86.69 263 LEU B C 1
ATOM 6255 O O . LEU B 1 263 ? 3.236 16.875 3.721 1 86.69 263 LEU B O 1
ATOM 6259 N N . GLN B 1 264 ? 3.801 19 3.547 1 86 264 GLN B N 1
ATOM 6260 C CA . GLN B 1 264 ? 3.809 18.969 2.088 1 86 264 GLN B CA 1
ATOM 6261 C C . GLN B 1 264 ? 4.859 17.984 1.562 1 86 264 GLN B C 1
ATOM 6263 O O . GLN B 1 264 ? 4.602 17.234 0.616 1 86 264 GLN B O 1
ATOM 6268 N N . GLN B 1 265 ? 5.965 18.016 2.176 1 85.88 265 GLN B N 1
ATOM 6269 C CA . GLN B 1 265 ? 7.043 17.125 1.759 1 85.88 265 GLN B CA 1
ATOM 6270 C C . GLN B 1 265 ? 6.668 15.656 1.994 1 85.88 265 GLN B C 1
ATOM 6272 O O . GLN B 1 265 ? 6.887 14.805 1.127 1 85.88 265 GLN B O 1
ATOM 6277 N N . GLN B 1 266 ? 6.172 15.406 3.121 1 89.25 266 GLN B N 1
ATOM 6278 C CA . GLN B 1 266 ? 5.828 14.031 3.479 1 89.25 266 GLN B CA 1
ATOM 6279 C C . GLN B 1 266 ? 4.652 13.523 2.652 1 89.25 266 GLN B C 1
ATOM 6281 O O . GLN B 1 266 ? 4.59 12.344 2.303 1 89.25 266 GLN B O 1
ATOM 6286 N N . LEU B 1 267 ? 3.715 14.406 2.328 1 89.25 267 LEU B N 1
ATOM 6287 C CA . LEU B 1 267 ? 2.562 14.008 1.527 1 89.25 267 LEU B CA 1
ATOM 6288 C C . LEU B 1 267 ? 2.99 13.602 0.12 1 89.25 267 LEU B C 1
ATOM 6290 O O . LEU B 1 267 ? 2.406 12.695 -0.473 1 89.25 267 LEU B O 1
ATOM 6294 N N . LYS B 1 268 ? 4.023 14.266 -0.369 1 89.12 268 LYS B N 1
ATOM 6295 C CA . LYS B 1 268 ? 4.555 13.867 -1.671 1 89.12 268 LYS B CA 1
ATOM 6296 C C . LYS B 1 268 ? 5.129 12.453 -1.622 1 89.12 268 LYS B C 1
ATOM 6298 O O . LYS B 1 268 ? 4.895 11.648 -2.529 1 89.12 268 LYS B O 1
ATOM 6303 N N . ALA B 1 269 ? 5.812 12.18 -0.595 1 90 269 ALA B N 1
ATOM 6304 C CA . ALA B 1 269 ? 6.391 10.852 -0.41 1 90 269 ALA B CA 1
ATOM 6305 C C . ALA B 1 269 ? 5.301 9.789 -0.261 1 90 269 ALA B C 1
ATOM 6307 O O . ALA B 1 269 ? 5.414 8.695 -0.808 1 90 269 ALA B O 1
ATOM 6308 N N . VAL B 1 270 ? 4.285 10.125 0.439 1 92.69 270 VAL B N 1
ATOM 6309 C CA . VAL B 1 270 ? 3.168 9.211 0.644 1 92.69 270 VAL B CA 1
ATOM 6310 C C . VAL B 1 270 ? 2.477 8.93 -0.689 1 92.69 270 VAL B C 1
ATOM 6312 O O . VAL B 1 270 ? 2.139 7.785 -0.994 1 92.69 270 VAL B O 1
ATOM 6315 N N . GLN B 1 271 ? 2.328 9.93 -1.474 1 92.75 271 GLN B N 1
ATOM 6316 C CA . GLN B 1 271 ? 1.672 9.773 -2.768 1 92.75 271 GLN B CA 1
ATOM 6317 C C . GLN B 1 271 ? 2.488 8.867 -3.689 1 92.75 271 GLN B C 1
ATOM 6319 O O . GLN B 1 271 ? 1.932 8.016 -4.383 1 92.75 271 GLN B O 1
ATOM 6324 N N . GLU B 1 272 ? 3.762 9.047 -3.684 1 93.38 272 GLU B N 1
ATOM 6325 C CA . GLU B 1 272 ? 4.637 8.219 -4.508 1 93.38 272 GLU B CA 1
ATOM 6326 C C . GLU B 1 272 ? 4.578 6.758 -4.07 1 93.38 272 GLU B C 1
ATOM 6328 O O . GLU B 1 272 ? 4.469 5.855 -4.906 1 93.38 272 GLU B O 1
ATOM 6333 N N . ALA B 1 273 ? 4.641 6.57 -2.826 1 93.31 273 ALA B N 1
ATOM 6334 C CA . ALA B 1 273 ? 4.578 5.219 -2.277 1 93.31 273 ALA B CA 1
ATOM 6335 C C . ALA B 1 273 ? 3.223 4.574 -2.561 1 93.31 273 ALA B C 1
ATOM 6337 O O . ALA B 1 273 ? 3.145 3.375 -2.838 1 93.31 273 ALA B O 1
ATOM 6338 N N . GLN B 1 274 ? 2.189 5.328 -2.41 1 95.06 274 GLN B N 1
ATOM 6339 C CA . GLN B 1 274 ? 0.841 4.852 -2.703 1 95.06 274 GLN B CA 1
ATOM 6340 C C . GLN B 1 274 ? 0.727 4.379 -4.148 1 95.06 274 GLN B C 1
ATOM 6342 O O . GLN B 1 274 ? 0.168 3.312 -4.414 1 95.06 274 GLN B O 1
ATOM 6347 N N . HIS B 1 275 ? 1.297 5.148 -5.102 1 94.31 275 HIS B N 1
ATOM 6348 C CA . HIS B 1 275 ? 1.242 4.773 -6.512 1 94.31 275 HIS B CA 1
ATOM 6349 C C . HIS B 1 275 ? 2.035 3.498 -6.773 1 94.31 275 HIS B C 1
ATOM 6351 O O . HIS B 1 275 ? 1.598 2.639 -7.543 1 94.31 275 HIS B O 1
ATOM 6357 N N . ALA B 1 276 ? 3.121 3.381 -6.148 1 93.69 276 ALA B N 1
ATOM 6358 C CA . ALA B 1 276 ? 3.951 2.189 -6.301 1 93.69 276 ALA B CA 1
ATOM 6359 C C . ALA B 1 276 ? 3.238 0.952 -5.762 1 93.69 276 ALA B C 1
ATOM 6361 O O . ALA B 1 276 ? 3.244 -0.104 -6.398 1 93.69 276 ALA B O 1
ATOM 6362 N N . ALA B 1 277 ? 2.637 1.11 -4.66 1 93.12 277 ALA B N 1
ATOM 6363 C CA . ALA B 1 277 ? 1.904 0 -4.055 1 93.12 277 ALA B CA 1
ATOM 6364 C C . ALA B 1 277 ? 0.722 -0.416 -4.926 1 93.12 277 ALA B C 1
ATOM 6366 O O . ALA B 1 277 ? 0.502 -1.607 -5.156 1 93.12 277 ALA B O 1
ATOM 6367 N N . GLU B 1 278 ? 0.018 0.561 -5.379 1 94.81 278 GLU B N 1
ATOM 6368 C CA . GLU B 1 278 ? -1.157 0.29 -6.203 1 94.81 278 GLU B CA 1
ATOM 6369 C C . GLU B 1 278 ? -0.772 -0.42 -7.496 1 94.81 278 GLU B C 1
ATOM 6371 O O . GLU B 1 278 ? -1.394 -1.417 -7.871 1 94.81 278 GLU B O 1
ATOM 6376 N N . SER B 1 279 ? 0.248 0.057 -8.188 1 96.19 279 SER B N 1
ATOM 6377 C CA . SER B 1 279 ? 0.703 -0.544 -9.43 1 96.19 279 SER B CA 1
ATOM 6378 C C . SER B 1 279 ? 1.205 -1.967 -9.211 1 96.19 279 SER B C 1
ATOM 6380 O O . SER B 1 279 ? 0.911 -2.865 -10 1 96.19 279 SER B O 1
ATOM 6382 N N . SER B 1 280 ? 1.922 -2.113 -8.188 1 96.06 280 SER B N 1
ATOM 6383 C CA . SER B 1 280 ? 2.445 -3.438 -7.871 1 96.06 280 SER B CA 1
ATOM 6384 C C . SER B 1 280 ? 1.321 -4.41 -7.531 1 96.06 280 SER B C 1
ATOM 6386 O O . SER B 1 280 ? 1.345 -5.566 -7.957 1 96.06 280 SER B O 1
ATOM 6388 N N . ALA B 1 281 ? 0.384 -3.969 -6.816 1 95.19 281 ALA B N 1
ATOM 6389 C CA . ALA B 1 281 ? -0.749 -4.816 -6.453 1 95.19 281 ALA B CA 1
ATOM 6390 C C . ALA B 1 281 ? -1.544 -5.23 -7.684 1 95.19 281 ALA B C 1
ATOM 6392 O O . ALA B 1 281 ? -1.999 -6.375 -7.781 1 95.19 281 ALA B O 1
ATOM 6393 N N . GLN B 1 282 ? -1.68 -4.352 -8.617 1 94.69 282 GLN B N 1
ATOM 6394 C CA . GLN B 1 282 ? -2.383 -4.676 -9.852 1 94.69 282 GLN B CA 1
ATOM 6395 C C . GLN B 1 282 ? -1.626 -5.73 -10.656 1 94.69 282 GLN B C 1
ATOM 6397 O O . GLN B 1 282 ? -2.234 -6.645 -11.219 1 94.69 282 GLN B O 1
ATOM 6402 N N . ALA B 1 283 ? -0.365 -5.629 -10.664 1 95.38 283 ALA B N 1
ATOM 6403 C CA . ALA B 1 283 ? 0.464 -6.621 -11.344 1 95.38 283 ALA B CA 1
ATOM 6404 C C . ALA B 1 283 ? 0.354 -7.984 -10.672 1 95.38 283 ALA B C 1
ATOM 6406 O O . ALA B 1 283 ? 0.296 -9.016 -11.344 1 95.38 283 ALA B O 1
ATOM 6407 N N . ILE B 1 284 ? 0.307 -7.961 -9.406 1 95.19 284 ILE B N 1
ATOM 6408 C CA . ILE B 1 284 ? 0.163 -9.188 -8.625 1 95.19 284 ILE B CA 1
ATOM 6409 C C . ILE B 1 284 ? -1.166 -9.859 -8.961 1 95.19 284 ILE B C 1
ATOM 6411 O O . ILE B 1 284 ? -1.21 -11.062 -9.227 1 95.19 284 ILE B O 1
ATOM 6415 N N . ALA B 1 285 ? -2.207 -9.047 -8.961 1 94.62 285 ALA B N 1
ATOM 6416 C CA . ALA B 1 285 ? -3.529 -9.586 -9.273 1 94.62 285 ALA B CA 1
ATOM 6417 C C . ALA B 1 285 ? -3.559 -10.195 -10.672 1 94.62 285 ALA B C 1
ATOM 6419 O O . ALA B 1 285 ? -4.117 -11.273 -10.875 1 94.62 285 ALA B O 1
ATOM 6420 N N . ALA B 1 286 ? -2.955 -9.594 -11.633 1 94.38 286 ALA B N 1
ATOM 6421 C CA . ALA B 1 286 ? -2.906 -10.094 -13 1 94.38 286 ALA B CA 1
ATOM 6422 C C . ALA B 1 286 ? -2.125 -11.406 -13.078 1 94.38 286 ALA B C 1
ATOM 6424 O O . ALA B 1 286 ? -2.545 -12.344 -13.758 1 94.38 286 ALA B O 1
ATOM 6425 N N . SER B 1 287 ? -1.042 -11.43 -12.383 1 94.62 287 SER B N 1
ATOM 6426 C CA . SER B 1 287 ? -0.224 -12.641 -12.359 1 94.62 287 SER B CA 1
ATOM 6427 C C . SER B 1 287 ? -0.961 -13.797 -11.703 1 94.62 287 SER B C 1
ATOM 6429 O O . SER B 1 287 ? -0.869 -14.938 -12.156 1 94.62 287 SER B O 1
ATOM 6431 N N . ALA B 1 288 ? -1.629 -13.508 -10.672 1 92.25 288 ALA B N 1
ATOM 6432 C CA . ALA B 1 288 ? -2.41 -14.531 -9.992 1 92.25 288 ALA B CA 1
ATOM 6433 C C . ALA B 1 288 ? -3.5 -15.094 -10.898 1 92.25 288 ALA B C 1
ATOM 6435 O O . ALA B 1 288 ? -3.756 -16.297 -10.898 1 92.25 288 ALA B O 1
ATOM 6436 N N . HIS B 1 289 ? -4.113 -14.242 -11.68 1 92.81 289 HIS B N 1
ATOM 6437 C CA . HIS B 1 289 ? -5.121 -14.688 -12.641 1 92.81 289 HIS B CA 1
ATOM 6438 C C . HIS B 1 289 ? -4.516 -15.617 -13.688 1 92.81 289 HIS B C 1
ATOM 6440 O O . HIS B 1 289 ? -5.094 -16.656 -14.008 1 92.81 289 HIS B O 1
ATOM 6446 N N . GLN B 1 290 ? -3.363 -15.258 -14.141 1 93.12 290 GLN B N 1
ATOM 6447 C CA . GLN B 1 290 ? -2.656 -16.094 -15.109 1 93.12 290 GLN B CA 1
ATOM 6448 C C . GLN B 1 290 ? -2.27 -17.438 -14.5 1 93.12 290 GLN B C 1
ATOM 6450 O O . GLN B 1 290 ? -2.365 -18.469 -15.156 1 93.12 290 GLN B O 1
ATOM 6455 N N . GLN B 1 291 ? -1.882 -17.422 -13.281 1 91.25 291 GLN B N 1
ATOM 6456 C CA . GLN B 1 291 ? -1.526 -18.641 -12.578 1 91.25 291 GLN B CA 1
ATOM 6457 C C . GLN B 1 291 ? -2.732 -19.578 -12.438 1 91.25 291 GLN B C 1
ATOM 6459 O O . GLN B 1 291 ? -2.617 -20.781 -12.609 1 91.25 291 GLN B O 1
ATOM 6464 N N . ALA B 1 292 ? -3.848 -18.984 -12.164 1 91.5 292 ALA B N 1
ATOM 6465 C CA . ALA B 1 292 ? -5.074 -19.766 -12.047 1 91.5 292 ALA B CA 1
ATOM 6466 C C . ALA B 1 292 ? -5.426 -20.438 -13.375 1 91.5 292 ALA B C 1
ATOM 6468 O O . ALA B 1 292 ? -5.801 -21.609 -13.406 1 91.5 292 ALA B O 1
ATOM 6469 N N . GLU B 1 293 ? -5.207 -19.766 -14.461 1 93.69 293 GLU B N 1
ATOM 6470 C CA . GLU B 1 293 ? -5.465 -20.312 -15.789 1 93.69 293 GLU B CA 1
ATOM 6471 C C . GLU B 1 293 ? -4.5 -21.453 -16.109 1 93.69 293 GLU B C 1
ATOM 6473 O O . GLU B 1 293 ? -4.914 -22.5 -16.625 1 93.69 293 GLU B O 1
ATOM 6478 N N . ASN B 1 294 ? -3.262 -21.219 -15.805 1 93.94 294 ASN B N 1
ATOM 6479 C CA . ASN B 1 294 ? -2.248 -22.234 -16.047 1 93.94 294 ASN B CA 1
ATOM 6480 C C . ASN B 1 294 ? -2.492 -23.484 -15.195 1 93.94 294 ASN B C 1
ATOM 6482 O O . ASN B 1 294 ? -2.283 -24.609 -15.664 1 93.94 294 ASN B O 1
ATOM 6486 N N . THR B 1 295 ? -2.92 -23.297 -14.016 1 93.19 295 THR B N 1
ATOM 6487 C CA . THR B 1 295 ? -3.201 -24.422 -13.133 1 93.19 295 THR B CA 1
ATOM 6488 C C . THR B 1 295 ? -4.383 -25.234 -13.648 1 93.19 295 THR B C 1
ATOM 6490 O O . THR B 1 295 ? -4.387 -26.469 -13.555 1 93.19 295 THR B O 1
ATOM 6493 N N . GLN B 1 296 ? -5.391 -24.547 -14.219 1 92.06 296 GLN B N 1
ATOM 6494 C CA . GLN B 1 296 ? -6.523 -25.234 -14.828 1 92.06 296 GLN B CA 1
ATOM 6495 C C . GLN B 1 296 ? -6.074 -26.078 -16.031 1 92.06 296 GLN B C 1
ATOM 6497 O O . GLN B 1 296 ? -6.555 -27.188 -16.219 1 92.06 296 GLN B O 1
ATOM 6502 N N . ALA B 1 297 ? -5.152 -25.547 -16.75 1 92.5 297 ALA B N 1
ATOM 6503 C CA . ALA B 1 297 ? -4.602 -26.281 -17.891 1 92.5 297 ALA B CA 1
ATOM 6504 C C . ALA B 1 297 ? -3.844 -27.531 -17.422 1 92.5 297 ALA B C 1
ATOM 6506 O O . ALA B 1 297 ? -3.951 -28.594 -18.031 1 92.5 297 ALA B O 1
ATOM 6507 N N . ILE B 1 298 ? -3.135 -27.422 -16.344 1 92.75 298 ILE B N 1
ATOM 6508 C CA . ILE B 1 298 ? -2.418 -28.547 -15.773 1 92.75 298 ILE B CA 1
ATOM 6509 C C . ILE B 1 298 ? -3.414 -29.609 -15.32 1 92.75 298 ILE B C 1
ATOM 6511 O O . ILE B 1 298 ? -3.232 -30.797 -15.602 1 92.75 298 ILE B O 1
ATOM 6515 N N . ALA B 1 299 ? -4.484 -29.172 -14.648 1 92.25 299 ALA B N 1
ATOM 6516 C CA . ALA B 1 299 ? -5.5 -30.109 -14.18 1 92.25 299 ALA B CA 1
ATOM 6517 C C . ALA B 1 299 ? -6.105 -30.891 -15.336 1 92.25 299 ALA B C 1
ATOM 6519 O O . ALA B 1 299 ? -6.309 -32.094 -15.242 1 92.25 299 ALA B O 1
ATOM 6520 N N . ALA B 1 300 ? -6.363 -30.219 -16.422 1 91.62 300 ALA B N 1
ATOM 6521 C CA . ALA B 1 300 ? -6.91 -30.875 -17.609 1 91.62 300 ALA B CA 1
ATOM 6522 C C . ALA B 1 300 ? -5.918 -31.875 -18.203 1 91.62 300 ALA B C 1
ATOM 6524 O O . ALA B 1 300 ? -6.301 -33 -18.562 1 91.62 300 ALA B O 1
ATOM 6525 N N . SER B 1 301 ? -4.664 -31.469 -18.234 1 91.5 301 SER B N 1
ATOM 6526 C CA . SER B 1 301 ? -3.629 -32.344 -18.766 1 91.5 301 SER B CA 1
ATOM 6527 C C . SER B 1 301 ? -3.426 -33.562 -17.875 1 91.5 301 SER B C 1
ATOM 6529 O O . SER B 1 301 ? -3.225 -34.656 -18.375 1 91.5 301 SER B O 1
ATOM 6531 N N . VAL B 1 302 ? -3.518 -33.406 -16.578 1 92 302 VAL B N 1
ATOM 6532 C CA . VAL B 1 302 ? -3.385 -34.5 -15.633 1 92 302 VAL B CA 1
ATOM 6533 C C . VAL B 1 302 ? -4.551 -35.469 -15.805 1 92 302 VAL B C 1
ATOM 6535 O O . VAL B 1 302 ? -4.363 -36.688 -15.773 1 92 302 VAL B O 1
ATOM 6538 N N . SER B 1 303 ? -5.75 -35 -16.016 1 90.94 303 SER B N 1
ATOM 6539 C CA . SER B 1 303 ? -6.914 -35.844 -16.25 1 90.94 303 SER B CA 1
ATOM 6540 C C . SER B 1 303 ? -6.738 -36.688 -17.5 1 90.94 303 SER B C 1
ATOM 6542 O O . SER B 1 303 ? -7.031 -37.875 -17.5 1 90.94 303 SER B O 1
ATOM 6544 N N . GLN B 1 304 ? -6.258 -36.031 -18.531 1 88.62 304 GLN B N 1
ATOM 6545 C CA . GLN B 1 304 ? -5.988 -36.75 -19.766 1 88.62 304 GLN B CA 1
ATOM 6546 C C . GLN B 1 304 ? -4.934 -37.844 -19.578 1 88.62 304 GLN B C 1
ATOM 6548 O O . GLN B 1 304 ? -5.09 -38.938 -20.062 1 88.62 304 GLN B O 1
ATOM 6553 N N . ASN B 1 305 ? -3.889 -37.5 -18.844 1 88.81 305 ASN B N 1
ATOM 6554 C CA . ASN B 1 305 ? -2.814 -38.469 -18.594 1 88.81 305 ASN B CA 1
ATOM 6555 C C . ASN B 1 305 ? -3.293 -39.625 -17.734 1 88.81 305 ASN B C 1
ATOM 6557 O O . ASN B 1 305 ? -2.883 -40.781 -17.938 1 88.81 305 ASN B O 1
ATOM 6561 N N . THR B 1 306 ? -4.117 -39.312 -16.797 1 89.44 306 THR B N 1
ATOM 6562 C CA . THR B 1 306 ? -4.684 -40.344 -15.953 1 89.44 306 THR B CA 1
ATOM 6563 C C . THR B 1 306 ? -5.508 -41.344 -16.797 1 89.44 306 THR B C 1
ATOM 6565 O O . THR B 1 306 ? -5.391 -42.531 -16.641 1 89.44 306 THR B O 1
ATOM 6568 N N . ALA B 1 307 ? -6.332 -40.781 -17.719 1 87.94 307 ALA B N 1
ATOM 6569 C CA . ALA B 1 307 ? -7.121 -41.625 -18.609 1 87.94 307 ALA B CA 1
ATOM 6570 C C . ALA B 1 307 ? -6.223 -42.469 -19.5 1 87.94 307 ALA B C 1
ATOM 6572 O O . ALA B 1 307 ? -6.477 -43.656 -19.688 1 87.94 307 ALA B O 1
ATOM 6573 N N . SER B 1 308 ? -5.18 -41.812 -19.969 1 85.19 308 SER B N 1
ATOM 6574 C CA . SER B 1 308 ? -4.234 -42.531 -20.828 1 85.19 308 SER B CA 1
ATOM 6575 C C . SER B 1 308 ? -3.5 -43.625 -20.047 1 85.19 308 SER B C 1
ATOM 6577 O O . SER B 1 308 ? -3.322 -44.719 -20.547 1 85.19 308 SER B O 1
ATOM 6579 N N . ALA B 1 309 ? -3.096 -43.375 -18.859 1 85.38 309 ALA B N 1
ATOM 6580 C CA . ALA B 1 309 ? -2.408 -44.344 -18.016 1 85.38 309 ALA B CA 1
ATOM 6581 C C . ALA B 1 309 ? -3.297 -45.531 -17.719 1 85.38 309 ALA B C 1
ATOM 6583 O O . ALA B 1 309 ? -2.83 -46.688 -17.719 1 85.38 309 ALA B O 1
ATOM 6584 N N . GLN B 1 310 ? -4.562 -45.312 -17.5 1 85.81 310 GLN B N 1
ATOM 6585 C CA . GLN B 1 310 ? -5.508 -46.406 -17.234 1 85.81 310 GLN B CA 1
ATOM 6586 C C . GLN B 1 310 ? -5.668 -47.281 -18.469 1 85.81 310 GLN B C 1
ATOM 6588 O O . GLN B 1 310 ? -5.711 -48.5 -18.359 1 85.81 310 GLN B O 1
ATOM 6593 N N . LYS B 1 311 ? -5.695 -46.656 -19.625 1 87 311 LYS B N 1
ATOM 6594 C CA . LYS B 1 311 ? -5.777 -47.438 -20.875 1 87 311 LYS B CA 1
ATOM 6595 C C . LYS B 1 311 ? -4.547 -48.312 -21.078 1 87 311 LYS B C 1
ATOM 6597 O O . LYS B 1 311 ? -4.664 -49.469 -21.469 1 87 311 LYS B O 1
ATOM 6602 N N . ILE B 1 312 ? -3.375 -47.719 -20.781 1 85.06 312 ILE B N 1
ATOM 6603 C CA . ILE B 1 312 ? -2.121 -48.438 -20.922 1 85.06 312 ILE B CA 1
ATOM 6604 C C . ILE B 1 312 ? -2.111 -49.625 -19.984 1 85.06 312 ILE B C 1
ATOM 6606 O O . ILE B 1 312 ? -1.733 -50.75 -20.375 1 85.06 312 ILE B O 1
ATOM 6610 N N . ALA B 1 313 ? -2.564 -49.406 -18.766 1 83.94 313 ALA B N 1
ATOM 6611 C CA . ALA B 1 313 ? -2.633 -50.5 -17.781 1 83.94 313 ALA B CA 1
ATOM 6612 C C . ALA B 1 313 ? -3.545 -51.625 -18.266 1 83.94 313 ALA B C 1
ATOM 6614 O O . ALA B 1 313 ? -3.213 -52.781 -18.141 1 83.94 313 ALA B O 1
ATOM 6615 N N . GLU B 1 314 ? -4.66 -51.312 -18.844 1 86.25 314 GLU B N 1
ATOM 6616 C CA . GLU B 1 314 ? -5.602 -52.281 -19.375 1 86.25 314 GLU B CA 1
ATOM 6617 C C . GLU B 1 314 ? -4.988 -53.062 -20.531 1 86.25 314 GLU B C 1
ATOM 6619 O O . GLU B 1 314 ? -5.098 -54.312 -20.578 1 86.25 314 GLU B O 1
ATOM 6624 N N . HIS B 1 315 ? -4.34 -52.281 -21.359 1 83.06 315 HIS B N 1
ATOM 6625 C CA . HIS B 1 315 ? -3.713 -52.938 -22.5 1 83.06 315 HIS B CA 1
ATOM 6626 C C . HIS B 1 315 ? -2.582 -53.844 -22.062 1 83.06 315 HIS B C 1
ATOM 6628 O O . HIS B 1 315 ? -2.385 -54.906 -22.656 1 83.06 315 HIS B O 1
ATOM 6634 N N . ALA B 1 316 ? -1.847 -53.469 -21.062 1 83.62 316 ALA B N 1
ATOM 6635 C CA . ALA B 1 316 ? -0.781 -54.312 -20.531 1 83.62 316 ALA B CA 1
ATOM 6636 C C . ALA B 1 316 ? -1.344 -55.594 -19.953 1 83.62 316 ALA B C 1
ATOM 6638 O O . ALA B 1 316 ? -0.765 -56.656 -20.141 1 83.62 316 ALA B O 1
ATOM 6639 N N . THR B 1 317 ? -2.502 -55.531 -19.281 1 84.62 317 THR B N 1
ATOM 6640 C CA . THR B 1 317 ? -3.162 -56.719 -18.719 1 84.62 317 THR B CA 1
ATOM 6641 C C . THR B 1 317 ? -3.613 -57.656 -19.828 1 84.62 317 THR B C 1
ATOM 6643 O O . THR B 1 317 ? -3.412 -58.875 -19.734 1 84.62 317 THR B O 1
ATOM 6646 N N . VAL B 1 318 ? -4.211 -57.094 -20.828 1 82.75 318 VAL B N 1
ATOM 6647 C CA . VAL B 1 318 ? -4.672 -57.906 -21.969 1 82.75 318 VAL B CA 1
ATOM 6648 C C . VAL B 1 318 ? -3.48 -58.562 -22.656 1 82.75 318 VAL B C 1
ATOM 6650 O O . VAL B 1 318 ? -3.541 -59.75 -23 1 82.75 318 VAL B O 1
ATOM 6653 N N . THR B 1 319 ? -2.414 -57.75 -22.797 1 80.88 319 THR B N 1
ATOM 6654 C CA . THR B 1 319 ? -1.197 -58.281 -23.406 1 80.88 319 THR B CA 1
ATOM 6655 C C . THR B 1 319 ? -0.644 -59.469 -22.594 1 80.88 319 THR B C 1
ATOM 6657 O O . THR B 1 319 ? -0.296 -60.5 -23.156 1 80.88 319 THR B O 1
ATOM 6660 N N . ALA B 1 320 ? -0.631 -59.375 -21.297 1 80.25 320 ALA B N 1
ATOM 6661 C CA . ALA B 1 320 ? -0.13 -60.438 -20.422 1 80.25 320 ALA B CA 1
ATOM 6662 C C . ALA B 1 320 ? -0.991 -61.688 -20.531 1 80.25 320 ALA B C 1
ATOM 6664 O O . ALA B 1 320 ? -0.468 -62.781 -20.625 1 80.25 320 ALA B O 1
ATOM 6665 N N . LYS B 1 321 ? -2.289 -61.562 -20.516 1 83.88 321 LYS B N 1
ATOM 6666 C CA . LYS B 1 321 ? -3.203 -62.688 -20.609 1 83.88 321 LYS B CA 1
ATOM 6667 C C . LYS B 1 321 ? -3.045 -63.406 -21.953 1 83.88 321 LYS B C 1
ATOM 6669 O O . LYS B 1 321 ? -3.014 -64.625 -22 1 83.88 321 LYS B O 1
ATOM 6674 N N . ALA B 1 322 ? -2.947 -62.531 -22.953 1 76.44 322 ALA B N 1
ATOM 6675 C CA . ALA B 1 322 ? -2.76 -63.094 -24.281 1 76.44 322 ALA B CA 1
ATOM 6676 C C . ALA B 1 322 ? -1.439 -63.844 -24.375 1 76.44 322 ALA B C 1
ATOM 6678 O O . ALA B 1 322 ? -1.369 -64.938 -25 1 76.44 322 ALA B O 1
ATOM 6679 N N . ALA B 1 323 ? -0.424 -63.344 -23.797 1 78.5 323 ALA B N 1
ATOM 6680 C CA . ALA B 1 323 ? 0.889 -64 -23.797 1 78.5 323 ALA B CA 1
ATOM 6681 C C . ALA B 1 323 ? 0.86 -65.312 -23.047 1 78.5 323 ALA B C 1
ATOM 6683 O O . ALA B 1 323 ? 1.458 -66.312 -23.469 1 78.5 323 ALA B O 1
ATOM 6684 N N . VAL B 1 324 ? 0.162 -65.438 -21.891 1 81 324 VAL B N 1
ATOM 6685 C CA . VAL B 1 324 ? 0.03 -66.625 -21.109 1 81 324 VAL B CA 1
ATOM 6686 C C . VAL B 1 324 ? -0.737 -67.688 -21.922 1 81 324 VAL B C 1
ATOM 6688 O O . VAL B 1 324 ? -0.35 -68.875 -21.953 1 81 324 VAL B O 1
ATOM 6691 N N . ALA B 1 325 ? -1.796 -67.25 -22.531 1 79.31 325 ALA B N 1
ATOM 6692 C CA . ALA B 1 325 ? -2.57 -68.125 -23.359 1 79.31 325 ALA B CA 1
ATOM 6693 C C . ALA B 1 325 ? -1.727 -68.688 -24.516 1 79.31 325 ALA B C 1
ATOM 6695 O O . ALA B 1 325 ? -1.795 -69.875 -24.844 1 79.31 325 ALA B O 1
ATOM 6696 N N . ALA B 1 326 ? -0.938 -67.75 -25.078 1 72.31 326 ALA B N 1
ATOM 6697 C CA . ALA B 1 326 ? -0.034 -68.188 -26.156 1 72.31 326 ALA B CA 1
ATOM 6698 C C . ALA B 1 326 ? 0.973 -69.188 -25.656 1 72.31 326 ALA B C 1
ATOM 6700 O O . ALA B 1 326 ? 1.246 -70.188 -26.344 1 72.31 326 ALA B O 1
ATOM 6701 N N . GLN B 1 327 ? 1.492 -69.062 -24.453 1 76.06 327 GLN B N 1
ATOM 6702 C CA . GLN B 1 327 ? 2.449 -69.938 -23.844 1 76.06 327 GLN B CA 1
ATOM 6703 C C . GLN B 1 327 ? 1.829 -71.312 -23.641 1 76.06 327 GLN B C 1
ATOM 6705 O O . GLN B 1 327 ? 2.475 -72.375 -23.891 1 76.06 327 GLN B O 1
ATOM 6710 N N . GLN B 1 328 ? 0.619 -71.375 -23.156 1 80.69 328 GLN B N 1
ATOM 6711 C CA . GLN B 1 328 ? -0.068 -72.625 -22.938 1 80.69 328 GLN B CA 1
ATOM 6712 C C . GLN B 1 328 ? -0.316 -73.375 -24.25 1 80.69 328 GLN B C 1
ATOM 6714 O O . GLN B 1 328 ? -0.144 -74.625 -24.328 1 80.69 328 GLN B O 1
ATOM 6719 N N . ALA B 1 329 ? -0.72 -72.562 -25.234 1 73 329 ALA B N 1
ATOM 6720 C CA . ALA B 1 329 ? -0.943 -73.125 -26.547 1 73 329 ALA B CA 1
ATOM 6721 C C . ALA B 1 329 ? 0.351 -73.688 -27.125 1 73 329 ALA B C 1
ATOM 6723 O O . ALA B 1 329 ? 0.35 -74.812 -27.734 1 73 329 ALA B O 1
ATOM 6724 N N . VAL B 1 330 ? 1.463 -73 -26.875 1 74 330 VAL B N 1
ATOM 6725 C CA . VAL B 1 330 ? 2.777 -73.438 -27.344 1 74 330 VAL B CA 1
ATOM 6726 C C . VAL B 1 330 ? 3.174 -74.75 -26.656 1 74 330 VAL B C 1
ATOM 6728 O O . VAL B 1 330 ? 3.674 -75.625 -27.312 1 74 330 VAL B O 1
ATOM 6731 N N . ASP B 1 331 ? 2.955 -74.812 -25.359 1 77.94 331 ASP B N 1
ATOM 6732 C CA . ASP B 1 331 ? 3.289 -76.062 -24.609 1 77.94 331 ASP B CA 1
ATOM 6733 C C . ASP B 1 331 ? 2.518 -77.25 -25.141 1 77.94 331 ASP B C 1
ATOM 6735 O O . ASP B 1 331 ? 3.092 -78.312 -25.328 1 77.94 331 ASP B O 1
ATOM 6739 N N . THR B 1 332 ? 1.257 -77.062 -25.297 1 76 332 THR B N 1
ATOM 6740 C CA . THR B 1 332 ? 0.421 -78.125 -25.828 1 76 332 THR B CA 1
ATOM 6741 C C . THR B 1 332 ? 0.856 -78.5 -27.234 1 76 332 THR B C 1
ATOM 6743 O O . THR B 1 332 ? 0.997 -79.688 -27.547 1 76 332 THR B O 1
ATOM 6746 N N . GLY B 1 333 ? 1.082 -77.438 -28.031 1 69.5 333 GLY B N 1
ATOM 6747 C CA . GLY B 1 333 ? 1.54 -77.625 -29.391 1 69.5 333 GLY B CA 1
ATOM 6748 C C . GLY B 1 333 ? 2.854 -78.375 -29.453 1 69.5 333 GLY B C 1
ATOM 6749 O O . GLY B 1 333 ? 2.992 -79.375 -30.219 1 69.5 333 GLY B O 1
ATOM 6750 N N . ALA B 1 334 ? 3.811 -78.062 -28.578 1 72.25 334 ALA B N 1
ATOM 6751 C CA . ALA B 1 334 ? 5.105 -78.75 -28.531 1 72.25 334 ALA B CA 1
ATOM 6752 C C . ALA B 1 334 ? 4.945 -80.188 -28.172 1 72.25 334 ALA B C 1
ATOM 6754 O O . ALA B 1 334 ? 5.582 -81.062 -28.781 1 72.25 334 ALA B O 1
ATOM 6755 N N . ARG B 1 335 ? 4.117 -80.562 -27.234 1 77.62 335 ARG B N 1
ATOM 6756 C CA . ARG B 1 335 ? 3.873 -81.938 -26.812 1 77.62 335 ARG B CA 1
ATOM 6757 C C . ARG B 1 335 ? 3.285 -82.75 -27.953 1 77.62 335 ARG B C 1
ATOM 6759 O O . ARG B 1 335 ? 3.688 -83.875 -28.172 1 77.62 335 ARG B O 1
ATOM 6766 N N . VAL B 1 336 ? 2.363 -82.125 -28.625 1 71.56 336 VAL B N 1
ATOM 6767 C CA . VAL B 1 336 ? 1.694 -82.812 -29.703 1 71.56 336 VAL B CA 1
ATOM 6768 C C . VAL B 1 336 ? 2.686 -83.062 -30.844 1 71.56 336 VAL B C 1
ATOM 6770 O O . VAL B 1 336 ? 2.723 -84.188 -31.391 1 71.56 336 VAL B O 1
ATOM 6773 N N . VAL B 1 337 ? 3.496 -82.062 -31.125 1 72 337 VAL B N 1
ATOM 6774 C CA . VAL B 1 337 ? 4.477 -82.188 -32.188 1 72 337 VAL B CA 1
ATOM 6775 C C . VAL B 1 337 ? 5.5 -83.25 -31.828 1 72 337 VAL B C 1
ATOM 6777 O O . VAL B 1 337 ? 5.879 -84.062 -32.656 1 72 337 VAL B O 1
ATOM 6780 N N . HIS B 1 338 ? 5.984 -83.312 -30.578 1 74.44 338 HIS B N 1
ATOM 6781 C CA . HIS B 1 338 ? 6.945 -84.312 -30.141 1 74.44 338 HIS B CA 1
ATOM 6782 C C . HIS B 1 338 ? 6.348 -85.688 -30.203 1 74.44 338 HIS B C 1
ATOM 6784 O O . HIS B 1 338 ? 7.016 -86.625 -30.609 1 74.44 338 HIS B O 1
ATOM 6790 N N . ARG B 1 339 ? 5.148 -85.875 -29.781 1 75.56 339 ARG B N 1
ATOM 6791 C CA . ARG B 1 339 ? 4.465 -87.125 -29.844 1 75.56 339 ARG B CA 1
ATOM 6792 C C . ARG B 1 339 ? 4.324 -87.625 -31.281 1 75.56 339 ARG B C 1
ATOM 6794 O O . ARG B 1 339 ? 4.539 -88.812 -31.578 1 75.56 339 ARG B O 1
ATOM 6801 N N . ALA B 1 340 ? 3.951 -86.562 -32.125 1 69.69 340 ALA B N 1
ATOM 6802 C CA . ALA B 1 340 ? 3.828 -86.938 -33.531 1 69.69 340 ALA B CA 1
ATOM 6803 C C . ALA B 1 340 ? 5.164 -87.375 -34.094 1 69.69 340 ALA B C 1
ATOM 6805 O O . ALA B 1 340 ? 5.215 -88.375 -34.844 1 69.69 340 ALA B O 1
ATOM 6806 N N . ALA B 1 341 ? 6.246 -86.75 -33.719 1 71.19 341 ALA B N 1
ATOM 6807 C CA . ALA B 1 341 ? 7.578 -87.125 -34.188 1 71.19 341 ALA B CA 1
ATOM 6808 C C . ALA B 1 341 ? 7.938 -88.562 -33.719 1 71.19 341 ALA B C 1
ATOM 6810 O O . ALA B 1 341 ? 8.484 -89.312 -34.469 1 71.19 341 ALA B O 1
ATOM 6811 N N . ASP B 1 342 ? 7.625 -88.875 -32.531 1 75.81 342 ASP B N 1
ATOM 6812 C CA . ASP B 1 342 ? 7.883 -90.188 -31.953 1 75.81 342 ASP B CA 1
ATOM 6813 C C . ASP B 1 342 ? 7.09 -91.25 -32.688 1 75.81 342 ASP B C 1
ATOM 6815 O O . ASP B 1 342 ? 7.617 -92.375 -33 1 75.81 342 ASP B O 1
ATOM 6819 N N . GLU B 1 343 ? 5.863 -90.938 -32.938 1 70.88 343 GLU B N 1
ATOM 6820 C CA . GLU B 1 343 ? 5.008 -91.875 -33.625 1 70.88 343 GLU B CA 1
ATOM 6821 C C . GLU B 1 343 ? 5.496 -92.125 -35.062 1 70.88 343 GLU B C 1
ATOM 6823 O O . GLU B 1 343 ? 5.496 -93.25 -35.531 1 70.88 343 GLU B O 1
ATOM 6828 N N . ILE B 1 344 ? 5.996 -91.125 -35.656 1 69.56 344 ILE B N 1
ATOM 6829 C CA . ILE B 1 344 ? 6.527 -91.188 -37 1 69.56 344 ILE B CA 1
ATOM 6830 C C . ILE B 1 344 ? 7.789 -92.062 -37 1 69.56 344 ILE B C 1
ATOM 6832 O O . ILE B 1 344 ? 7.98 -92.938 -37.906 1 69.56 344 ILE B O 1
ATOM 6836 N N . ALA B 1 345 ? 8.594 -91.938 -36 1 73.06 345 ALA B N 1
ATOM 6837 C CA . ALA B 1 345 ? 9.797 -92.75 -35.875 1 73.06 345 ALA B CA 1
ATOM 6838 C C . ALA B 1 345 ? 9.445 -94.25 -35.719 1 73.06 345 ALA B C 1
ATOM 6840 O O . ALA B 1 345 ? 10.102 -95.062 -36.281 1 73.06 345 ALA B O 1
ATOM 6841 N N . ARG B 1 346 ? 8.398 -94.562 -35 1 75.44 346 ARG B N 1
ATOM 6842 C CA . ARG B 1 346 ? 7.938 -95.938 -34.812 1 75.44 346 ARG B CA 1
ATOM 6843 C C . ARG B 1 346 ? 7.406 -96.5 -36.094 1 75.44 346 ARG B C 1
ATOM 6845 O O . ARG B 1 346 ? 7.641 -97.688 -36.375 1 75.44 346 ARG B O 1
ATOM 6852 N N . ILE B 1 347 ? 6.809 -95.625 -36.844 1 69.81 347 ILE B N 1
ATOM 6853 C CA . ILE B 1 347 ? 6.262 -96.062 -38.125 1 69.81 347 ILE B CA 1
ATOM 6854 C C . ILE B 1 347 ? 7.398 -96.375 -39.094 1 69.81 347 ILE B C 1
ATOM 6856 O O . ILE B 1 347 ? 7.355 -97.375 -39.781 1 69.81 347 ILE B O 1
ATOM 6860 N N . ALA B 1 348 ? 8.367 -95.562 -39.062 1 72.12 348 ALA B N 1
ATOM 6861 C CA . ALA B 1 348 ? 9.531 -95.812 -39.906 1 72.12 348 ALA B CA 1
ATOM 6862 C C . ALA B 1 348 ? 10.164 -97.125 -39.594 1 72.12 348 ALA B C 1
ATOM 6864 O O . ALA B 1 348 ? 10.516 -97.875 -40.5 1 72.12 348 ALA B O 1
ATOM 6865 N N . LEU B 1 349 ? 10.172 -97.5 -38.344 1 75.81 349 LEU B N 1
ATOM 6866 C CA . LEU B 1 349 ? 10.758 -98.75 -37.938 1 75.81 349 LEU B CA 1
ATOM 6867 C C . LEU B 1 349 ? 9.883 -99.938 -38.344 1 75.81 349 LEU B C 1
ATOM 6869 O O . LEU B 1 349 ? 10.391 -101 -38.812 1 75.81 349 LEU B O 1
ATOM 6873 N N . SER B 1 350 ? 8.625 -99.75 -38.219 1 73.19 350 SER B N 1
ATOM 6874 C CA . SER B 1 350 ? 7.691 -100.812 -38.594 1 73.19 350 SER B CA 1
ATOM 6875 C C . SER B 1 350 ? 7.746 -101.062 -40.094 1 73.19 350 SER B C 1
ATOM 6877 O O . SER B 1 350 ? 7.754 -102.25 -40.531 1 73.19 350 SER B O 1
ATOM 6879 N N . VAL B 1 351 ? 7.855 -100.062 -40.875 1 70.75 351 VAL B N 1
ATOM 6880 C CA . VAL B 1 351 ? 7.91 -100.188 -42.344 1 70.75 351 VAL B CA 1
ATOM 6881 C C . VAL B 1 351 ? 9.227 -100.812 -42.75 1 70.75 351 VAL B C 1
ATOM 6883 O O . VAL B 1 351 ? 9.258 -101.688 -43.656 1 70.75 351 VAL B O 1
ATOM 6886 N N . ARG B 1 352 ? 10.258 -100.5 -42.031 1 75.62 352 ARG B N 1
ATOM 6887 C CA . ARG B 1 352 ? 11.555 -101.125 -42.312 1 75.62 352 ARG B CA 1
ATOM 6888 C C . ARG B 1 352 ? 11.531 -102.625 -42 1 75.62 352 ARG B C 1
ATOM 6890 O O . ARG B 1 352 ? 12.062 -103.438 -42.781 1 75.62 352 ARG B O 1
ATOM 6897 N N . THR B 1 353 ? 10.914 -102.938 -40.969 1 76.19 353 THR B N 1
ATOM 6898 C CA . THR B 1 353 ? 10.812 -104.375 -40.562 1 76.19 353 THR B CA 1
ATOM 6899 C C . THR B 1 353 ? 9.961 -105.125 -41.594 1 76.19 353 THR B C 1
ATOM 6901 O O . THR B 1 353 ? 10.312 -106.25 -41.969 1 76.19 353 THR B O 1
ATOM 6904 N N . SER B 1 354 ? 8.961 -104.438 -42.031 1 73 354 SER B N 1
ATOM 6905 C CA . SER B 1 354 ? 8.094 -105.062 -43.031 1 73 354 SER B CA 1
ATOM 6906 C C . SER B 1 354 ? 8.82 -105.25 -44.375 1 73 354 SER B C 1
ATOM 6908 O O . SER B 1 354 ? 8.672 -106.312 -45.031 1 73 354 SER B O 1
ATOM 6910 N N . ALA B 1 355 ? 9.617 -104.312 -44.719 1 73.94 355 ALA B N 1
ATOM 6911 C CA . ALA B 1 355 ? 10.43 -104.375 -45.938 1 73.94 355 ALA B CA 1
ATOM 6912 C C . ALA B 1 355 ? 11.438 -105.5 -45.812 1 73.94 355 ALA B C 1
ATOM 6914 O O . ALA B 1 355 ? 11.648 -106.25 -46.781 1 73.94 355 ALA B O 1
ATOM 6915 N N . ALA B 1 356 ? 11.93 -105.75 -44.656 1 78.38 356 ALA B N 1
ATOM 6916 C CA . ALA B 1 356 ? 12.891 -106.812 -44.406 1 78.38 356 ALA B CA 1
ATOM 6917 C C . ALA B 1 356 ? 12.219 -108.188 -44.5 1 78.38 356 ALA B C 1
ATOM 6919 O O . ALA B 1 356 ? 12.781 -109.125 -45.094 1 78.38 356 ALA B O 1
ATOM 6920 N N . ASN B 1 357 ? 11.031 -108.25 -44.062 1 74.81 357 ASN B N 1
ATOM 6921 C CA . ASN B 1 357 ? 10.281 -109.5 -44.125 1 74.81 357 ASN B CA 1
ATOM 6922 C C . ASN B 1 357 ? 9.906 -109.812 -45.562 1 74.81 357 ASN B C 1
ATOM 6924 O O . ASN B 1 357 ? 9.992 -111 -45.938 1 74.81 357 ASN B O 1
ATOM 6928 N N . LEU B 1 358 ? 9.68 -108.875 -46.344 1 73.62 358 LEU B N 1
ATOM 6929 C CA . LEU B 1 358 ? 9.328 -109.125 -47.75 1 73.62 358 LEU B CA 1
ATOM 6930 C C . LEU B 1 358 ? 10.539 -109.562 -48.531 1 73.62 358 LEU B C 1
ATOM 6932 O O . LEU B 1 358 ? 10.414 -110.438 -49.438 1 73.62 358 LEU B O 1
ATOM 6936 N N . THR B 1 359 ? 11.656 -109.062 -48.156 1 77.25 359 THR B N 1
ATOM 6937 C CA . THR B 1 359 ? 12.883 -109.5 -48.844 1 77.25 359 THR B CA 1
ATOM 6938 C C . THR B 1 359 ? 13.164 -111 -48.531 1 77.25 359 THR B C 1
ATOM 6940 O O . THR B 1 359 ? 13.617 -111.688 -49.406 1 77.25 359 THR B O 1
ATOM 6943 N N . LYS B 1 360 ? 12.844 -111.5 -47.375 1 79 360 LYS B N 1
ATOM 6944 C CA . LYS B 1 360 ? 13 -112.875 -47.031 1 79 360 LYS B CA 1
ATOM 6945 C C . LYS B 1 360 ? 12.062 -113.75 -47.844 1 79 360 LYS B C 1
ATOM 6947 O O . LYS B 1 360 ? 12.453 -114.875 -48.281 1 79 360 LYS B O 1
ATOM 6952 N N . LEU B 1 361 ? 10.883 -113.188 -48.094 1 75.69 361 LEU B N 1
ATOM 6953 C CA . LEU B 1 361 ? 9.891 -113.938 -48.844 1 75.69 361 LEU B CA 1
ATOM 6954 C C . LEU B 1 361 ? 10.328 -114.062 -50.312 1 75.69 361 LEU B C 1
ATOM 6956 O O . LEU B 1 361 ? 10.078 -115.125 -50.906 1 75.69 361 LEU B O 1
ATOM 6960 N N . GLU B 1 362 ? 11.016 -113.125 -50.75 1 78.69 362 GLU B N 1
ATOM 6961 C CA . GLU B 1 362 ? 11.578 -113.188 -52.094 1 78.69 362 GLU B CA 1
ATOM 6962 C C . GLU B 1 362 ? 12.609 -114.312 -52.219 1 78.69 362 GLU B C 1
ATOM 6964 O O . GLU B 1 362 ? 12.648 -115 -53.219 1 78.69 362 GLU B O 1
ATOM 6969 N N . GLY B 1 363 ? 13.359 -114.5 -51.156 1 81.81 363 GLY B N 1
ATOM 6970 C CA . GLY B 1 363 ? 14.336 -115.562 -51.125 1 81.81 363 GLY B CA 1
ATOM 6971 C C . GLY B 1 363 ? 13.711 -116.938 -51.094 1 81.81 363 GLY B C 1
ATOM 6972 O O . GLY B 1 363 ? 14.133 -117.812 -51.844 1 81.81 363 GLY B O 1
ATOM 6973 N N . ILE B 1 364 ? 12.719 -117 -50.344 1 81.81 364 ILE B N 1
ATOM 6974 C CA . ILE B 1 364 ? 12.031 -118.312 -50.25 1 81.81 364 ILE B CA 1
ATOM 6975 C C . ILE B 1 364 ? 11.391 -118.625 -51.594 1 81.81 364 ILE B C 1
ATOM 6977 O O . ILE B 1 364 ? 11.461 -119.812 -52.062 1 81.81 364 ILE B O 1
ATOM 6981 N N . ALA B 1 365 ? 10.875 -117.688 -52.25 1 82.25 365 ALA B N 1
ATOM 6982 C CA . ALA B 1 365 ? 10.273 -117.875 -53.594 1 82.25 365 ALA B CA 1
ATOM 6983 C C . ALA B 1 365 ? 11.328 -118.312 -54.594 1 82.25 365 ALA B C 1
ATOM 6985 O O . ALA B 1 365 ? 11.07 -119.188 -55.438 1 82.25 365 ALA B O 1
ATOM 6986 N N . GLY B 1 366 ? 12.438 -117.812 -54.438 1 84.88 366 GLY B N 1
ATOM 6987 C CA . GLY B 1 366 ? 13.539 -118.188 -55.281 1 84.88 366 GLY B CA 1
ATOM 6988 C C . GLY B 1 366 ? 13.961 -119.625 -55.094 1 84.88 366 GLY B C 1
ATOM 6989 O O . GLY B 1 366 ? 14.211 -120.375 -56.062 1 84.88 366 GLY B O 1
ATOM 6990 N N . GLU B 1 367 ? 13.922 -120.062 -53.906 1 88.62 367 GLU B N 1
ATOM 6991 C CA . GLU B 1 367 ? 14.273 -121.438 -53.594 1 88.62 367 GLU B CA 1
ATOM 6992 C C . GLU B 1 367 ? 13.227 -122.375 -54.156 1 88.62 367 GLU B C 1
ATOM 6994 O O . GLU B 1 367 ? 13.57 -123.438 -54.656 1 88.62 367 GLU B O 1
ATOM 6999 N N . ILE B 1 368 ? 12.109 -122 -54.094 1 88.25 368 ILE B N 1
ATOM 7000 C CA . ILE B 1 368 ? 11.031 -122.812 -54.625 1 88.25 368 ILE B CA 1
ATOM 7001 C C . ILE B 1 368 ? 11.18 -122.875 -56.156 1 88.25 368 ILE B C 1
ATOM 7003 O O . ILE B 1 368 ? 11.008 -123.938 -56.719 1 88.25 368 ILE B O 1
ATOM 7007 N N . GLY B 1 369 ? 11.594 -121.812 -56.656 1 85.5 369 GLY B N 1
ATOM 7008 C CA . GLY B 1 369 ? 11.844 -121.812 -58.094 1 85.5 369 GLY B CA 1
ATOM 7009 C C . GLY B 1 369 ? 12.891 -122.812 -58.531 1 85.5 369 GLY B C 1
ATOM 7010 O O . GLY B 1 369 ? 12.719 -123.5 -59.531 1 85.5 369 GLY B O 1
ATOM 7011 N N . GLN B 1 370 ? 13.773 -123.062 -57.781 1 90.38 370 GLN B N 1
ATOM 7012 C CA . GLN B 1 370 ? 14.852 -124 -58.094 1 90.38 370 GLN B CA 1
ATOM 7013 C C . GLN B 1 370 ? 14.383 -125.438 -57.938 1 90.38 370 GLN B C 1
ATOM 7015 O O . GLN B 1 370 ? 14.711 -126.312 -58.781 1 90.38 370 GLN B O 1
ATOM 7020 N N . ILE B 1 371 ? 13.633 -125.625 -57 1 90.12 371 ILE B N 1
ATOM 7021 C CA . ILE B 1 371 ? 13.148 -127 -56.75 1 90.12 371 ILE B CA 1
ATOM 7022 C C . ILE B 1 371 ? 12.164 -127.375 -57.844 1 90.12 371 ILE B C 1
ATOM 7024 O O . ILE B 1 371 ? 12.188 -128.5 -58.344 1 90.12 371 ILE B O 1
ATOM 7028 N N . ILE B 1 372 ? 11.469 -126.438 -58.25 1 91.5 372 ILE B N 1
ATOM 7029 C CA . ILE B 1 372 ? 10.484 -126.688 -59.281 1 91.5 372 ILE B CA 1
ATOM 7030 C C . ILE B 1 372 ? 11.188 -127 -60.625 1 91.5 372 ILE B C 1
ATOM 7032 O O . ILE B 1 372 ? 10.719 -127.812 -61.406 1 91.5 372 ILE B O 1
ATOM 7036 N N . GLN B 1 373 ? 12.234 -126.5 -60.781 1 89.88 373 GLN B N 1
ATOM 7037 C CA . GLN B 1 373 ? 13.031 -126.75 -61.969 1 89.88 373 GLN B CA 1
ATOM 7038 C C . GLN B 1 373 ? 13.586 -128.25 -61.938 1 89.88 373 GLN B C 1
ATOM 7040 O O . GLN B 1 373 ? 13.594 -128.875 -62.938 1 89.88 373 GLN B O 1
ATOM 7045 N N . THR B 1 374 ? 13.914 -128.625 -60.844 1 90.38 374 THR B N 1
ATOM 7046 C CA . THR B 1 374 ? 14.398 -130 -60.656 1 90.38 374 THR B CA 1
ATOM 7047 C C . THR B 1 374 ? 13.273 -131 -60.906 1 90.38 374 THR B C 1
ATOM 7049 O O . THR B 1 374 ? 13.477 -132 -61.562 1 90.38 374 THR B O 1
ATOM 7052 N N . ILE B 1 375 ? 12.211 -130.625 -60.469 1 90.75 375 ILE B N 1
ATOM 7053 C CA . ILE B 1 375 ? 11.062 -131.5 -60.656 1 90.75 375 ILE B CA 1
ATOM 7054 C C . ILE B 1 375 ? 10.711 -131.5 -62.125 1 90.75 375 ILE B C 1
ATOM 7056 O O . ILE B 1 375 ? 10.375 -132.625 -62.656 1 90.75 375 ILE B O 1
ATOM 7060 N N . ARG B 1 376 ? 10.914 -130.625 -62.75 1 90.81 376 ARG B N 1
ATOM 7061 C CA . ARG B 1 376 ? 10.656 -130.625 -64.188 1 90.81 376 ARG B CA 1
ATOM 7062 C C . ARG B 1 376 ? 11.656 -131.5 -64.938 1 90.81 376 ARG B C 1
ATOM 7064 O O . ARG B 1 376 ? 11.273 -132.25 -65.812 1 90.81 376 ARG B O 1
ATOM 7071 N N . GLU B 1 377 ? 12.75 -131.5 -64.5 1 91.81 377 GLU B N 1
ATOM 7072 C CA . GLU B 1 377 ? 13.781 -132.375 -65.125 1 91.81 377 GLU B CA 1
ATOM 7073 C C . GLU B 1 377 ? 13.516 -133.75 -64.812 1 91.81 377 GLU B C 1
ATOM 7075 O O . GLU B 1 377 ? 13.703 -134.625 -65.75 1 91.81 377 GLU B O 1
ATOM 7080 N N . ILE B 1 378 ? 13.07 -133.875 -63.75 1 90.44 378 ILE B N 1
ATOM 7081 C CA . ILE B 1 378 ? 12.734 -135.25 -63.375 1 90.44 378 ILE B CA 1
ATOM 7082 C C . ILE B 1 378 ? 11.547 -135.75 -64.188 1 90.44 378 ILE B C 1
ATOM 7084 O O . ILE B 1 378 ? 11.539 -136.875 -64.688 1 90.44 378 ILE B O 1
ATOM 7088 N N . ALA B 1 379 ? 10.664 -134.875 -64.375 1 92 379 ALA B N 1
ATOM 7089 C CA . ALA B 1 379 ? 9.484 -135.25 -65.188 1 92 379 ALA B CA 1
ATOM 7090 C C . ALA B 1 379 ? 9.859 -135.5 -66.625 1 92 379 ALA B C 1
ATOM 7092 O O . ALA B 1 379 ? 9.375 -136.375 -67.25 1 92 379 ALA B O 1
ATOM 7093 N N . ASP B 1 380 ? 10.75 -134.875 -67.062 1 90.81 380 ASP B N 1
ATOM 7094 C CA . ASP B 1 380 ? 11.219 -135 -68.438 1 90.81 380 ASP B CA 1
ATOM 7095 C C . ASP B 1 380 ? 12.008 -136.25 -68.625 1 90.81 380 ASP B C 1
ATOM 7097 O O . ASP B 1 380 ? 11.875 -137 -69.625 1 90.81 380 ASP B O 1
ATOM 7101 N N . GLN B 1 381 ? 12.711 -136.5 -67.625 1 91.5 381 GLN B N 1
ATOM 7102 C CA . GLN B 1 381 ? 13.492 -137.75 -67.625 1 91.5 381 GLN B CA 1
ATOM 7103 C C . GLN B 1 381 ? 12.586 -139 -67.5 1 91.5 381 GLN B C 1
ATOM 7105 O O . GLN B 1 381 ? 12.797 -140 -68.188 1 91.5 381 GLN B O 1
ATOM 7110 N N . THR B 1 382 ? 11.617 -138.75 -66.688 1 89.44 382 THR B N 1
ATOM 7111 C CA . THR B 1 382 ? 10.648 -139.875 -66.562 1 89.44 382 THR B CA 1
ATOM 7112 C C . THR B 1 382 ? 9.852 -140.125 -67.875 1 89.44 382 THR B C 1
ATOM 7114 O O . THR B 1 382 ? 9.594 -141.25 -68.25 1 89.44 382 THR B O 1
ATOM 7117 N N . ASN B 1 383 ? 9.578 -139.125 -68.438 1 89.62 383 ASN B N 1
ATOM 7118 C CA . ASN B 1 383 ? 8.883 -139.125 -69.75 1 89.62 383 ASN B CA 1
ATOM 7119 C C . ASN B 1 383 ? 9.727 -139.875 -70.812 1 89.62 383 ASN B C 1
ATOM 7121 O O . ASN B 1 383 ? 9.219 -140.625 -71.562 1 89.62 383 ASN B O 1
ATOM 7125 N N . LEU B 1 384 ? 10.93 -139.75 -70.812 1 90.5 384 LEU B N 1
ATOM 7126 C CA . LEU B 1 384 ? 11.844 -140.375 -71.812 1 90.5 384 LEU B CA 1
ATOM 7127 C C . LEU B 1 384 ? 12.039 -141.75 -71.5 1 90.5 384 LEU B C 1
ATOM 7129 O O . LEU B 1 384 ? 12.094 -142.625 -72.438 1 90.5 384 LEU B O 1
ATOM 7133 N N . LEU B 1 385 ? 12.125 -142 -70.312 1 88.88 385 LEU B N 1
ATOM 7134 C CA . LEU B 1 385 ? 12.266 -143.375 -69.875 1 88.88 385 LEU B CA 1
ATOM 7135 C C . LEU B 1 385 ? 11.008 -144.25 -70.25 1 88.88 385 LEU B C 1
ATOM 7137 O O . LEU B 1 385 ? 11.094 -145.375 -70.688 1 88.88 385 LEU B O 1
ATOM 7141 N N . ALA B 1 386 ? 9.922 -143.625 -70.062 1 89.06 386 ALA B N 1
ATOM 7142 C CA . ALA B 1 386 ? 8.641 -144.25 -70.375 1 89.06 386 ALA B CA 1
ATOM 7143 C C . ALA B 1 386 ? 8.461 -144.375 -71.875 1 89.06 386 ALA B C 1
ATOM 7145 O O . ALA B 1 386 ? 7.941 -145.375 -72.375 1 89.06 386 ALA B O 1
ATOM 7146 N N . LEU B 1 387 ? 9 -143.625 -72.688 1 87.94 387 LEU B N 1
ATOM 7147 C CA . LEU B 1 387 ? 8.945 -143.625 -74.125 1 87.94 387 LEU B CA 1
ATOM 7148 C C . LEU B 1 387 ? 9.836 -144.75 -74.625 1 87.94 387 LEU B C 1
ATOM 7150 O O . LEU B 1 387 ? 9.422 -145.625 -75.5 1 87.94 387 LEU B O 1
ATOM 7154 N N . ASN B 1 388 ? 10.891 -144.875 -74.125 1 85.69 388 ASN B N 1
ATOM 7155 C CA . ASN B 1 388 ? 11.812 -146 -74.5 1 85.69 388 ASN B CA 1
ATOM 7156 C C . ASN B 1 388 ? 11.266 -147.375 -74.125 1 85.69 388 ASN B C 1
ATOM 7158 O O . ASN B 1 388 ? 11.422 -148.375 -74.875 1 85.69 388 ASN B O 1
ATOM 7162 N N . ALA B 1 389 ? 10.664 -147.25 -72.938 1 85.06 389 ALA B N 1
ATOM 7163 C CA . ALA B 1 389 ? 10.039 -148.5 -72.5 1 85.06 389 ALA B CA 1
ATOM 7164 C C . ALA B 1 389 ? 8.852 -148.875 -73.375 1 85.06 389 ALA B C 1
ATOM 7166 O O . ALA B 1 389 ? 8.633 -150.125 -73.625 1 85.06 389 ALA B O 1
ATOM 7167 N N . ALA B 1 390 ? 8.188 -148 -73.938 1 86.25 390 ALA B N 1
ATOM 7168 C CA . ALA B 1 390 ? 7.062 -148.25 -74.812 1 86.25 390 ALA B CA 1
ATOM 7169 C C . ALA B 1 390 ? 7.551 -148.75 -76.188 1 86.25 390 ALA B C 1
ATOM 7171 O O . ALA B 1 390 ? 6.93 -149.625 -76.75 1 86.25 390 ALA B O 1
ATOM 7172 N N . ILE B 1 391 ? 8.586 -148.375 -76.562 1 82.19 391 ILE B N 1
ATOM 7173 C CA . ILE B 1 391 ? 9.18 -148.875 -77.875 1 82.19 391 ILE B CA 1
ATOM 7174 C C . ILE B 1 391 ? 9.672 -150.25 -77.688 1 82.19 391 ILE B C 1
ATOM 7176 O O . ILE B 1 391 ? 9.43 -151.125 -78.625 1 82.19 391 ILE B O 1
ATOM 7180 N N . GLU B 1 392 ? 10.273 -150.5 -76.688 1 77.62 392 GLU B N 1
ATOM 7181 C CA . GLU B 1 392 ? 10.805 -151.875 -76.438 1 77.62 392 GLU B CA 1
ATOM 7182 C C . GLU B 1 392 ? 9.68 -152.875 -76.25 1 77.62 392 GLU B C 1
ATOM 7184 O O . GLU B 1 392 ? 9.766 -154 -76.688 1 77.62 392 GLU B O 1
ATOM 7189 N N . ALA B 1 393 ? 8.641 -152.375 -75.562 1 82.5 393 ALA B N 1
ATOM 7190 C CA . ALA B 1 393 ? 7.469 -153.25 -75.375 1 82.5 393 ALA B CA 1
ATOM 7191 C C . ALA B 1 393 ? 6.777 -153.625 -76.688 1 82.5 393 ALA B C 1
ATOM 7193 O O . ALA B 1 393 ? 6.285 -154.75 -76.875 1 82.5 393 ALA B O 1
ATOM 7194 N N . ALA B 1 394 ? 6.812 -152.875 -77.625 1 81.5 394 ALA B N 1
ATOM 7195 C CA . ALA B 1 394 ? 6.246 -153 -79 1 81.5 394 ALA B CA 1
ATOM 7196 C C . ALA B 1 394 ? 7.09 -154 -79.812 1 81.5 394 ALA B C 1
ATOM 7198 O O . ALA B 1 394 ? 6.555 -154.875 -80.562 1 81.5 394 ALA B O 1
ATOM 7199 N N . ARG B 1 395 ? 8.266 -154 -79.625 1 79.38 395 ARG B N 1
ATOM 7200 C CA . ARG B 1 395 ? 9.219 -154.875 -80.312 1 79.38 395 ARG B CA 1
ATOM 7201 C C . ARG B 1 395 ? 9.102 -156.25 -79.812 1 79.38 395 ARG B C 1
ATOM 7203 O O . ARG B 1 395 ? 9.375 -157.25 -80.625 1 79.38 395 ARG B O 1
ATOM 7210 N N . ALA B 1 396 ? 8.695 -156.375 -78.625 1 79.56 396 ALA B N 1
ATOM 7211 C CA . ALA B 1 396 ? 8.609 -157.75 -78 1 79.56 396 ALA B CA 1
ATOM 7212 C C . ALA B 1 396 ? 7.297 -158.375 -78.375 1 79.56 396 ALA B C 1
ATOM 7214 O O . ALA B 1 396 ? 7.055 -159.5 -78 1 79.56 396 ALA B O 1
ATOM 7215 N N . GLY B 1 397 ? 6.344 -157.75 -79.125 1 77.62 397 GLY B N 1
ATOM 7216 C CA . GLY B 1 397 ? 5.133 -158.25 -79.75 1 77.62 397 GLY B CA 1
ATOM 7217 C C . GLY B 1 397 ? 4.059 -158.625 -78.688 1 77.62 397 GLY B C 1
ATOM 7218 O O . GLY B 1 397 ? 3.705 -157.75 -77.875 1 77.62 397 GLY B O 1
ATOM 7219 N N . GLU B 1 398 ? 3.586 -159.875 -78.625 1 75.81 398 GLU B N 1
ATOM 7220 C CA . GLU B 1 398 ? 2.477 -160.375 -77.812 1 75.81 398 GLU B CA 1
ATOM 7221 C C . GLU B 1 398 ? 2.908 -160.5 -76.312 1 75.81 398 GLU B C 1
ATOM 7223 O O . GLU B 1 398 ? 2.088 -160.25 -75.438 1 75.81 398 GLU B O 1
ATOM 7228 N N . GLN B 1 399 ? 4.129 -160.625 -76.062 1 74.81 399 GLN B N 1
ATOM 7229 C CA . GLN B 1 399 ? 4.66 -160.75 -74.688 1 74.81 399 GLN B CA 1
ATOM 7230 C C . GLN B 1 399 ? 4.863 -159.5 -74.062 1 74.81 399 GLN B C 1
ATOM 7232 O O . GLN B 1 399 ? 4.992 -159.375 -72.812 1 74.81 399 GLN B O 1
ATOM 7237 N N . GLY B 1 400 ? 4.727 -158.375 -74.875 1 77.19 400 GLY B N 1
ATOM 7238 C CA . GLY B 1 400 ? 5.012 -157.125 -74.312 1 77.19 400 GLY B CA 1
ATOM 7239 C C . GLY B 1 400 ? 3.77 -156.25 -74.125 1 77.19 400 GLY B C 1
ATOM 7240 O O . GLY B 1 400 ? 3.863 -155.125 -73.75 1 77.19 400 GLY B O 1
ATOM 7241 N N . ARG B 1 401 ? 2.701 -156.75 -74.375 1 82.19 401 ARG B N 1
ATOM 7242 C CA . ARG B 1 401 ? 1.465 -156 -74.312 1 82.19 401 ARG B CA 1
ATOM 7243 C C . ARG B 1 401 ? 1.208 -155.375 -72.938 1 82.19 401 ARG B C 1
ATOM 7245 O O . ARG B 1 401 ? 0.8 -154.25 -72.812 1 82.19 401 ARG B O 1
ATOM 7252 N N . GLY B 1 402 ? 1.411 -156 -71.938 1 79.94 402 GLY B N 1
ATOM 7253 C CA . GLY B 1 402 ? 1.211 -155.5 -70.562 1 79.94 402 GLY B CA 1
ATOM 7254 C C . GLY B 1 402 ? 2.156 -154.375 -70.188 1 79.94 402 GLY B C 1
ATOM 7255 O O . GLY B 1 402 ? 1.746 -153.375 -69.562 1 79.94 402 GLY B O 1
ATOM 7256 N N . PHE B 1 403 ? 3.408 -154.5 -70.688 1 82.19 403 PHE B N 1
ATOM 7257 C CA . PHE B 1 403 ? 4.426 -153.5 -70.375 1 82.19 403 PHE B CA 1
ATOM 7258 C C . PHE B 1 403 ? 4.172 -152.25 -71.188 1 82.19 403 PHE B C 1
ATOM 7260 O O . PHE B 1 403 ? 4.465 -151.125 -70.688 1 82.19 403 PHE B O 1
ATOM 7267 N N . ALA B 1 404 ? 3.574 -152.375 -72.312 1 84.38 404 ALA B N 1
ATOM 7268 C CA . ALA B 1 404 ? 3.252 -151.25 -73.125 1 84.38 404 ALA B CA 1
ATOM 7269 C C . ALA B 1 404 ? 2.197 -150.25 -72.5 1 84.38 404 ALA B C 1
ATOM 7271 O O . ALA B 1 404 ? 2.287 -149.125 -72.562 1 84.38 404 ALA B O 1
ATOM 7272 N N . VAL B 1 405 ? 1.295 -150.875 -71.75 1 86.44 405 VAL B N 1
ATOM 7273 C CA . VAL B 1 405 ? 0.237 -150.125 -71.062 1 86.44 405 VAL B CA 1
ATOM 7274 C C . VAL B 1 405 ? 0.821 -149.375 -69.875 1 86.44 405 VAL B C 1
ATOM 7276 O O . VAL B 1 405 ? 0.495 -148.25 -69.625 1 86.44 405 VAL B O 1
ATOM 7279 N N . VAL B 1 406 ? 1.688 -150 -69.25 1 86.5 406 VAL B N 1
ATOM 7280 C CA . VAL B 1 406 ? 2.324 -149.375 -68.062 1 86.5 406 VAL B CA 1
ATOM 7281 C C . VAL B 1 406 ? 3.215 -148.25 -68.562 1 86.5 406 VAL B C 1
ATOM 7283 O O . VAL B 1 406 ? 3.205 -147.125 -67.938 1 86.5 406 VAL B O 1
ATOM 7286 N N . ALA B 1 407 ? 3.977 -148.375 -69.562 1 86.19 407 ALA B N 1
ATOM 7287 C CA . ALA B 1 407 ? 4.863 -147.375 -70.062 1 86.19 407 ALA B CA 1
ATOM 7288 C C . ALA B 1 407 ? 4.074 -146.125 -70.562 1 86.19 407 ALA B C 1
ATOM 7290 O O . ALA B 1 407 ? 4.484 -145 -70.312 1 86.19 407 ALA B O 1
ATOM 7291 N N . ASP B 1 408 ? 2.91 -146.375 -71.062 1 86.69 408 ASP B N 1
ATOM 7292 C CA . ASP B 1 408 ? 2.074 -145.25 -71.562 1 86.69 408 ASP B CA 1
ATOM 7293 C C . ASP B 1 408 ? 1.465 -144.5 -70.375 1 86.69 408 ASP B C 1
ATOM 7295 O O . ASP B 1 408 ? 1.32 -143.25 -70.5 1 86.69 408 ASP B O 1
ATOM 7299 N N . GLU B 1 409 ? 1.169 -145.25 -69.438 1 90.44 409 GLU B N 1
ATOM 7300 C CA . GLU B 1 409 ? 0.6 -144.625 -68.25 1 90.44 409 GLU B CA 1
ATOM 7301 C C . GLU B 1 409 ? 1.647 -143.75 -67.562 1 90.44 409 GLU B C 1
ATOM 7303 O O . GLU B 1 409 ? 1.36 -142.625 -67.125 1 90.44 409 GLU B O 1
ATOM 7308 N N . VAL B 1 410 ? 2.801 -144.25 -67.438 1 89.62 410 VAL B N 1
ATOM 7309 C CA . VAL B 1 410 ? 3.891 -143.5 -66.812 1 89.62 410 VAL B CA 1
ATOM 7310 C C . VAL B 1 410 ? 4.234 -142.25 -67.625 1 89.62 410 VAL B C 1
ATOM 7312 O O . VAL B 1 410 ? 4.535 -141.25 -67.062 1 89.62 410 VAL B O 1
ATOM 7315 N N . ARG B 1 411 ? 4.168 -142.375 -68.812 1 90.38 411 ARG B N 1
ATOM 7316 C CA . ARG B 1 411 ? 4.414 -141.375 -69.75 1 90.38 411 ARG B CA 1
ATOM 7317 C C . ARG B 1 411 ? 3.391 -140.25 -69.5 1 90.38 411 ARG B C 1
ATOM 7319 O O . ARG B 1 411 ? 3.75 -139 -69.438 1 90.38 411 ARG B O 1
ATOM 7326 N N . LYS B 1 412 ? 2.156 -140.5 -69.375 1 91 412 LYS B N 1
ATOM 7327 C CA . LYS B 1 412 ? 1.086 -139.5 -69.188 1 91 412 LYS B CA 1
ATOM 7328 C C . LYS B 1 412 ? 1.254 -138.875 -67.812 1 91 412 LYS B C 1
ATOM 7330 O O . LYS B 1 412 ? 1.023 -137.625 -67.75 1 91 412 LYS B O 1
ATOM 7335 N N . LEU B 1 413 ? 1.651 -139.5 -66.938 1 89.5 413 LEU B N 1
ATOM 7336 C CA . LEU B 1 413 ? 1.868 -139 -65.562 1 89.5 413 LEU B CA 1
ATOM 7337 C C . LEU B 1 413 ? 3.064 -138 -65.562 1 89.5 413 LEU B C 1
ATOM 7339 O O . LEU B 1 413 ? 3.027 -137 -64.938 1 89.5 413 LEU B O 1
ATOM 7343 N N . ALA B 1 414 ? 4.09 -138.25 -66.25 1 91.75 414 ALA B N 1
ATOM 7344 C CA . ALA B 1 414 ? 5.262 -137.5 -66.375 1 91.75 414 ALA B CA 1
ATOM 7345 C C . ALA B 1 414 ? 4.914 -136.125 -67.125 1 91.75 414 ALA B C 1
ATOM 7347 O O . ALA B 1 414 ? 5.395 -135.125 -66.75 1 91.75 414 ALA B O 1
ATOM 7348 N N . GLU B 1 415 ? 4.109 -136.25 -68.062 1 90.75 415 GLU B N 1
ATOM 7349 C CA . GLU B 1 415 ? 3.674 -135.125 -68.812 1 90.75 415 GLU B CA 1
ATOM 7350 C C . GLU B 1 415 ? 2.816 -134.125 -67.938 1 90.75 415 GLU B C 1
ATOM 7352 O O . GLU B 1 415 ? 2.924 -132.875 -68.062 1 90.75 415 GLU B O 1
ATOM 7357 N N . ARG B 1 416 ? 2.039 -134.75 -67.188 1 90.56 416 ARG B N 1
ATOM 7358 C CA . ARG B 1 416 ? 1.218 -134 -66.25 1 90.56 416 ARG B CA 1
ATOM 7359 C C . ARG B 1 416 ? 2.08 -133.25 -65.25 1 90.56 416 ARG B C 1
ATOM 7361 O O . ARG B 1 416 ? 1.812 -132.125 -64.875 1 90.56 416 ARG B O 1
ATOM 7368 N N . THR B 1 417 ? 3.045 -133.875 -64.75 1 90.06 417 THR B N 1
ATOM 7369 C CA . THR B 1 417 ? 3.963 -133.25 -63.781 1 90.06 417 THR B CA 1
ATOM 7370 C C . THR B 1 417 ? 4.734 -132.125 -64.438 1 90.06 417 THR B C 1
ATOM 7372 O O . THR B 1 417 ? 4.898 -131.125 -63.781 1 90.06 417 THR B O 1
ATOM 7375 N N . ALA B 1 418 ? 5.188 -132.375 -65.625 1 88.81 418 ALA B N 1
ATOM 7376 C CA . ALA B 1 418 ? 5.922 -131.375 -66.312 1 88.81 418 ALA B CA 1
ATOM 7377 C C . ALA B 1 418 ? 5.051 -130.125 -66.5 1 88.81 418 ALA B C 1
ATOM 7379 O O . ALA B 1 418 ? 5.523 -129 -66.312 1 88.81 418 ALA B O 1
ATOM 7380 N N . LYS B 1 419 ? 3.82 -130.375 -66.812 1 91.25 419 LYS B N 1
ATOM 7381 C CA . LYS B 1 419 ? 2.902 -129.25 -67 1 91.25 419 LYS B CA 1
ATOM 7382 C C . LYS B 1 419 ? 2.646 -128.5 -65.688 1 91.25 419 LYS B C 1
ATOM 7384 O O . LYS B 1 419 ? 2.613 -127.25 -65.688 1 91.25 419 LYS B O 1
ATOM 7389 N N . ALA B 1 420 ? 2.488 -129.125 -64.688 1 90.31 420 ALA B N 1
ATOM 7390 C CA . ALA B 1 420 ? 2.271 -128.625 -63.375 1 90.31 420 ALA B CA 1
ATOM 7391 C C . ALA B 1 420 ? 3.49 -127.812 -62.938 1 90.31 420 ALA B C 1
ATOM 7393 O O . ALA B 1 420 ? 3.352 -126.75 -62.344 1 90.31 420 ALA B O 1
ATOM 7394 N N . THR B 1 421 ? 4.672 -128.125 -63.156 1 89.94 421 THR B N 1
ATOM 7395 C CA . THR B 1 421 ? 5.895 -127.5 -62.75 1 89.94 421 THR B CA 1
ATOM 7396 C C . THR B 1 421 ? 6.062 -126.188 -63.5 1 89.94 421 THR B C 1
ATOM 7398 O O . THR B 1 421 ? 6.578 -125.188 -62.969 1 89.94 421 THR B O 1
ATOM 7401 N N . LEU B 1 422 ? 5.613 -126.25 -64.75 1 89.44 422 LEU B N 1
ATOM 7402 C CA . LEU B 1 422 ? 5.664 -125.062 -65.562 1 89.44 422 LEU B CA 1
ATOM 7403 C C . LEU B 1 422 ? 4.719 -124 -65 1 89.44 422 LEU B C 1
ATOM 7405 O O . LEU B 1 422 ? 5.059 -122.812 -64.938 1 89.44 422 LEU B O 1
ATOM 7409 N N . GLU B 1 423 ? 3.605 -124.438 -64.562 1 89.12 423 GLU B N 1
ATOM 7410 C CA . GLU B 1 423 ? 2.631 -123.562 -63.938 1 89.12 423 GLU B CA 1
ATOM 7411 C C . GLU B 1 423 ? 3.162 -123 -62.625 1 89.12 423 GLU B C 1
ATOM 7413 O O . GLU B 1 423 ? 3.033 -121.75 -62.375 1 89.12 423 GLU B O 1
ATOM 7418 N N . ILE B 1 424 ? 3.789 -123.625 -61.906 1 89 424 ILE B N 1
ATOM 7419 C CA . ILE B 1 424 ? 4.348 -123.188 -60.625 1 89 424 ILE B CA 1
ATOM 7420 C C . ILE B 1 424 ? 5.5 -122.25 -60.875 1 89 424 ILE B C 1
ATOM 7422 O O . ILE B 1 424 ? 5.664 -121.25 -60.156 1 89 424 ILE B O 1
ATOM 7426 N N . GLY B 1 425 ? 6.289 -122.562 -61.906 1 87.31 425 GLY B N 1
ATOM 7427 C CA . GLY B 1 425 ? 7.379 -121.688 -62.281 1 87.31 425 GLY B CA 1
ATOM 7428 C C . GLY B 1 425 ? 6.918 -120.25 -62.562 1 87.31 425 GLY B C 1
ATOM 7429 O O . GLY B 1 425 ? 7.52 -119.312 -62.094 1 87.31 425 GLY B O 1
ATOM 7430 N N . THR B 1 426 ? 5.797 -120.125 -63.219 1 89.62 426 THR B N 1
ATOM 7431 C CA . THR B 1 426 ? 5.238 -118.812 -63.531 1 89.62 426 THR B CA 1
ATOM 7432 C C . THR B 1 426 ? 4.727 -118.125 -62.281 1 89.62 426 THR B C 1
ATOM 7434 O O . THR B 1 426 ? 4.875 -116.938 -62.125 1 89.62 426 THR B O 1
ATOM 7437 N N . MET B 1 427 ? 4.195 -118.875 -61.438 1 86.38 427 MET B N 1
ATOM 7438 C CA . MET B 1 427 ? 3.652 -118.312 -60.219 1 86.38 427 MET B CA 1
ATOM 7439 C C . MET B 1 427 ? 4.77 -117.75 -59.312 1 86.38 427 MET B C 1
ATOM 7441 O O . MET B 1 427 ? 4.629 -116.75 -58.656 1 86.38 427 MET B O 1
ATOM 7445 N N . ILE B 1 428 ? 5.824 -118.438 -59.281 1 86.81 428 ILE B N 1
ATOM 7446 C CA . ILE B 1 428 ? 6.969 -118 -58.469 1 86.81 428 ILE B CA 1
ATOM 7447 C C . ILE B 1 428 ? 7.574 -116.75 -59 1 86.81 428 ILE B C 1
ATOM 7449 O O . ILE B 1 428 ? 7.969 -115.875 -58.25 1 86.81 428 ILE B O 1
ATOM 7453 N N . GLU B 1 429 ? 7.613 -116.688 -60.281 1 86.19 429 GLU B N 1
ATOM 7454 C CA . GLU B 1 429 ? 8.117 -115.438 -60.906 1 86.19 429 GLU B CA 1
ATOM 7455 C C . GLU B 1 429 ? 7.23 -114.25 -60.562 1 86.19 429 GLU B C 1
ATOM 7457 O O . GLU B 1 429 ? 7.734 -113.125 -60.312 1 86.19 429 GLU B O 1
ATOM 7462 N N . ARG B 1 430 ? 6.023 -114.5 -60.5 1 82.5 430 ARG B N 1
ATOM 7463 C CA . ARG B 1 430 ? 5.078 -113.5 -60.125 1 82.5 430 ARG B CA 1
ATOM 7464 C C . ARG B 1 430 ? 5.25 -113.062 -58.688 1 82.5 430 ARG B C 1
ATOM 7466 O O . ARG B 1 430 ? 5.199 -111.875 -58.375 1 82.5 430 ARG B O 1
ATOM 7473 N N . ILE B 1 431 ? 5.484 -113.938 -57.812 1 79.19 431 ILE B N 1
ATOM 7474 C CA . ILE B 1 431 ? 5.707 -113.625 -56.375 1 79.19 431 ILE B CA 1
ATOM 7475 C C . ILE B 1 431 ? 6.973 -112.812 -56.219 1 79.19 431 ILE B C 1
ATOM 7477 O O . ILE B 1 431 ? 6.98 -111.812 -55.469 1 79.19 431 ILE B O 1
ATOM 7481 N N . GLN B 1 432 ? 8.023 -113.25 -56.875 1 80.94 432 GLN B N 1
ATOM 7482 C CA . GLN B 1 432 ? 9.297 -112.5 -56.781 1 80.94 432 GLN B CA 1
ATOM 7483 C C . GLN B 1 432 ? 9.156 -111.062 -57.281 1 80.94 432 GLN B C 1
ATOM 7485 O O . GLN B 1 432 ? 9.672 -110.125 -56.688 1 80.94 432 GLN B O 1
ATOM 7490 N N . GLU B 1 433 ? 8.344 -110.875 -58.344 1 83.81 433 GLU B N 1
ATOM 7491 C CA . GLU B 1 433 ? 8.156 -109.5 -58.906 1 83.81 433 GLU B CA 1
ATOM 7492 C C . GLU B 1 433 ? 7.328 -108.625 -58 1 83.81 433 GLU B C 1
ATOM 7494 O O . GLU B 1 433 ? 7.688 -107.5 -57.75 1 83.81 433 GLU B O 1
ATOM 7499 N N . GLU B 1 434 ? 6.328 -109.188 -57.469 1 73.62 434 GLU B N 1
ATOM 7500 C CA . GLU B 1 434 ? 5.449 -108.438 -56.594 1 73.62 434 GLU B CA 1
ATOM 7501 C C . GLU B 1 434 ? 6.152 -108.062 -55.312 1 73.62 434 GLU B C 1
ATOM 7503 O O . GLU B 1 434 ? 5.941 -107 -54.75 1 73.62 434 GLU B O 1
ATOM 7508 N N . THR B 1 435 ? 6.965 -108.875 -54.812 1 73.69 435 THR B N 1
ATOM 7509 C CA . THR B 1 435 ? 7.715 -108.625 -53.594 1 73.69 435 THR B CA 1
ATOM 7510 C C . THR B 1 435 ? 8.719 -107.5 -53.781 1 73.69 435 THR B C 1
ATOM 7512 O O . THR B 1 435 ? 8.875 -106.625 -52.938 1 73.69 435 THR B O 1
ATOM 7515 N N . ARG B 1 436 ? 9.398 -107.5 -55 1 80.81 436 ARG B N 1
ATOM 7516 C CA . ARG B 1 436 ? 10.375 -106.5 -55.312 1 80.81 436 ARG B CA 1
ATOM 7517 C C . ARG B 1 436 ? 9.711 -105.125 -55.375 1 80.81 436 ARG B C 1
ATOM 7519 O O . ARG B 1 436 ? 10.242 -104.125 -54.812 1 80.81 436 ARG B O 1
ATOM 7526 N N . VAL B 1 437 ? 8.547 -105.125 -55.906 1 77.62 437 VAL B N 1
ATOM 7527 C CA . VAL B 1 437 ? 7.832 -103.875 -56.031 1 77.62 437 VAL B CA 1
ATOM 7528 C C . VAL B 1 437 ? 7.375 -103.375 -54.656 1 77.62 437 VAL B C 1
ATOM 7530 O O . VAL B 1 437 ? 7.457 -102.188 -54.344 1 77.62 437 VAL B O 1
ATOM 7533 N N . SER B 1 438 ? 6.996 -104.25 -53.844 1 72.88 438 SER B N 1
ATOM 7534 C CA . SER B 1 438 ? 6.52 -103.938 -52.5 1 72.88 438 SER B CA 1
ATOM 7535 C C . SER B 1 438 ? 7.652 -103.375 -51.625 1 72.88 438 SER B C 1
ATOM 7537 O O . SER B 1 438 ? 7.48 -102.438 -50.906 1 72.88 438 SER B O 1
ATOM 7539 N N . VAL B 1 439 ? 8.82 -104.062 -51.75 1 74 439 VAL B N 1
ATOM 7540 C CA . VAL B 1 439 ? 9.984 -103.688 -50.969 1 74 439 VAL B CA 1
ATOM 7541 C C . VAL B 1 439 ? 10.422 -102.25 -51.375 1 74 439 VAL B C 1
ATOM 7543 O O . VAL B 1 439 ? 10.742 -101.438 -50.531 1 74 439 VAL B O 1
ATOM 7546 N N . THR B 1 440 ? 10.344 -101.938 -52.688 1 79.94 440 THR B N 1
ATOM 7547 C CA . THR B 1 440 ? 10.734 -100.625 -53.188 1 79.94 440 THR B CA 1
ATOM 7548 C C . THR B 1 440 ? 9.766 -99.5 -52.688 1 79.94 440 THR B C 1
ATOM 7550 O O . THR B 1 440 ? 10.195 -98.438 -52.25 1 79.94 440 THR B O 1
ATOM 7553 N N . SER B 1 441 ? 8.57 -99.875 -52.688 1 73.06 441 SER B N 1
ATOM 7554 C CA . SER B 1 441 ? 7.555 -98.938 -52.219 1 73.06 441 SER B CA 1
ATOM 7555 C C . SER B 1 441 ? 7.699 -98.625 -50.75 1 73.06 441 SER B C 1
ATOM 7557 O O . SER B 1 441 ? 7.566 -97.5 -50.312 1 73.06 441 SER B O 1
ATOM 7559 N N . MET B 1 442 ? 8.07 -99.625 -49.969 1 70.25 442 MET B N 1
ATOM 7560 C CA . MET B 1 442 ? 8.227 -99.438 -48.531 1 70.25 442 MET B CA 1
ATOM 7561 C C . MET B 1 442 ? 9.477 -98.625 -48.219 1 70.25 442 MET B C 1
ATOM 7563 O O . MET B 1 442 ? 9.469 -97.812 -47.281 1 70.25 442 MET B O 1
ATOM 7567 N N . GLN B 1 443 ? 10.492 -98.875 -49 1 74.62 443 GLN B N 1
ATOM 7568 C CA . GLN B 1 443 ? 11.719 -98.125 -48.812 1 74.62 443 GLN B CA 1
ATOM 7569 C C . GLN B 1 443 ? 11.5 -96.625 -49.094 1 74.62 443 GLN B C 1
ATOM 7571 O O . GLN B 1 443 ? 12.016 -95.812 -48.375 1 74.62 443 GLN B O 1
ATOM 7576 N N . GLU B 1 444 ? 10.625 -96.375 -50.062 1 76.06 444 GLU B N 1
ATOM 7577 C CA . GLU B 1 444 ? 10.266 -95 -50.375 1 76.06 444 GLU B CA 1
ATOM 7578 C C . GLU B 1 444 ? 9.422 -94.375 -49.219 1 76.06 444 GLU B C 1
ATOM 7580 O O . GLU B 1 444 ? 9.586 -93.25 -48.875 1 76.06 444 GLU B O 1
ATOM 7585 N N . GLY B 1 445 ? 8.664 -95.188 -48.688 1 67.88 445 GLY B N 1
ATOM 7586 C CA . GLY B 1 445 ? 7.859 -94.75 -47.562 1 67.88 445 GLY B CA 1
ATOM 7587 C C . GLY B 1 445 ? 8.68 -94.438 -46.312 1 67.88 445 GLY B C 1
ATOM 7588 O O . GLY B 1 445 ? 8.438 -93.438 -45.656 1 67.88 445 GLY B O 1
ATOM 7589 N N . VAL B 1 446 ? 9.672 -95.312 -46.062 1 69.19 446 VAL B N 1
ATOM 7590 C CA . VAL B 1 446 ? 10.547 -95.125 -44.906 1 69.19 446 VAL B CA 1
ATOM 7591 C C . VAL B 1 446 ? 11.289 -93.75 -45.094 1 69.19 446 VAL B C 1
ATOM 7593 O O . VAL B 1 446 ? 11.445 -93 -44.125 1 69.19 446 VAL B O 1
ATOM 7596 N N . ALA B 1 447 ? 11.641 -93.438 -46.344 1 77.12 447 ALA B N 1
ATOM 7597 C CA . ALA B 1 447 ? 12.352 -92.188 -46.625 1 77.12 447 ALA B CA 1
ATOM 7598 C C . ALA B 1 447 ? 11.453 -91 -46.375 1 77.12 447 ALA B C 1
ATOM 7600 O O . ALA B 1 447 ? 11.898 -90 -45.812 1 77.12 447 ALA B O 1
ATOM 7601 N N . LEU B 1 448 ? 10.25 -91.188 -46.688 1 69.44 448 LEU B N 1
ATOM 7602 C CA . LEU B 1 448 ? 9.289 -90.125 -46.469 1 69.44 448 LEU B CA 1
ATOM 7603 C C . LEU B 1 448 ? 9 -89.938 -45 1 69.44 448 LEU B C 1
ATOM 7605 O O . LEU B 1 448 ? 8.875 -88.75 -44.531 1 69.44 448 LEU B O 1
ATOM 7609 N N . VAL B 1 449 ? 8.961 -90.938 -44.219 1 67.94 449 VAL B N 1
ATOM 7610 C CA . VAL B 1 449 ? 8.711 -90.875 -42.781 1 67.94 449 VAL B CA 1
ATOM 7611 C C . VAL B 1 449 ? 9.875 -90.188 -42.094 1 67.94 449 VAL B C 1
ATOM 7613 O O . VAL B 1 449 ? 9.672 -89.375 -41.188 1 67.94 449 VAL B O 1
ATOM 7616 N N . GLU B 1 450 ? 11.031 -90.5 -42.531 1 73.31 450 GLU B N 1
ATOM 7617 C CA . GLU B 1 450 ? 12.219 -89.938 -41.938 1 73.31 450 GLU B CA 1
ATOM 7618 C C . GLU B 1 450 ? 12.258 -88.438 -42.156 1 73.31 450 GLU B C 1
ATOM 7620 O O . GLU B 1 450 ? 12.586 -87.625 -41.25 1 73.31 450 GLU B O 1
ATOM 7625 N N . LYS B 1 451 ? 11.828 -88 -43.344 1 74.44 451 LYS B N 1
ATOM 7626 C CA . LYS B 1 451 ? 11.766 -86.562 -43.625 1 74.44 451 LYS B CA 1
ATOM 7627 C C . LYS B 1 451 ? 10.68 -85.938 -42.812 1 74.44 451 LYS B C 1
ATOM 7629 O O . LYS B 1 451 ? 10.875 -84.812 -42.312 1 74.44 451 LYS B O 1
ATOM 7634 N N . GLY B 1 452 ? 9.664 -86.562 -42.625 1 67.31 452 GLY B N 1
ATOM 7635 C CA . GLY B 1 452 ? 8.586 -86 -41.812 1 67.31 452 GLY B CA 1
ATOM 7636 C C . GLY B 1 452 ? 8.969 -85.875 -40.344 1 67.31 452 GLY B C 1
ATOM 7637 O O . GLY B 1 452 ? 8.641 -84.875 -39.719 1 67.31 452 GLY B O 1
ATOM 7638 N N . ALA B 1 453 ? 9.68 -86.938 -39.844 1 68.88 453 ALA B N 1
ATOM 7639 C CA . ALA B 1 453 ? 10.156 -86.812 -38.438 1 68.88 453 ALA B CA 1
ATOM 7640 C C . ALA B 1 453 ? 11.094 -85.625 -38.25 1 68.88 453 ALA B C 1
ATOM 7642 O O . ALA B 1 453 ? 11.047 -85 -37.219 1 68.88 453 ALA B O 1
ATOM 7643 N N . GLU B 1 454 ? 11.883 -85.375 -39.281 1 76.38 454 GLU B N 1
ATOM 7644 C CA . GLU B 1 454 ? 12.789 -84.188 -39.25 1 76.38 454 GLU B CA 1
ATOM 7645 C C . GLU B 1 454 ? 12.016 -82.875 -39.219 1 76.38 454 GLU B C 1
ATOM 7647 O O . GLU B 1 454 ? 12.367 -82 -38.469 1 76.38 454 GLU B O 1
ATOM 7652 N N . SER B 1 455 ? 11 -82.938 -40.031 1 71.5 455 SER B N 1
ATOM 7653 C CA . SER B 1 455 ? 10.172 -81.75 -40.062 1 71.5 455 SER B CA 1
ATOM 7654 C C . SER B 1 455 ? 9.438 -81.5 -38.75 1 71.5 455 SER B C 1
ATOM 7656 O O . SER B 1 455 ? 9.297 -80.375 -38.312 1 71.5 455 SER B O 1
ATOM 7658 N N . ALA B 1 456 ? 8.977 -82.5 -38.094 1 68.75 456 ALA B N 1
ATOM 7659 C CA . ALA B 1 456 ? 8.305 -82.438 -36.812 1 68.75 456 ALA B CA 1
ATOM 7660 C C . ALA B 1 456 ? 9.258 -81.938 -35.719 1 68.75 456 ALA B C 1
ATOM 7662 O O . ALA B 1 456 ? 8.883 -81.125 -34.875 1 68.75 456 ALA B O 1
ATOM 7663 N N . HIS B 1 457 ? 10.492 -82.375 -35.844 1 72.5 457 HIS B N 1
ATOM 7664 C CA . HIS B 1 457 ? 11.508 -81.938 -34.906 1 72.5 457 HIS B CA 1
ATOM 7665 C C . HIS B 1 457 ? 11.789 -80.438 -35.062 1 72.5 457 HIS B C 1
ATOM 7667 O O . HIS B 1 457 ? 11.945 -79.75 -34.062 1 72.5 457 HIS B O 1
ATOM 7673 N N . GLU B 1 458 ? 11.789 -80.062 -36.344 1 74.94 458 GLU B N 1
ATOM 7674 C CA . GLU B 1 458 ? 11.992 -78.625 -36.625 1 74.94 458 GLU B CA 1
ATOM 7675 C C . GLU B 1 458 ? 10.82 -77.812 -36.094 1 74.94 458 GLU B C 1
ATOM 7677 O O . GLU B 1 458 ? 11.016 -76.688 -35.594 1 74.94 458 GLU B O 1
ATOM 7682 N N . ALA B 1 459 ? 9.641 -78.312 -36.219 1 69.56 459 ALA B N 1
ATOM 7683 C CA . ALA B 1 459 ? 8.453 -77.625 -35.719 1 69.56 459 ALA B CA 1
ATOM 7684 C C . ALA B 1 459 ? 8.5 -77.5 -34.188 1 69.56 459 ALA B C 1
ATOM 7686 O O . ALA B 1 459 ? 8.133 -76.5 -33.625 1 69.56 459 ALA B O 1
ATOM 7687 N N . GLY B 1 460 ? 8.945 -78.625 -33.594 1 69.69 460 GLY B N 1
ATOM 7688 C CA . GLY B 1 460 ? 9.102 -78.562 -32.156 1 69.69 460 GLY B CA 1
ATOM 7689 C C . GLY B 1 460 ? 10.062 -77.5 -31.688 1 69.69 460 GLY B C 1
ATOM 7690 O O . GLY B 1 460 ? 9.781 -76.812 -30.719 1 69.69 460 GLY B O 1
ATOM 7691 N N . ASN B 1 461 ? 11.133 -77.25 -32.438 1 75.38 461 ASN B N 1
ATOM 7692 C CA . ASN B 1 461 ? 12.094 -76.188 -32.094 1 75.38 461 ASN B CA 1
ATOM 7693 C C . ASN B 1 461 ? 11.477 -74.812 -32.25 1 75.38 461 ASN B C 1
ATOM 7695 O O . ASN B 1 461 ? 11.758 -73.938 -31.453 1 75.38 461 ASN B O 1
ATOM 7699 N N . SER B 1 462 ? 10.703 -74.688 -33.25 1 73.06 462 SER B N 1
ATOM 7700 C CA . SER B 1 462 ? 10.039 -73.438 -33.469 1 73.06 462 SER B CA 1
ATOM 7701 C C . SER B 1 462 ? 9.055 -73.125 -32.375 1 73.06 462 SER B C 1
ATOM 7703 O O . SER B 1 462 ? 8.953 -71.938 -31.938 1 73.06 462 SER B O 1
ATOM 7705 N N . VAL B 1 463 ? 8.391 -74.125 -31.859 1 71.75 463 VAL B N 1
ATOM 7706 C CA . VAL B 1 463 ? 7.434 -73.938 -30.781 1 71.75 463 VAL B CA 1
ATOM 7707 C C . VAL B 1 463 ? 8.164 -73.5 -29.5 1 71.75 463 VAL B C 1
ATOM 7709 O O . VAL B 1 463 ? 7.668 -72.688 -28.734 1 71.75 463 VAL B O 1
ATOM 7712 N N . GLU B 1 464 ? 9.328 -74.125 -29.375 1 76.12 464 GLU B N 1
ATOM 7713 C CA . GLU B 1 464 ? 10.133 -73.75 -28.219 1 76.12 464 GLU B CA 1
ATOM 7714 C C . GLU B 1 464 ? 10.57 -72.312 -28.281 1 76.12 464 GLU B C 1
ATOM 7716 O O . GLU B 1 464 ? 10.641 -71.625 -27.266 1 76.12 464 GLU B O 1
ATOM 7721 N N . GLU B 1 465 ? 10.867 -71.812 -29.484 1 76.81 465 GLU B N 1
ATOM 7722 C CA . GLU B 1 465 ? 11.234 -70.438 -29.688 1 76.81 465 GLU B CA 1
ATOM 7723 C C . GLU B 1 465 ? 10.055 -69.5 -29.391 1 76.81 465 GLU B C 1
ATOM 7725 O O . GLU B 1 465 ? 10.219 -68.438 -28.797 1 76.81 465 GLU B O 1
ATOM 7730 N N . ILE B 1 466 ? 8.852 -69.875 -29.75 1 74 466 ILE B N 1
ATOM 7731 C CA . ILE B 1 466 ? 7.641 -69.125 -29.5 1 74 466 ILE B CA 1
ATOM 7732 C C . ILE B 1 466 ? 7.418 -69 -27.984 1 74 466 ILE B C 1
ATOM 7734 O O . ILE B 1 466 ? 7.047 -67.938 -27.484 1 74 466 ILE B O 1
ATOM 7738 N N . LYS B 1 467 ? 7.648 -70.125 -27.344 1 74.38 467 LYS B N 1
ATOM 7739 C CA . LYS B 1 467 ? 7.496 -70.125 -25.891 1 74.38 467 LYS B CA 1
ATOM 7740 C C . LYS B 1 467 ? 8.422 -69.125 -25.234 1 74.38 467 LYS B C 1
ATOM 7742 O O . LYS B 1 467 ? 8.008 -68.375 -24.344 1 74.38 467 LYS B O 1
ATOM 7747 N N . ARG B 1 468 ? 9.648 -69 -25.719 1 83.25 468 ARG B N 1
ATOM 7748 C CA . ARG B 1 468 ? 10.625 -68.062 -25.156 1 83.25 468 ARG B CA 1
ATOM 7749 C C . ARG B 1 468 ? 10.195 -66.625 -25.406 1 83.25 468 ARG B C 1
ATOM 7751 O O . ARG B 1 468 ? 10.336 -65.75 -24.516 1 83.25 468 ARG B O 1
ATOM 7758 N N . GLU B 1 469 ? 9.672 -66.438 -26.641 1 77.06 469 GLU B N 1
ATOM 7759 C CA . GLU B 1 469 ? 9.234 -65.062 -26.969 1 77.06 469 GLU B CA 1
ATOM 7760 C C . GLU B 1 469 ? 8 -64.688 -26.156 1 77.06 469 GLU B C 1
ATOM 7762 O O . GLU B 1 469 ? 7.855 -63.531 -25.75 1 77.06 469 GLU B O 1
ATOM 7767 N N . ALA B 1 470 ? 7.102 -65.562 -25.922 1 76.25 470 ALA B N 1
ATOM 7768 C CA . ALA B 1 470 ? 5.91 -65.312 -25.109 1 76.25 470 ALA B CA 1
ATOM 7769 C C . ALA B 1 470 ? 6.293 -64.938 -23.672 1 76.25 470 ALA B C 1
ATOM 7771 O O . ALA B 1 470 ? 5.672 -64.125 -23.062 1 76.25 470 ALA B O 1
ATOM 7772 N N . GLU B 1 471 ? 7.344 -65.625 -23.219 1 81.75 471 GLU B N 1
ATOM 7773 C CA . GLU B 1 471 ? 7.824 -65.312 -21.875 1 81.75 471 GLU B CA 1
ATOM 7774 C C . GLU B 1 471 ? 8.328 -63.875 -21.781 1 81.75 471 GLU B C 1
ATOM 7776 O O . GLU B 1 471 ? 8.125 -63.219 -20.766 1 81.75 471 GLU B O 1
ATOM 7781 N N . LYS B 1 472 ? 8.969 -63.5 -22.828 1 82.44 472 LYS B N 1
ATOM 7782 C CA . LYS B 1 472 ? 9.445 -62.125 -22.859 1 82.44 472 LYS B CA 1
ATOM 7783 C C . LYS B 1 472 ? 8.281 -61.125 -22.844 1 82.44 472 LYS B C 1
ATOM 7785 O O . LYS B 1 472 ? 8.344 -60.094 -22.188 1 82.44 472 LYS B O 1
ATOM 7790 N N . VAL B 1 473 ? 7.219 -61.375 -23.578 1 80.44 473 VAL B N 1
ATOM 7791 C CA . VAL B 1 473 ? 6.039 -60.531 -23.656 1 80.44 473 VAL B CA 1
ATOM 7792 C C . VAL B 1 473 ? 5.383 -60.438 -22.266 1 80.44 473 VAL B C 1
ATOM 7794 O O . VAL B 1 473 ? 5 -59.344 -21.828 1 80.44 473 VAL B O 1
ATOM 7797 N N . ILE B 1 474 ? 5.293 -61.531 -21.625 1 79.38 474 ILE B N 1
ATOM 7798 C CA . ILE B 1 474 ? 4.688 -61.562 -20.297 1 79.38 474 ILE B CA 1
ATOM 7799 C C . ILE B 1 474 ? 5.492 -60.688 -19.344 1 79.38 474 ILE B C 1
ATOM 7801 O O . ILE B 1 474 ? 4.93 -59.875 -18.594 1 79.38 474 ILE B O 1
ATOM 7805 N N . SER B 1 475 ? 6.801 -60.844 -19.422 1 83.81 475 SER B N 1
ATOM 7806 C CA . SER B 1 475 ? 7.68 -60.031 -18.562 1 83.81 475 SER B CA 1
ATOM 7807 C C . SER B 1 475 ? 7.547 -58.562 -18.859 1 83.81 475 SER B C 1
ATOM 7809 O O . SER B 1 475 ? 7.477 -57.719 -17.938 1 83.81 475 SER B O 1
ATOM 7811 N N . ALA B 1 476 ? 7.492 -58.219 -20.125 1 82.06 476 ALA B N 1
ATOM 7812 C CA . ALA B 1 476 ? 7.355 -56.812 -20.531 1 82.06 476 ALA B CA 1
ATOM 7813 C C . ALA B 1 476 ? 6.02 -56.219 -20.062 1 82.06 476 ALA B C 1
ATOM 7815 O O . ALA B 1 476 ? 5.957 -55.094 -19.609 1 82.06 476 ALA B O 1
ATOM 7816 N N . ALA B 1 477 ? 5.027 -56.969 -20.172 1 81.5 477 ALA B N 1
ATOM 7817 C CA . ALA B 1 477 ? 3.697 -56.531 -19.75 1 81.5 477 ALA B CA 1
ATOM 7818 C C . ALA B 1 477 ? 3.65 -56.281 -18.25 1 81.5 477 ALA B C 1
ATOM 7820 O O . ALA B 1 477 ? 3.02 -55.344 -17.781 1 81.5 477 ALA B O 1
ATOM 7821 N N . GLN B 1 478 ? 4.332 -57.156 -17.531 1 82.88 478 GLN B N 1
ATOM 7822 C CA . GLN B 1 478 ? 4.391 -56.969 -16.094 1 82.88 478 GLN B CA 1
ATOM 7823 C C . GLN B 1 478 ? 5.152 -55.719 -15.719 1 82.88 478 GLN B C 1
ATOM 7825 O O . GLN B 1 478 ? 4.77 -55 -14.789 1 82.88 478 GLN B O 1
ATOM 7830 N N . GLU B 1 479 ? 6.188 -55.469 -16.469 1 85.12 479 GLU B N 1
ATOM 7831 C CA . GLU B 1 479 ? 6.957 -54.25 -16.219 1 85.12 479 GLU B CA 1
ATOM 7832 C C . GLU B 1 479 ? 6.137 -53 -16.547 1 85.12 479 GLU B C 1
ATOM 7834 O O . GLU B 1 479 ? 6.234 -52 -15.844 1 85.12 479 GLU B O 1
ATOM 7839 N N . ILE B 1 480 ? 5.359 -53 -17.531 1 85.38 480 ILE B N 1
ATOM 7840 C CA . ILE B 1 480 ? 4.488 -51.906 -17.922 1 85.38 480 ILE B CA 1
ATOM 7841 C C . ILE B 1 480 ? 3.467 -51.656 -16.812 1 85.38 480 ILE B C 1
ATOM 7843 O O . ILE B 1 480 ? 3.211 -50.5 -16.438 1 85.38 480 ILE B O 1
ATOM 7847 N N . GLN B 1 481 ? 2.932 -52.719 -16.281 1 82 481 GLN B N 1
ATOM 7848 C CA . GLN B 1 481 ? 1.958 -52.562 -15.195 1 82 481 GLN B CA 1
ATOM 7849 C C . GLN B 1 481 ? 2.574 -51.906 -13.984 1 82 481 GLN B C 1
ATOM 7851 O O . GLN B 1 481 ? 1.947 -51.031 -13.367 1 82 481 GLN B O 1
ATOM 7856 N N . ARG B 1 482 ? 3.801 -52.25 -13.602 1 86.25 482 ARG B N 1
ATOM 7857 C CA . ARG B 1 482 ? 4.488 -51.656 -12.469 1 86.25 482 ARG B CA 1
ATOM 7858 C C . ARG B 1 482 ? 4.758 -50.156 -12.727 1 86.25 482 ARG B C 1
ATOM 7860 O O . ARG B 1 482 ? 4.52 -49.344 -11.859 1 86.25 482 ARG B O 1
ATOM 7867 N N . ALA B 1 483 ? 5.258 -49.938 -13.969 1 85.19 483 ALA B N 1
ATOM 7868 C CA . ALA B 1 483 ? 5.555 -48.531 -14.336 1 85.19 483 ALA B CA 1
ATOM 7869 C C . ALA B 1 483 ? 4.289 -47.688 -14.32 1 85.19 483 ALA B C 1
ATOM 7871 O O . ALA B 1 483 ? 4.324 -46.531 -13.93 1 85.19 483 ALA B O 1
ATOM 7872 N N . MET B 1 484 ? 3.186 -48.219 -14.695 1 84.12 484 MET B N 1
ATOM 7873 C CA . MET B 1 484 ? 1.912 -47.5 -14.734 1 84.12 484 MET B CA 1
ATOM 7874 C C . MET B 1 484 ? 1.439 -47.156 -13.328 1 84.12 484 MET B C 1
ATOM 7876 O O . MET B 1 484 ? 0.857 -46.094 -13.102 1 84.12 484 MET B O 1
ATOM 7880 N N . HIS B 1 485 ? 1.681 -48.062 -12.422 1 85.31 485 HIS B N 1
ATOM 7881 C CA . HIS B 1 485 ? 1.326 -47.781 -11.031 1 85.31 485 HIS B CA 1
ATOM 7882 C C . HIS B 1 485 ? 2.113 -46.594 -10.5 1 85.31 485 HIS B C 1
ATOM 7884 O O . HIS B 1 485 ? 1.558 -45.719 -9.812 1 85.31 485 HIS B O 1
ATOM 7890 N N . GLU B 1 486 ? 3.354 -46.562 -10.828 1 86.88 486 GLU B N 1
ATOM 7891 C CA . GLU B 1 486 ? 4.195 -45.438 -10.43 1 86.88 486 GLU B CA 1
ATOM 7892 C C . GLU B 1 486 ? 3.723 -44.156 -11.086 1 86.88 486 GLU B C 1
ATOM 7894 O O . GLU B 1 486 ? 3.689 -43.094 -10.438 1 86.88 486 GLU B O 1
ATOM 7899 N N . GLU B 1 487 ? 3.309 -44.188 -12.312 1 87.31 487 GLU B N 1
ATOM 7900 C CA . GLU B 1 487 ? 2.832 -43.031 -13.062 1 87.31 487 GLU B CA 1
ATOM 7901 C C . GLU B 1 487 ? 1.547 -42.469 -12.453 1 87.31 487 GLU B C 1
ATOM 7903 O O . GLU B 1 487 ? 1.397 -41.25 -12.312 1 87.31 487 GLU B O 1
ATOM 7908 N N . LEU B 1 488 ? 0.725 -43.375 -12.125 1 88.12 488 LEU B N 1
ATOM 7909 C CA . LEU B 1 488 ? -0.543 -42.938 -11.547 1 88.12 488 LEU B CA 1
ATOM 7910 C C . LEU B 1 488 ? -0.323 -42.25 -10.203 1 88.12 488 LEU B C 1
ATOM 7912 O O . LEU B 1 488 ? -1.006 -41.281 -9.891 1 88.12 488 LEU B O 1
ATOM 7916 N N . GLU B 1 489 ? 0.617 -42.75 -9.453 1 89.94 489 GLU B N 1
ATOM 7917 C CA . GLU B 1 489 ? 0.949 -42.094 -8.188 1 89.94 489 GLU B CA 1
ATOM 7918 C C . GLU B 1 489 ? 1.528 -40.719 -8.414 1 89.94 489 GLU B C 1
ATOM 7920 O O . GLU B 1 489 ? 1.177 -39.75 -7.703 1 89.94 489 GLU B O 1
ATOM 7925 N N . ALA B 1 490 ? 2.412 -40.594 -9.352 1 89.62 490 ALA B N 1
ATOM 7926 C CA . ALA B 1 490 ? 3.012 -39.312 -9.68 1 89.62 490 ALA B CA 1
ATOM 7927 C C . ALA B 1 490 ? 1.955 -38.312 -10.18 1 89.62 490 ALA B C 1
ATOM 7929 O O . ALA B 1 490 ? 2.008 -37.125 -9.852 1 89.62 490 ALA B O 1
ATOM 7930 N N . LEU B 1 491 ? 1.009 -38.75 -10.922 1 91.12 491 LEU B N 1
ATOM 7931 C CA . LEU B 1 491 ? -0.066 -37.906 -11.438 1 91.12 491 LEU B CA 1
ATOM 7932 C C . LEU B 1 491 ? -0.945 -37.406 -10.297 1 91.12 491 LEU B C 1
ATOM 7934 O O . LEU B 1 491 ? -1.382 -36.25 -10.312 1 91.12 491 LEU B O 1
ATOM 7938 N N . ARG B 1 492 ? -1.128 -38.188 -9.297 1 91.44 492 ARG B N 1
ATOM 7939 C CA . ARG B 1 492 ? -1.888 -37.75 -8.125 1 91.44 492 ARG B CA 1
ATOM 7940 C C . ARG B 1 492 ? -1.159 -36.656 -7.371 1 91.44 492 ARG B C 1
ATOM 7942 O O . ARG B 1 492 ? -1.785 -35.719 -6.891 1 91.44 492 ARG B O 1
ATOM 7949 N N . GLU B 1 493 ? 0.091 -36.875 -7.316 1 92.56 493 GLU B N 1
ATOM 7950 C CA . GLU B 1 493 ? 0.894 -35.844 -6.664 1 92.56 493 GLU B CA 1
ATOM 7951 C C . GLU B 1 493 ? 0.801 -34.531 -7.414 1 92.56 493 GLU B C 1
ATOM 7953 O O . GLU B 1 493 ? 0.632 -33.469 -6.797 1 92.56 493 GLU B O 1
ATOM 7958 N N . ILE B 1 494 ? 0.9 -34.531 -8.68 1 92.38 494 ILE B N 1
ATOM 7959 C CA . ILE B 1 494 ? 0.792 -33.344 -9.508 1 92.38 494 ILE B CA 1
ATOM 7960 C C . ILE B 1 494 ? -0.566 -32.688 -9.273 1 92.38 494 ILE B C 1
ATOM 7962 O O . ILE B 1 494 ? -0.651 -31.469 -9.117 1 92.38 494 ILE B O 1
ATOM 7966 N N . GLU B 1 495 ? -1.521 -33.5 -9.266 1 93.38 495 GLU B N 1
ATOM 7967 C CA . GLU B 1 495 ? -2.873 -33 -9.055 1 93.38 495 GLU B CA 1
ATOM 7968 C C . GLU B 1 495 ? -2.992 -32.281 -7.715 1 93.38 495 GLU B C 1
ATOM 7970 O O . GLU B 1 495 ? -3.596 -31.219 -7.629 1 93.38 495 GLU B O 1
ATOM 7975 N N . THR B 1 496 ? -2.469 -32.875 -6.695 1 94.12 496 THR B N 1
ATOM 7976 C CA . THR B 1 496 ? -2.525 -32.312 -5.355 1 94.12 496 THR B CA 1
ATOM 7977 C C . THR B 1 496 ? -1.798 -30.969 -5.309 1 94.12 496 THR B C 1
ATOM 7979 O O . THR B 1 496 ? -2.328 -29.984 -4.789 1 94.12 496 THR B O 1
ATOM 7982 N N . HIS B 1 497 ? -0.634 -30.922 -5.871 1 93.94 497 HIS B N 1
ATOM 7983 C CA . HIS B 1 497 ? 0.143 -29.688 -5.895 1 93.94 497 HIS B CA 1
ATOM 7984 C C . HIS B 1 497 ? -0.546 -28.609 -6.734 1 93.94 497 HIS B C 1
ATOM 7986 O O . HIS B 1 497 ? -0.536 -27.438 -6.379 1 93.94 497 HIS B O 1
ATOM 7992 N N . ALA B 1 498 ? -1.117 -29.031 -7.852 1 92.88 498 ALA B N 1
ATOM 7993 C CA . ALA B 1 498 ? -1.84 -28.094 -8.703 1 92.88 498 ALA B CA 1
ATOM 7994 C C . ALA B 1 498 ? -3.029 -27.484 -7.969 1 92.88 498 ALA B C 1
ATOM 7996 O O . ALA B 1 498 ? -3.285 -26.281 -8.07 1 92.88 498 ALA B O 1
ATOM 7997 N N . LYS B 1 499 ? -3.705 -28.312 -7.227 1 92.94 499 LYS B N 1
ATOM 7998 C CA . LYS B 1 499 ? -4.828 -27.828 -6.434 1 92.94 499 LYS B CA 1
ATOM 7999 C C . LYS B 1 499 ? -4.371 -26.812 -5.398 1 92.94 499 LYS B C 1
ATOM 8001 O O . LYS B 1 499 ? -5.031 -25.781 -5.191 1 92.94 499 LYS B O 1
ATOM 8006 N N . GLN B 1 500 ? -3.293 -27.047 -4.77 1 94.19 500 GLN B N 1
ATOM 8007 C CA . GLN B 1 500 ? -2.742 -26.125 -3.783 1 94.19 500 GLN B CA 1
ATOM 8008 C C . GLN B 1 500 ? -2.348 -24.797 -4.43 1 94.19 500 GLN B C 1
ATOM 8010 O O . GLN B 1 500 ? -2.6 -23.719 -3.871 1 94.19 500 GLN B O 1
ATOM 8015 N N . ILE B 1 501 ? -1.761 -24.859 -5.562 1 92.75 501 ILE B N 1
ATOM 8016 C CA . ILE B 1 501 ? -1.372 -23.656 -6.285 1 92.75 501 ILE B CA 1
ATOM 8017 C C . ILE B 1 501 ? -2.615 -22.844 -6.637 1 92.75 501 ILE B C 1
ATOM 8019 O O . ILE B 1 501 ? -2.613 -21.609 -6.523 1 92.75 501 ILE B O 1
ATOM 8023 N N . ALA B 1 502 ? -3.633 -23.547 -7.094 1 92.56 502 ALA B N 1
ATOM 8024 C CA . ALA B 1 502 ? -4.887 -22.875 -7.418 1 92.56 502 ALA B CA 1
ATOM 8025 C C . ALA B 1 502 ? -5.441 -22.141 -6.203 1 92.56 502 ALA B C 1
ATOM 8027 O O . ALA B 1 502 ? -5.871 -20.984 -6.312 1 92.56 502 ALA B O 1
ATOM 8028 N N . GLU B 1 503 ? -5.434 -22.719 -5.047 1 94.19 503 GLU B N 1
ATOM 8029 C CA . GLU B 1 503 ? -5.906 -22.109 -3.809 1 94.19 503 GLU B CA 1
ATOM 8030 C C . GLU B 1 503 ? -5.051 -20.906 -3.43 1 94.19 503 GLU B C 1
ATOM 8032 O O . GLU B 1 503 ? -5.582 -19.859 -3.051 1 94.19 503 GLU B O 1
ATOM 8037 N N . ASP B 1 504 ? -3.791 -21.109 -3.545 1 93.62 504 ASP B N 1
ATOM 8038 C CA . ASP B 1 504 ? -2.865 -20.016 -3.24 1 93.62 504 ASP B CA 1
ATOM 8039 C C . ASP B 1 504 ? -3.068 -18.844 -4.191 1 93.62 504 ASP B C 1
ATOM 8041 O O . ASP B 1 504 ? -2.984 -17.688 -3.777 1 93.62 504 ASP B O 1
ATOM 8045 N N . SER B 1 505 ? -3.287 -19.141 -5.453 1 94.19 505 SER B N 1
ATOM 8046 C CA . SER B 1 505 ? -3.508 -18.094 -6.441 1 94.19 505 SER B CA 1
ATOM 8047 C C . SER B 1 505 ? -4.758 -17.281 -6.117 1 94.19 505 SER B C 1
ATOM 8049 O O . SER B 1 505 ? -4.77 -16.062 -6.281 1 94.19 505 SER B O 1
ATOM 8051 N N . GLN B 1 506 ? -5.762 -17.969 -5.641 1 93.12 506 GLN B N 1
ATOM 8052 C CA . GLN B 1 506 ? -6.984 -17.281 -5.242 1 93.12 506 GLN B CA 1
ATOM 8053 C C . GLN B 1 506 ? -6.734 -16.359 -4.043 1 93.12 506 GLN B C 1
ATOM 8055 O O . GLN B 1 506 ? -7.219 -15.227 -4.012 1 93.12 506 GLN B O 1
ATOM 8060 N N . LEU B 1 507 ? -6 -16.844 -3.104 1 93.38 507 LEU B N 1
ATOM 8061 C CA . LEU B 1 507 ? -5.648 -16.062 -1.931 1 93.38 507 LEU B CA 1
ATOM 8062 C C . LEU B 1 507 ? -4.836 -14.828 -2.328 1 93.38 507 LEU B C 1
ATOM 8064 O O . LEU B 1 507 ? -5.074 -13.734 -1.822 1 93.38 507 LEU B O 1
ATOM 8068 N N . VAL B 1 508 ? -3.912 -14.969 -3.189 1 94.75 508 VAL B N 1
ATOM 8069 C CA . VAL B 1 508 ? -3.062 -13.883 -3.672 1 94.75 508 VAL B CA 1
ATOM 8070 C C . VAL B 1 508 ? -3.92 -12.82 -4.348 1 94.75 508 VAL B C 1
ATOM 8072 O O . VAL B 1 508 ? -3.732 -11.625 -4.113 1 94.75 508 VAL B O 1
ATOM 8075 N N . GLU B 1 509 ? -4.82 -13.281 -5.168 1 95.38 509 GLU B N 1
ATOM 8076 C CA . GLU B 1 509 ? -5.707 -12.344 -5.848 1 95.38 509 GLU B CA 1
ATOM 8077 C C . GLU B 1 509 ? -6.527 -11.539 -4.844 1 95.38 509 GLU B C 1
ATOM 8079 O O . GLU B 1 509 ? -6.66 -10.32 -4.977 1 95.38 509 GLU B O 1
ATOM 8084 N N . GLU B 1 510 ? -7.043 -12.156 -3.826 1 95.62 510 GLU B N 1
ATOM 8085 C CA . GLU B 1 510 ? -7.832 -11.5 -2.791 1 95.62 510 GLU B CA 1
ATOM 8086 C C . GLU B 1 510 ? -6.996 -10.484 -2.02 1 95.62 510 GLU B C 1
ATOM 8088 O O . GLU B 1 510 ? -7.434 -9.352 -1.791 1 95.62 510 GLU B O 1
ATOM 8093 N N . LYS B 1 511 ? -5.855 -10.93 -1.652 1 96.31 511 LYS B N 1
ATOM 8094 C CA . LYS B 1 511 ? -4.973 -10.062 -0.879 1 96.31 511 LYS B CA 1
ATOM 8095 C C . LYS B 1 511 ? -4.48 -8.891 -1.722 1 96.31 511 LYS B C 1
ATOM 8097 O O . LYS B 1 511 ? -4.293 -7.785 -1.206 1 96.31 511 LYS B O 1
ATOM 8102 N N . ALA B 1 512 ? -4.254 -9.117 -2.994 1 95.81 512 ALA B N 1
ATOM 8103 C CA . ALA B 1 512 ? -3.881 -8.039 -3.904 1 95.81 512 ALA B CA 1
ATOM 8104 C C . ALA B 1 512 ? -4.98 -6.984 -3.982 1 95.81 512 ALA B C 1
ATOM 8106 O O . ALA B 1 512 ? -4.699 -5.785 -3.979 1 95.81 512 ALA B O 1
ATOM 8107 N N . GLN B 1 513 ? -6.207 -7.43 -3.982 1 95.25 513 GLN B N 1
ATOM 8108 C CA . GLN B 1 513 ? -7.332 -6.504 -4.008 1 95.25 513 GLN B CA 1
ATOM 8109 C C . GLN B 1 513 ? -7.395 -5.68 -2.727 1 95.25 513 GLN B C 1
ATOM 8111 O O . GLN B 1 513 ? -7.738 -4.496 -2.762 1 95.25 513 GLN B O 1
ATOM 8116 N N . THR B 1 514 ? -7.074 -6.277 -1.655 1 95.56 514 THR B N 1
ATOM 8117 C CA . THR B 1 514 ? -7.016 -5.57 -0.381 1 95.56 514 THR B CA 1
ATOM 8118 C C . THR B 1 514 ? -5.953 -4.477 -0.42 1 95.56 514 THR B C 1
ATOM 8120 O O . THR B 1 514 ? -6.176 -3.369 0.077 1 95.56 514 THR B O 1
ATOM 8123 N N . VAL B 1 515 ? -4.848 -4.762 -1.019 1 94.69 515 VAL B N 1
ATOM 8124 C CA . VAL B 1 515 ? -3.773 -3.781 -1.143 1 94.69 515 VAL B CA 1
ATOM 8125 C C . VAL B 1 515 ? -4.23 -2.621 -2.023 1 94.69 515 VAL B C 1
ATOM 8127 O O . VAL B 1 515 ? -3.979 -1.456 -1.706 1 94.69 515 VAL B O 1
ATOM 8130 N N . VAL B 1 516 ? -4.895 -2.947 -3.137 1 95.56 516 VAL B N 1
ATOM 8131 C CA . VAL B 1 516 ? -5.402 -1.909 -4.027 1 95.56 516 VAL B CA 1
ATOM 8132 C C . VAL B 1 516 ? -6.375 -1.009 -3.266 1 95.56 516 VAL B C 1
ATOM 8134 O O . VAL B 1 516 ? -6.297 0.218 -3.365 1 95.56 516 VAL B O 1
ATOM 8137 N N . ALA B 1 517 ? -7.223 -1.575 -2.463 1 94.81 517 ALA B N 1
ATOM 8138 C CA . ALA B 1 517 ? -8.188 -0.817 -1.674 1 94.81 517 ALA B CA 1
ATOM 8139 C C . ALA B 1 517 ? -7.488 0.046 -0.628 1 94.81 517 ALA B C 1
ATOM 8141 O O . ALA B 1 517 ? -7.848 1.209 -0.431 1 94.81 517 ALA B O 1
ATOM 8142 N N . ALA B 1 518 ? -6.527 -0.544 0.006 1 94.88 518 ALA B N 1
ATOM 8143 C CA . ALA B 1 518 ? -5.754 0.181 1.012 1 94.88 518 ALA B CA 1
ATOM 8144 C C . ALA B 1 518 ? -5 1.351 0.386 1 94.88 518 ALA B C 1
ATOM 8146 O O . ALA B 1 518 ? -4.98 2.451 0.941 1 94.88 518 ALA B O 1
ATOM 8147 N N . ALA B 1 519 ? -4.406 1.131 -0.754 1 94.06 519 ALA B N 1
ATOM 8148 C CA . ALA B 1 519 ? -3.715 2.191 -1.483 1 94.06 519 ALA B CA 1
ATOM 8149 C C . ALA B 1 519 ? -4.684 3.299 -1.888 1 94.06 519 ALA B C 1
ATOM 8151 O O . ALA B 1 519 ? -4.348 4.484 -1.804 1 94.06 519 ALA B O 1
ATOM 8152 N N . GLY B 1 520 ? -5.836 2.865 -2.324 1 93.56 520 GLY B N 1
ATOM 8153 C CA . GLY B 1 520 ? -6.863 3.844 -2.643 1 93.56 520 GLY B CA 1
ATOM 8154 C C . GLY B 1 520 ? -7.27 4.691 -1.452 1 93.56 520 GLY B C 1
ATOM 8155 O O . GLY B 1 520 ? -7.453 5.902 -1.579 1 93.56 520 GLY B O 1
ATOM 8156 N N . GLN B 1 521 ? -7.359 4.113 -0.308 1 93 521 GLN B N 1
ATOM 8157 C CA . GLN B 1 521 ? -7.688 4.82 0.925 1 93 521 GLN B CA 1
ATOM 8158 C C . GLN B 1 521 ? -6.586 5.812 1.299 1 93 521 GLN B C 1
ATOM 8160 O O . GLN B 1 521 ? -6.875 6.941 1.699 1 93 521 GLN B O 1
ATOM 8165 N N . VAL B 1 522 ? -5.383 5.406 1.162 1 93.88 522 VAL B N 1
ATOM 8166 C CA . VAL B 1 522 ? -4.242 6.281 1.404 1 93.88 522 VAL B CA 1
ATOM 8167 C C . VAL B 1 522 ? -4.289 7.473 0.447 1 93.88 522 VAL B C 1
ATOM 8169 O O . VAL B 1 522 ? -4.082 8.617 0.857 1 93.88 522 VAL B O 1
ATOM 8172 N N . GLY B 1 523 ? -4.578 7.137 -0.812 1 93.5 523 GLY B N 1
ATOM 8173 C CA . GLY B 1 523 ? -4.664 8.188 -1.811 1 93.5 523 GLY B CA 1
ATOM 8174 C C . GLY B 1 523 ? -5.742 9.211 -1.51 1 93.5 523 GLY B C 1
ATOM 8175 O O . GLY B 1 523 ? -5.508 10.422 -1.6 1 93.5 523 GLY B O 1
ATOM 8176 N N . ARG B 1 524 ? -6.863 8.766 -1.101 1 93.12 524 ARG B N 1
ATOM 8177 C CA . ARG B 1 524 ? -7.973 9.656 -0.778 1 93.12 524 ARG B CA 1
ATOM 8178 C C . ARG B 1 524 ? -7.664 10.492 0.461 1 93.12 524 ARG B C 1
ATOM 8180 O O . ARG B 1 524 ? -7.914 11.695 0.482 1 93.12 524 ARG B O 1
ATOM 8187 N N . ALA B 1 525 ? -7.129 9.875 1.493 1 90.38 525 ALA B N 1
ATOM 8188 C CA . ALA B 1 525 ? -6.766 10.57 2.727 1 90.38 525 ALA B CA 1
ATOM 8189 C C . ALA B 1 525 ? -5.703 11.625 2.467 1 90.38 525 ALA B C 1
ATOM 8191 O O . ALA B 1 525 ? -5.797 12.75 2.967 1 90.38 525 ALA B O 1
ATOM 8192 N N . THR B 1 526 ? -4.762 11.273 1.697 1 91.38 526 THR B N 1
ATOM 8193 C CA . THR B 1 526 ? -3.682 12.195 1.352 1 91.38 526 THR B CA 1
ATOM 8194 C C . THR B 1 526 ? -4.215 13.383 0.554 1 91.38 526 THR B C 1
ATOM 8196 O O . THR B 1 526 ? -3.832 14.523 0.806 1 91.38 526 THR B O 1
ATOM 8199 N N . GLN B 1 527 ? -5.121 13.109 -0.36 1 89.81 527 GLN B N 1
ATOM 8200 C CA . GLN B 1 527 ? -5.691 14.172 -1.181 1 89.81 527 GLN B CA 1
ATOM 8201 C C . GLN B 1 527 ? -6.5 15.148 -0.332 1 89.81 527 GLN B C 1
ATOM 8203 O O . GLN B 1 527 ? -6.473 16.359 -0.571 1 89.81 527 GLN B O 1
ATOM 8208 N N . GLN B 1 528 ? -7.145 14.648 0.682 1 86.94 528 GLN B N 1
ATOM 8209 C CA . GLN B 1 528 ? -7.914 15.5 1.583 1 86.94 528 GLN B CA 1
ATOM 8210 C C . GLN B 1 528 ? -7 16.422 2.379 1 86.94 528 GLN B C 1
ATOM 8212 O O . GLN B 1 528 ? -7.309 17.609 2.568 1 86.94 528 GLN B O 1
ATOM 8217 N N . VAL B 1 529 ? -5.902 15.945 2.779 1 86.38 529 VAL B N 1
ATOM 8218 C CA . VAL B 1 529 ? -4.938 16.75 3.52 1 86.38 529 VAL B CA 1
ATOM 8219 C C . VAL B 1 529 ? -4.324 17.797 2.596 1 86.38 529 VAL B C 1
ATOM 8221 O O . VAL B 1 529 ? -4.16 18.953 2.988 1 86.38 529 VAL B O 1
ATOM 8224 N N . ILE B 1 530 ? -4.059 17.391 1.363 1 86.25 530 ILE B N 1
ATOM 8225 C CA . ILE B 1 530 ? -3.494 18.312 0.383 1 86.25 530 ILE B CA 1
ATOM 8226 C C . ILE B 1 530 ? -4.469 19.453 0.131 1 86.25 530 ILE B C 1
ATOM 8228 O O . ILE B 1 530 ? -4.07 20.625 0.099 1 86.25 530 ILE B O 1
ATOM 8232 N N . ASN B 1 531 ? -5.703 19.141 0.084 1 83.25 531 ASN B N 1
ATOM 8233 C CA . ASN B 1 531 ? -6.723 20.156 -0.156 1 83.25 531 ASN B CA 1
ATOM 8234 C C . ASN B 1 531 ? -6.812 21.141 1.004 1 83.25 531 ASN B C 1
ATOM 8236 O O . ASN B 1 531 ? -6.957 22.344 0.789 1 83.25 531 ASN B O 1
ATOM 8240 N N . THR B 1 532 ? -6.637 20.641 2.143 1 79 532 THR B N 1
ATOM 8241 C CA . THR B 1 532 ? -6.703 21.5 3.326 1 79 532 THR B CA 1
ATOM 8242 C C . THR B 1 532 ? -5.418 22.312 3.48 1 79 532 THR B C 1
ATOM 8244 O O . THR B 1 532 ? -5.465 23.484 3.828 1 79 532 THR B O 1
ATOM 8247 N N . ALA B 1 533 ? -4.344 21.672 3.137 1 79.69 533 ALA B N 1
ATOM 8248 C CA . ALA B 1 533 ? -3.041 22.328 3.27 1 79.69 533 ALA B CA 1
ATOM 8249 C C . ALA B 1 533 ? -2.807 23.328 2.146 1 79.69 533 ALA B C 1
ATOM 8251 O O . ALA B 1 533 ? -2.01 24.25 2.291 1 79.69 533 ALA B O 1
ATOM 8252 N N . SER B 1 534 ? -3.441 23.109 0.97 1 77.75 534 SER B N 1
ATOM 8253 C CA . SER B 1 534 ? -3.246 23.969 -0.19 1 77.75 534 SER B CA 1
ATOM 8254 C C . SER B 1 534 ? -3.707 25.391 0.096 1 77.75 534 SER B C 1
ATOM 8256 O O . SER B 1 534 ? -3.328 26.328 -0.612 1 77.75 534 SER B O 1
ATOM 8258 N N . LEU B 1 535 ? -4.391 25.5 1.229 1 72.31 535 LEU B N 1
ATOM 8259 C CA . LEU B 1 535 ? -4.828 26.828 1.645 1 72.31 535 LEU B CA 1
ATOM 8260 C C . LEU B 1 535 ? -3.656 27.641 2.193 1 72.31 535 LEU B C 1
ATOM 8262 O O . LEU B 1 535 ? -3.709 28.875 2.232 1 72.31 535 LEU B O 1
ATOM 8266 N N . PHE B 1 536 ? -2.643 26.938 2.49 1 74.75 536 PHE B N 1
ATOM 8267 C CA . PHE B 1 536 ? -1.449 27.594 3.014 1 74.75 536 PHE B CA 1
ATOM 8268 C C . PHE B 1 536 ? -0.352 27.641 1.958 1 74.75 536 PHE B C 1
ATOM 8270 O O . PHE B 1 536 ? 0.012 26.609 1.385 1 74.75 536 PHE B O 1
ATOM 8277 N N . LYS B 1 537 ? -0.007 28.75 1.312 1 70.62 537 LYS B N 1
ATOM 8278 C CA . LYS B 1 537 ? 0.984 28.938 0.257 1 70.62 537 LYS B CA 1
ATOM 8279 C C . LYS B 1 537 ? 2.393 29.047 0.837 1 70.62 537 LYS B C 1
ATOM 8281 O O . LYS B 1 537 ? 2.654 29.891 1.691 1 70.62 537 LYS B O 1
ATOM 8286 N N . THR B 1 538 ? 3.252 28.094 0.733 1 64.56 538 THR B N 1
ATOM 8287 C CA . THR B 1 538 ? 4.648 28.172 1.144 1 64.56 538 THR B CA 1
ATOM 8288 C C . THR B 1 538 ? 5.543 28.531 -0.041 1 64.56 538 THR B C 1
ATOM 8290 O O . THR B 1 538 ? 5.188 28.266 -1.193 1 64.56 538 THR B O 1
#

Secondary structure (DSSP, 8-state):
----------B-PPPTT--EEEEE-TTSBEEEE-HHHHHHH---HHHHTTSBGGGGB-TTS-HHHHHHHHHHHHTT--EEEEEEEE-TTS-EEEEEEEEEEPTTSSEEEEEEPPPHHHHHHHHHHHHHHHTT----EETTEEPPPHHHHHHHHS-HHHHHHHHHHHHHHHHHHHHHHHHHHHSSPPHHHHHHHHHHHHHHHHHHHHHHHHHHHHHHHHHHHHHHHHTTBTT--------SHHHHHHHHHHHHHHHHHHHHHHHHHHHHHHHHHHHHHHHHHHHHHHHHHHHHHHHHHHHHHHHHHHHHHHHHHHHHHHHHHHHHHHHHHHHHHHHHHHHHHHHHHHHHHHHHHHHHHHHHHHHHHHHHHHHHHHHHHHHHHHHHHHHHHHHHHHHTGGGGHHHHHHHHHHHHHHHHHHHHHHHHHHHHHHHHHHHHHHHHHHHHHHHHHHHHHHHHHHHHHHHHHHHHHHHHHHHHHHHHHHHHHHHHHHHHHHHHHHHHHHHHHHHHHHHHHHHHHHHHHHHHHHHHHHHHHTTSB-/----------B-PPPTT--EEEEE-TTSBEEEE-HHHHHHH---HHHHTTSBGGGGB-TTS-HHHHHHHHHHHHTT--EEEEEEEE-TTS-EEEEEEEEEE-TTSSEEEEEEPPPHHHHHHHHHHHHHHHTT----EETTEEPPPHHHHHHHHS-HHHHHHHHHHHHHHHHHHHHHHHHHHHSSPPHHHHHHHHHHHHHHHHHHHHHHHHHHHHHHHHHHHHHHHHTTBTT--------SHHHHHHHHHHHHHHHHHHHHHHHHHHHHHHHHHHHHHHHHHHHHHHHHHHHHHHHHHHHHHHHHHHHHHHHHHHHHHHHHHHHHHHHHHHHHHHHHHHHHHHHHHHHHHHHHHHHHHHHHHHHHHHHHHHHHHHHHHHHHHHHHHHHHHHHHHHHTGGGGHHHHHHHHHHHHHHHHHHHHHHHHHHHHHHHHHHHHHHHHHHHHHHHHHHHHHHHHHHHHHHHHHHHHHHHHHHHHHHHHHHHHHHHHHHHHHHHHHHHHHHHHHHHHHHHHHHHHHHHHHHHHHHHHHHHHHTTSB-

Nearest PDB structures (foldseek):
  3g67-assembly1_B  TM=6.743E-01  e=2.079E-06  Thermotoga maritima
  3g67-assembly1_A  TM=6.366E-01  e=8.805E-07  Thermotoga maritima
  3g6b-assembly1_A  TM=6.387E-01  e=1.506E-06  Thermotoga maritima
  6grj-assembly1_F  TM=2.830E-01  e=1.818E-02  Aeromonas hydrophila
  6grj-assembly1_B  TM=2.719E-01  e=1.467E-02  Aeromonas hydrophila

Solvent-accessible surface area (backbone atoms only — not comparable to full-atom values): 51539 Å² total; per-residue (Å²): 129,88,74,55,78,65,74,69,82,44,74,50,82,62,53,87,90,49,62,33,32,38,31,25,41,83,86,36,26,24,76,43,68,41,71,52,35,39,64,62,35,59,53,54,71,83,71,45,58,64,30,55,60,66,73,36,37,27,64,74,52,47,69,55,59,54,51,23,43,49,56,28,37,76,69,69,30,56,23,43,32,79,44,54,32,26,24,69,88,10,30,27,35,60,27,35,34,40,35,26,58,40,85,90,60,21,34,35,35,45,27,34,57,56,53,70,68,56,51,52,54,48,51,52,52,34,50,44,43,68,74,64,48,92,72,58,51,48,50,58,36,76,52,70,54,70,65,58,49,52,60,32,53,53,29,62,62,55,51,49,49,48,51,36,48,52,48,45,52,44,46,49,49,51,50,48,48,38,30,69,74,65,50,73,64,54,69,66,57,52,51,51,42,51,50,46,41,51,52,39,50,51,56,38,49,52,49,46,52,49,50,52,54,48,50,52,50,52,41,50,50,37,42,32,43,48,52,17,41,53,77,70,82,84,89,73,88,46,60,20,68,64,29,53,41,49,37,32,46,48,45,26,39,53,52,50,42,51,46,52,51,52,43,53,55,32,49,51,52,33,52,53,23,33,52,52,25,30,54,30,22,51,53,35,28,52,39,22,53,50,37,39,53,37,34,52,51,35,51,53,35,47,52,52,39,50,55,39,45,52,51,39,39,52,34,25,50,52,30,27,53,30,22,51,52,26,32,53,29,29,54,54,22,31,52,29,26,50,53,28,24,52,48,32,54,53,39,28,51,51,37,51,52,44,30,53,51,35,54,52,46,35,50,52,35,50,51,45,44,52,50,36,50,51,45,29,50,48,17,50,52,41,27,50,52,18,49,54,43,32,52,53,17,58,72,54,47,84,81,14,53,70,51,29,55,52,19,50,50,44,26,53,51,18,50,49,41,32,53,51,29,53,52,46,48,52,50,33,52,49,49,38,51,52,30,54,52,44,32,52,52,31,55,53,36,34,55,48,29,53,51,27,30,53,34,20,52,52,19,32,52,26,28,52,52,26,36,55,27,24,51,50,27,30,53,30,21,54,51,37,41,54,42,38,54,54,39,53,53,36,48,50,50,39,50,54,37,38,52,50,37,39,53,41,24,52,51,35,31,52,34,22,52,49,27,36,51,22,26,49,49,34,50,52,33,50,50,54,43,47,61,57,48,63,52,42,54,127,128,87,72,58,78,66,72,68,82,45,75,52,82,63,53,88,90,50,62,32,34,39,30,25,41,81,86,38,25,25,76,43,69,40,70,52,35,40,62,62,35,60,54,54,71,81,70,46,60,64,29,57,61,66,75,35,38,26,66,74,54,46,67,55,61,53,52,22,42,50,54,30,36,77,70,68,30,56,24,43,32,77,44,56,31,27,25,70,88,10,30,27,36,61,29,35,34,39,35,25,58,40,91,87,62,21,35,36,36,45,28,34,57,54,51,71,67,55,49,53,53,48,52,52,51,36,50,45,43,67,73,63,48,91,73,58,51,50,49,58,36,78,50,70,55,70,66,57,49,54,59,32,51,54,29,62,60,56,51,49,49,47,52,36,47,52,46,44,52,43,47,51,48,52,50,48,48,39,29,68,74,65,50,73,63,54,70,67,59,53,51,51,44,50,50,46,41,52,51,38,52,50,56,38,50,53,48,44,52,48,51,54,54,49,50,52,49,53,41,50,51,36,43,32,44,48,55,16,40,53,80,69,82,84,91,73,88,46,61,21,68,63,27,53,39,50,36,32,47,50,42,26,38,53,52,49,41,51,46,53,52,51,42,53,55,31,49,53,52,32,50,54,22,32,51,51,24,31,54,30,22,51,52,35,29,52,39,22,54,51,39,39,53,37,35,50,52,36,52,53,34,47,53,53,39,50,54,39,44,52,50,39,40,52,34,24,51,53,28,26,54,28,22,51,53,24,33,52,28,26,53,53,20,30,52,28,26,49,51,23,24,52,41,32,53,52,38,30,50,47,39,49,53,46,30,52,52,37,54,53,48,33,50,54,35,50,52,47,44,53,52,38,51,49,45,30,50,48,18,51,51,42,28,51,52,18,50,52,43,30,53,51,17,60,72,53,47,85,83,14,54,70,52,30,55,52,18,51,50,46,24,53,52,18,51,50,44,34,53,51,30,53,54,46,48,54,51,32,53,49,49,39,52,52,32,52,52,43,32,53,52,31,54,54,37,32,53,48,31,53,53,28,28,50,34,20,51,52,22,30,51,27,30,53,51,26,35,54,28,25,52,50,28,32,52,32,21,52,50,36,41,54,43,38,54,53,40,54,53,36,47,49,50,38,49,53,36,39,52,50,39,38,54,40,24,51,51,35,31,54,33,20,50,48,25,37,51,21,27,50,48,32,50,53,33,51,50,53,42,47,62,58,48,63,52,43,55,128

Foldseek 3Di:
DDADDDAPAAEDADDQPDKWKFWAFQQQQTQDTDPSVCVQQVDDPVVRHRDHPCNFAHNLADPLQVVQVNVQQVVQHKAWAKGWTAHPVNHIYIWTWIWGAADPGTIMIITHGDDPVRVVVVSVVSVVVVVPDDFHDHRHHTDDDPVVVVVVPQDPLNVLVCVLPPVLVVLVVVCVVCCVPVPDDDPVSVVVSVVVNVVSCVVSVVVSVCVVVLVVLLVVLVVCVSQQALVDDDDDPDPDPSVVVSVVSVVVSVVVVVVLVVLVVVLVVLLVVLVVLLVVLVVLLVVLVVLLVVLVVLLVVLVVVLVVLVVLLVVLVVLLVVLVVLLVVLVVVLVVLVVVLVVLVVVLVVLVVVLVVLVVVLVVLVVLLVVLVVQLVVLVVQLVVLVVQLVVLVVVPPVSPVSNVVSVVSNVVSVVSNVVSVVSNVVSVVSNVVSVVSSVVSVVVSVVSVVSSVVSVVVSVVSVVSSVVSVVSNVVSVVSNVVSVVVSVVSVVSNVVSVVSSVVSVVSSVVSVVSNVVSVVSVVVSVVVCVVSVSNDD/DDADDDAPAAEDADDQPDKWKFWAFQQQQTQDTDPSVCVQQVDDPVVRHRDHPCNFAHPLADPLQVVQCNVQQVVQHKAWAKGWTAHPVNHIYIWTKIWGAAPVGTIMIITHGDDPVRVVVVSVVSVVVVVPDDFHDHRHHTDDDPVVVVVVPQDPLNVLVCVLPPVLVVLVVVCVVCCVPVNDDDPVSVVVSVVVNVVSCVVSVVVSVCVVVLVVLLVVLVVCVSQQNLVDDDDDPDPDPSVVVSVVSVVVSVVVVVVLVVLVVVLVVLLVVLVVLLVVLVVLLVVLVVLLVVLVVLLVVLVVVLVVLVVLLVVLVVLLVVLVVLLVVLVVVLVVLVVVLVVLVVVLVVLLVVLVVLVVVLVVLVVLLVVLVVQLVVLVVQLVVLVVQLVVLVVVPPVSPVSNVVSVVSNVVSVVSNVVSVVSNVVSVVSNVVSVVSSVVSVVVSVVSVVVSVVSVVVSVVSVVSSVVSVVSNVVSVVSNVVSVVVSVVSVVSNVVSVVSSVVSVVSSVVSVVSNVVSVVSVVVSVVVCVVSVSNDD

InterPro domains:
  IPR000014 PAS domain [PS50112] (25-60)
  IPR000014 PAS domain [TIGR00229] (21-103)
  IPR000014 PAS domain [cd00130] (24-101)
  IPR003660 HAMP domain [PF00672] (210-256)
  IPR003660 HAMP domain [PS50885] (209-261)
  IPR004089 Methyl-accepting chemotaxis protein (MCP) signalling domain [PF00015] (321-503)
  IPR004089 Methyl-accepting chemotaxis protein (MCP) signalling domain [PS50111] (266-502)
  IPR004089 Methyl-accepting chemotaxis protein (MCP) signalling domain [SM00283] (276-537)
  IPR004090 Chemotaxis methyl-accepting receptor [PR00260] (290-319)
  IPR004090 Chemotaxis methyl-accepting receptor [PR00260] (403-432)
  IPR013655 PAS fold 3 [PF08447] (31-101)
  IPR035965 PAS domain superfamily [SSF55785] (20-102)

pLDDT: mean 86.7, std 7.24, range [64.56, 96.69]

Organism: Hydrogenophilus thermoluteolus (NCBI:txid297)